Protein AF-0000000084562270 (afdb_homodimer)

Foldseek 3Di:
DPCPPPPPCPDVVVVVVVVVVVLPVLPQQDDPLSVLLVVLLPDDDFQVNQVSLVVNLVVQLPQDVPPDVVNVVSLLSSLSSNLVSCVVVDALPPLDDPDPDLVSLVVSLSGSLNSLLVVLLVLLVPPVCVSSNLRSLLSLLSNCVVVVLSLVVLLSSLVSVCVNVVVPDDNVVSLVSSLVSSVSSCVSNPHDPLVSLLSNLLVNLVRDLPSSLVRVLSCCVSVVVNQALDQRSLCSNLVSDDPVSLVVQLVCLLVVSHDRYDLPPNLVNLVSCLPPDLSSLVSVLSSVVSNPDALVSLLLNQQVDDQVSRVNSLVSSLVRLLVDADDLVNLVSLLNHDDDPPPRCSSLSSLVSNCVPPVVVSVVNVVVDVVVDDPVSVVVVVVSVVVVVVVCVVVVVVPVVVVPDPPDPDPDDDDDDDDDDDDDPDDPPPPDPDDDDYDDDDDDDDDD/DPPPPPPPCPDPVVVVVVVVVVLPVLPQQDDPLSVLLVVLLPDDDFQVNQVSLVVNLVVQLPQDVPPDVVNVVSLLSSLSSNLVSCVVVDALPPLDDPDDDLVSLVVSLSGSLNSLLVVLLVLLVPPVCVSSNLRSLLSLLSNCVVVVLSLVVSLSSLVSVCVNVVVPDDNVVSLVSSLVSSVSSCVSNPHDPLVSLLSNLLVNLVRDLPSSLVRVLSCCVSVVVNQALDQRSLCSNLVSDDPVSLVVQLVCLLVVSHDRYDLPPNLVNLVSCLPPDLSSLVSVLSSVVSNVDALVSHLLNQQVDDQVSRVNSLVSSLVRLLVDADDLVNLVSLLNHDDDPPPRCSSLSSLVSNCVPPVVVSVVNVVVDVVVDDPVSVVVVVVSVVVVVVVVVVVVVVPVVVVPDPPDPDDDDDDDPDDDDDDDDDDDDDDDDDDDDDDDDDDDDDDD

Organism: Dendroctonus ponderosae (NCBI:txid77166)

InterPro domains:
  IPR045334 Integrator complex subunit 3 [PTHR13587] (16-390)
  IPR056518 Ints3-like, C-terminal [PF24566] (38-379)

Solvent-accessible surface area (backbone atoms only — not comparable to full-atom values): 52386 Å² total; per-residue (Å²): 135,83,82,78,79,75,80,75,74,69,56,66,67,58,50,51,50,43,57,53,52,69,64,51,70,62,68,83,56,75,64,71,64,30,52,50,50,54,49,45,60,68,47,79,52,53,67,59,32,34,53,48,41,52,52,48,48,62,57,54,54,68,51,51,54,90,82,32,68,69,40,38,53,46,46,48,52,50,24,48,54,48,44,65,57,46,55,77,75,62,46,56,76,68,50,60,65,93,55,91,41,71,67,49,50,56,55,50,52,60,37,48,71,39,51,54,51,50,50,42,56,57,26,72,78,36,83,88,30,48,68,47,31,51,49,52,43,48,37,50,31,52,22,32,78,81,34,72,55,47,58,40,49,52,53,49,48,47,52,50,50,42,60,69,54,45,82,76,59,66,67,64,60,53,49,49,50,46,50,50,52,53,50,52,43,32,53,59,59,70,44,55,63,62,55,49,52,39,52,20,51,49,49,31,46,75,47,26,50,67,54,39,62,67,46,46,47,53,46,34,65,74,37,35,88,61,43,40,44,28,57,68,53,47,48,51,52,50,72,66,51,53,57,53,55,46,35,48,53,40,40,33,30,41,55,67,62,36,63,60,70,49,81,72,66,34,61,61,30,56,59,63,47,62,78,49,55,66,70,44,42,52,53,50,51,53,47,47,56,50,70,64,65,55,62,78,74,57,53,73,53,52,61,76,54,45,73,83,75,32,21,65,61,52,42,53,51,52,60,50,48,70,77,49,78,91,46,65,66,58,53,53,56,56,66,65,32,80,78,58,88,81,75,61,50,64,64,52,27,55,51,50,38,45,40,76,80,35,41,69,60,50,50,52,47,51,53,58,47,58,77,71,46,53,73,69,51,51,50,50,48,51,52,47,50,49,54,50,47,58,43,40,58,59,53,51,68,62,59,67,65,70,68,58,84,78,66,75,80,72,80,79,78,82,82,80,85,75,85,77,84,80,87,80,83,76,73,85,66,84,68,81,79,74,94,79,93,91,94,94,80,95,79,96,76,98,90,134,136,82,82,81,79,78,79,77,77,67,57,68,66,58,50,50,51,44,56,53,54,67,62,52,69,63,66,84,56,73,62,71,64,28,51,50,50,53,50,43,60,69,46,79,51,53,69,58,33,34,51,48,42,52,51,48,47,62,56,55,55,68,49,51,53,90,82,31,66,68,39,39,53,46,47,50,53,50,24,49,54,49,44,66,56,46,53,78,76,63,46,55,76,69,50,61,67,93,56,92,41,71,67,49,52,56,56,50,52,60,37,47,71,39,51,54,52,51,49,42,54,56,26,72,78,35,84,88,31,47,68,48,32,51,49,52,43,49,36,50,31,52,23,33,79,79,35,73,57,47,58,40,50,52,52,50,47,47,54,49,50,42,59,67,53,46,81,76,60,67,65,64,60,53,49,51,50,48,50,49,52,54,49,50,44,32,52,59,58,73,44,56,63,60,55,50,53,39,52,21,51,48,48,33,44,76,46,26,49,66,55,38,63,67,47,47,46,52,45,33,66,73,37,36,88,61,43,41,46,29,56,68,52,47,47,52,51,51,71,65,50,53,56,54,54,46,34,50,54,39,41,33,31,42,56,67,63,37,64,60,70,49,81,72,66,32,63,62,30,57,60,61,46,63,77,49,55,67,69,42,41,53,52,50,52,52,45,46,56,50,68,64,64,55,62,78,74,55,54,73,54,52,62,76,54,45,75,82,74,32,21,64,61,51,41,54,50,51,60,49,51,71,77,50,79,90,46,65,66,58,52,53,55,57,67,64,32,78,78,57,88,83,75,61,50,64,64,53,29,54,51,50,38,45,39,76,81,35,42,68,60,50,50,52,48,50,52,56,46,58,76,71,46,53,72,69,52,50,52,51,49,50,51,47,50,49,54,49,48,59,44,40,58,59,52,50,65,61,58,65,62,70,69,58,83,77,69,76,80,78,76,82,82,82,80,82,80,72,86,82,86,85,86,79,86,90,87,79,89,88,83,90,82,92,87,93,85,94,89,96,81,93,80,94,77,88,91,132

Sequence (896 aa):
MEDDTDDDDIPLSKVRLKEKSDKSDDSFIDGLLGDLLGKLQEEIDSDKRCYITEEIIAELIELDINKNQSDEDMLCSVSRAFANCIIDDLPSDKVFPDVLSQDKLTDSVRKPLFVILKTVYGYSSSKDDQTKKSILIRFLAEMHSQLPCLGYFVLYFLKVQIRTENKKDDNTKASALKIALYKEFCNSIEKKLDQCLYDDLYACHMVDTKLMMWIVPDLYRDFKQHMVNNAQTLKVIISAIDAKQLQTLVGKVLQGHLVMFKTENLHSLLKATLCWESIEQFFFWQLINAHDFNIDTVLPLITELDYDLHPEALTAIMLMLKQEKPNADYIKCLFSRDICDNGDLFIFTVIKYWCDEYIDKVAELISALLSTSNDSQRKLFGELFALMEEEEEISATKSSRLQGRGRKPASSSKPPVATVSSSKRQAVRDLTDSSDDSSEVGINYYHRMEDDTDDDDIPLSKVRLKEKSDKSDDSFIDGLLGDLLGKLQEEIDSDKRCYITEEIIAELIELDINKNQSDEDMLCSVSRAFANCIIDDLPSDKVFPDVLSQDKLTDSVRKPLFVILKTVYGYSSSKDDQTKKSILIRFLAEMHSQLPCLGYFVLYFLKVQIRTENKKDDNTKASALKIALYKEFCNSIEKKLDQCLYDDLYACHMVDTKLMMWIVPDLYRDFKQHMVNNAQTLKVIISAIDAKQLQTLVGKVLQGHLVMFKTENLHSLLKATLCWESIEQFFFWQLINAHDFNIDTVLPLITELDYDLHPEALTAIMLMLKQEKPNADYIKCLFSRDICDNGDLFIFTVIKYWCDEYIDKVAELISALLSTSNDSQRKLFGELFALMEEEEEISATKSSRLQGRGRKPASSSKPPVATVSSSKRQAVRDLTDSSDDSSEVGINYYHR

Secondary structure (DSSP, 8-state):
-----------HHHHHHHHHHTT-------SHHHHHHHHHHH---HHHHHHHHHHHHHHHTT--TTT-HHHHHHHHHHHHHHHHHHGGG--TTTSS-SS--HHHHHHHT-SHHHHHHHHHHHHHT-GGGHHHHHHHHHHHHHHHTT-TTHHHHHHHHHHHHHHHHTTSS-HHHHHHHHHHHHHHHHHHTT--HHHHHHHHHHHHHHH-HHHHHHHHHHHHHHTHHHHTT-HHHHHHHHHH--HHHHHHHHHHHHTTS-----STTHHHHHHHHTTS-HHHHHHHHHHHHHTT--HHHHGGGGGG--TTT-HHHHHHHHHHHTTS---HHHHHHHHTS---TTT--HHHHHHHHHHHHHHHHHHHHHHHHHTT--HHHHHHHHHHHHHHHHHHHHHHHHHTTSS---------------------------------------------/-----------HHHHHHHHHHTT-------SHHHHHHHHHHH---HHHHHHHHHHHHHHHTT--TTT-HHHHHHHHHHHHHHHHHHGGG--TTTSS-SS--HHHHHHHT-SHHHHHHHHHHHHHT-GGGHHHHHHHHHHHHHHHTT-TTHHHHHHHHHHHHHHHHTTSS-HHHHHHHHHHHHHHHHHHTT--HHHHHHHHHHHHHHH-HHHHHHHHHHHHHHTHHHHTT-HHHHHHHHHH--HHHHHHHHHHHHTTS-----STTHHHHHHHHTTS-HHHHHHHHHHHHHTT--HHHHGGGGGG--TTT-HHHHHHHHHHHTTS---HHHHHHHTTS---TTT--HHHHHHHHHHHHHHHHHHHHHHHHHTT--HHHHHHHHHHHHHHHHHHHHHHHHHTTSS---------------------------------------------

Structure (mmCIF, N/CA/C/O backbone):
data_AF-0000000084562270-model_v1
#
loop_
_entity.id
_entity.type
_entity.pdbx_description
1 polymer 'Ints3-like C-terminal domain-containing protein'
#
loop_
_atom_site.group_PDB
_atom_site.id
_atom_site.type_symbol
_atom_site.label_atom_id
_atom_site.label_alt_id
_atom_site.label_comp_id
_atom_site.label_asym_id
_atom_site.label_entity_id
_atom_site.label_seq_id
_atom_site.pdbx_PDB_ins_code
_atom_site.Cartn_x
_atom_site.Cartn_y
_atom_site.Cartn_z
_atom_site.occupancy
_atom_site.B_iso_or_equiv
_atom_site.auth_seq_id
_atom_site.auth_comp_id
_atom_site.auth_asym_id
_atom_site.auth_atom_id
_atom_site.pdbx_PDB_model_num
ATOM 1 N N . MET A 1 1 ? -37.438 27.859 -41.281 1 25.02 1 MET A N 1
ATOM 2 C CA . MET A 1 1 ? -36.062 27.391 -41.5 1 25.02 1 MET A CA 1
ATOM 3 C C . MET A 1 1 ? -35.062 28.297 -40.812 1 25.02 1 MET A C 1
ATOM 5 O O . MET A 1 1 ? -34.344 29.062 -41.469 1 25.02 1 MET A O 1
ATOM 9 N N . GLU A 1 2 ? -35.344 28.875 -39.656 1 30.73 2 GLU A N 1
ATOM 10 C CA . GLU A 1 2 ? -34.656 29.938 -38.938 1 30.73 2 GLU A CA 1
ATOM 11 C C . GLU A 1 2 ? -33.25 29.484 -38.5 1 30.73 2 GLU A C 1
ATOM 13 O O . GLU A 1 2 ? -33.094 28.406 -37.938 1 30.73 2 GLU A O 1
ATOM 18 N N . ASP A 1 3 ? -32.094 30.016 -39.188 1 30.61 3 ASP A N 1
ATOM 19 C CA . ASP A 1 3 ? -30.656 29.719 -39.25 1 30.61 3 ASP A CA 1
ATOM 20 C C . ASP A 1 3 ? -30 29.875 -37.875 1 30.61 3 ASP A C 1
ATOM 22 O O . ASP A 1 3 ? -29.891 31 -37.375 1 30.61 3 ASP A O 1
ATOM 26 N N . ASP A 1 4 ? -30.234 29.047 -36.875 1 34.47 4 ASP A N 1
ATOM 27 C CA . ASP A 1 4 ? -29.766 29.047 -35.5 1 34.47 4 ASP A CA 1
ATOM 28 C C . ASP A 1 4 ? -28.25 28.984 -35.438 1 34.47 4 ASP A C 1
ATOM 30 O O . ASP A 1 4 ? -27.656 27.922 -35.688 1 34.47 4 ASP A O 1
ATOM 34 N N . THR A 1 5 ? -27.531 30.094 -35.938 1 34.75 5 THR A N 1
ATOM 35 C CA . THR A 1 5 ? -26.094 30.266 -36.031 1 34.75 5 THR A CA 1
ATOM 36 C C . THR A 1 5 ? -25.438 30.016 -34.688 1 34.75 5 THR A C 1
ATOM 38 O O . THR A 1 5 ? -25.766 30.672 -33.688 1 34.75 5 THR A O 1
ATOM 41 N N . ASP A 1 6 ? -24.953 28.797 -34.375 1 35.59 6 ASP A N 1
ATOM 42 C CA . ASP A 1 6 ? -24.422 28.141 -33.188 1 35.59 6 ASP A CA 1
ATOM 43 C C . ASP A 1 6 ? -23.172 28.844 -32.656 1 35.59 6 ASP A C 1
ATOM 45 O O . ASP A 1 6 ? -22.172 28.953 -33.375 1 35.59 6 ASP A O 1
ATOM 49 N N . ASP A 1 7 ? -23.344 29.938 -31.859 1 38.03 7 ASP A N 1
ATOM 50 C CA . ASP A 1 7 ? -22.406 30.859 -31.219 1 38.03 7 ASP A CA 1
ATOM 51 C C . ASP A 1 7 ? -21.328 30.109 -30.453 1 38.03 7 ASP A C 1
ATOM 53 O O . ASP A 1 7 ? -20.766 30.625 -29.484 1 38.03 7 ASP A O 1
ATOM 57 N N . ASP A 1 8 ? -21.062 28.828 -30.781 1 36.94 8 ASP A N 1
ATOM 58 C CA . ASP A 1 8 ? -20.25 27.953 -29.953 1 36.94 8 ASP A CA 1
ATOM 59 C C . ASP A 1 8 ? -18.797 28.406 -29.922 1 36.94 8 ASP A C 1
ATOM 61 O O . ASP A 1 8 ? -17.984 27.844 -29.188 1 36.94 8 ASP A O 1
ATOM 65 N N . ASP A 1 9 ? -18.312 28.969 -31 1 37.5 9 ASP A N 1
ATOM 66 C CA . ASP A 1 9 ? -16.875 29.078 -31.266 1 37.5 9 ASP A CA 1
ATOM 67 C C . ASP A 1 9 ? -16.297 30.312 -30.594 1 37.5 9 ASP A C 1
ATOM 69 O O . ASP A 1 9 ? -15.758 31.203 -31.25 1 37.5 9 ASP A O 1
ATOM 73 N N . ILE A 1 10 ? -16.938 30.844 -29.625 1 40.78 10 ILE A N 1
ATOM 74 C CA . ILE A 1 10 ? -16.266 32.062 -29.172 1 40.78 10 ILE A CA 1
ATOM 75 C C . ILE A 1 10 ? -14.844 31.719 -28.719 1 40.78 10 ILE A C 1
ATOM 77 O O . ILE A 1 10 ? -14.648 30.859 -27.844 1 40.78 10 ILE A O 1
ATOM 81 N N . PRO A 1 11 ? -13.898 32.094 -29.531 1 37.59 11 PRO A N 1
ATOM 82 C CA . PRO A 1 11 ? -12.484 31.812 -29.297 1 37.59 11 PRO A CA 1
ATOM 83 C C . PRO A 1 11 ? -12.039 32.156 -27.875 1 37.59 11 PRO A C 1
ATOM 85 O O . PRO A 1 11 ? -12.586 33.062 -27.25 1 37.59 11 PRO A O 1
ATOM 88 N N . LEU A 1 12 ? -11.312 31.203 -27.234 1 36.84 12 LEU A N 1
ATOM 89 C CA . LEU A 1 12 ? -10.773 31.188 -25.875 1 36.84 12 LEU A CA 1
ATOM 90 C C . LEU A 1 12 ? -10.055 32.5 -25.562 1 36.84 12 LEU A C 1
ATOM 92 O O . LEU A 1 12 ? -9.961 32.906 -24.406 1 36.84 12 LEU A O 1
ATOM 96 N N . SER A 1 13 ? -9.477 33.094 -26.625 1 34.34 13 SER A N 1
ATOM 97 C CA . SER A 1 13 ? -8.734 34.344 -26.438 1 34.34 13 SER A CA 1
ATOM 98 C C . SER A 1 13 ? -9.633 35.438 -25.891 1 34.34 13 SER A C 1
ATOM 100 O O . SER A 1 13 ? -9.18 36.312 -25.156 1 34.34 13 SER A O 1
ATOM 102 N N . LYS A 1 14 ? -10.812 35.594 -26.438 1 35.53 14 LYS A N 1
ATOM 103 C CA . LYS A 1 14 ? -11.75 36.625 -26.016 1 35.53 14 LYS A CA 1
ATOM 104 C C . LYS A 1 14 ? -12.289 36.344 -24.609 1 35.53 14 LYS A C 1
ATOM 106 O O . LYS A 1 14 ? -12.789 37.25 -23.938 1 35.53 14 LYS A O 1
ATOM 111 N N . VAL A 1 15 ? -12.375 34.969 -24.328 1 34.69 15 VAL A N 1
ATOM 112 C CA . VAL A 1 15 ? -12.789 34.625 -22.969 1 34.69 15 VAL A CA 1
ATOM 113 C C . VAL A 1 15 ? -11.711 35.062 -21.969 1 34.69 15 VAL A C 1
ATOM 115 O O . VAL A 1 15 ? -12.031 35.531 -20.875 1 34.69 15 VAL A O 1
ATOM 118 N N . ARG A 1 16 ? -10.438 34.938 -22.375 1 33.56 16 ARG A N 1
ATOM 119 C CA . ARG A 1 16 ? -9.383 35.344 -21.453 1 33.56 16 ARG A CA 1
ATOM 120 C C . ARG A 1 16 ? -9.406 36.875 -21.266 1 33.56 16 ARG A C 1
ATOM 122 O O . ARG A 1 16 ? -9.047 37.375 -20.203 1 33.56 16 ARG A O 1
ATOM 129 N N . LEU A 1 17 ? -9.617 37.5 -22.484 1 32.81 17 LEU A N 1
ATOM 130 C CA . LEU A 1 17 ? -9.688 38.969 -22.391 1 32.81 17 LEU A CA 1
ATOM 131 C C . LEU A 1 17 ? -10.906 39.375 -21.578 1 32.81 17 LEU A C 1
ATOM 133 O O . LEU A 1 17 ? -10.93 40.5 -21.031 1 32.81 17 LEU A O 1
ATOM 137 N N . LYS A 1 18 ? -12.031 38.688 -21.734 1 33.06 18 LYS A N 1
ATOM 138 C CA . LYS A 1 18 ? -13.203 39.031 -20.953 1 33.06 18 LYS A CA 1
ATOM 139 C C . LYS A 1 18 ? -12.984 38.719 -19.469 1 33.06 18 LYS A C 1
ATOM 141 O O . LYS A 1 18 ? -13.539 39.406 -18.594 1 33.06 18 LYS A O 1
ATOM 146 N N . GLU A 1 19 ? -12.344 37.469 -19.281 1 36.91 19 GLU A N 1
ATOM 147 C CA . GLU A 1 19 ? -12.086 37.188 -17.875 1 36.91 19 GLU A CA 1
ATOM 148 C C . GLU A 1 19 ? -11.117 38.219 -17.281 1 36.91 19 GLU A C 1
ATOM 150 O O . GLU A 1 19 ? -11.078 38.406 -16.062 1 36.91 19 GLU A O 1
ATOM 155 N N . LYS A 1 20 ? -10.18 38.688 -18.094 1 34.97 20 LYS A N 1
ATOM 156 C CA . LYS A 1 20 ? -9.312 39.781 -17.625 1 34.97 20 LYS A CA 1
ATOM 157 C C . LYS A 1 20 ? -10.102 41.062 -17.438 1 34.97 20 LYS A C 1
ATOM 159 O O . LYS A 1 20 ? -9.695 41.938 -16.688 1 34.97 20 LYS A O 1
ATOM 164 N N . SER A 1 21 ? -11.031 41.219 -18.453 1 35.84 21 SER A N 1
ATOM 165 C CA . SER A 1 21 ? -11.773 42.469 -18.438 1 35.84 21 SER A CA 1
ATOM 166 C C . SER A 1 21 ? -12.719 42.531 -17.25 1 35.84 21 SER A C 1
ATOM 168 O O . SER A 1 21 ? -13.102 43.625 -16.812 1 35.84 21 SER A O 1
ATOM 170 N N . ASP A 1 22 ? -13.469 41.375 -16.953 1 37.5 22 ASP A N 1
ATOM 171 C CA . ASP A 1 22 ? -14.344 41.438 -15.789 1 37.5 22 ASP A CA 1
ATOM 172 C C . ASP A 1 22 ? -13.531 41.531 -14.5 1 37.5 22 ASP A C 1
ATOM 174 O O . ASP A 1 22 ? -14.094 41.5 -13.398 1 37.5 22 ASP A O 1
ATOM 178 N N . LYS A 1 23 ? -12.25 41.188 -14.516 1 41.56 23 LYS A N 1
ATOM 179 C CA . LYS A 1 23 ? -11.344 41.344 -13.383 1 41.56 23 LYS A CA 1
ATOM 180 C C . LYS A 1 23 ? -11.242 42.812 -12.938 1 41.56 23 LYS A C 1
ATOM 182 O O . LYS A 1 23 ? -10.656 43.094 -11.891 1 41.56 23 LYS A O 1
ATOM 187 N N . SER A 1 24 ? -11.328 43.688 -13.969 1 40.84 24 SER A N 1
ATOM 188 C CA . SER A 1 24 ? -11.039 45.094 -13.68 1 40.84 24 SER A CA 1
ATOM 189 C C . SER A 1 24 ? -12.227 45.781 -13.008 1 40.84 24 SER A C 1
ATOM 191 O O . SER A 1 24 ? -12.477 46.938 -13.227 1 40.84 24 SER A O 1
ATOM 193 N N . ASP A 1 25 ? -13.188 45.188 -12.875 1 45.41 25 ASP A N 1
ATOM 194 C CA . ASP A 1 25 ? -14.094 46.031 -12.109 1 45.41 25 ASP A CA 1
ATOM 195 C C . ASP A 1 25 ? -13.375 46.719 -10.938 1 45.41 25 ASP A C 1
ATOM 197 O O . ASP A 1 25 ? -13.594 46.344 -9.781 1 45.41 25 ASP A O 1
ATOM 201 N N . ASP A 1 26 ? -12.109 46.812 -11.016 1 50.56 26 ASP A N 1
ATOM 202 C CA . ASP A 1 26 ? -11.398 47.594 -10.031 1 50.56 26 ASP A CA 1
ATOM 203 C C . ASP A 1 26 ? -12.07 48.969 -9.844 1 50.56 26 ASP A C 1
ATOM 205 O O . ASP A 1 26 ? -11.82 49.906 -10.602 1 50.56 26 ASP A O 1
ATOM 209 N N . SER A 1 27 ? -13.219 48.906 -9.438 1 54.72 27 SER A N 1
ATOM 210 C CA . SER A 1 27 ? -13.875 50.156 -9.062 1 54.72 27 SER A CA 1
ATOM 211 C C . SER A 1 27 ? -12.883 51.156 -8.461 1 54.72 27 SER A C 1
ATOM 213 O O . SER A 1 27 ? -12.016 50.75 -7.668 1 54.72 27 SER A O 1
ATOM 215 N N . PHE A 1 28 ? -12.602 52.219 -9 1 66.88 28 PHE A N 1
ATOM 216 C CA . PHE A 1 28 ? -11.781 53.344 -8.617 1 66.88 28 PHE A CA 1
ATOM 217 C C . PHE A 1 28 ? -11.961 53.688 -7.137 1 66.88 28 PHE A C 1
ATOM 219 O O . PHE A 1 28 ? -13.078 53.969 -6.688 1 66.88 28 PHE A O 1
ATOM 226 N N . ILE A 1 29 ? -11 53.125 -6.273 1 81.56 29 ILE A N 1
ATOM 227 C CA . ILE A 1 29 ? -10.992 53.5 -4.863 1 81.56 29 ILE A CA 1
ATOM 228 C C . ILE A 1 29 ? -10.398 54.906 -4.699 1 81.56 29 ILE A C 1
ATOM 230 O O . ILE A 1 29 ? -9.258 55.156 -5.105 1 81.56 29 ILE A O 1
ATOM 234 N N . ASP A 1 30 ? -11.242 55.781 -4.328 1 80.81 30 ASP A N 1
ATOM 235 C CA . ASP A 1 30 ? -10.836 57.156 -4.188 1 80.81 30 ASP A CA 1
ATOM 236 C C . ASP A 1 30 ? -10.125 57.406 -2.855 1 80.81 30 ASP A C 1
ATOM 238 O O . ASP A 1 30 ? -10.266 56.594 -1.923 1 80.81 30 ASP A O 1
ATOM 242 N N . GLY A 1 31 ? -9.18 58.375 -2.828 1 87.88 31 GLY A N 1
ATOM 243 C CA . GLY A 1 31 ? -8.586 58.875 -1.589 1 87.88 31 GLY A CA 1
ATOM 244 C C . GLY A 1 31 ? -7.219 58.25 -1.312 1 87.88 31 GLY A C 1
ATOM 245 O O . GLY A 1 31 ? -6.543 57.781 -2.232 1 87.88 31 GLY A O 1
ATOM 246 N N . LEU A 1 32 ? -6.832 58.406 -0.095 1 92.62 32 LEU A N 1
ATOM 247 C CA . LEU A 1 32 ? -5.504 58 0.345 1 92.62 32 LEU A CA 1
ATOM 248 C C . LEU A 1 32 ? -5.316 56.469 0.159 1 92.62 32 LEU A C 1
ATOM 250 O O . LEU A 1 32 ? -4.246 56.031 -0.264 1 92.62 32 LEU A O 1
ATOM 254 N N . LEU A 1 33 ? -6.312 55.75 0.421 1 95.38 33 LEU A N 1
ATOM 255 C CA . LEU A 1 33 ? -6.242 54.312 0.294 1 95.38 33 LEU A CA 1
ATOM 256 C C . LEU A 1 33 ? -6.07 53.906 -1.164 1 95.38 33 LEU A C 1
ATOM 258 O O . LEU A 1 33 ? -5.344 52.938 -1.465 1 95.38 33 LEU A O 1
ATOM 262 N N . GLY A 1 34 ? -6.719 54.531 -2.059 1 94.56 34 GLY A N 1
ATOM 263 C CA . GLY A 1 34 ? -6.543 54.281 -3.479 1 94.56 34 GLY A CA 1
ATOM 264 C C . GLY A 1 34 ? -5.129 54.531 -3.963 1 94.56 34 GLY A C 1
ATOM 265 O O . GLY A 1 34 ? -4.586 53.781 -4.754 1 94.56 34 GLY A O 1
ATOM 266 N N . ASP A 1 35 ? -4.586 55.625 -3.477 1 95.5 35 ASP A N 1
ATOM 267 C CA . ASP A 1 35 ? -3.217 55.969 -3.834 1 95.5 35 ASP A CA 1
ATOM 268 C C . ASP A 1 35 ? -2.225 54.906 -3.332 1 95.5 35 ASP A C 1
ATOM 270 O O . ASP A 1 35 ? -1.289 54.562 -4.047 1 95.5 35 ASP A O 1
ATOM 274 N N . LEU A 1 36 ? -2.455 54.594 -2.127 1 96.75 36 LEU A N 1
ATOM 275 C CA . LEU A 1 36 ? -1.568 53.594 -1.521 1 96.75 36 LEU A CA 1
ATOM 276 C C . LEU A 1 36 ? -1.646 52.281 -2.262 1 96.75 36 LEU A C 1
ATOM 278 O O . LEU A 1 36 ? -0.626 51.625 -2.475 1 96.75 36 LEU A O 1
ATOM 282 N N . LEU A 1 37 ? -2.814 51.875 -2.652 1 96.62 37 LEU A N 1
ATOM 283 C CA . LEU A 1 37 ? -2.996 50.656 -3.408 1 96.62 37 LEU A CA 1
ATOM 284 C C . LEU A 1 37 ? -2.311 50.75 -4.766 1 96.62 37 LEU A C 1
ATOM 286 O O . LEU A 1 37 ? -1.728 49.75 -5.238 1 96.62 37 LEU A O 1
ATOM 290 N N . GLY A 1 38 ? -2.426 51.844 -5.375 1 94.88 38 GLY A N 1
ATOM 291 C CA . GLY A 1 38 ? -1.701 52.094 -6.613 1 94.88 38 GLY A CA 1
ATOM 292 C C . GLY A 1 38 ? -0.199 51.938 -6.461 1 94.88 38 GLY A C 1
ATOM 293 O O . GLY A 1 38 ? 0.464 51.344 -7.309 1 94.88 38 GLY A O 1
ATOM 294 N N . LYS A 1 39 ? 0.314 52.5 -5.391 1 96.31 39 LYS A N 1
ATOM 295 C CA . LYS A 1 39 ? 1.738 52.406 -5.09 1 96.31 39 LYS A CA 1
ATOM 296 C C . LYS A 1 39 ? 2.141 50.938 -4.859 1 96.31 39 LYS A C 1
ATOM 298 O O . LYS A 1 39 ? 3.209 50.5 -5.301 1 96.31 39 LYS A O 1
ATOM 303 N N . LEU A 1 40 ? 1.298 50.25 -4.156 1 96.5 40 LEU A N 1
ATOM 304 C CA . LEU A 1 40 ? 1.565 48.844 -3.865 1 96.5 40 LEU A CA 1
ATOM 305 C C . LEU A 1 40 ? 1.619 48.031 -5.148 1 96.5 40 LEU A C 1
ATOM 307 O O . LEU A 1 40 ? 2.451 47.125 -5.281 1 96.5 40 LEU A O 1
ATOM 311 N N . GLN A 1 41 ? 0.806 48.281 -6.066 1 94.19 41 GLN A N 1
ATOM 312 C CA . GLN A 1 41 ? 0.726 47.562 -7.336 1 94.19 41 GLN A CA 1
ATOM 313 C C . GLN A 1 41 ? 1.979 47.781 -8.172 1 94.19 41 GLN A C 1
ATOM 315 O O . GLN A 1 41 ? 2.449 46.875 -8.859 1 94.19 41 GLN A O 1
ATOM 320 N N . GLU A 1 42 ? 2.518 48.906 -8.023 1 94.19 42 GLU A N 1
ATOM 321 C CA . GLU A 1 42 ? 3.65 49.281 -8.859 1 94.19 42 GLU A CA 1
ATOM 322 C C . GLU A 1 42 ? 4.973 48.875 -8.219 1 94.19 42 GLU A C 1
ATOM 324 O O . GLU A 1 42 ? 5.965 48.656 -8.914 1 94.19 42 GLU A O 1
ATOM 329 N N . GLU A 1 43 ? 4.961 48.812 -6.938 1 94.38 43 GLU A N 1
ATOM 330 C CA . GLU A 1 43 ? 6.184 48.531 -6.195 1 94.38 43 GLU A CA 1
ATOM 331 C C . GLU A 1 43 ? 6.586 47.062 -6.336 1 94.38 43 GLU A C 1
ATOM 333 O O . GLU A 1 43 ? 5.75 46.188 -6.188 1 94.38 43 GLU A O 1
ATOM 338 N N . ILE A 1 44 ? 7.914 46.969 -6.594 1 90.19 44 ILE A N 1
ATOM 339 C CA . ILE A 1 44 ? 8.391 45.625 -6.836 1 90.19 44 ILE A CA 1
ATOM 340 C C . ILE A 1 44 ? 9.188 45.125 -5.633 1 90.19 44 ILE A C 1
ATOM 342 O O . ILE A 1 44 ? 9.219 43.906 -5.348 1 90.19 44 ILE A O 1
ATOM 346 N N . ASP A 1 45 ? 9.75 46.031 -4.934 1 92.69 45 ASP A N 1
ATOM 347 C CA . ASP A 1 45 ? 10.578 45.688 -3.783 1 92.69 45 ASP A CA 1
ATOM 348 C C . ASP A 1 45 ? 9.711 45.188 -2.623 1 92.69 45 ASP A C 1
ATOM 350 O O . ASP A 1 45 ? 8.797 45.875 -2.188 1 92.69 45 ASP A O 1
ATOM 354 N N . SER A 1 46 ? 10.07 44.094 -2.066 1 90.31 46 SER A N 1
ATOM 355 C CA . SER A 1 46 ? 9.266 43.438 -1.046 1 90.31 46 SER A CA 1
ATOM 356 C C . SER A 1 46 ? 9.219 44.25 0.238 1 90.31 46 SER A C 1
ATOM 358 O O . SER A 1 46 ? 8.172 44.375 0.866 1 90.31 46 SER A O 1
ATOM 360 N N . ASP A 1 47 ? 10.289 44.812 0.626 1 93.94 47 ASP A N 1
ATOM 361 C CA . ASP A 1 47 ? 10.336 45.594 1.858 1 93.94 47 ASP A CA 1
ATOM 362 C C . ASP A 1 47 ? 9.5 46.844 1.737 1 93.94 47 ASP A C 1
ATOM 364 O O . ASP A 1 47 ? 8.797 47.25 2.676 1 93.94 47 ASP A O 1
ATOM 368 N N . LYS A 1 48 ? 9.656 47.406 0.641 1 96.62 48 LYS A N 1
ATOM 369 C CA . LYS A 1 48 ? 8.875 48.625 0.406 1 96.62 48 LYS A CA 1
ATOM 370 C C . LYS A 1 48 ? 7.383 48.312 0.35 1 96.62 48 LYS A C 1
ATOM 372 O O . LYS A 1 48 ? 6.562 49.094 0.827 1 96.62 48 LYS A O 1
ATOM 377 N N . ARG A 1 49 ? 7.082 47.25 -0.242 1 96.56 49 ARG A N 1
ATOM 378 C CA . ARG A 1 49 ? 5.688 46.844 -0.303 1 96.56 49 ARG A CA 1
ATOM 379 C C . ARG A 1 49 ? 5.125 46.594 1.094 1 96.56 49 ARG A C 1
ATOM 381 O O . ARG A 1 49 ? 3.969 46.938 1.367 1 96.56 49 ARG A O 1
ATOM 388 N N . CYS A 1 50 ? 5.949 46.094 1.923 1 96.69 50 CYS A N 1
ATOM 389 C CA . CYS A 1 50 ? 5.535 45.875 3.303 1 96.69 50 CYS A CA 1
ATOM 390 C C . CYS A 1 50 ? 5.289 47.219 4.02 1 96.69 50 CYS A C 1
ATOM 392 O O . CYS A 1 50 ? 4.324 47.344 4.777 1 96.69 50 CYS A O 1
ATOM 394 N N . TYR A 1 51 ? 6.109 48.125 3.703 1 97.44 51 TYR A N 1
ATOM 395 C CA . TYR A 1 51 ? 5.934 49.438 4.301 1 97.44 51 TYR A CA 1
ATOM 396 C C . TYR A 1 51 ? 4.629 50.094 3.838 1 97.44 51 TYR A C 1
ATOM 398 O O . TYR A 1 51 ? 3.902 50.688 4.641 1 97.44 51 TYR A O 1
ATOM 406 N N . ILE A 1 52 ? 4.422 49.969 2.609 1 98 52 ILE A N 1
ATOM 407 C CA . ILE A 1 52 ? 3.182 50.5 2.051 1 98 52 ILE A CA 1
ATOM 408 C C . ILE A 1 52 ? 1.984 49.812 2.717 1 98 52 ILE A C 1
ATOM 410 O O . ILE A 1 52 ? 0.979 50.469 3.01 1 98 52 ILE A O 1
ATOM 414 N N . THR A 1 53 ? 2.076 48.562 2.906 1 98.12 53 THR A N 1
ATOM 415 C CA . THR A 1 53 ? 1.011 47.812 3.555 1 98.12 53 THR A CA 1
ATOM 416 C C . THR A 1 53 ? 0.772 48.344 4.973 1 98.12 53 THR A C 1
ATOM 418 O O . THR A 1 53 ? -0.371 48.406 5.426 1 98.12 53 THR A O 1
ATOM 421 N N . GLU A 1 54 ? 1.793 48.688 5.664 1 97.94 54 GLU A N 1
ATOM 422 C CA . GLU A 1 54 ? 1.647 49.25 7.004 1 97.94 54 GLU A CA 1
ATOM 423 C C . GLU A 1 54 ? 0.857 50.562 6.965 1 97.94 54 GLU A C 1
ATOM 425 O O . GLU A 1 54 ? 0.039 50.844 7.848 1 97.94 54 GLU A O 1
ATOM 430 N N . GLU A 1 55 ? 1.138 51.25 5.961 1 97.81 55 GLU A N 1
ATOM 431 C CA . GLU A 1 55 ? 0.401 52.5 5.785 1 97.81 55 GLU A CA 1
ATOM 432 C C . GLU A 1 55 ? -1.072 52.25 5.492 1 97.81 55 GLU A C 1
ATOM 434 O O . GLU A 1 55 ? -1.948 52.938 5.988 1 97.81 55 GLU A O 1
ATOM 439 N N . ILE A 1 56 ? -1.282 51.281 4.711 1 97.88 56 ILE A N 1
ATOM 440 C CA . ILE A 1 56 ? -2.652 50.906 4.387 1 97.88 56 ILE A CA 1
ATOM 441 C C . ILE A 1 56 ? -3.385 50.469 5.66 1 97.88 56 ILE A C 1
ATOM 443 O O . ILE A 1 56 ? -4.527 50.875 5.887 1 97.88 56 ILE A O 1
ATOM 447 N N . ILE A 1 57 ? -2.76 49.75 6.488 1 97.88 57 ILE A N 1
ATOM 448 C CA . ILE A 1 57 ? -3.338 49.25 7.742 1 97.88 57 ILE A CA 1
ATOM 449 C C . ILE A 1 57 ? -3.693 50.469 8.625 1 97.88 57 ILE A C 1
ATOM 451 O O . ILE A 1 57 ? -4.773 50.5 9.227 1 97.88 57 ILE A O 1
ATOM 455 N N . ALA A 1 58 ? -2.781 51.406 8.688 1 96.88 58 ALA A N 1
ATOM 456 C CA . ALA A 1 58 ? -2.992 52.594 9.516 1 96.88 58 ALA A CA 1
ATOM 457 C C . ALA A 1 58 ? -4.258 53.344 9.102 1 96.88 58 ALA A C 1
ATOM 459 O O . ALA A 1 58 ? -4.969 53.875 9.945 1 96.88 58 ALA A O 1
ATOM 460 N N . GLU A 1 59 ? -4.484 53.344 7.855 1 96.19 59 GLU A N 1
ATOM 461 C CA . GLU A 1 59 ? -5.676 54 7.332 1 96.19 59 GLU A CA 1
ATOM 462 C C . GLU A 1 59 ? -6.922 53.156 7.562 1 96.19 59 GLU A C 1
ATOM 464 O O . GLU A 1 59 ? -8.008 53.688 7.801 1 96.19 59 GLU A O 1
ATOM 469 N N . LEU A 1 60 ? -6.824 51.875 7.434 1 96.12 60 LEU A N 1
ATOM 470 C CA . LEU A 1 60 ? -7.953 50.969 7.57 1 96.12 60 LEU A CA 1
ATOM 471 C C . LEU A 1 60 ? -8.5 51 8.992 1 96.12 60 LEU A C 1
ATOM 473 O O . LEU A 1 60 ? -9.719 50.969 9.195 1 96.12 60 LEU A O 1
ATOM 477 N N . ILE A 1 61 ? -7.629 51 9.961 1 95.06 61 ILE A N 1
ATOM 478 C CA . ILE A 1 61 ? -8.039 50.875 11.359 1 95.06 61 ILE A CA 1
ATOM 479 C C . ILE A 1 61 ? -8.758 52.125 11.812 1 95.06 61 ILE A C 1
ATOM 481 O O . ILE A 1 61 ? -9.414 52.125 12.859 1 95.06 61 ILE A O 1
ATOM 485 N N . GLU A 1 62 ? -8.664 53.125 11.047 1 92.25 62 GLU A N 1
ATOM 486 C CA . GLU A 1 62 ? -9.336 54.375 11.375 1 92.25 62 GLU A CA 1
ATOM 487 C C . GLU A 1 62 ? -10.773 54.406 10.844 1 92.25 62 GLU A C 1
ATOM 489 O O . GLU A 1 62 ? -11.57 55.281 11.211 1 92.25 62 GLU A O 1
ATOM 494 N N . LEU A 1 63 ? -11.078 53.406 10.047 1 91.75 63 LEU A N 1
ATOM 495 C CA . LEU A 1 63 ? -12.422 53.312 9.484 1 91.75 63 LEU A CA 1
ATOM 496 C C . LEU A 1 63 ? -13.43 52.906 10.562 1 91.75 63 LEU A C 1
ATOM 498 O O . LEU A 1 63 ? -13.125 52.125 11.453 1 91.75 63 LEU A O 1
ATOM 502 N N . ASP A 1 64 ? -14.562 53.531 10.57 1 91 64 ASP A N 1
ATOM 503 C CA . ASP A 1 64 ? -15.656 53.156 11.469 1 91 64 ASP A CA 1
ATOM 504 C C . ASP A 1 64 ? -16.688 52.281 10.766 1 91 64 ASP A C 1
ATOM 506 O O . ASP A 1 64 ? -17.75 52.75 10.375 1 91 64 ASP A O 1
ATOM 510 N N . ILE A 1 65 ? -16.438 51.031 10.727 1 87.5 65 ILE A N 1
ATOM 511 C CA . ILE A 1 65 ? -17.172 50.094 9.898 1 87.5 65 ILE A CA 1
ATOM 512 C C . ILE A 1 65 ? -18.484 49.75 10.586 1 87.5 65 ILE A C 1
ATOM 514 O O . ILE A 1 65 ? -19.453 49.344 9.93 1 87.5 65 ILE A O 1
ATOM 518 N N . ASN A 1 66 ? -18.625 49.906 11.844 1 85 66 ASN A N 1
ATOM 519 C CA . ASN A 1 66 ? -19.844 49.531 12.57 1 85 66 ASN A CA 1
ATOM 520 C C . ASN A 1 66 ? -20.891 50.656 12.492 1 85 66 ASN A C 1
ATOM 522 O O . ASN A 1 66 ? -22.094 50.375 12.633 1 85 66 ASN A O 1
ATOM 526 N N . LYS A 1 67 ? -20.422 51.812 12.242 1 86.94 67 LYS A N 1
ATOM 527 C CA . LYS A 1 67 ? -21.359 52.938 12.297 1 86.94 67 LYS A CA 1
ATOM 528 C C . LYS A 1 67 ? -21.609 53.531 10.914 1 86.94 67 LYS A C 1
ATOM 530 O O . LYS A 1 67 ? -22.625 54.219 10.688 1 86.94 67 LYS A O 1
ATOM 535 N N . ASN A 1 68 ? -20.688 53.344 10.047 1 90.12 68 ASN A N 1
ATOM 536 C CA . ASN A 1 68 ? -20.734 54 8.734 1 90.12 68 ASN A CA 1
ATOM 537 C C . ASN A 1 68 ? -20.719 52.969 7.609 1 90.12 68 ASN A C 1
ATOM 539 O O . ASN A 1 68 ? -19.672 52.375 7.332 1 90.12 68 ASN A O 1
ATOM 543 N N . GLN A 1 69 ? -21.766 52.938 6.863 1 89.56 69 GLN A N 1
ATOM 544 C CA . GLN A 1 69 ? -21.875 51.969 5.762 1 89.56 69 GLN A CA 1
ATOM 545 C C . GLN A 1 69 ? -20.859 52.281 4.66 1 89.56 69 GLN A C 1
ATOM 547 O O . GLN A 1 69 ? -20.359 51.375 3.998 1 89.56 69 GLN A O 1
ATOM 552 N N . SER A 1 70 ? -20.641 53.469 4.508 1 90 70 SER A N 1
ATOM 553 C CA . SER A 1 70 ? -19.672 53.875 3.486 1 90 70 SER A CA 1
ATOM 554 C C . SER A 1 70 ? -18.281 53.344 3.803 1 90 70 SER A C 1
ATOM 556 O O . SER A 1 70 ? -17.531 52.969 2.896 1 90 70 SER A O 1
ATOM 558 N N . ASP A 1 71 ? -18 53.312 5.027 1 92 71 ASP A N 1
ATOM 559 C CA . ASP A 1 71 ? -16.703 52.781 5.461 1 92 71 ASP A CA 1
ATOM 560 C C . ASP A 1 71 ? -16.641 51.281 5.258 1 92 71 ASP A C 1
ATOM 562 O O . ASP A 1 71 ? -15.586 50.75 4.906 1 92 71 ASP A O 1
ATOM 566 N N . GLU A 1 72 ? -17.719 50.719 5.449 1 92.56 72 GLU A N 1
ATOM 567 C CA . GLU A 1 72 ? -17.781 49.281 5.215 1 92.56 72 GLU A CA 1
ATOM 568 C C . GLU A 1 72 ? -17.578 48.938 3.738 1 92.56 72 GLU A C 1
ATOM 570 O O . GLU A 1 72 ? -16.875 48 3.396 1 92.56 72 GLU A O 1
ATOM 575 N N . ASP A 1 73 ? -18.219 49.656 2.922 1 92.75 73 ASP A N 1
ATOM 576 C CA . ASP A 1 73 ? -18.078 49.438 1.481 1 92.75 73 ASP A CA 1
ATOM 577 C C . ASP A 1 73 ? -16.641 49.688 1.031 1 92.75 73 ASP A C 1
ATOM 579 O O . ASP A 1 73 ? -16.125 49 0.153 1 92.75 73 ASP A O 1
ATOM 583 N N . MET A 1 74 ? -16.094 50.688 1.623 1 92.94 74 MET A N 1
ATOM 584 C CA . MET A 1 74 ? -14.711 51 1.309 1 92.94 74 MET A CA 1
ATOM 585 C C . MET A 1 74 ? -13.773 49.875 1.707 1 92.94 74 MET A C 1
ATOM 587 O O . MET A 1 74 ? -12.891 49.5 0.939 1 92.94 74 MET A O 1
ATOM 591 N N . LEU A 1 75 ? -14 49.406 2.891 1 95.19 75 LEU A N 1
ATOM 592 C CA . LEU A 1 75 ? -13.195 48.312 3.375 1 95.19 75 LEU A CA 1
ATOM 593 C C . LEU A 1 75 ? -13.25 47.125 2.402 1 95.19 75 LEU A C 1
ATOM 595 O O . LEU A 1 75 ? -12.219 46.531 2.082 1 95.19 75 LEU A O 1
ATOM 599 N N . CYS A 1 76 ? -14.406 46.781 1.886 1 94.69 76 CYS A N 1
ATOM 600 C CA . CYS A 1 76 ? -14.594 45.688 0.971 1 94.69 76 CYS A CA 1
ATOM 601 C C . CYS A 1 76 ? -13.875 45.906 -0.35 1 94.69 76 CYS A C 1
ATOM 603 O O . CYS A 1 76 ? -13.195 45.031 -0.866 1 94.69 76 CYS A O 1
ATOM 605 N N . SER A 1 77 ? -13.992 47.094 -0.831 1 94.69 77 SER A N 1
ATOM 606 C CA . SER A 1 77 ? -13.359 47.438 -2.096 1 94.69 77 SER A CA 1
ATOM 607 C C . SER A 1 77 ? -11.836 47.406 -1.979 1 94.69 77 SER A C 1
ATOM 609 O O . SER A 1 77 ? -11.156 46.906 -2.873 1 94.69 77 SER A O 1
ATOM 611 N N . VAL A 1 78 ? -11.391 47.938 -0.884 1 96.19 78 VAL A N 1
ATOM 612 C CA . VAL A 1 78 ? -9.953 47.969 -0.654 1 96.19 78 VAL A CA 1
ATOM 613 C C . VAL A 1 78 ? -9.414 46.562 -0.508 1 96.19 78 VAL A C 1
ATOM 615 O O . VAL A 1 78 ? -8.336 46.219 -1.003 1 96.19 78 VAL A O 1
ATOM 618 N N . SER A 1 79 ? -10.148 45.75 0.203 1 96.69 79 SER A N 1
ATOM 619 C CA . SER A 1 79 ? -9.734 44.344 0.413 1 96.69 79 SER A CA 1
ATOM 620 C C . SER A 1 79 ? -9.586 43.625 -0.913 1 96.69 79 SER A C 1
ATOM 622 O O . SER A 1 79 ? -8.602 42.906 -1.12 1 96.69 79 SER A O 1
ATOM 624 N N . ARG A 1 80 ? -10.461 43.75 -1.787 1 94.38 80 ARG A N 1
ATOM 625 C CA . ARG A 1 80 ? -10.438 43.125 -3.094 1 94.38 80 ARG A CA 1
ATOM 626 C C . ARG A 1 80 ? -9.25 43.594 -3.918 1 94.38 80 ARG A C 1
ATOM 628 O O . ARG A 1 80 ? -8.547 42.781 -4.543 1 94.38 80 ARG A O 1
ATOM 635 N N . ALA A 1 81 ? -9.117 44.844 -3.904 1 95.38 81 ALA A N 1
ATOM 636 C CA . ALA A 1 81 ? -8 45.438 -4.645 1 95.38 81 ALA A CA 1
ATOM 637 C C . ALA A 1 81 ? -6.664 44.969 -4.078 1 95.38 81 ALA A C 1
ATOM 639 O O . ALA A 1 81 ? -5.727 44.688 -4.828 1 95.38 81 ALA A O 1
ATOM 640 N N . PHE A 1 82 ? -6.598 44.938 -2.814 1 96.5 82 PHE A N 1
ATOM 641 C CA . PHE A 1 82 ? -5.387 44.5 -2.141 1 96.5 82 PHE A CA 1
ATOM 642 C C . PHE A 1 82 ? -5.062 43.031 -2.512 1 96.5 82 PHE A C 1
ATOM 644 O O . PHE A 1 82 ? -3.912 42.719 -2.814 1 96.5 82 PHE A O 1
ATOM 651 N N . ALA A 1 83 ? -6.055 42.219 -2.459 1 95 83 ALA A N 1
ATOM 652 C CA . ALA A 1 83 ? -5.887 40.812 -2.824 1 95 83 ALA A CA 1
ATOM 653 C C . ALA A 1 83 ? -5.312 40.656 -4.23 1 95 83 ALA A C 1
ATOM 655 O O . ALA A 1 83 ? -4.43 39.844 -4.473 1 95 83 ALA A O 1
ATOM 656 N N . ASN A 1 84 ? -5.75 41.438 -5.105 1 92 84 ASN A N 1
ATOM 657 C CA . ASN A 1 84 ? -5.273 41.406 -6.484 1 92 84 ASN A CA 1
ATOM 658 C C . ASN A 1 84 ? -3.816 41.844 -6.582 1 92 84 ASN A C 1
ATOM 660 O O . ASN A 1 84 ? -3.076 41.375 -7.445 1 92 84 ASN A O 1
ATOM 664 N N . CYS A 1 85 ? -3.465 42.688 -5.707 1 93.5 85 CYS A N 1
ATOM 665 C CA . CYS A 1 85 ? -2.104 43.219 -5.719 1 93.5 85 CYS A CA 1
ATOM 666 C C . CYS A 1 85 ? -1.114 42.188 -5.219 1 93.5 85 CYS A C 1
ATOM 668 O O . CYS A 1 85 ? 0.046 42.156 -5.633 1 93.5 85 CYS A O 1
ATOM 670 N N . ILE A 1 86 ? -1.63 41.281 -4.359 1 92.56 86 ILE A N 1
ATOM 671 C CA . ILE A 1 86 ? -0.649 40.469 -3.672 1 92.56 86 ILE A CA 1
ATOM 672 C C . ILE A 1 86 ? -0.742 39.031 -4.184 1 92.56 86 ILE A C 1
ATOM 674 O O . ILE A 1 86 ? 0.033 38.156 -3.768 1 92.56 86 ILE A O 1
ATOM 678 N N . ILE A 1 87 ? -1.534 38.781 -5.043 1 87.62 87 ILE A N 1
ATOM 679 C CA . ILE A 1 87 ? -1.799 37.406 -5.508 1 87.62 87 ILE A CA 1
ATOM 680 C C . ILE A 1 87 ? -0.516 36.812 -6.066 1 87.62 87 ILE A C 1
ATOM 682 O O . ILE A 1 87 ? -0.258 35.625 -5.879 1 87.62 87 ILE A O 1
ATOM 686 N N . ASP A 1 88 ? 0.289 37.531 -6.652 1 84 88 ASP A N 1
ATOM 687 C CA . ASP A 1 88 ? 1.501 37.031 -7.293 1 84 88 ASP A CA 1
ATOM 688 C C . ASP A 1 88 ? 2.602 36.781 -6.266 1 84 88 ASP A C 1
ATOM 690 O O . ASP A 1 88 ? 3.588 36.094 -6.559 1 84 88 ASP A O 1
ATOM 694 N N . ASP A 1 89 ? 2.408 37.344 -5.113 1 82.94 89 ASP A N 1
ATOM 695 C CA . ASP A 1 89 ? 3.373 37.125 -4.039 1 82.94 89 ASP A CA 1
ATOM 696 C C . ASP A 1 89 ? 3.232 35.719 -3.441 1 82.94 89 ASP A C 1
ATOM 698 O O . ASP A 1 89 ? 4.137 35.25 -2.754 1 82.94 89 ASP A O 1
ATOM 702 N N . LEU A 1 90 ? 2.158 35.125 -3.604 1 78.31 90 LEU A N 1
ATOM 703 C CA . LEU A 1 90 ? 1.83 33.906 -2.859 1 78.31 90 LEU A CA 1
ATOM 704 C C . LEU A 1 90 ? 1.95 32.688 -3.748 1 78.31 90 LEU A C 1
ATOM 706 O O . LEU A 1 90 ? 1.242 31.703 -3.545 1 78.31 90 LEU A O 1
ATOM 710 N N . PRO A 1 91 ? 2.924 32.75 -4.676 1 63.81 91 PRO A N 1
ATOM 711 C CA . PRO A 1 91 ? 2.98 31.547 -5.492 1 63.81 91 PRO A CA 1
ATOM 712 C C . PRO A 1 91 ? 3.236 30.297 -4.66 1 63.81 91 PRO A C 1
ATOM 714 O O . PRO A 1 91 ? 3.793 30.375 -3.561 1 63.81 91 PRO A O 1
ATOM 717 N N . SER A 1 92 ? 2.691 29.031 -5.031 1 57.81 92 SER A N 1
ATOM 718 C CA . SER A 1 92 ? 2.533 27.719 -4.395 1 57.81 92 SER A CA 1
ATOM 719 C C . SER A 1 92 ? 3.877 27.156 -3.941 1 57.81 92 SER A C 1
ATOM 721 O O . SER A 1 92 ? 3.963 26.5 -2.902 1 57.81 92 SER A O 1
ATOM 723 N N . ASP A 1 93 ? 4.902 27.422 -4.691 1 57.25 93 ASP A N 1
ATOM 724 C CA . ASP A 1 93 ? 6.184 26.75 -4.484 1 57.25 93 ASP A CA 1
ATOM 725 C C . ASP A 1 93 ? 7.184 27.672 -3.791 1 57.25 93 ASP A C 1
ATOM 727 O O . ASP A 1 93 ? 8.234 27.234 -3.332 1 57.25 93 ASP A O 1
ATOM 731 N N . LYS A 1 94 ? 6.656 28.906 -3.396 1 64.88 94 LYS A N 1
ATOM 732 C CA . LYS A 1 94 ? 7.715 29.859 -3.064 1 64.88 94 LYS A CA 1
ATOM 733 C C . LYS A 1 94 ? 7.574 30.359 -1.63 1 64.88 94 LYS A C 1
ATOM 735 O O . LYS A 1 94 ? 8.508 30.938 -1.077 1 64.88 94 LYS A O 1
ATOM 740 N N . VAL A 1 95 ? 6.543 29.891 -0.994 1 78.69 95 VAL A N 1
ATOM 741 C CA . VAL A 1 95 ? 6.434 30.516 0.32 1 78.69 95 VAL A CA 1
ATOM 742 C C . VAL A 1 95 ? 7.125 29.641 1.365 1 78.69 95 VAL A C 1
ATOM 744 O O . VAL A 1 95 ? 7.82 30.156 2.248 1 78.69 95 VAL A O 1
ATOM 747 N N . PHE A 1 96 ? 7.023 28.328 1.152 1 87.31 96 PHE A N 1
ATOM 748 C CA . PHE A 1 96 ? 7.605 27.406 2.127 1 87.31 96 PHE A CA 1
ATOM 749 C C . PHE A 1 96 ? 9.055 27.094 1.775 1 87.31 96 PHE A C 1
ATOM 751 O O . PHE A 1 96 ? 9.344 26.625 0.67 1 87.31 96 PHE A O 1
ATOM 758 N N . PRO A 1 97 ? 9.883 27.312 2.709 1 87.06 97 PRO A N 1
ATOM 759 C CA . PRO A 1 97 ? 11.305 27.172 2.387 1 87.06 97 PRO A CA 1
ATOM 760 C C . PRO A 1 97 ? 11.742 25.719 2.287 1 87.06 97 PRO A C 1
ATOM 762 O O . PRO A 1 97 ? 11.133 24.844 2.912 1 87.06 97 PRO A O 1
ATOM 765 N N . ASP A 1 98 ? 12.875 25.562 1.68 1 82.38 98 ASP A N 1
ATOM 766 C CA . ASP A 1 98 ? 13.43 24.219 1.514 1 82.38 98 ASP A CA 1
ATOM 767 C C . ASP A 1 98 ? 14.141 23.766 2.781 1 82.38 98 ASP A C 1
ATOM 769 O O . ASP A 1 98 ? 14.156 22.562 3.096 1 82.38 98 ASP A O 1
ATOM 773 N N . VAL A 1 99 ? 14.688 24.797 3.348 1 81.88 99 VAL A N 1
ATOM 774 C CA . VAL A 1 99 ? 15.375 24.531 4.609 1 81.88 99 VAL A CA 1
ATOM 775 C C . VAL A 1 99 ? 14.641 25.234 5.75 1 81.88 99 VAL A C 1
ATOM 777 O O . VAL A 1 99 ? 14.344 26.422 5.672 1 81.88 99 VAL A O 1
ATOM 780 N N . LEU A 1 100 ? 14.383 24.531 6.762 1 84.5 100 LEU A N 1
ATOM 781 C CA . LEU A 1 100 ? 13.547 25.062 7.832 1 84.5 100 LEU A CA 1
ATOM 782 C C . LEU A 1 100 ? 14.398 25.688 8.938 1 84.5 100 LEU A C 1
ATOM 784 O O . LEU A 1 100 ? 14.305 25.281 10.094 1 84.5 100 LEU A O 1
ATOM 788 N N . SER A 1 101 ? 15.102 26.609 8.531 1 85.44 101 SER A N 1
ATOM 789 C CA . SER A 1 101 ? 15.836 27.391 9.523 1 85.44 101 SER A CA 1
ATOM 790 C C . SER A 1 101 ? 15 28.578 10.016 1 85.44 101 SER A C 1
ATOM 792 O O . SER A 1 101 ? 14.086 29.031 9.328 1 85.44 101 SER A O 1
ATOM 794 N N . GLN A 1 102 ? 15.359 29.031 11.117 1 87.88 102 GLN A N 1
ATOM 795 C CA . GLN A 1 102 ? 14.625 30.141 11.688 1 87.88 102 GLN A CA 1
ATOM 796 C C . GLN A 1 102 ? 14.672 31.359 10.773 1 87.88 102 GLN A C 1
ATOM 798 O O . GLN A 1 102 ? 13.656 32.031 10.562 1 87.88 102 GLN A O 1
ATOM 803 N N . ASP A 1 103 ? 15.773 31.594 10.297 1 90.5 103 ASP A N 1
ATOM 804 C CA . ASP A 1 103 ? 15.953 32.75 9.438 1 90.5 103 ASP A CA 1
ATOM 805 C C . ASP A 1 103 ? 15.109 32.656 8.164 1 90.5 103 ASP A C 1
ATOM 807 O O . ASP A 1 103 ? 14.469 33.594 7.746 1 90.5 103 ASP A O 1
ATOM 811 N N . LYS A 1 104 ? 15.109 31.547 7.668 1 90.88 104 LYS A N 1
ATOM 812 C CA . LYS A 1 104 ? 14.383 31.344 6.414 1 90.88 104 LYS A CA 1
ATOM 813 C C . LYS A 1 104 ? 12.875 31.375 6.641 1 90.88 104 LYS A C 1
ATOM 815 O O . LYS A 1 104 ? 12.133 31.891 5.801 1 90.88 104 LYS A O 1
ATOM 820 N N . LEU A 1 105 ? 12.492 30.844 7.672 1 92.06 105 LEU A N 1
ATOM 821 C CA . LEU A 1 105 ? 11.07 30.891 8.016 1 92.06 105 LEU A CA 1
ATOM 822 C C . LEU A 1 105 ? 10.609 32.312 8.25 1 92.06 105 LEU A C 1
ATOM 824 O O . LEU A 1 105 ? 9.555 32.719 7.758 1 92.06 105 LEU A O 1
ATOM 828 N N . THR A 1 106 ? 11.398 33.062 8.961 1 91.69 106 THR A N 1
ATOM 829 C CA . THR A 1 106 ? 11.078 34.438 9.227 1 91.69 106 THR A CA 1
ATOM 830 C C . THR A 1 106 ? 11.047 35.25 7.93 1 91.69 106 THR A C 1
ATOM 832 O O . THR A 1 106 ? 10.172 36.094 7.742 1 91.69 106 THR A O 1
ATOM 835 N N . ASP A 1 107 ? 11.93 34.969 7.117 1 90.88 107 ASP A N 1
ATOM 836 C CA . ASP A 1 107 ? 12 35.656 5.832 1 90.88 107 ASP A CA 1
ATOM 837 C C . ASP A 1 107 ? 10.789 35.312 4.961 1 90.88 107 ASP A C 1
ATOM 839 O O . ASP A 1 107 ? 10.32 36.156 4.184 1 90.88 107 ASP A O 1
ATOM 843 N N . SER A 1 108 ? 10.344 34.125 5.066 1 91.56 108 SER A N 1
ATOM 844 C CA . SER A 1 108 ? 9.242 33.656 4.238 1 91.56 108 SER A CA 1
ATOM 845 C C . SER A 1 108 ? 7.945 34.406 4.559 1 91.56 108 SER A C 1
ATOM 847 O O . SER A 1 108 ? 7.035 34.438 3.73 1 91.56 108 SER A O 1
ATOM 849 N N . VAL A 1 109 ? 7.895 35 5.719 1 92.81 109 VAL A N 1
ATOM 850 C CA . VAL A 1 109 ? 6.668 35.688 6.121 1 92.81 109 VAL A CA 1
ATOM 851 C C . VAL A 1 109 ? 6.875 37.219 6.062 1 92.81 109 VAL A C 1
ATOM 853 O O . VAL A 1 109 ? 6.145 37.969 6.711 1 92.81 109 VAL A O 1
ATOM 856 N N . ARG A 1 110 ? 7.812 37.594 5.348 1 91.44 110 ARG A N 1
ATOM 857 C CA . ARG A 1 110 ? 8.039 39.031 5.133 1 91.44 110 ARG A CA 1
ATOM 858 C C . ARG A 1 110 ? 7.418 39.5 3.818 1 91.44 110 ARG A C 1
ATOM 860 O O . ARG A 1 110 ? 8.125 39.969 2.918 1 91.44 110 ARG A O 1
ATOM 867 N N . LYS A 1 111 ? 6.191 39.469 3.721 1 93.12 111 LYS A N 1
ATOM 868 C CA . LYS A 1 111 ? 5.375 39.875 2.58 1 93.12 111 LYS A CA 1
ATOM 869 C C . LYS A 1 111 ? 4.145 40.656 3.033 1 93.12 111 LYS A C 1
ATOM 871 O O . LYS A 1 111 ? 3.748 40.562 4.199 1 93.12 111 LYS A O 1
ATOM 876 N N . PRO A 1 112 ? 3.566 41.312 2.166 1 95.25 112 PRO A N 1
ATOM 877 C CA . PRO A 1 112 ? 2.465 42.188 2.521 1 95.25 112 PRO A CA 1
ATOM 878 C C . PRO A 1 112 ? 1.343 41.5 3.271 1 95.25 112 PRO A C 1
ATOM 880 O O . PRO A 1 112 ? 0.846 42 4.277 1 95.25 112 PRO A O 1
ATOM 883 N N . LEU A 1 113 ? 0.949 40.375 2.84 1 95.5 113 LEU A N 1
ATOM 884 C CA . LEU A 1 113 ? -0.106 39.625 3.52 1 95.5 113 LEU A CA 1
ATOM 885 C C . LEU A 1 113 ? 0.251 39.375 4.984 1 95.5 113 LEU A C 1
ATOM 887 O O . LEU A 1 113 ? -0.586 39.562 5.871 1 95.5 113 LEU A O 1
ATOM 891 N N . PHE A 1 114 ? 1.436 39.094 5.199 1 95.56 114 PHE A N 1
ATOM 892 C CA . PHE A 1 114 ? 1.855 38.656 6.531 1 95.56 114 PHE A CA 1
ATOM 893 C C . PHE A 1 114 ? 2.07 39.844 7.441 1 95.56 114 PHE A C 1
ATOM 895 O O . PHE A 1 114 ? 2.055 39.719 8.664 1 95.56 114 PHE A O 1
ATOM 902 N N . VAL A 1 115 ? 2.232 41 6.859 1 97.19 115 VAL A N 1
ATOM 903 C CA . VAL A 1 115 ? 2.262 42.219 7.648 1 97.19 115 VAL A CA 1
ATOM 904 C C . VAL A 1 115 ? 0.912 42.438 8.328 1 97.19 115 VAL A C 1
ATOM 906 O O . VAL A 1 115 ? 0.852 42.812 9.5 1 97.19 115 VAL A O 1
ATOM 909 N N . ILE A 1 116 ? -0.094 42.188 7.605 1 97.5 116 ILE A N 1
ATOM 910 C CA . ILE A 1 116 ? -1.441 42.312 8.148 1 97.5 116 ILE A CA 1
ATOM 911 C C . ILE A 1 116 ? -1.629 41.281 9.281 1 97.5 116 ILE A C 1
ATOM 913 O O . ILE A 1 116 ? -2.129 41.656 10.352 1 97.5 116 ILE A O 1
ATOM 917 N N . LEU A 1 117 ? -1.219 40.094 9.016 1 96.62 117 LEU A N 1
ATOM 918 C CA . LEU A 1 117 ? -1.384 39.031 9.992 1 96.62 117 LEU A CA 1
ATOM 919 C C . LEU A 1 117 ? -0.564 39.312 11.25 1 96.62 117 LEU A C 1
ATOM 921 O O . LEU A 1 117 ? -1.019 39.031 12.359 1 96.62 117 LEU A O 1
ATOM 925 N N . LYS A 1 118 ? 0.588 39.812 11.023 1 95.31 118 LYS A N 1
ATOM 926 C CA . LYS A 1 118 ? 1.439 40.188 12.148 1 95.31 118 LYS A CA 1
ATOM 927 C C . LYS A 1 118 ? 0.78 41.25 13.008 1 95.31 118 LYS A C 1
ATOM 929 O O . LYS A 1 118 ? 0.849 41.188 14.234 1 95.31 118 LYS A O 1
ATOM 934 N N . THR A 1 119 ? 0.202 42.188 12.383 1 96.19 119 THR A N 1
ATOM 935 C CA . THR A 1 119 ? -0.483 43.281 13.078 1 96.19 119 THR A CA 1
ATOM 936 C C . THR A 1 119 ? -1.678 42.75 13.867 1 96.19 119 THR A C 1
ATOM 938 O O . THR A 1 119 ? -1.876 43.094 15.023 1 96.19 119 THR A O 1
ATOM 941 N N . VAL A 1 120 ? -2.416 41.906 13.211 1 95.56 120 VAL A N 1
ATOM 942 C CA . VAL A 1 120 ? -3.562 41.281 13.867 1 95.56 120 VAL A CA 1
ATOM 943 C C . VAL A 1 120 ? -3.096 40.5 15.094 1 95.56 120 VAL A C 1
ATOM 945 O O . VAL A 1 120 ? -3.715 40.562 16.156 1 95.56 120 VAL A O 1
ATOM 948 N N . TYR A 1 121 ? -2.084 39.781 14.883 1 93.12 121 TYR A N 1
ATOM 949 C CA . TYR A 1 121 ? -1.501 38.969 15.969 1 93.12 121 TYR A CA 1
ATOM 950 C C . TYR A 1 121 ? -1.082 39.875 17.125 1 93.12 121 TYR A C 1
ATOM 952 O O . TYR A 1 121 ? -1.319 39.562 18.297 1 93.12 121 TYR A O 1
ATOM 960 N N . GLY A 1 122 ? -0.514 41 16.812 1 90.69 122 GLY A N 1
ATOM 961 C CA . GLY A 1 122 ? -0.105 41.969 17.812 1 90.69 122 GLY A CA 1
ATOM 962 C C . GLY A 1 122 ? -1.27 42.531 18.594 1 90.69 122 GLY A C 1
ATOM 963 O O . GLY A 1 122 ? -1.156 42.75 19.797 1 90.69 122 GLY A O 1
ATOM 964 N N . TYR A 1 123 ? -2.318 42.719 17.953 1 92.31 123 TYR A N 1
ATOM 965 C CA . TYR A 1 123 ? -3.512 43.281 18.578 1 92.31 123 TYR A CA 1
ATOM 966 C C . TYR A 1 123 ? -4.168 42.25 19.516 1 92.31 123 TYR A C 1
ATOM 968 O O . TYR A 1 123 ? -4.934 42.625 20.406 1 92.31 123 TYR A O 1
ATOM 976 N N . SER A 1 124 ? -3.971 40.969 19.234 1 86.56 124 SER A N 1
ATOM 977 C CA . SER A 1 124 ? -4.59 39.906 20.016 1 86.56 124 SER A CA 1
ATOM 978 C C . SER A 1 124 ? -4.035 39.844 21.438 1 86.56 124 SER A C 1
ATOM 980 O O . SER A 1 124 ? -4.688 39.344 22.344 1 86.56 124 SER A O 1
ATOM 982 N N . SER A 1 125 ? -2.871 40.406 21.594 1 77.75 125 SER A N 1
ATOM 983 C CA . SER A 1 125 ? -2.225 40.406 22.906 1 77.75 125 SER A CA 1
ATOM 984 C C . SER A 1 125 ? -2.641 41.594 23.734 1 77.75 125 SER A C 1
ATOM 986 O O . SER A 1 125 ? -2.359 41.656 24.922 1 77.75 125 SER A O 1
ATOM 988 N N . SER A 1 126 ? -3.314 42.531 23.031 1 80.44 126 SER A N 1
ATOM 989 C CA . SER A 1 126 ? -3.684 43.75 23.719 1 80.44 126 SER A CA 1
ATOM 990 C C . SER A 1 126 ? -5.199 43.906 23.812 1 80.44 126 SER A C 1
ATOM 992 O O . SER A 1 126 ? -5.891 43.844 22.781 1 80.44 126 SER A O 1
ATOM 994 N N . LYS A 1 127 ? -5.754 44.156 24.938 1 79.38 127 LYS A N 1
ATOM 995 C CA . LYS A 1 127 ? -7.188 44.344 25.141 1 79.38 127 LYS A CA 1
ATOM 996 C C . LYS A 1 127 ? -7.656 45.656 24.531 1 79.38 127 LYS A C 1
ATOM 998 O O . LYS A 1 127 ? -8.789 45.781 24.062 1 79.38 127 LYS A O 1
ATOM 1003 N N . ASP A 1 128 ? -6.848 46.562 24.391 1 80 128 ASP A N 1
ATOM 1004 C CA . ASP A 1 128 ? -7.211 47.938 23.953 1 80 128 ASP A CA 1
ATOM 1005 C C . ASP A 1 128 ? -7.371 48 22.438 1 80 128 ASP A C 1
ATOM 1007 O O . ASP A 1 128 ? -8.023 48.906 21.922 1 80 128 ASP A O 1
ATOM 1011 N N . ASP A 1 129 ? -6.945 46.969 21.844 1 86.38 129 ASP A N 1
ATOM 1012 C CA . ASP A 1 129 ? -6.891 47.031 20.391 1 86.38 129 ASP A CA 1
ATOM 1013 C C . ASP A 1 129 ? -7.898 46.062 19.766 1 86.38 129 ASP A C 1
ATOM 1015 O O . ASP A 1 129 ? -7.773 45.719 18.594 1 86.38 129 ASP A O 1
ATOM 1019 N N . GLN A 1 130 ? -8.938 45.812 20.438 1 88.94 130 GLN A N 1
ATOM 1020 C CA . GLN A 1 130 ? -9.883 44.812 19.969 1 88.94 130 GLN A CA 1
ATOM 1021 C C . GLN A 1 130 ? -10.688 45.312 18.781 1 88.94 130 GLN A C 1
ATOM 1023 O O . GLN A 1 130 ? -11 44.562 17.859 1 88.94 130 GLN A O 1
ATOM 1028 N N . THR A 1 131 ? -11 46.531 18.859 1 90.38 131 THR A N 1
ATOM 1029 C CA . THR A 1 131 ? -11.758 47.094 17.766 1 90.38 131 THR A CA 1
ATOM 1030 C C . THR A 1 131 ? -10.922 47.125 16.484 1 90.38 131 THR A C 1
ATOM 1032 O O . THR A 1 131 ? -11.414 46.812 15.406 1 90.38 131 THR A O 1
ATOM 1035 N N . LYS A 1 132 ? -9.703 47.531 16.625 1 94.19 132 LYS A N 1
ATOM 1036 C CA . LYS A 1 132 ? -8.789 47.562 15.484 1 94.19 132 LYS A CA 1
ATOM 1037 C C . LYS A 1 132 ? -8.578 46.156 14.914 1 94.19 132 LYS A C 1
ATOM 1039 O O . LYS A 1 132 ? -8.555 45.969 13.695 1 94.19 132 LYS A O 1
ATOM 1044 N N . LYS A 1 133 ? -8.484 45.25 15.789 1 95.06 133 LYS A N 1
ATOM 1045 C CA . LYS A 1 133 ? -8.328 43.875 15.391 1 95.06 133 LYS A CA 1
ATOM 1046 C C . LYS A 1 133 ? -9.516 43.375 14.57 1 95.06 133 LYS A C 1
ATOM 1048 O O . LYS A 1 133 ? -9.352 42.75 13.539 1 95.06 133 LYS A O 1
ATOM 1053 N N . SER A 1 134 ? -10.641 43.719 15.055 1 93.62 134 SER A N 1
ATOM 1054 C CA . SER A 1 134 ? -11.875 43.281 14.406 1 93.62 134 SER A CA 1
ATOM 1055 C C . SER A 1 134 ? -11.969 43.812 12.984 1 93.62 134 SER A C 1
ATOM 1057 O O . SER A 1 134 ? -12.477 43.156 12.086 1 93.62 134 SER A O 1
ATOM 1059 N N . ILE A 1 135 ? -11.492 45 12.781 1 95.75 135 ILE A N 1
ATOM 1060 C CA . ILE A 1 135 ? -11.516 45.594 11.453 1 95.75 135 ILE A CA 1
ATOM 1061 C C . ILE A 1 135 ? -10.602 44.844 10.508 1 95.75 135 ILE A C 1
ATOM 1063 O O . ILE A 1 135 ? -10.969 44.531 9.367 1 95.75 135 ILE A O 1
ATOM 1067 N N . LEU A 1 136 ? -9.484 44.5 10.992 1 97.25 136 LEU A N 1
ATOM 1068 C CA . LEU A 1 136 ? -8.508 43.812 10.148 1 97.25 136 LEU A CA 1
ATOM 1069 C C . LEU A 1 136 ? -8.961 42.375 9.867 1 97.25 136 LEU A C 1
ATOM 1071 O O . LEU A 1 136 ? -8.719 41.844 8.773 1 97.25 136 LEU A O 1
ATOM 1075 N N . ILE A 1 137 ? -9.555 41.75 10.836 1 96.25 137 ILE A N 1
ATOM 1076 C CA . ILE A 1 137 ? -10.094 40.438 10.633 1 96.25 137 ILE A CA 1
ATOM 1077 C C . ILE A 1 137 ? -11.195 40.469 9.57 1 96.25 137 ILE A C 1
ATOM 1079 O O . ILE A 1 137 ? -11.273 39.594 8.719 1 96.25 137 ILE A O 1
ATOM 1083 N N . ARG A 1 138 ? -12.008 41.469 9.648 1 95.44 138 ARG A N 1
ATOM 1084 C CA . ARG A 1 138 ? -13.039 41.656 8.633 1 95.44 138 ARG A CA 1
ATOM 1085 C C . ARG A 1 138 ? -12.422 41.875 7.258 1 95.44 138 ARG A C 1
ATOM 1087 O O . ARG A 1 138 ? -12.953 41.438 6.246 1 95.44 138 ARG A O 1
ATOM 1094 N N . PHE A 1 139 ? -11.422 42.656 7.285 1 97.19 139 PHE A N 1
ATOM 1095 C CA . PHE A 1 139 ? -10.672 42.906 6.062 1 97.19 139 PHE A CA 1
ATOM 1096 C C . PHE A 1 139 ? -10.172 41.594 5.449 1 97.19 139 PHE A C 1
ATOM 1098 O O . PHE A 1 139 ? -10.328 41.375 4.25 1 97.19 139 PHE A O 1
ATOM 1105 N N . LEU A 1 140 ? -9.633 40.719 6.25 1 97.25 140 LEU A N 1
ATOM 1106 C CA . LEU A 1 140 ? -9.133 39.406 5.812 1 97.25 140 LEU A CA 1
ATOM 1107 C C . LEU A 1 140 ? -10.273 38.531 5.328 1 97.25 140 LEU A C 1
ATOM 1109 O O . LEU A 1 140 ? -10.125 37.812 4.344 1 97.25 140 LEU A O 1
ATOM 1113 N N . ALA A 1 141 ? -11.289 38.594 5.984 1 96.19 141 ALA A N 1
ATOM 1114 C CA . ALA A 1 141 ? -12.453 37.812 5.617 1 96.19 141 ALA A CA 1
ATOM 1115 C C . ALA A 1 141 ? -12.953 38.156 4.223 1 96.19 141 ALA A C 1
ATOM 1117 O O . ALA A 1 141 ? -13.32 37.281 3.436 1 96.19 141 ALA A O 1
ATOM 1118 N N . GLU A 1 142 ? -12.977 39.438 3.986 1 95.25 142 GLU A N 1
ATOM 1119 C CA . GLU A 1 142 ? -13.375 39.906 2.662 1 95.25 142 GLU A CA 1
ATOM 1120 C C . GLU A 1 142 ? -12.383 39.469 1.596 1 95.25 142 GLU A C 1
ATOM 1122 O O . GLU A 1 142 ? -12.766 39.188 0.453 1 95.25 142 GLU A O 1
ATOM 1127 N N . MET A 1 143 ? -11.164 39.438 1.946 1 95.69 143 MET A N 1
ATOM 1128 C CA . MET A 1 143 ? -10.094 39.031 1.041 1 95.69 143 MET A CA 1
ATOM 1129 C C . MET A 1 143 ? -10.234 37.562 0.672 1 95.69 143 MET A C 1
ATOM 1131 O O . MET A 1 143 ? -9.828 37.125 -0.413 1 95.69 143 MET A O 1
ATOM 1135 N N . HIS A 1 144 ? -10.742 36.75 1.521 1 94.44 144 HIS A N 1
ATOM 1136 C CA . HIS A 1 144 ? -10.875 35.312 1.36 1 94.44 144 HIS A CA 1
ATOM 1137 C C . HIS A 1 144 ? -11.695 34.969 0.121 1 94.44 144 HIS A C 1
ATOM 1139 O O . HIS A 1 144 ? -11.445 33.938 -0.531 1 94.44 144 HIS A O 1
ATOM 1145 N N . SER A 1 145 ? -12.578 35.781 -0.237 1 90.25 145 SER A N 1
ATOM 1146 C CA . SER A 1 145 ? -13.406 35.562 -1.421 1 90.25 14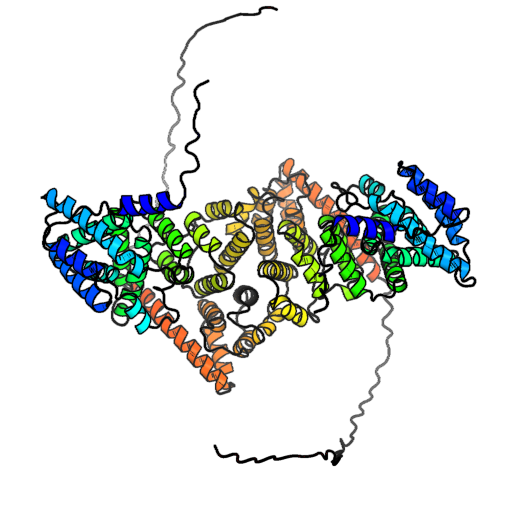5 SER A CA 1
ATOM 1147 C C . SER A 1 145 ? -12.555 35.531 -2.688 1 90.25 145 SER A C 1
ATOM 1149 O O . SER A 1 145 ? -12.867 34.812 -3.633 1 90.25 145 SER A O 1
ATOM 1151 N N . GLN A 1 146 ? -11.516 36.25 -2.652 1 89.75 146 GLN A N 1
ATOM 1152 C CA . GLN A 1 146 ? -10.625 36.344 -3.803 1 89.75 146 GLN A CA 1
ATOM 1153 C C . GLN A 1 146 ? -9.43 35.406 -3.641 1 89.75 146 GLN A C 1
ATOM 1155 O O . GLN A 1 146 ? -8.828 34.969 -4.629 1 89.75 146 GLN A O 1
ATOM 1160 N N . LEU A 1 147 ? -9.117 35.156 -2.396 1 91.19 147 LEU A N 1
ATOM 1161 C CA . LEU A 1 147 ? -7.984 34.312 -2.064 1 91.19 147 LEU A CA 1
ATOM 1162 C C . LEU A 1 147 ? -8.414 33.156 -1.138 1 91.19 147 LEU A C 1
ATOM 1164 O O . LEU A 1 147 ? -8.086 33.188 0.052 1 91.19 147 LEU A O 1
ATOM 1168 N N . PRO A 1 148 ? -8.891 32.156 -1.764 1 86.5 148 PRO A N 1
ATOM 1169 C CA . PRO A 1 148 ? -9.43 31.078 -0.928 1 86.5 148 PRO A CA 1
ATOM 1170 C C . PRO A 1 148 ? -8.344 30.359 -0.14 1 86.5 148 PRO A C 1
ATOM 1172 O O . PRO A 1 148 ? -8.641 29.672 0.844 1 86.5 148 PRO A O 1
ATOM 1175 N N . CYS A 1 149 ? -7.141 30.609 -0.478 1 87.25 149 CYS A N 1
ATOM 1176 C CA . CYS A 1 149 ? -6.027 29.938 0.191 1 87.25 149 CYS A CA 1
ATOM 1177 C C . CYS A 1 149 ? -5.594 30.719 1.428 1 87.25 149 CYS A C 1
ATOM 1179 O O . CYS A 1 149 ? -4.641 30.328 2.107 1 87.25 149 CYS A O 1
ATOM 1181 N N . LEU A 1 150 ? -6.246 31.703 1.752 1 93.25 150 LEU A N 1
ATOM 1182 C CA . LEU A 1 150 ? -5.832 32.594 2.826 1 93.25 150 LEU A CA 1
ATOM 1183 C C . LEU A 1 150 ? -5.766 31.859 4.156 1 93.25 150 LEU A C 1
ATOM 1185 O O . LEU A 1 150 ? -4.887 32.125 4.98 1 93.25 150 LEU A O 1
ATOM 1189 N N . GLY A 1 151 ? -6.641 30.922 4.34 1 94.81 151 GLY A N 1
ATOM 1190 C CA . GLY A 1 151 ? -6.723 30.219 5.609 1 94.81 151 GLY A CA 1
ATOM 1191 C C . GLY A 1 151 ? -5.457 29.469 5.953 1 94.81 151 GLY A C 1
ATOM 1192 O O . GLY A 1 151 ? -4.977 29.531 7.086 1 94.81 151 GLY A O 1
ATOM 1193 N N . TYR A 1 152 ? -4.914 28.781 5.004 1 94.25 152 TYR A N 1
ATOM 1194 C CA . TYR A 1 152 ? -3.725 28.016 5.355 1 94.25 152 TYR A CA 1
ATOM 1195 C C . TYR A 1 152 ? -2.518 28.938 5.523 1 94.25 152 TYR A C 1
ATOM 1197 O O . TYR A 1 152 ? -1.56 28.594 6.219 1 94.25 152 TYR A O 1
ATOM 1205 N N . PHE A 1 153 ? -2.561 30.125 4.918 1 94.31 153 PHE A N 1
ATOM 1206 C CA . PHE A 1 153 ? -1.49 31.094 5.164 1 94.31 153 PHE A CA 1
ATOM 1207 C C . PHE A 1 153 ? -1.574 31.641 6.582 1 94.31 153 PHE A C 1
ATOM 1209 O O . PHE A 1 153 ? -0.549 31.938 7.199 1 94.31 153 PHE A O 1
ATOM 1216 N N . VAL A 1 154 ? -2.783 31.828 7.02 1 96 154 VAL A N 1
ATOM 1217 C CA . VAL A 1 154 ? -2.965 32.219 8.406 1 96 154 VAL A CA 1
ATOM 1218 C C . VAL A 1 154 ? -2.332 31.203 9.336 1 96 154 VAL A C 1
ATOM 1220 O O . VAL A 1 154 ? -1.574 31.547 10.242 1 96 154 VAL A O 1
ATOM 1223 N N . LEU A 1 155 ? -2.588 29.953 9.039 1 95.75 155 LEU A N 1
ATOM 1224 C CA . LEU A 1 155 ? -2.047 28.859 9.852 1 95.75 155 LEU A CA 1
ATOM 1225 C C . LEU A 1 155 ? -0.526 28.812 9.75 1 95.75 155 LEU A C 1
ATOM 1227 O O . LEU A 1 155 ? 0.16 28.625 10.758 1 95.75 155 LEU A O 1
ATOM 1231 N N . TYR A 1 156 ? -0.075 28.984 8.547 1 95 156 TYR A N 1
ATOM 1232 C CA . TYR A 1 156 ? 1.363 29 8.312 1 95 156 TYR A CA 1
ATOM 1233 C C . TYR A 1 156 ? 2.045 30.094 9.109 1 95 156 TYR A C 1
ATOM 1235 O O . TYR A 1 156 ? 3.023 29.844 9.812 1 95 156 TYR A O 1
ATOM 1243 N N . PHE A 1 157 ? 1.525 31.281 9.023 1 95.31 157 PHE A N 1
ATOM 1244 C CA . PHE A 1 157 ? 2.092 32.438 9.695 1 95.31 157 PHE A CA 1
ATOM 1245 C C . PHE A 1 157 ? 2.113 32.219 11.203 1 95.31 157 PHE A C 1
ATOM 1247 O O . PHE A 1 157 ? 3.119 32.5 11.859 1 95.31 157 PHE A O 1
ATOM 1254 N N . LEU A 1 158 ? 1.027 31.797 11.695 1 94.25 158 LEU A N 1
ATOM 1255 C CA . LEU A 1 158 ? 0.906 31.609 13.141 1 94.25 158 LEU A CA 1
ATOM 1256 C C . LEU A 1 158 ? 1.934 30.594 13.648 1 94.25 158 LEU A C 1
ATOM 1258 O O . LEU A 1 158 ? 2.512 30.781 14.719 1 94.25 158 LEU A O 1
ATOM 1262 N N . LYS A 1 159 ? 2.139 29.547 12.883 1 93.44 159 LYS A N 1
ATOM 1263 C CA . LYS A 1 159 ? 3.131 28.562 13.273 1 93.44 159 LYS A CA 1
ATOM 1264 C C . LYS A 1 159 ? 4.539 29.156 13.273 1 93.44 159 LYS A C 1
ATOM 1266 O O . LYS A 1 159 ? 5.32 28.922 14.195 1 93.44 159 LYS A O 1
ATOM 1271 N N . VAL A 1 160 ? 4.824 29.922 12.25 1 93.12 160 VAL A N 1
ATOM 1272 C CA . VAL A 1 160 ? 6.137 30.547 12.148 1 93.12 160 VAL A CA 1
ATOM 1273 C C . VAL A 1 160 ? 6.324 31.547 13.297 1 93.12 160 VAL A C 1
ATOM 1275 O O . VAL A 1 160 ? 7.383 31.562 13.93 1 93.12 160 VAL A O 1
ATOM 1278 N N . GLN A 1 161 ? 5.305 32.344 13.555 1 90.25 161 GLN A N 1
ATOM 1279 C CA . GLN A 1 161 ? 5.359 33.375 14.578 1 90.25 161 GLN A CA 1
ATOM 1280 C C . GLN A 1 161 ? 5.602 32.781 15.961 1 90.25 161 GLN A C 1
ATOM 1282 O O . GLN A 1 161 ? 6.426 33.281 16.719 1 90.25 161 GLN A O 1
ATOM 1287 N N . ILE A 1 162 ? 4.938 31.781 16.234 1 87.44 162 ILE A N 1
ATOM 1288 C CA . ILE A 1 162 ? 5.043 31.125 17.531 1 87.44 162 ILE A CA 1
ATOM 1289 C C . ILE A 1 162 ? 6.418 30.484 17.688 1 87.44 162 ILE A C 1
ATOM 1291 O O . ILE A 1 162 ? 7.02 30.516 18.75 1 87.44 162 ILE A O 1
ATOM 1295 N N . ARG A 1 163 ? 6.816 29.875 16.672 1 84.56 163 ARG A N 1
ATOM 1296 C CA . ARG A 1 163 ? 8.141 29.25 16.688 1 84.56 163 ARG A CA 1
ATOM 1297 C C . ARG A 1 163 ? 9.227 30.297 16.938 1 84.56 163 ARG A C 1
ATOM 1299 O O . ARG A 1 163 ? 10.195 30.016 17.641 1 84.56 163 ARG A O 1
ATOM 1306 N N . THR A 1 164 ? 9.023 31.359 16.344 1 78.94 164 THR A N 1
ATOM 1307 C CA . THR A 1 164 ? 10.023 32.406 16.453 1 78.94 164 THR A CA 1
ATOM 1308 C C . THR A 1 164 ? 9.953 33.094 17.812 1 78.94 164 THR A C 1
ATOM 1310 O O . THR A 1 164 ? 10.984 33.469 18.375 1 78.94 164 THR A O 1
ATOM 1313 N N . GLU A 1 165 ? 8.703 33.188 18.375 1 74.38 165 GLU A N 1
ATOM 1314 C CA . GLU A 1 165 ? 8.523 33.844 19.672 1 74.38 165 GLU A CA 1
ATOM 1315 C C . GLU A 1 165 ? 8.93 32.906 20.812 1 74.38 165 GLU A C 1
ATOM 1317 O O . GLU A 1 165 ? 9.438 33.344 21.844 1 74.38 165 GLU A O 1
ATOM 1322 N N . ASN A 1 166 ? 8.305 31.609 20.891 1 63.75 166 ASN A N 1
ATOM 1323 C CA . ASN A 1 166 ? 8.391 30.625 21.969 1 63.75 166 ASN A CA 1
ATOM 1324 C C . ASN A 1 166 ? 9.836 30.25 22.281 1 63.75 166 ASN A C 1
ATOM 1326 O O . ASN A 1 166 ? 10.094 29.516 23.234 1 63.75 166 ASN A O 1
ATOM 1330 N N . LYS A 1 167 ? 10.859 30.484 21.453 1 55.53 167 LYS A N 1
ATOM 1331 C CA . LYS A 1 167 ? 12.188 30.375 22.047 1 55.53 167 LYS A CA 1
ATOM 1332 C C . LYS A 1 167 ? 12.242 31.078 23.406 1 55.53 167 LYS A C 1
ATOM 1334 O O . LYS A 1 167 ? 13.062 30.734 24.266 1 55.53 167 LYS A O 1
ATOM 1339 N N . LYS A 1 168 ? 11.25 31.859 23.891 1 48.81 168 LYS A N 1
ATOM 1340 C CA . LYS A 1 168 ? 11.391 32.594 25.141 1 48.81 168 LYS A CA 1
ATOM 1341 C C . LYS A 1 168 ? 10.273 32.25 26.125 1 48.81 168 LYS A C 1
ATOM 1343 O O . LYS A 1 168 ? 10.5 32.188 27.328 1 48.81 168 LYS A O 1
ATOM 1348 N N . ASP A 1 169 ? 8.805 32.031 25.797 1 50.59 169 ASP A N 1
ATOM 1349 C CA . ASP A 1 169 ? 7.645 32.031 26.672 1 50.59 169 ASP A CA 1
ATOM 1350 C C . ASP A 1 169 ? 6.918 30.688 26.609 1 50.59 169 ASP A C 1
ATOM 1352 O O . ASP A 1 169 ? 7.27 29.812 25.812 1 50.59 169 ASP A O 1
ATOM 1356 N N . ASP A 1 170 ? 5.656 30.531 27.344 1 56.75 170 ASP A N 1
ATOM 1357 C CA . ASP A 1 170 ? 4.734 29.453 27.688 1 56.75 170 ASP A CA 1
ATOM 1358 C C . ASP A 1 170 ? 4.004 28.938 26.453 1 56.75 170 ASP A C 1
ATOM 1360 O O . ASP A 1 170 ? 3.188 29.656 25.859 1 56.75 170 ASP A O 1
ATOM 1364 N N . ASN A 1 171 ? 4.344 27.781 25.75 1 63.56 171 ASN A N 1
ATOM 1365 C CA . ASN A 1 171 ? 3.803 27.078 24.594 1 63.56 171 ASN A CA 1
ATOM 1366 C C . ASN A 1 171 ? 2.281 26.969 24.656 1 63.56 171 ASN A C 1
ATOM 1368 O O . ASN A 1 171 ? 1.604 27.047 23.625 1 63.56 171 ASN A O 1
ATOM 1372 N N . THR A 1 172 ? 1.801 27.016 25.797 1 73 172 THR A N 1
ATOM 1373 C CA . THR A 1 172 ? 0.361 26.859 25.969 1 73 172 THR A CA 1
ATOM 1374 C C . THR A 1 172 ? -0.374 28.141 25.578 1 73 172 THR A C 1
ATOM 1376 O O . THR A 1 172 ? -1.4 28.078 24.891 1 73 172 THR A O 1
ATOM 1379 N N . LYS A 1 173 ? 0.199 29.234 26.016 1 76.94 173 LYS A N 1
ATOM 1380 C CA . LYS A 1 173 ? -0.434 30.516 25.703 1 76.94 173 LYS A CA 1
ATOM 1381 C C . LYS A 1 173 ? -0.359 30.812 24.203 1 76.94 173 LYS A C 1
ATOM 1383 O O . LYS A 1 173 ? -1.324 31.312 23.609 1 76.94 173 LYS A O 1
ATOM 1388 N N . ALA A 1 174 ? 0.717 30.453 23.625 1 77.81 174 ALA A N 1
ATOM 1389 C CA . ALA A 1 174 ? 0.92 30.688 22.203 1 77.81 174 ALA A CA 1
ATOM 1390 C C . ALA A 1 174 ? -0.044 29.828 21.375 1 77.81 174 ALA A C 1
ATOM 1392 O O . ALA A 1 174 ? -0.597 30.312 20.375 1 77.81 174 ALA A O 1
ATOM 1393 N N . SER A 1 175 ? -0.279 28.688 21.859 1 80.44 175 SER A N 1
ATOM 1394 C CA . SER A 1 175 ? -1.199 27.797 21.156 1 80.44 175 SER A CA 1
ATOM 1395 C C . SER A 1 175 ? -2.639 28.281 21.266 1 80.44 175 SER A C 1
ATOM 1397 O O . SER A 1 175 ? -3.41 28.203 20.312 1 80.44 175 SER A O 1
ATOM 1399 N N . ALA A 1 176 ? -2.916 28.781 22.391 1 87.25 176 ALA A N 1
ATOM 1400 C CA . ALA A 1 176 ? -4.266 29.297 22.609 1 87.25 176 ALA A CA 1
ATOM 1401 C C . ALA A 1 176 ? -4.543 30.5 21.719 1 87.25 176 ALA A C 1
ATOM 1403 O O . ALA A 1 176 ? -5.648 30.656 21.188 1 87.25 176 ALA A O 1
ATOM 1404 N N . LEU A 1 177 ? -3.592 31.297 21.641 1 86.75 177 LEU A N 1
ATOM 1405 C CA . LEU A 1 177 ? -3.725 32.469 20.797 1 86.75 177 LEU A CA 1
ATOM 1406 C C . LEU A 1 177 ? -3.877 32.094 19.328 1 86.75 177 LEU A C 1
ATOM 1408 O O . LEU A 1 177 ? -4.68 32.688 18.6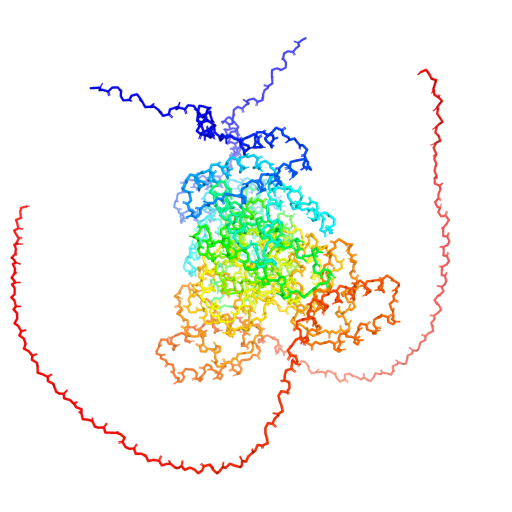09 1 86.75 177 LEU A O 1
ATOM 1412 N N . LYS A 1 178 ? -3.098 31.172 18.906 1 88.06 178 LYS A N 1
ATOM 1413 C CA . LYS A 1 178 ? -3.166 30.641 17.531 1 88.06 178 LYS A CA 1
ATOM 1414 C C . LYS A 1 178 ? -4.562 30.125 17.219 1 88.06 178 LYS A C 1
ATOM 1416 O O . LYS A 1 178 ? -5.141 30.469 16.188 1 88.06 178 LYS A O 1
ATOM 1421 N N . ILE A 1 179 ? -5.062 29.359 18.094 1 91.88 179 ILE A N 1
ATOM 1422 C CA . ILE A 1 179 ? -6.375 28.75 17.922 1 91.88 179 ILE A CA 1
ATOM 1423 C C . ILE A 1 179 ? -7.445 29.844 17.859 1 91.88 179 ILE A C 1
ATOM 1425 O O . ILE A 1 179 ? -8.32 29.812 16.984 1 91.88 179 ILE A O 1
ATOM 1429 N N . ALA A 1 180 ? -7.305 30.75 18.781 1 93.31 180 ALA A N 1
ATOM 1430 C CA . ALA A 1 180 ? -8.297 31.828 18.875 1 93.31 180 ALA A CA 1
ATOM 1431 C C . ALA A 1 180 ? -8.328 32.656 17.609 1 93.31 180 ALA A C 1
ATOM 1433 O O . ALA A 1 180 ? -9.406 33.031 17.125 1 93.31 180 ALA A O 1
ATOM 1434 N N . LEU A 1 181 ? -7.246 32.969 17.156 1 94.38 181 LEU A N 1
ATOM 1435 C CA . LEU A 1 181 ? -7.16 33.844 15.984 1 94.38 181 LEU A CA 1
ATOM 1436 C C . LEU A 1 181 ? -7.727 33.125 14.758 1 94.38 181 LEU A C 1
ATOM 1438 O O . LEU A 1 181 ? -8.477 33.75 13.984 1 94.38 181 LEU A O 1
ATOM 1442 N N . TYR A 1 182 ? -7.332 31.906 14.531 1 96.75 182 TYR A N 1
ATOM 1443 C CA . TYR A 1 182 ? -7.844 31.156 13.383 1 96.75 182 TYR A CA 1
ATOM 1444 C C . TYR A 1 182 ? -9.352 30.969 13.484 1 96.75 182 TYR A C 1
ATOM 1446 O O . TYR A 1 182 ? -10.07 31.094 12.484 1 96.75 182 TYR A O 1
ATOM 1454 N N . LYS A 1 183 ? -9.844 30.719 14.625 1 96.44 183 LYS A N 1
ATOM 1455 C CA . LYS A 1 183 ? -11.281 30.562 14.844 1 96.44 183 LYS A CA 1
ATOM 1456 C C . LYS A 1 183 ? -12.016 31.859 14.539 1 96.44 183 LYS A C 1
ATOM 1458 O O . LYS A 1 183 ? -13.102 31.844 13.945 1 96.44 183 LYS A O 1
ATOM 1463 N N . GLU A 1 184 ? -11.414 32.906 15.055 1 95.69 184 GLU A N 1
ATOM 1464 C CA . GLU A 1 184 ? -12.008 34.219 14.789 1 95.69 184 GLU A CA 1
ATOM 1465 C C . GLU A 1 184 ? -12.078 34.5 13.289 1 95.69 184 GLU A C 1
ATOM 1467 O O . GLU A 1 184 ? -13.07 35.031 12.805 1 95.69 184 GLU A O 1
ATOM 1472 N N . PHE A 1 185 ? -11.047 34.156 12.625 1 96.5 185 PHE A N 1
ATOM 1473 C CA . PHE A 1 185 ? -11.016 34.312 11.172 1 96.5 185 PHE A CA 1
ATOM 1474 C C . PHE A 1 185 ? -12.109 33.469 10.523 1 96.5 185 PHE A C 1
ATOM 1476 O O . PHE A 1 185 ? -12.867 33.969 9.688 1 96.5 185 PHE A O 1
ATOM 1483 N N . CYS A 1 186 ? -12.234 32.219 10.906 1 97.12 186 CYS A N 1
ATOM 1484 C CA . CYS A 1 186 ? -13.25 31.312 10.367 1 97.12 186 CYS A CA 1
ATOM 1485 C C . CYS A 1 186 ? -14.656 31.859 10.617 1 97.12 186 CYS A C 1
ATOM 1487 O O . CYS A 1 186 ? -15.508 31.812 9.734 1 97.12 186 CYS A O 1
ATOM 1489 N N . ASN A 1 187 ? -14.82 32.375 11.766 1 96.75 187 ASN A N 1
ATOM 1490 C CA . ASN A 1 187 ? -16.109 32.969 12.109 1 96.75 187 ASN A CA 1
ATOM 1491 C C . ASN A 1 187 ? -16.438 34.156 11.227 1 96.75 187 ASN A C 1
ATOM 1493 O O . ASN A 1 187 ? -17.594 34.375 10.844 1 96.75 187 ASN A O 1
ATOM 1497 N N . SER A 1 188 ? -15.438 34.906 10.977 1 95.56 188 SER A N 1
ATOM 1498 C CA . SER A 1 188 ? -15.625 36.094 10.18 1 95.56 188 SER A CA 1
ATOM 1499 C C . SER A 1 188 ? -16 35.781 8.742 1 95.56 188 SER A C 1
ATOM 1501 O O . SER A 1 188 ? -16.672 36.562 8.07 1 95.56 188 SER A O 1
ATOM 1503 N N . ILE A 1 189 ? -15.555 34.688 8.258 1 95.69 189 ILE A N 1
ATOM 1504 C CA . ILE A 1 189 ? -15.93 34.281 6.906 1 95.69 189 ILE A CA 1
ATOM 1505 C C . ILE A 1 189 ? -17.203 33.438 6.949 1 95.69 189 ILE A C 1
ATOM 1507 O O . ILE A 1 189 ? -17.625 32.906 5.934 1 95.69 189 ILE A O 1
ATOM 1511 N N . GLU A 1 190 ? -17.781 33.188 8.102 1 94.69 190 GLU A N 1
ATOM 1512 C CA . GLU A 1 190 ? -19.062 32.531 8.336 1 94.69 190 GLU A CA 1
ATOM 1513 C C . GLU A 1 190 ? -19.031 31.078 7.914 1 94.69 190 GLU A C 1
ATOM 1515 O O . GLU A 1 190 ? -19.938 30.594 7.23 1 94.69 190 GLU A O 1
ATOM 1520 N N . LYS A 1 191 ? -18 30.422 8.242 1 95.25 191 LYS A N 1
ATOM 1521 C CA . LYS A 1 191 ? -17.844 28.984 7.996 1 95.25 191 LYS A CA 1
ATOM 1522 C C . LYS A 1 191 ? -17.516 28.234 9.289 1 95.25 191 LYS A C 1
ATOM 1524 O O . LYS A 1 191 ? -16.844 28.781 10.172 1 95.25 191 LYS A O 1
ATOM 1529 N N . LYS A 1 192 ? -18.031 27.062 9.289 1 96.31 192 LYS A N 1
ATOM 1530 C CA . LYS A 1 192 ? -17.719 26.219 10.438 1 96.31 192 LYS A CA 1
ATOM 1531 C C . LYS A 1 192 ? -16.25 25.844 10.461 1 96.31 192 LYS A C 1
ATOM 1533 O O . LYS A 1 192 ? -15.625 25.656 9.406 1 96.31 192 LYS A O 1
ATOM 1538 N N . LEU A 1 193 ? -15.797 25.688 11.625 1 96.75 193 LEU A N 1
ATOM 1539 C CA . LEU A 1 193 ? -14.375 25.453 11.82 1 96.75 193 LEU A CA 1
ATOM 1540 C C . LEU A 1 193 ? -13.93 24.188 11.086 1 96.75 193 LEU A C 1
ATOM 1542 O O . LEU A 1 193 ? -12.875 24.188 10.438 1 96.75 193 LEU A O 1
ATOM 1546 N N . ASP A 1 194 ? -14.703 23.156 11.18 1 95.44 194 ASP A N 1
ATOM 1547 C CA . ASP A 1 194 ? -14.352 21.891 10.547 1 95.44 194 ASP A CA 1
ATOM 1548 C C . ASP A 1 194 ? -14.273 22.047 9.031 1 95.44 194 ASP A C 1
ATOM 1550 O O . ASP A 1 194 ? -13.383 21.484 8.391 1 95.44 194 ASP A O 1
ATOM 1554 N N . GLN A 1 195 ? -15.109 22.797 8.539 1 96.44 195 GLN A N 1
ATOM 1555 C CA . GLN A 1 195 ? -15.117 23.047 7.098 1 96.44 195 GLN A CA 1
ATOM 1556 C C . GLN A 1 195 ? -13.914 23.891 6.672 1 96.44 195 GLN A C 1
ATOM 1558 O O . GLN A 1 195 ? -13.328 23.656 5.617 1 96.44 195 GLN A O 1
ATOM 1563 N N . CYS A 1 196 ? -13.625 24.859 7.445 1 97.25 196 CYS A N 1
ATOM 1564 C CA . CYS A 1 196 ? -12.461 25.688 7.152 1 97.25 196 CYS A CA 1
ATOM 1565 C C . CYS A 1 196 ? -11.18 24.859 7.145 1 97.25 196 CYS A C 1
ATOM 1567 O O . CYS A 1 196 ? -10.352 25 6.242 1 97.25 196 CYS A O 1
ATOM 1569 N N . LEU A 1 197 ? -11.102 24 8.102 1 97.69 197 LEU A N 1
ATOM 1570 C CA . LEU A 1 197 ? -9.922 23.141 8.203 1 97.69 197 LEU A CA 1
ATOM 1571 C C . LEU A 1 197 ? -9.805 22.234 6.977 1 97.69 197 LEU A C 1
ATOM 1573 O O . LEU A 1 197 ? -8.727 22.094 6.402 1 97.69 197 LEU A O 1
ATOM 1577 N N . TYR A 1 198 ? -10.875 21.719 6.629 1 97.19 198 TYR A N 1
ATOM 1578 C CA . TYR A 1 198 ? -10.914 20.875 5.441 1 97.19 198 TYR A CA 1
ATOM 1579 C C . TYR A 1 198 ? -10.5 21.656 4.199 1 97.19 198 TYR A C 1
ATOM 1581 O O . TYR A 1 198 ? -9.625 21.219 3.447 1 97.19 198 TYR A O 1
ATOM 1589 N N . ASP A 1 199 ? -11.109 22.781 3.988 1 96.38 199 ASP A N 1
ATOM 1590 C CA . ASP A 1 199 ? -10.867 23.609 2.811 1 96.38 199 ASP A CA 1
ATOM 1591 C C . ASP A 1 199 ? -9.414 24.062 2.752 1 96.38 199 ASP A C 1
ATOM 1593 O O . ASP A 1 199 ? -8.797 24.062 1.685 1 96.38 199 ASP A O 1
ATOM 1597 N N . ASP A 1 200 ? -8.961 24.422 3.844 1 96.56 200 ASP A N 1
ATOM 1598 C CA . ASP A 1 200 ? -7.605 24.953 3.893 1 96.56 200 ASP A CA 1
ATOM 1599 C C . ASP A 1 200 ? -6.57 23.859 3.664 1 96.56 200 ASP A C 1
ATOM 1601 O O . ASP A 1 200 ? -5.566 24.078 2.982 1 96.56 200 ASP A O 1
ATOM 1605 N N . LEU A 1 201 ? -6.812 22.688 4.203 1 96.75 201 LEU A N 1
ATOM 1606 C CA . LEU A 1 201 ? -5.93 21.562 3.947 1 96.75 201 LEU A CA 1
ATOM 1607 C C . LEU A 1 201 ? -5.957 21.172 2.471 1 96.75 201 LEU A C 1
ATOM 1609 O O . LEU A 1 201 ? -4.914 20.906 1.875 1 96.75 201 LEU A O 1
ATOM 1613 N N . TYR A 1 202 ? -7.098 21.188 1.983 1 95.94 202 TYR A N 1
ATOM 1614 C CA . TYR A 1 202 ? -7.27 20.844 0.577 1 95.94 202 TYR A CA 1
ATOM 1615 C C . TYR A 1 202 ? -6.555 21.844 -0.323 1 95.94 202 TYR A C 1
ATOM 1617 O O . TYR A 1 202 ? -5.836 21.453 -1.245 1 95.94 202 TYR A O 1
ATOM 1625 N N . ALA A 1 203 ? -6.742 23.078 -0.019 1 93.44 203 ALA A N 1
ATOM 1626 C CA . ALA A 1 203 ? -6.082 24.141 -0.794 1 93.44 203 ALA A CA 1
ATOM 1627 C C . ALA A 1 203 ? -4.566 24.047 -0.659 1 93.44 203 ALA A C 1
ATOM 1629 O O . ALA A 1 203 ? -3.838 24.234 -1.635 1 93.44 203 ALA A O 1
ATOM 1630 N N . CYS A 1 204 ? -4.156 23.75 0.47 1 94 204 CYS A N 1
ATOM 1631 C CA . CYS A 1 204 ? -2.727 23.703 0.758 1 94 204 CYS A CA 1
ATOM 1632 C C . CYS A 1 204 ? -2.045 22.578 -0.007 1 94 204 CYS A C 1
ATOM 1634 O O . CYS A 1 204 ? -1.003 22.781 -0.63 1 94 204 CYS A O 1
ATOM 1636 N N . HIS A 1 205 ? -2.588 21.391 0.037 1 92.81 205 HIS A N 1
ATOM 1637 C CA . HIS A 1 205 ? -1.903 20.266 -0.594 1 92.81 205 HIS A CA 1
ATOM 1638 C C . HIS A 1 205 ? -1.896 20.406 -2.113 1 92.81 205 HIS A C 1
ATOM 1640 O O . HIS A 1 205 ? -0.978 19.922 -2.781 1 92.81 205 HIS A O 1
ATOM 1646 N N . MET A 1 206 ? -2.84 21.172 -2.666 1 90.81 206 MET A N 1
ATOM 1647 C CA . MET A 1 206 ? -2.895 21.406 -4.105 1 90.81 206 MET A CA 1
ATOM 1648 C C . MET A 1 206 ? -1.725 22.266 -4.562 1 90.81 206 MET A C 1
ATOM 1650 O O . MET A 1 206 ? -1.281 22.172 -5.707 1 90.81 206 MET A O 1
ATOM 1654 N N . VAL A 1 207 ? -1.259 22.953 -3.613 1 87.56 207 VAL A N 1
ATOM 1655 C CA . VAL A 1 207 ? -0.206 23.906 -3.955 1 87.56 207 VAL A CA 1
ATOM 1656 C C . VAL A 1 207 ? 1.131 23.422 -3.4 1 87.56 207 VAL A C 1
ATOM 1658 O O . VAL A 1 207 ? 2.152 23.469 -4.09 1 87.56 207 VAL A O 1
ATOM 1661 N N . ASP A 1 208 ? 1.05 22.969 -2.166 1 90.69 208 ASP A N 1
ATOM 1662 C CA . ASP A 1 208 ? 2.291 22.625 -1.487 1 90.69 208 ASP A CA 1
ATOM 1663 C C . ASP A 1 208 ? 2.055 21.531 -0.444 1 90.69 208 ASP A C 1
ATOM 1665 O O . ASP A 1 208 ? 1.716 21.828 0.704 1 90.69 208 ASP A O 1
ATOM 1669 N N . THR A 1 209 ? 2.473 20.391 -0.749 1 92.81 209 THR A N 1
ATOM 1670 C CA . THR A 1 209 ? 2.266 19.25 0.15 1 92.81 209 THR A CA 1
ATOM 1671 C C . THR A 1 209 ? 3.256 19.297 1.312 1 92.81 209 THR A C 1
ATOM 1673 O O . THR A 1 209 ? 2.93 18.891 2.428 1 92.81 209 THR A O 1
ATOM 1676 N N . LYS A 1 210 ? 4.41 19.844 1.056 1 92.19 210 LYS A N 1
ATOM 1677 C CA . LYS A 1 210 ? 5.41 19.953 2.113 1 92.19 210 LYS A CA 1
ATOM 1678 C C . LYS A 1 210 ? 4.934 20.891 3.225 1 92.19 210 LYS A C 1
ATOM 1680 O O . LYS A 1 210 ? 5.121 20.594 4.406 1 92.19 210 LYS A O 1
ATOM 1685 N N . LEU A 1 211 ? 4.395 21.938 2.781 1 93.81 211 LEU A N 1
ATOM 1686 C CA . LEU A 1 211 ? 3.838 22.875 3.754 1 93.81 211 LEU A CA 1
ATOM 1687 C C . LEU A 1 211 ? 2.701 22.234 4.539 1 93.81 211 LEU A C 1
ATOM 1689 O O . LEU A 1 211 ? 2.619 22.375 5.758 1 93.81 211 LEU A O 1
ATOM 1693 N N . MET A 1 212 ? 1.85 21.516 3.832 1 95.25 212 MET A N 1
ATOM 1694 C CA . MET A 1 212 ? 0.758 20.828 4.508 1 95.25 212 MET A CA 1
ATOM 1695 C C . MET A 1 212 ? 1.295 19.875 5.582 1 95.25 212 MET A C 1
ATOM 1697 O O . MET A 1 212 ? 0.833 19.906 6.723 1 95.25 212 MET A O 1
ATOM 1701 N N . MET A 1 213 ? 2.271 19.156 5.203 1 95.25 213 MET A N 1
ATOM 1702 C CA . MET A 1 213 ? 2.877 18.188 6.109 1 95.25 213 MET A CA 1
ATOM 1703 C C . MET A 1 213 ? 3.455 18.891 7.34 1 95.25 213 MET A C 1
ATOM 1705 O O . MET A 1 213 ? 3.457 18.312 8.43 1 95.25 213 MET A O 1
ATOM 1709 N N . TRP A 1 214 ? 3.895 20.047 7.129 1 94.69 214 TRP A N 1
ATOM 1710 C CA . TRP A 1 214 ? 4.512 20.812 8.211 1 94.69 214 TRP A CA 1
ATOM 1711 C C . TRP A 1 214 ? 3.455 21.328 9.18 1 94.69 214 TRP A C 1
ATOM 1713 O O . TRP A 1 214 ? 3.713 21.438 10.383 1 94.69 214 TRP A O 1
ATOM 1723 N N . ILE A 1 215 ? 2.27 21.562 8.75 1 95.56 215 ILE A N 1
ATOM 1724 C CA . ILE A 1 215 ? 1.263 22.188 9.602 1 95.56 215 ILE A CA 1
ATOM 1725 C C . ILE A 1 215 ? 0.366 21.094 10.203 1 95.56 215 ILE A C 1
ATOM 1727 O O . ILE A 1 215 ? -0.292 21.328 11.227 1 95.56 215 ILE A O 1
ATOM 1731 N N . VAL A 1 216 ? 0.292 19.906 9.688 1 97.62 216 VAL A N 1
ATOM 1732 C CA . VAL A 1 216 ? -0.659 18.844 10.023 1 97.62 216 VAL A CA 1
ATOM 1733 C C . VAL A 1 216 ? -0.517 18.469 11.492 1 97.62 216 VAL A C 1
ATOM 1735 O O . VAL A 1 216 ? -1.509 18.406 12.227 1 97.62 216 VAL A O 1
ATOM 1738 N N . PRO A 1 217 ? 0.664 18.266 11.984 1 96.62 217 PRO A N 1
ATOM 1739 C CA . PRO A 1 217 ? 0.764 17.891 13.398 1 96.62 217 PRO A CA 1
ATOM 1740 C C . PRO A 1 217 ? 0.168 18.938 14.328 1 96.62 217 PRO A C 1
ATOM 1742 O O . PRO A 1 217 ? -0.487 18.594 15.312 1 96.62 217 PRO A O 1
ATOM 1745 N N . ASP A 1 218 ? 0.315 20.203 13.992 1 94.88 218 ASP A N 1
ATOM 1746 C CA . ASP A 1 218 ? -0.242 21.281 14.805 1 94.88 218 ASP A CA 1
ATOM 1747 C C . ASP A 1 218 ? -1.769 21.266 14.758 1 94.88 218 ASP A C 1
ATOM 1749 O O . ASP A 1 218 ? -2.43 21.562 15.75 1 94.88 218 ASP A O 1
ATOM 1753 N N . LEU A 1 219 ? -2.238 21.016 13.578 1 97.19 219 LEU A N 1
ATOM 1754 C CA . LEU A 1 219 ? -3.689 20.969 13.445 1 97.19 219 LEU A CA 1
ATOM 1755 C C . LEU A 1 219 ? -4.293 19.891 14.336 1 97.19 219 LEU A C 1
ATOM 1757 O O . LEU A 1 219 ? -5.312 20.125 14.984 1 97.19 219 LEU A O 1
ATOM 1761 N N . TYR A 1 220 ? -3.662 18.781 14.414 1 97.5 220 TYR A N 1
ATOM 1762 C CA . TYR A 1 220 ? -4.164 17.672 15.234 1 97.5 220 TYR A CA 1
ATOM 1763 C C . TYR A 1 220 ? -3.992 17.984 16.719 1 97.5 220 TYR A C 1
ATOM 1765 O O . TYR A 1 220 ? -4.762 17.5 17.547 1 97.5 220 TYR A O 1
ATOM 1773 N N . ARG A 1 221 ? -3.09 18.781 17.047 1 94.94 221 ARG A N 1
ATOM 1774 C CA . ARG A 1 221 ? -2.857 19.172 18.438 1 94.94 221 ARG A CA 1
ATOM 1775 C C . ARG A 1 221 ? -3.818 20.281 18.859 1 94.94 221 ARG A C 1
ATOM 1777 O O . ARG A 1 221 ? -4.461 20.172 19.906 1 94.94 221 ARG A O 1
ATOM 1784 N N . ASP A 1 222 ? -3.938 21.25 18.047 1 94.12 222 ASP A N 1
ATOM 1785 C CA . ASP A 1 222 ? -4.656 22.469 18.391 1 94.12 222 ASP A CA 1
ATOM 1786 C C . ASP A 1 222 ? -6.16 22.297 18.188 1 94.12 222 ASP A C 1
ATOM 1788 O O . ASP A 1 222 ? -6.965 22.891 18.891 1 94.12 222 ASP A O 1
ATOM 1792 N N . PHE A 1 223 ? -6.5 21.5 17.203 1 96.69 223 PHE A N 1
ATOM 1793 C CA . PHE A 1 223 ? -7.902 21.328 16.859 1 96.69 223 PHE A CA 1
ATOM 1794 C C . PHE A 1 223 ? -8.312 19.875 16.953 1 96.69 223 PHE A C 1
ATOM 1796 O O . PHE A 1 223 ? -8.961 19.344 16.047 1 96.69 223 PHE A O 1
ATOM 1803 N N . LYS A 1 224 ? -7.945 19.266 17.984 1 95.44 224 LYS A N 1
ATOM 1804 C CA . LYS A 1 224 ? -8.117 17.828 18.219 1 95.44 224 LYS A CA 1
ATOM 1805 C C . LYS A 1 224 ? -9.578 17.422 18.031 1 95.44 224 LYS A C 1
ATOM 1807 O O . LYS A 1 224 ? -9.859 16.391 17.406 1 95.44 224 LYS A O 1
ATOM 1812 N N . GLN A 1 225 ? -10.461 18.234 18.484 1 95.12 225 GLN A N 1
ATOM 1813 C CA . GLN A 1 225 ? -11.883 17.906 18.453 1 95.12 225 GLN A CA 1
ATOM 1814 C C . GLN A 1 225 ? -12.398 17.812 17.016 1 95.12 225 GLN A C 1
ATOM 1816 O O . GLN A 1 225 ? -13.336 17.062 16.734 1 95.12 225 GLN A O 1
ATOM 1821 N N . HIS A 1 226 ? -11.75 18.531 16.188 1 96.88 226 HIS A N 1
ATOM 1822 C CA . HIS A 1 226 ? -12.227 18.625 14.812 1 96.88 226 HIS A CA 1
ATOM 1823 C C . HIS A 1 226 ? -11.406 17.734 13.891 1 96.88 226 HIS A C 1
ATOM 1825 O O . HIS A 1 226 ? -11.875 17.328 12.82 1 96.88 226 HIS A O 1
ATOM 1831 N N . MET A 1 227 ? -10.203 17.375 14.336 1 97.75 227 MET A N 1
ATOM 1832 C CA . MET A 1 227 ? -9.266 16.703 13.438 1 97.75 227 MET A CA 1
ATOM 1833 C C . MET A 1 227 ? -9.25 15.195 13.703 1 97.75 227 MET A C 1
ATOM 1835 O O . MET A 1 227 ? -9.25 14.398 12.766 1 97.75 227 MET A O 1
ATOM 1839 N N . VAL A 1 228 ? -9.273 14.789 14.93 1 98.19 228 VAL A N 1
ATOM 1840 C CA . VAL A 1 228 ? -9.086 13.398 15.32 1 98.19 228 VAL A CA 1
ATOM 1841 C C . VAL A 1 228 ? -10.281 12.562 14.859 1 98.19 228 VAL A C 1
ATOM 1843 O O . VAL A 1 228 ? -11.43 12.969 15.039 1 98.19 228 VAL A O 1
ATOM 1846 N N . ASN A 1 229 ? -10.039 11.469 14.242 1 97.62 229 ASN A N 1
ATOM 1847 C CA . ASN A 1 229 ? -11.023 10.516 13.75 1 97.62 229 ASN A CA 1
ATOM 1848 C C . ASN A 1 229 ? -11.906 11.125 12.664 1 97.62 229 ASN A C 1
ATOM 1850 O O . ASN A 1 229 ? -12.984 10.617 12.367 1 97.62 229 ASN A O 1
ATOM 1854 N N . ASN A 1 230 ? -11.469 12.273 12.117 1 97.62 230 ASN A N 1
ATOM 1855 C CA . ASN A 1 230 ? -12.25 12.914 11.062 1 97.62 230 ASN A CA 1
ATOM 1856 C C . ASN A 1 230 ? -11.898 12.359 9.688 1 97.62 230 ASN A C 1
ATOM 1858 O O . ASN A 1 230 ? -10.828 12.633 9.148 1 97.62 230 ASN A O 1
ATOM 1862 N N . ALA A 1 231 ? -12.844 11.711 9.094 1 97.56 231 ALA A N 1
ATOM 1863 C CA . ALA A 1 231 ? -12.609 10.984 7.852 1 97.56 231 ALA A CA 1
ATOM 1864 C C . ALA A 1 231 ? -12.32 11.945 6.703 1 97.56 231 ALA A C 1
ATOM 1866 O O . ALA A 1 231 ? -11.492 11.656 5.84 1 97.56 231 ALA A O 1
ATOM 1867 N N . GLN A 1 232 ? -12.945 13.039 6.695 1 97 232 GLN A N 1
ATOM 1868 C CA . GLN A 1 232 ? -12.82 13.977 5.582 1 97 232 GLN A CA 1
ATOM 1869 C C . GLN A 1 232 ? -11.43 14.609 5.547 1 97 232 GLN A C 1
ATOM 1871 O O . GLN A 1 232 ? -10.773 14.609 4.508 1 97 232 GLN A O 1
ATOM 1876 N N . THR A 1 233 ? -11.039 15.102 6.645 1 97.62 233 THR A N 1
ATOM 1877 C CA . THR A 1 233 ? -9.727 15.734 6.715 1 97.62 233 THR A CA 1
ATOM 1878 C C . THR A 1 233 ? -8.617 14.703 6.523 1 97.62 233 THR A C 1
ATOM 1880 O O . THR A 1 233 ? -7.609 14.984 5.871 1 97.62 233 THR A O 1
ATOM 1883 N N . LEU A 1 234 ? -8.82 13.555 7.078 1 98.44 234 LEU A N 1
ATOM 1884 C CA . LEU A 1 234 ? -7.84 12.484 6.922 1 98.44 234 LEU A CA 1
ATOM 1885 C C . LEU A 1 234 ? -7.695 12.094 5.453 1 98.44 234 LEU A C 1
ATOM 1887 O O . LEU A 1 234 ? -6.586 11.836 4.98 1 98.44 234 LEU A O 1
ATOM 1891 N N . LYS A 1 235 ? -8.789 12.047 4.785 1 98.06 235 LYS A N 1
ATOM 1892 C CA . LYS A 1 235 ? -8.773 11.68 3.371 1 98.06 235 LYS A CA 1
ATOM 1893 C C . LYS A 1 235 ? -7.941 12.672 2.559 1 98.06 235 LYS A C 1
ATOM 1895 O O . LYS A 1 235 ? -7.188 12.273 1.668 1 98.06 235 LYS A O 1
ATOM 1900 N N . VAL A 1 236 ? -8.031 13.914 2.904 1 97.94 236 VAL A N 1
ATOM 1901 C CA . VAL A 1 236 ? -7.242 14.938 2.221 1 97.94 236 VAL A CA 1
ATOM 1902 C C . VAL A 1 236 ? -5.754 14.672 2.436 1 97.94 236 VAL A C 1
ATOM 1904 O O . VAL A 1 236 ? -4.969 14.695 1.483 1 97.94 236 VAL A O 1
ATOM 1907 N N . ILE A 1 237 ? -5.426 14.352 3.611 1 98.56 237 ILE A N 1
ATOM 1908 C CA . ILE A 1 237 ? -4.027 14.141 3.971 1 98.56 237 ILE A CA 1
ATOM 1909 C C . ILE A 1 237 ? -3.504 12.875 3.293 1 98.56 237 ILE A C 1
ATOM 1911 O O . ILE A 1 237 ? -2.498 12.922 2.58 1 98.56 237 ILE A O 1
ATOM 1915 N N . ILE A 1 238 ? -4.203 11.852 3.424 1 98.38 238 ILE A N 1
ATOM 1916 C CA . ILE A 1 238 ? -3.756 10.539 2.979 1 98.38 238 ILE A CA 1
ATOM 1917 C C . ILE A 1 238 ? -3.689 10.508 1.453 1 98.38 238 ILE A C 1
ATOM 1919 O O . ILE A 1 238 ? -2.799 9.875 0.877 1 98.38 238 ILE A O 1
ATOM 1923 N N . SER A 1 239 ? -4.594 11.141 0.818 1 97.69 239 SER A N 1
ATOM 1924 C CA . SER A 1 239 ? -4.637 11.133 -0.64 1 97.69 239 SER A CA 1
ATOM 1925 C C . SER A 1 239 ? -3.512 11.977 -1.229 1 97.69 239 SER A C 1
ATOM 1927 O O . SER A 1 239 ? -3.141 11.805 -2.393 1 97.69 239 SER A O 1
ATOM 1929 N N . ALA A 1 240 ? -2.973 12.852 -0.436 1 97.19 240 ALA A N 1
ATOM 1930 C CA . ALA A 1 240 ? -2.008 13.828 -0.94 1 97.19 240 ALA A CA 1
ATOM 1931 C C . ALA A 1 240 ? -0.577 13.344 -0.724 1 97.19 240 ALA A C 1
ATOM 1933 O O . ALA A 1 240 ? 0.351 13.812 -1.386 1 97.19 240 ALA A O 1
ATOM 1934 N N . ILE A 1 241 ? -0.38 12.359 0.095 1 97.56 241 ILE A N 1
ATOM 1935 C CA . ILE A 1 241 ? 0.981 12.078 0.54 1 97.56 241 ILE A CA 1
ATOM 1936 C C . ILE A 1 241 ? 1.531 10.867 -0.214 1 97.56 241 ILE A C 1
ATOM 1938 O O . ILE A 1 241 ? 0.767 10.07 -0.759 1 97.56 241 ILE A O 1
ATOM 1942 N N . ASP A 1 242 ? 2.861 10.844 -0.219 1 96.69 242 ASP A N 1
ATOM 1943 C CA . ASP A 1 242 ? 3.576 9.68 -0.732 1 96.69 242 ASP A CA 1
ATOM 1944 C C . ASP A 1 242 ? 4.18 8.859 0.406 1 96.69 242 ASP A C 1
ATOM 1946 O O . ASP A 1 242 ? 3.891 9.109 1.578 1 96.69 242 ASP A O 1
ATOM 1950 N N . ALA A 1 243 ? 4.973 7.887 0.051 1 97.56 243 ALA A N 1
ATOM 1951 C CA . ALA A 1 243 ? 5.504 6.949 1.04 1 97.56 243 ALA A CA 1
ATOM 1952 C C . ALA A 1 243 ? 6.453 7.652 2.008 1 97.56 243 ALA A C 1
ATOM 1954 O O . ALA A 1 243 ? 6.504 7.312 3.191 1 97.56 243 ALA A O 1
ATOM 1955 N N . LYS A 1 244 ? 7.215 8.594 1.49 1 96.44 244 LYS A N 1
ATOM 1956 C CA . LYS A 1 244 ? 8.141 9.336 2.34 1 96.44 244 LYS A CA 1
ATOM 1957 C C . LYS A 1 244 ? 7.387 10.164 3.375 1 96.44 244 LYS A C 1
ATOM 1959 O O . LYS A 1 244 ? 7.766 10.195 4.547 1 96.44 244 LYS A O 1
ATOM 1964 N N . GLN A 1 245 ? 6.422 10.805 2.902 1 97 245 GLN A N 1
ATOM 1965 C CA . GLN A 1 245 ? 5.609 11.617 3.801 1 97 245 GLN A CA 1
ATOM 1966 C C . GLN A 1 245 ? 4.844 10.742 4.789 1 97 245 GLN A C 1
ATOM 1968 O O . GLN A 1 245 ? 4.652 11.125 5.945 1 97 245 GLN A O 1
ATOM 1973 N N . LEU A 1 246 ? 4.395 9.539 4.363 1 98.38 246 LEU A N 1
ATOM 1974 C CA . LEU A 1 246 ? 3.801 8.586 5.289 1 98.38 246 LEU A CA 1
ATOM 1975 C C . LEU A 1 246 ? 4.793 8.203 6.383 1 98.38 246 LEU A C 1
ATOM 1977 O O . LEU A 1 246 ? 4.43 8.125 7.559 1 98.38 246 LEU A O 1
ATOM 1981 N N . GLN A 1 247 ? 5.973 7.941 5.961 1 97.88 247 GLN A N 1
ATOM 1982 C CA . GLN A 1 247 ? 7.031 7.625 6.91 1 97.88 247 GLN A CA 1
ATOM 1983 C C . GLN A 1 247 ? 7.164 8.719 7.969 1 97.88 247 GLN A C 1
ATOM 1985 O O . GLN A 1 247 ? 7.316 8.422 9.156 1 97.88 247 GLN A O 1
ATOM 1990 N N . THR A 1 248 ? 7.055 9.922 7.516 1 96.75 248 THR A N 1
ATOM 1991 C CA . THR A 1 248 ? 7.148 11.07 8.414 1 96.75 248 THR A CA 1
ATOM 1992 C C . THR A 1 248 ? 5.996 11.07 9.414 1 96.75 248 THR A C 1
ATOM 1994 O O . THR A 1 248 ? 6.203 11.281 10.609 1 96.75 248 THR A O 1
ATOM 1997 N N . LEU A 1 249 ? 4.84 10.867 8.938 1 98.12 249 LEU A N 1
ATOM 1998 C CA . LEU A 1 249 ? 3.674 10.852 9.82 1 98.12 249 LEU A CA 1
ATOM 1999 C C . LEU A 1 249 ? 3.768 9.703 10.828 1 98.12 249 LEU A C 1
ATOM 2001 O O . LEU A 1 249 ? 3.51 9.898 12.016 1 98.12 249 LEU A O 1
ATOM 2005 N N . VAL A 1 250 ? 4.145 8.547 10.367 1 98.44 250 VAL A N 1
ATOM 2006 C CA . VAL A 1 250 ? 4.312 7.395 11.242 1 98.44 250 VAL A CA 1
ATOM 2007 C C . VAL A 1 250 ? 5.367 7.695 12.305 1 98.44 250 VAL A C 1
ATOM 2009 O O . VAL A 1 250 ? 5.172 7.402 13.484 1 98.44 250 VAL A O 1
ATOM 2012 N N . GLY A 1 251 ? 6.449 8.289 11.844 1 97.12 251 GLY A N 1
ATOM 2013 C CA . GLY A 1 251 ? 7.488 8.695 12.781 1 97.12 251 GLY A CA 1
ATOM 2014 C C . GLY A 1 251 ? 6.984 9.648 13.852 1 97.12 251 GLY A C 1
ATOM 2015 O O . GLY A 1 251 ? 7.277 9.461 15.031 1 97.12 251 GLY A O 1
ATOM 2016 N N . LYS A 1 252 ? 6.199 10.609 13.461 1 97.19 252 LYS A N 1
ATOM 2017 C CA . LYS A 1 252 ? 5.664 11.586 14.406 1 97.19 252 LYS A CA 1
ATOM 2018 C C . LYS A 1 252 ? 4.723 10.93 15.406 1 97.19 252 LYS A C 1
ATOM 2020 O O . LYS A 1 252 ? 4.68 11.32 16.578 1 97.19 252 LYS A O 1
ATOM 2025 N N . VAL A 1 253 ? 3.988 9.945 14.969 1 98.06 253 VAL A N 1
ATOM 2026 C CA . VAL A 1 253 ? 3.1 9.203 15.852 1 98.06 253 VAL A CA 1
ATOM 2027 C C . VAL A 1 253 ? 3.922 8.422 16.875 1 98.06 253 VAL A C 1
ATOM 2029 O O . VAL A 1 253 ? 3.664 8.508 18.078 1 98.06 253 VAL A O 1
ATOM 2032 N N . LEU A 1 254 ? 4.906 7.777 16.422 1 97.38 254 LEU A N 1
ATOM 2033 C CA . LEU A 1 254 ? 5.727 6.945 17.297 1 97.38 254 LEU A CA 1
ATOM 2034 C C . LEU A 1 254 ? 6.52 7.801 18.281 1 97.38 254 LEU A C 1
ATOM 2036 O O . LEU A 1 254 ? 6.785 7.371 19.406 1 97.38 254 LEU A O 1
ATOM 2040 N N . GLN A 1 255 ? 6.785 8.984 17.859 1 94.25 255 GLN A N 1
ATOM 2041 C CA . GLN A 1 255 ? 7.508 9.922 18.719 1 94.25 255 GLN A CA 1
ATOM 2042 C C . GLN A 1 255 ? 6.582 10.539 19.75 1 94.25 255 GLN A C 1
ATOM 2044 O O . GLN A 1 255 ? 7.043 11.195 20.688 1 94.25 255 GLN A O 1
ATOM 2049 N N . GLY A 1 256 ? 5.32 10.414 19.547 1 94.06 256 GLY A N 1
ATOM 2050 C CA . GLY A 1 256 ? 4.348 11 20.453 1 94.06 256 GLY A CA 1
ATOM 2051 C C . GLY A 1 256 ? 3.969 12.422 20.078 1 94.06 256 GLY A C 1
ATOM 2052 O O . GLY A 1 256 ? 3.334 13.125 20.859 1 94.06 256 GLY A O 1
ATOM 2053 N N . HIS A 1 257 ? 4.277 12.82 18.875 1 94.06 257 HIS A N 1
ATOM 2054 C CA . HIS A 1 257 ? 4.059 14.203 18.453 1 94.06 257 HIS A CA 1
ATOM 2055 C C . HIS A 1 257 ? 2.781 14.336 17.625 1 94.06 257 HIS A C 1
ATOM 2057 O O . HIS A 1 257 ? 2.373 15.445 17.281 1 94.06 257 HIS A O 1
ATOM 2063 N N . LEU A 1 258 ? 2.223 13.242 17.375 1 97.38 258 LEU A N 1
ATOM 2064 C CA . LEU A 1 258 ? 1.041 13.258 16.516 1 97.38 258 LEU A CA 1
ATOM 2065 C C . LEU A 1 258 ? 0.051 12.18 16.953 1 97.38 258 LEU A C 1
ATOM 2067 O O . LEU A 1 258 ? 0.412 11 17.047 1 97.38 258 LEU A O 1
ATOM 2071 N N . VAL A 1 259 ? -1.102 12.586 17.25 1 98 259 VAL A N 1
ATOM 2072 C CA . VAL A 1 259 ? -2.205 11.672 17.547 1 98 259 VAL A CA 1
ATOM 2073 C C . VAL A 1 259 ? -3.355 11.922 16.578 1 98 259 VAL A C 1
ATOM 2075 O O . VAL A 1 259 ? -4.004 12.969 16.625 1 98 259 VAL A O 1
ATOM 2078 N N . MET A 1 260 ? -3.58 10.961 15.758 1 98.25 260 MET A N 1
ATOM 2079 C CA . MET A 1 260 ? -4.566 11.156 14.695 1 98.25 260 MET A CA 1
ATOM 2080 C C . MET A 1 260 ? -5.859 10.406 15.016 1 98.25 260 MET A C 1
ATOM 2082 O O . MET A 1 260 ? -6.914 10.734 14.477 1 98.25 260 MET A O 1
ATOM 2086 N N . PHE A 1 261 ? -5.754 9.391 15.828 1 98.12 261 PHE A N 1
ATOM 2087 C CA . PHE A 1 261 ? -6.883 8.508 16.094 1 98.12 261 PHE A CA 1
ATOM 2088 C C . PHE A 1 261 ? -7.07 8.297 17.594 1 98.12 261 PHE A C 1
ATOM 2090 O O . PHE A 1 261 ? -6.102 8.297 18.344 1 98.12 261 PHE A O 1
ATOM 2097 N N . LYS A 1 262 ? -8.25 8.141 17.922 1 96.44 262 LYS A N 1
ATOM 2098 C CA . LYS A 1 262 ? -8.664 7.688 19.25 1 96.44 262 LYS A CA 1
ATOM 2099 C C . LYS A 1 262 ? -9.711 6.582 19.156 1 96.44 262 LYS A C 1
ATOM 2101 O O . LYS A 1 262 ? -10.391 6.449 18.125 1 96.44 262 LYS A O 1
ATOM 2106 N N . THR A 1 263 ? -9.844 5.797 20.125 1 95 263 THR A N 1
ATOM 2107 C CA . THR A 1 263 ? -10.719 4.629 20.109 1 95 263 THR A CA 1
ATOM 2108 C C . THR A 1 263 ? -12.18 5.047 19.969 1 95 263 THR A C 1
ATOM 2110 O O . THR A 1 263 ? -12.961 4.379 19.281 1 95 263 THR A O 1
ATOM 2113 N N . GLU A 1 264 ? -12.367 6.211 20.562 1 91.56 264 GLU A N 1
ATOM 2114 C CA . GLU A 1 264 ? -13.734 6.719 20.484 1 91.56 264 GLU A CA 1
ATOM 2115 C C . GLU A 1 264 ? -14.109 7.098 19.062 1 91.56 264 GLU A C 1
ATOM 2117 O O . GLU A 1 264 ? -13.352 7.789 18.375 1 91.56 264 GLU A O 1
ATOM 2122 N N . ASN A 1 265 ? -15.148 6.574 18.578 1 90.38 265 ASN A N 1
ATOM 2123 C CA . ASN A 1 265 ? -15.703 6.898 17.266 1 90.38 265 ASN A CA 1
ATOM 2124 C C . ASN A 1 265 ? -14.805 6.41 16.141 1 90.38 265 ASN A C 1
ATOM 2126 O O . ASN A 1 265 ? -14.914 6.875 15.008 1 90.38 265 ASN A O 1
ATOM 2130 N N . LEU A 1 266 ? -13.898 5.516 16.438 1 96.25 266 LEU A N 1
ATOM 2131 C CA . LEU A 1 266 ? -12.977 4.996 15.438 1 96.25 266 LEU A CA 1
ATOM 2132 C C . LEU A 1 266 ? -13.719 4.141 14.414 1 96.25 266 LEU A C 1
ATOM 2134 O O . LEU A 1 266 ? -13.352 4.117 13.234 1 96.25 266 LEU A O 1
ATOM 2138 N N . HIS A 1 267 ? -14.758 3.496 14.805 1 95.56 267 HIS A N 1
ATOM 2139 C CA . HIS A 1 267 ? -15.516 2.584 13.953 1 95.56 267 HIS A CA 1
ATOM 2140 C C . HIS A 1 267 ? -16.078 3.307 12.734 1 95.56 267 HIS A C 1
ATOM 2142 O O . HIS A 1 267 ? -16.031 2.781 11.617 1 95.56 267 HIS A O 1
ATOM 2148 N N . SER A 1 268 ? -16.594 4.449 12.977 1 96.12 268 SER A N 1
ATOM 2149 C CA . SER A 1 268 ? -17.156 5.238 11.883 1 96.12 268 SER A CA 1
ATOM 2150 C C . SER A 1 268 ? -16.078 5.617 10.875 1 96.12 268 SER A C 1
ATOM 2152 O O . SER A 1 268 ? -16.328 5.629 9.664 1 96.12 268 SER A O 1
ATOM 2154 N N . LEU A 1 269 ? -14.984 5.93 11.383 1 97.62 269 LEU A N 1
ATOM 2155 C CA . LEU A 1 269 ? -13.859 6.254 10.508 1 97.62 269 LEU A CA 1
ATOM 2156 C C . LEU A 1 269 ? -13.438 5.035 9.695 1 97.62 269 LEU A C 1
ATOM 2158 O O . LEU A 1 269 ? -13.234 5.129 8.484 1 97.62 269 LEU A O 1
ATOM 2162 N N . LEU A 1 270 ? -13.328 3.918 10.336 1 98.06 270 LEU A N 1
ATOM 2163 C CA . LEU A 1 270 ? -12.953 2.678 9.664 1 98.06 270 LEU A CA 1
ATOM 2164 C C . LEU A 1 270 ? -13.906 2.369 8.516 1 98.06 270 LEU A C 1
ATOM 2166 O O . LEU A 1 270 ? -13.469 2.018 7.422 1 98.06 270 LEU A O 1
ATOM 2170 N N . LYS A 1 271 ? -15.117 2.521 8.75 1 97.56 271 LYS A N 1
ATOM 2171 C CA . LYS A 1 271 ? -16.125 2.275 7.734 1 97.56 271 LYS A CA 1
ATOM 2172 C C . LYS A 1 271 ? -15.961 3.223 6.551 1 97.56 271 LYS A C 1
ATOM 2174 O O . LYS A 1 271 ? -16.078 2.807 5.395 1 97.56 271 LYS A O 1
ATOM 2179 N N . ALA A 1 272 ? -15.664 4.41 6.855 1 97.75 272 ALA A N 1
ATOM 2180 C CA . ALA A 1 272 ? -15.523 5.426 5.816 1 97.75 272 ALA A CA 1
ATOM 2181 C C . ALA A 1 272 ? -14.344 5.113 4.906 1 97.75 272 ALA A C 1
ATOM 2183 O O . ALA A 1 272 ? -14.375 5.418 3.711 1 97.75 272 ALA A O 1
ATOM 2184 N N . THR A 1 273 ? -13.297 4.48 5.363 1 97.94 273 THR A N 1
ATOM 2185 C CA . THR A 1 273 ? -12.07 4.254 4.609 1 97.94 273 THR A CA 1
ATOM 2186 C C . THR A 1 273 ? -12.25 3.117 3.609 1 97.94 273 THR A C 1
ATOM 2188 O O . THR A 1 273 ? -11.445 2.955 2.693 1 97.94 273 THR A O 1
ATOM 2191 N N . LEU A 1 274 ? -13.297 2.326 3.766 1 97.88 274 LEU A N 1
ATOM 2192 C CA . LEU A 1 274 ? -13.5 1.129 2.957 1 97.88 274 LEU A CA 1
ATOM 2193 C C . LEU A 1 274 ? -13.68 1.491 1.487 1 97.88 274 LEU A C 1
ATOM 2195 O O . LEU A 1 274 ? -13.492 0.648 0.607 1 97.88 274 LEU A O 1
ATOM 2199 N N . CYS A 1 275 ? -14.016 2.721 1.193 1 97.25 275 CYS A N 1
ATOM 2200 C CA . CYS A 1 275 ? -14.289 3.135 -0.179 1 97.25 275 CYS A CA 1
ATOM 2201 C C . CYS A 1 275 ? -13.094 3.869 -0.775 1 97.25 275 CYS A C 1
ATOM 2203 O O . CYS A 1 275 ? -13.148 4.312 -1.924 1 97.25 275 CYS A O 1
ATOM 2205 N N . TRP A 1 276 ? -12.031 4 0.016 1 98.12 276 TRP A N 1
ATOM 2206 C CA . TRP A 1 276 ? -10.836 4.688 -0.474 1 98.12 276 TRP A CA 1
ATOM 2207 C C . TRP A 1 276 ? -10.07 3.807 -1.454 1 98.12 276 TRP A C 1
ATOM 2209 O O . TRP A 1 276 ? -10.312 2.602 -1.543 1 98.12 276 TRP A O 1
ATOM 2219 N N . GLU A 1 277 ? -9.148 4.387 -2.182 1 97.19 277 GLU A N 1
ATOM 2220 C CA . GLU A 1 277 ? -8.258 3.625 -3.055 1 97.19 277 GLU A CA 1
ATOM 2221 C C . GLU A 1 277 ? -7.34 2.713 -2.248 1 97.19 277 GLU A C 1
ATOM 2223 O O . GLU A 1 277 ? -7.062 2.98 -1.076 1 97.19 277 GLU A O 1
ATOM 2228 N N . SER A 1 278 ? -6.805 1.741 -2.824 1 96.88 278 SER A N 1
ATOM 2229 C CA . SER A 1 278 ? -6.02 0.725 -2.133 1 96.88 278 SER A CA 1
ATOM 2230 C C . SER A 1 278 ? -4.812 1.34 -1.437 1 96.88 278 SER A C 1
ATOM 2232 O O . SER A 1 278 ? -4.57 1.083 -0.255 1 96.88 278 SER A O 1
ATOM 2234 N N . ILE A 1 279 ? -4.105 2.137 -2.156 1 97.31 279 ILE A N 1
ATOM 2235 C CA . ILE A 1 279 ? -2.885 2.691 -1.582 1 97.31 279 ILE A CA 1
ATOM 2236 C C . ILE A 1 279 ? -3.23 3.559 -0.373 1 97.31 279 ILE A C 1
ATOM 2238 O O . ILE A 1 279 ? -2.492 3.582 0.614 1 97.31 279 ILE A O 1
ATOM 2242 N N . GLU A 1 280 ? -4.348 4.297 -0.469 1 98.19 280 GLU A N 1
ATOM 2243 C CA . GLU A 1 280 ? -4.801 5.117 0.649 1 98.19 280 GLU A CA 1
ATOM 2244 C C . GLU A 1 280 ? -5.148 4.254 1.86 1 98.19 280 GLU A C 1
ATOM 2246 O O . GLU A 1 280 ? -4.816 4.605 2.994 1 98.19 280 GLU A O 1
ATOM 2251 N N . GLN A 1 281 ? -5.754 3.168 1.564 1 98.44 281 GLN A N 1
ATOM 2252 C CA . GLN A 1 281 ? -6.102 2.254 2.646 1 98.44 281 GLN A CA 1
ATOM 2253 C C . GLN A 1 281 ? -4.855 1.646 3.277 1 98.44 281 GLN A C 1
ATOM 2255 O O . GLN A 1 281 ? -4.793 1.467 4.496 1 98.44 281 GLN A O 1
ATOM 2260 N N . PHE A 1 282 ? -3.91 1.366 2.465 1 98 282 PHE A N 1
ATOM 2261 C CA . PHE A 1 282 ? -2.652 0.856 2.998 1 98 282 PHE A CA 1
ATOM 2262 C C . PHE A 1 282 ? -1.996 1.884 3.912 1 98 282 PHE A C 1
ATOM 2264 O O . PHE A 1 282 ? -1.509 1.541 4.992 1 98 282 PHE A O 1
ATOM 2271 N N . PHE A 1 283 ? -1.977 3.119 3.49 1 98.62 283 PHE A N 1
ATOM 2272 C CA . PHE A 1 283 ? -1.434 4.191 4.316 1 98.62 283 PHE A CA 1
ATOM 2273 C C . PHE A 1 283 ? -2.201 4.305 5.625 1 98.62 283 PHE A C 1
ATOM 2275 O O . PHE A 1 283 ? -1.601 4.41 6.695 1 98.62 283 PHE A O 1
ATOM 2282 N N . PHE A 1 284 ? -3.504 4.254 5.52 1 98.44 284 PHE A N 1
ATOM 2283 C CA . PHE A 1 284 ? -4.375 4.359 6.684 1 98.44 284 PHE A CA 1
ATOM 2284 C C . PHE A 1 284 ? -4.055 3.27 7.699 1 98.44 284 PHE A C 1
ATOM 2286 O O . PHE A 1 284 ? -3.883 3.551 8.891 1 98.44 284 PHE A O 1
ATOM 2293 N N . TRP A 1 285 ? -3.914 2.031 7.246 1 98 285 TRP A N 1
ATOM 2294 C CA . TRP A 1 285 ? -3.691 0.903 8.148 1 98 285 TRP A CA 1
ATOM 2295 C C . TRP A 1 285 ? -2.301 0.969 8.766 1 98 285 TRP A C 1
ATOM 2297 O O . TRP A 1 285 ? -2.098 0.524 9.898 1 98 285 TRP A O 1
ATOM 2307 N N . GLN A 1 286 ? -1.32 1.527 8.07 1 97.75 286 GLN A N 1
ATOM 2308 C CA . GLN A 1 286 ? -0.008 1.75 8.672 1 97.75 286 GLN A CA 1
ATOM 2309 C C . GLN A 1 286 ? -0.088 2.756 9.812 1 97.75 286 GLN A C 1
ATOM 2311 O O . GLN A 1 286 ? 0.579 2.594 10.836 1 97.75 286 GLN A O 1
ATOM 2316 N N . LEU A 1 287 ? -0.884 3.738 9.609 1 98.44 287 LEU A N 1
ATOM 2317 C CA . LEU A 1 287 ? -1.069 4.738 10.656 1 98.44 287 LEU A CA 1
ATOM 2318 C C . LEU A 1 287 ? -1.827 4.148 11.844 1 98.44 287 LEU A C 1
ATOM 2320 O O . LEU A 1 287 ? -1.523 4.461 13 1 98.44 287 LEU A O 1
ATOM 2324 N N . ILE A 1 288 ? -2.793 3.297 11.594 1 97.75 288 ILE A N 1
ATOM 2325 C CA . ILE A 1 288 ? -3.496 2.584 12.648 1 97.75 288 ILE A CA 1
ATOM 2326 C C . ILE A 1 288 ? -2.506 1.737 13.445 1 97.75 288 ILE A C 1
ATOM 2328 O O . ILE A 1 288 ? -2.531 1.738 14.68 1 97.75 288 ILE A O 1
ATOM 2332 N N . ASN A 1 289 ? -1.695 1.05 12.703 1 96.56 289 ASN A N 1
ATOM 2333 C CA . ASN A 1 289 ? -0.675 0.227 13.352 1 96.56 289 ASN A CA 1
ATOM 2334 C C . ASN A 1 289 ? 0.264 1.069 14.203 1 96.56 289 ASN A C 1
ATOM 2336 O O . ASN A 1 289 ? 0.626 0.668 15.312 1 96.56 289 ASN A O 1
ATOM 2340 N N . ALA A 1 290 ? 0.624 2.199 13.727 1 97.75 290 ALA A N 1
ATOM 2341 C CA . ALA A 1 290 ? 1.515 3.096 14.453 1 97.75 290 ALA A CA 1
ATOM 2342 C C . ALA A 1 290 ? 0.892 3.529 15.781 1 97.75 290 ALA A C 1
ATOM 2344 O O . ALA A 1 290 ? 1.599 3.713 16.766 1 97.75 290 ALA A O 1
ATOM 2345 N N . HIS A 1 291 ? -0.416 3.697 15.852 1 96.81 291 HIS A N 1
ATOM 2346 C CA . HIS A 1 291 ? -1.122 4.172 17.031 1 96.81 291 HIS A CA 1
ATOM 2347 C C . HIS A 1 291 ? -1.358 3.039 18.031 1 96.81 291 HIS A C 1
ATOM 2349 O O . HIS A 1 291 ? -2.016 3.232 19.062 1 96.81 291 HIS A O 1
ATOM 2355 N N . ASP A 1 292 ? -0.944 1.85 17.734 1 91.19 292 ASP A N 1
ATOM 2356 C CA . ASP A 1 292 ? -0.911 0.695 18.625 1 91.19 292 ASP A CA 1
ATOM 2357 C C . ASP A 1 292 ? -2.318 0.3 19.062 1 91.19 292 ASP A C 1
ATOM 2359 O O . ASP A 1 292 ? -2.568 0.09 20.25 1 91.19 292 ASP A O 1
ATOM 2363 N N . PHE A 1 293 ? -3.189 0.371 18.219 1 92.5 293 PHE A N 1
ATOM 2364 C CA . PHE A 1 293 ? -4.531 -0.11 18.531 1 92.5 293 PHE A CA 1
ATOM 2365 C C . PHE A 1 293 ? -4.551 -1.631 18.625 1 92.5 293 PHE A C 1
ATOM 2367 O O . PHE A 1 293 ? -3.889 -2.318 17.844 1 92.5 293 PHE A O 1
ATOM 2374 N N . ASN A 1 294 ? -5.277 -2.051 19.594 1 89.62 294 ASN A N 1
ATOM 2375 C CA . ASN A 1 294 ? -5.508 -3.486 19.734 1 89.62 294 ASN A CA 1
ATOM 2376 C C . ASN A 1 294 ? -6.523 -3.988 18.703 1 89.62 294 ASN A C 1
ATOM 2378 O O . ASN A 1 294 ? -7.355 -3.221 18.219 1 89.62 294 ASN A O 1
ATOM 2382 N N . ILE A 1 295 ? -6.477 -5.238 18.422 1 94.88 295 ILE A N 1
ATOM 2383 C CA . ILE A 1 295 ? -7.375 -5.871 17.453 1 94.88 295 ILE A CA 1
ATOM 2384 C C . ILE A 1 295 ? -8.82 -5.707 17.922 1 94.88 295 ILE A C 1
ATOM 2386 O O . ILE A 1 295 ? -9.734 -5.602 17.094 1 94.88 295 ILE A O 1
ATOM 2390 N N . ASP A 1 296 ? -9.039 -5.5 19.156 1 93.25 296 ASP A N 1
ATOM 2391 C CA . ASP A 1 296 ? -10.375 -5.352 19.719 1 93.25 296 ASP A CA 1
ATOM 2392 C C . ASP A 1 296 ? -11.062 -4.098 19.188 1 93.25 296 ASP A C 1
ATOM 2394 O O . ASP A 1 296 ? -12.281 -4.066 19.031 1 93.25 296 ASP A O 1
ATOM 2398 N N . THR A 1 297 ? -10.211 -3.219 18.906 1 93.25 297 THR A N 1
ATOM 2399 C CA . THR A 1 297 ? -10.727 -1.924 18.484 1 93.25 297 THR A CA 1
ATOM 2400 C C . THR A 1 297 ? -11.219 -1.988 17.047 1 93.25 297 THR A C 1
ATOM 2402 O O . THR A 1 297 ? -12.156 -1.284 16.672 1 93.25 297 THR A O 1
ATOM 2405 N N . VAL A 1 298 ? -10.656 -2.887 16.219 1 95.88 298 VAL A N 1
ATOM 2406 C CA . VAL A 1 298 ? -10.953 -2.859 14.789 1 95.88 298 VAL A CA 1
ATOM 2407 C C . VAL A 1 298 ? -11.781 -4.09 14.414 1 95.88 298 VAL A C 1
ATOM 2409 O O . VAL A 1 298 ? -12.43 -4.109 13.367 1 95.88 298 VAL A O 1
ATOM 2412 N N . LEU A 1 299 ? -11.828 -5.086 15.195 1 95.5 299 LEU A N 1
ATOM 2413 C CA . LEU A 1 299 ? -12.406 -6.387 14.883 1 95.5 299 LEU A CA 1
ATOM 2414 C C . LEU A 1 299 ? -13.898 -6.27 14.602 1 95.5 299 LEU A C 1
ATOM 2416 O O . LEU A 1 299 ? -14.406 -6.906 13.68 1 95.5 299 LEU A O 1
ATOM 2420 N N . PRO A 1 300 ? -14.586 -5.43 15.266 1 93.31 300 PRO A N 1
ATOM 2421 C CA . PRO A 1 300 ? -16.016 -5.312 15 1 93.31 300 PRO A CA 1
ATOM 2422 C C . PRO A 1 300 ? -16.328 -4.895 13.562 1 93.31 300 PRO A C 1
ATOM 2424 O O . PRO A 1 300 ? -17.438 -5.102 13.078 1 93.31 300 PRO A O 1
ATOM 2427 N N . LEU A 1 301 ? -15.398 -4.383 12.891 1 96 301 LEU A N 1
ATOM 2428 C CA . LEU A 1 301 ? -15.555 -3.938 11.508 1 96 301 LEU A CA 1
ATOM 2429 C C . LEU A 1 301 ? -15.867 -5.113 10.594 1 96 301 LEU A C 1
ATOM 2431 O O . LEU A 1 301 ? -16.406 -4.926 9.492 1 96 301 LEU A O 1
ATOM 2435 N N . ILE A 1 302 ? -15.594 -6.344 10.969 1 94.94 302 ILE A N 1
ATOM 2436 C CA . ILE A 1 302 ? -15.625 -7.508 10.094 1 94.94 302 ILE A CA 1
ATOM 2437 C C . ILE A 1 302 ? -17.062 -7.781 9.648 1 94.94 302 ILE A C 1
ATOM 2439 O O . ILE A 1 302 ? -17.281 -8.352 8.578 1 94.94 302 ILE A O 1
ATOM 2443 N N . THR A 1 303 ? -18 -7.363 10.398 1 92.06 303 THR A N 1
ATOM 2444 C CA . THR A 1 303 ? -19.406 -7.598 10.055 1 92.06 303 THR A CA 1
ATOM 2445 C C . THR A 1 303 ? -19.828 -6.73 8.875 1 92.06 303 THR A C 1
ATOM 2447 O O . THR A 1 303 ? -20.812 -7.031 8.195 1 92.06 303 THR A O 1
ATOM 2450 N N . GLU A 1 304 ? -19.047 -5.723 8.633 1 93.31 304 GLU A N 1
ATOM 2451 C CA . GLU A 1 304 ? -19.359 -4.801 7.543 1 93.31 304 GLU A CA 1
ATOM 2452 C C . GLU A 1 304 ? -18.531 -5.113 6.297 1 93.31 304 GLU A C 1
ATOM 2454 O O . GLU A 1 304 ? -18.75 -4.527 5.234 1 93.31 304 GLU A O 1
ATOM 2459 N N . LEU A 1 305 ? -17.672 -6.078 6.402 1 95.12 305 LEU A N 1
ATOM 2460 C CA . LEU A 1 305 ? -16.703 -6.301 5.34 1 95.12 305 LEU A CA 1
ATOM 2461 C C . LEU A 1 305 ? -17.188 -7.371 4.367 1 95.12 305 LEU A C 1
ATOM 2463 O O . LEU A 1 305 ? -17.719 -8.406 4.793 1 95.12 305 LEU A O 1
ATOM 2467 N N . ASP A 1 306 ? -17.094 -6.996 3.129 1 93.81 306 ASP A N 1
ATOM 2468 C CA . ASP A 1 306 ? -17.312 -7.945 2.041 1 93.81 306 ASP A CA 1
ATOM 2469 C C . ASP A 1 306 ? -15.984 -8.547 1.569 1 93.81 306 ASP A C 1
ATOM 2471 O O . ASP A 1 306 ? -15.008 -7.82 1.355 1 93.81 306 ASP A O 1
ATOM 2475 N N . TYR A 1 307 ? -15.977 -9.828 1.342 1 92.5 307 TYR A N 1
ATOM 2476 C CA . TYR A 1 307 ? -14.758 -10.57 1.038 1 92.5 307 TYR A CA 1
ATOM 2477 C C . TYR A 1 307 ? -14.125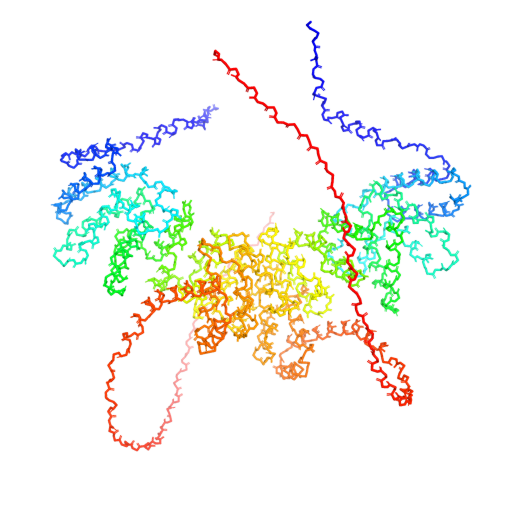 -10.07 -0.255 1 92.5 307 TYR A C 1
ATOM 2479 O O . TYR A 1 307 ? -12.898 -9.992 -0.362 1 92.5 307 TYR A O 1
ATOM 2487 N N . ASP A 1 308 ? -14.883 -9.734 -1.202 1 91.75 308 ASP A N 1
ATOM 2488 C CA . ASP A 1 308 ? -14.398 -9.359 -2.523 1 91.75 308 ASP A CA 1
ATOM 2489 C C . ASP A 1 308 ? -14.18 -7.848 -2.619 1 91.75 308 ASP A C 1
ATOM 2491 O O . ASP A 1 308 ? -13.312 -7.383 -3.363 1 91.75 308 ASP A O 1
ATOM 2495 N N . LEU A 1 309 ? -14.906 -7.102 -1.819 1 94.62 309 LEU A N 1
ATOM 2496 C CA . LEU A 1 309 ? -14.938 -5.652 -1.999 1 94.62 309 LEU A CA 1
ATOM 2497 C C . LEU A 1 309 ? -13.953 -4.969 -1.059 1 94.62 309 LEU A C 1
ATOM 2499 O O . LEU A 1 309 ? -13.531 -3.838 -1.309 1 94.62 309 LEU A O 1
ATOM 2503 N N . HIS A 1 310 ? -13.602 -5.668 -0.005 1 96.88 310 HIS A N 1
ATOM 2504 C CA . HIS A 1 310 ? -12.789 -5 1.011 1 96.88 310 HIS A CA 1
ATOM 2505 C C . HIS A 1 310 ? -11.547 -5.812 1.353 1 96.88 310 HIS A C 1
ATOM 2507 O O . HIS A 1 310 ? -11.281 -6.082 2.525 1 96.88 310 HIS A O 1
ATOM 2513 N N . PRO A 1 311 ? -10.742 -6.121 0.39 1 97.75 311 PRO A N 1
ATOM 2514 C CA . PRO A 1 311 ? -9.578 -6.977 0.619 1 97.75 311 PRO A CA 1
ATOM 2515 C C . PRO A 1 311 ? -8.523 -6.309 1.496 1 97.75 311 PRO A C 1
ATOM 2517 O O . PRO A 1 311 ? -7.859 -6.98 2.293 1 97.75 311 PRO A O 1
ATOM 2520 N N . GLU A 1 312 ? -8.352 -4.957 1.371 1 98.19 312 GLU A N 1
ATOM 2521 C CA . GLU A 1 312 ? -7.336 -4.266 2.16 1 98.19 312 GLU A CA 1
ATOM 2522 C C . GLU A 1 312 ? -7.613 -4.398 3.656 1 98.19 312 GLU A C 1
ATOM 2524 O O . GLU A 1 312 ? -6.719 -4.758 4.43 1 98.19 312 GLU A O 1
ATOM 2529 N N . ALA A 1 313 ? -8.82 -4.121 3.984 1 98.25 313 ALA A N 1
ATOM 2530 C CA . ALA A 1 313 ? -9.219 -4.172 5.391 1 98.25 313 ALA A CA 1
ATOM 2531 C C . ALA A 1 313 ? -9.156 -5.598 5.926 1 98.25 313 ALA A C 1
ATOM 2533 O O . ALA A 1 313 ? -8.656 -5.832 7.027 1 98.25 313 ALA A O 1
ATOM 2534 N N . LEU A 1 314 ? -9.648 -6.527 5.184 1 97.62 314 LEU A N 1
ATOM 2535 C CA . LEU A 1 314 ? -9.664 -7.922 5.609 1 97.62 314 LEU A CA 1
ATOM 2536 C C . LEU A 1 314 ? -8.242 -8.438 5.809 1 97.62 314 LEU A C 1
ATOM 2538 O O . LEU A 1 314 ? -7.965 -9.148 6.781 1 97.62 314 LEU A O 1
ATOM 2542 N N . THR A 1 315 ? -7.375 -8.102 4.875 1 98.31 315 THR A N 1
ATOM 2543 C CA . THR A 1 315 ? -5.984 -8.523 4.984 1 98.31 315 THR A CA 1
ATOM 2544 C C . THR A 1 315 ? -5.336 -7.93 6.234 1 98.31 315 THR A C 1
ATOM 2546 O O . THR A 1 315 ? -4.633 -8.625 6.969 1 98.31 315 THR A O 1
ATOM 2549 N N . ALA A 1 316 ? -5.57 -6.621 6.48 1 97.75 316 ALA A N 1
ATOM 2550 C CA . ALA A 1 316 ? -5.023 -5.961 7.664 1 97.75 316 ALA A CA 1
ATOM 2551 C C . ALA A 1 316 ? -5.504 -6.641 8.945 1 97.75 316 ALA A C 1
ATOM 2553 O O . ALA A 1 316 ? -4.707 -6.922 9.844 1 97.75 316 ALA A O 1
ATOM 2554 N N . ILE A 1 317 ? -6.738 -6.949 9.008 1 97.56 317 ILE A N 1
ATOM 2555 C CA . ILE A 1 317 ? -7.332 -7.559 10.195 1 97.56 317 ILE A CA 1
ATOM 2556 C C . ILE A 1 317 ? -6.809 -8.984 10.367 1 97.56 317 ILE A C 1
ATOM 2558 O O . ILE A 1 317 ? -6.508 -9.406 11.484 1 97.56 317 ILE A O 1
ATOM 2562 N N . MET A 1 318 ? -6.684 -9.711 9.25 1 97.19 318 MET A N 1
ATOM 2563 C CA . MET A 1 318 ? -6.121 -11.055 9.289 1 97.19 318 MET A CA 1
ATOM 2564 C C . MET A 1 318 ? -4.723 -11.039 9.898 1 97.19 318 MET A C 1
ATOM 2566 O O . MET A 1 318 ? -4.41 -11.867 10.758 1 97.19 318 MET A O 1
ATOM 2570 N N . LEU A 1 319 ? -3.947 -10.102 9.484 1 96.75 319 LEU A N 1
ATOM 2571 C CA . LEU A 1 319 ? -2.562 -10.008 9.938 1 96.75 319 LEU A CA 1
ATOM 2572 C C . LEU A 1 319 ? -2.492 -9.57 11.391 1 96.75 319 LEU A C 1
ATOM 2574 O O . LEU A 1 319 ? -1.587 -9.977 12.125 1 96.75 319 LEU A O 1
ATOM 2578 N N . MET A 1 320 ? -3.465 -8.789 11.836 1 96.12 320 MET A N 1
ATOM 2579 C CA . MET A 1 320 ? -3.533 -8.406 13.242 1 96.12 320 MET A CA 1
ATOM 2580 C C . MET A 1 320 ? -3.955 -9.594 14.102 1 96.12 320 MET A C 1
ATOM 2582 O O . MET A 1 320 ? -3.395 -9.812 15.18 1 96.12 320 MET A O 1
ATOM 2586 N N . LEU A 1 321 ? -4.875 -10.367 13.625 1 96.75 321 LEU A N 1
ATOM 2587 C CA . LEU A 1 321 ? -5.398 -11.5 14.375 1 96.75 321 LEU A CA 1
ATOM 2588 C C . LEU A 1 321 ? -4.336 -12.578 14.539 1 96.75 321 LEU A C 1
ATOM 2590 O O . LEU A 1 321 ? -4.297 -13.273 15.555 1 96.75 321 LEU A O 1
ATOM 2594 N N . LYS A 1 322 ? -3.533 -12.711 13.531 1 95.25 322 LYS A N 1
ATOM 2595 C CA . LYS A 1 322 ? -2.498 -13.742 13.586 1 95.25 322 LYS A CA 1
ATOM 2596 C C . LYS A 1 322 ? -1.551 -13.5 14.758 1 95.25 322 LYS A C 1
ATOM 2598 O O . LYS A 1 322 ? -0.921 -14.438 15.258 1 95.25 322 LYS A O 1
ATOM 2603 N N . GLN A 1 323 ? -1.494 -12.258 15.242 1 92.56 323 GLN A N 1
ATOM 2604 C CA . GLN A 1 323 ? -0.581 -11.883 16.328 1 92.56 323 GLN A CA 1
ATOM 2605 C C . GLN A 1 323 ? -1.204 -12.148 17.688 1 92.56 323 GLN A C 1
ATOM 2607 O O . GLN A 1 323 ? -0.538 -12.016 18.719 1 92.56 323 GLN A O 1
ATOM 2612 N N . GLU A 1 324 ? -2.471 -12.594 17.672 1 94.62 324 GLU A N 1
ATOM 2613 C CA . GLU A 1 324 ? -3.195 -12.766 18.938 1 94.62 324 GLU A CA 1
ATOM 2614 C C . GLU A 1 324 ? -3.508 -14.234 19.188 1 94.62 324 GLU A C 1
ATOM 2616 O O . GLU A 1 324 ? -3.617 -15.031 18.25 1 94.62 324 GLU A O 1
ATOM 2621 N N . LYS A 1 325 ? -3.646 -14.523 20.438 1 95.88 325 LYS A N 1
ATOM 2622 C CA . LYS A 1 325 ? -4.184 -15.828 20.828 1 95.88 325 LYS A CA 1
ATOM 2623 C C . LYS A 1 325 ? -5.703 -15.844 20.719 1 95.88 325 LYS A C 1
ATOM 2625 O O . LYS A 1 325 ? -6.367 -14.859 21.062 1 95.88 325 LYS A O 1
ATOM 2630 N N . PRO A 1 326 ? -6.184 -17.016 20.234 1 96.19 326 PRO A N 1
ATOM 2631 C CA . PRO A 1 326 ? -7.645 -17.094 20.172 1 96.19 326 PRO A CA 1
ATOM 2632 C C . PRO A 1 326 ? -8.305 -16.953 21.531 1 96.19 326 PRO A C 1
ATOM 2634 O O . PRO A 1 326 ? -7.777 -17.453 22.531 1 96.19 326 PRO A O 1
ATOM 2637 N N . ASN A 1 327 ? -9.328 -16.266 21.609 1 95.44 327 ASN A N 1
ATOM 2638 C CA . ASN A 1 327 ? -10.148 -16.156 22.812 1 95.44 327 ASN A CA 1
ATOM 2639 C C . ASN A 1 327 ? -11.641 -16.125 22.469 1 95.44 327 ASN A C 1
ATOM 2641 O O . ASN A 1 327 ? -12.008 -16.125 21.297 1 95.44 327 ASN A O 1
ATOM 2645 N N . ALA A 1 328 ? -12.461 -16.188 23.422 1 93.81 328 ALA A N 1
ATOM 2646 C CA . ALA A 1 328 ? -13.898 -16.344 23.219 1 93.81 328 ALA A CA 1
ATOM 2647 C C . ALA A 1 328 ? -14.477 -15.133 22.484 1 93.81 328 ALA A C 1
ATOM 2649 O O . ALA A 1 328 ? -15.352 -15.281 21.625 1 93.81 328 ALA A O 1
ATOM 2650 N N . ASP A 1 329 ? -13.984 -13.992 22.766 1 94.44 329 ASP A N 1
ATOM 2651 C CA . ASP A 1 329 ? -14.508 -12.766 22.172 1 94.44 329 ASP A CA 1
ATOM 2652 C C . ASP A 1 329 ? -14.195 -12.719 20.672 1 94.44 329 ASP A C 1
ATOM 2654 O O . ASP A 1 329 ? -15.047 -12.336 19.875 1 94.44 329 ASP A O 1
ATOM 2658 N N . TYR A 1 330 ? -12.945 -13.086 20.344 1 95.44 330 TYR A N 1
ATOM 2659 C CA . TYR A 1 330 ? -12.547 -13.094 18.938 1 95.44 330 TYR A CA 1
ATOM 2660 C C . TYR A 1 330 ? -13.383 -14.086 18.141 1 95.44 330 TYR A C 1
ATOM 2662 O O . TYR A 1 330 ? -13.852 -13.766 17.047 1 95.44 330 TYR A O 1
ATOM 2670 N N . ILE A 1 331 ? -13.57 -15.227 18.688 1 92.69 331 ILE A N 1
ATOM 2671 C CA . ILE A 1 331 ? -14.32 -16.266 18 1 92.69 331 ILE A CA 1
ATOM 2672 C C . ILE A 1 331 ? -15.766 -15.828 17.797 1 92.69 331 ILE A C 1
ATOM 2674 O O . ILE A 1 331 ? -16.328 -15.992 16.719 1 92.69 331 ILE A O 1
ATOM 2678 N N . LYS A 1 332 ? -16.297 -15.305 18.797 1 90.75 332 LYS A N 1
ATOM 2679 C CA . LYS A 1 332 ? -17.672 -14.805 18.703 1 90.75 332 LYS A CA 1
ATOM 2680 C C . LYS A 1 332 ? -17.797 -13.742 17.625 1 90.75 332 LYS A C 1
ATOM 2682 O O . LYS A 1 332 ? -18.75 -13.758 16.844 1 90.75 332 LYS A O 1
ATOM 2687 N N . CYS A 1 333 ? -16.844 -12.867 17.609 1 92.5 333 CYS A N 1
ATOM 2688 C CA . CYS A 1 333 ? -16.859 -11.797 16.609 1 92.5 333 CYS A CA 1
ATOM 2689 C C . CYS A 1 333 ? -16.734 -12.367 15.195 1 92.5 333 CYS A C 1
ATOM 2691 O O . CYS A 1 333 ? -17.453 -11.945 14.289 1 92.5 333 CYS A O 1
ATOM 2693 N N . LEU A 1 334 ? -15.867 -13.312 15.008 1 92.81 334 LEU A N 1
ATOM 2694 C CA . LEU A 1 334 ? -15.625 -13.922 13.703 1 92.81 334 LEU A CA 1
ATOM 2695 C C . LEU A 1 334 ? -16.891 -14.578 13.172 1 92.81 334 LEU A C 1
ATOM 2697 O O . LEU A 1 334 ? -17.25 -14.398 12.008 1 92.81 334 LEU A O 1
ATOM 2701 N N . PHE A 1 335 ? -17.578 -15.172 14.008 1 88.44 335 PHE A N 1
ATOM 2702 C CA . PHE A 1 335 ? -18.719 -15.961 13.57 1 88.44 335 PHE A CA 1
ATOM 2703 C C . PHE A 1 335 ? -19.984 -15.117 13.531 1 88.44 335 PHE A C 1
ATOM 2705 O O . PHE A 1 335 ? -21.047 -15.594 13.133 1 88.44 335 PHE A O 1
ATOM 2712 N N . SER A 1 336 ? -19.875 -13.891 13.875 1 86.62 336 SER A N 1
ATOM 2713 C CA . SER A 1 336 ? -20.969 -12.945 13.711 1 86.62 336 SER A CA 1
ATOM 2714 C C . SER A 1 336 ? -21.031 -12.398 12.289 1 86.62 336 SER A C 1
ATOM 2716 O O . SER A 1 336 ? -22 -11.734 11.906 1 86.62 336 SER A O 1
ATOM 2718 N N . ARG A 1 337 ? -20 -12.695 11.594 1 86.94 337 ARG A N 1
ATOM 2719 C CA . ARG A 1 337 ? -19.906 -12.242 10.211 1 86.94 337 ARG A CA 1
ATOM 2720 C C . ARG A 1 337 ? -20.797 -13.086 9.297 1 86.94 337 ARG A C 1
ATOM 2722 O O . ARG A 1 337 ? -20.891 -14.305 9.469 1 86.94 337 ARG A O 1
ATOM 2729 N N . ASP A 1 338 ? -21.484 -12.406 8.375 1 76.12 338 ASP A N 1
ATOM 2730 C CA . ASP A 1 338 ? -22.281 -13.117 7.379 1 76.12 338 ASP A CA 1
ATOM 2731 C C . ASP A 1 338 ? -21.406 -13.688 6.27 1 76.12 338 ASP A C 1
ATOM 2733 O O . ASP A 1 338 ? -20.641 -12.953 5.629 1 76.12 338 ASP A O 1
ATOM 2737 N N . ILE A 1 339 ? -21.266 -14.992 6.266 1 67.5 339 ILE A N 1
ATOM 2738 C CA . ILE A 1 339 ? -20.406 -15.609 5.262 1 67.5 339 ILE A CA 1
ATOM 2739 C C . ILE A 1 339 ? -21.141 -15.68 3.928 1 67.5 339 ILE A C 1
ATOM 2741 O O . ILE A 1 339 ? -22.281 -16.141 3.869 1 67.5 339 ILE A O 1
ATOM 2745 N N . CYS A 1 340 ? -20.688 -14.938 3.117 1 59.97 340 CYS A N 1
ATOM 2746 C CA . CYS A 1 340 ? -21.25 -15 1.771 1 59.97 340 CYS A CA 1
ATOM 2747 C C . CYS A 1 340 ? -20.781 -16.25 1.045 1 59.97 340 CYS A C 1
ATOM 2749 O O . CYS A 1 340 ? -19.719 -16.797 1.364 1 59.97 340 CYS A O 1
ATOM 2751 N N . ASP A 1 341 ? -21.625 -17 0.359 1 58.97 341 ASP A N 1
ATOM 2752 C CA . ASP A 1 341 ? -21.5 -18.266 -0.357 1 58.97 341 ASP A CA 1
ATOM 2753 C C . ASP A 1 341 ? -20.234 -18.281 -1.216 1 58.97 341 ASP A C 1
ATOM 2755 O O . ASP A 1 341 ? -19.625 -19.344 -1.399 1 58.97 341 ASP A O 1
ATOM 2759 N N . ASN A 1 342 ? -19.734 -17.203 -1.488 1 59.06 342 ASN A N 1
ATOM 2760 C CA . ASN A 1 342 ? -18.922 -17.109 -2.701 1 59.06 342 ASN A CA 1
ATOM 2761 C C . ASN A 1 342 ? -17.438 -17.203 -2.395 1 59.06 342 ASN A C 1
ATOM 2763 O O . ASN A 1 342 ? -16.641 -16.406 -2.898 1 59.06 342 ASN A O 1
ATOM 2767 N N . GLY A 1 343 ? -17.016 -18.297 -1.57 1 75.25 343 GLY A N 1
ATOM 2768 C CA . GLY A 1 343 ? -15.578 -18.453 -1.544 1 75.25 343 GLY A CA 1
ATOM 2769 C C . GLY A 1 343 ? -14.906 -17.625 -0.468 1 75.25 343 GLY A C 1
ATOM 2770 O O . GLY A 1 343 ? -13.703 -17.359 -0.539 1 75.25 343 GLY A O 1
ATOM 2771 N N . ASP A 1 344 ? -15.672 -17.125 0.384 1 86.69 344 ASP A N 1
ATOM 2772 C CA . ASP A 1 344 ? -15.133 -16.359 1.498 1 86.69 344 ASP A CA 1
ATOM 2773 C C . ASP A 1 344 ? -14.344 -17.234 2.457 1 86.69 344 ASP A C 1
ATOM 2775 O O . ASP A 1 344 ? -14.93 -18.062 3.172 1 86.69 344 ASP A O 1
ATOM 2779 N N . LEU A 1 345 ? -13.039 -17.031 2.492 1 89.81 345 LEU A N 1
ATOM 2780 C CA . LEU A 1 345 ? -12.172 -17.906 3.268 1 89.81 345 LEU A CA 1
ATOM 2781 C C . LEU A 1 345 ? -11.602 -17.172 4.477 1 89.81 345 LEU A C 1
ATOM 2783 O O . LEU A 1 345 ? -10.695 -17.672 5.141 1 89.81 345 LEU A O 1
ATOM 2787 N N . PHE A 1 346 ? -12.195 -16.062 4.836 1 93.81 346 PHE A N 1
ATOM 2788 C CA . PHE A 1 346 ? -11.609 -15.219 5.879 1 93.81 346 PHE A CA 1
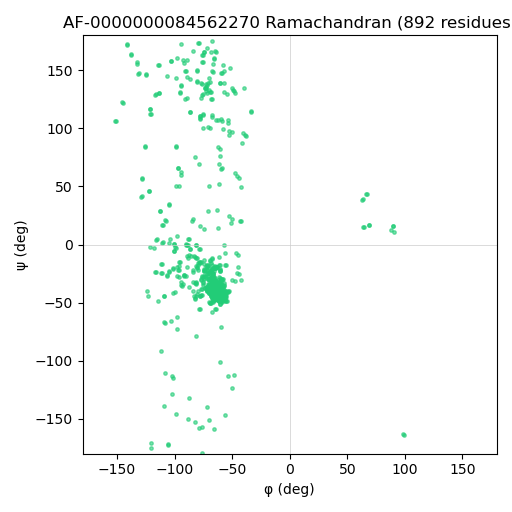ATOM 2789 C C . PHE A 1 346 ? -11.609 -15.945 7.219 1 93.81 346 PHE A C 1
ATOM 2791 O O . PHE A 1 346 ? -10.562 -16.109 7.848 1 93.81 346 PHE A O 1
ATOM 2798 N N . ILE A 1 347 ? -12.727 -16.375 7.633 1 92 347 ILE A N 1
ATOM 2799 C CA . ILE A 1 347 ? -12.859 -17.047 8.922 1 92 347 ILE A CA 1
ATOM 2800 C C . ILE A 1 347 ? -12.047 -18.344 8.914 1 92 347 ILE A C 1
ATOM 2802 O O . ILE A 1 347 ? -11.32 -18.625 9.867 1 92 347 ILE A O 1
ATOM 2806 N N . PHE A 1 348 ? -12.18 -19.047 7.848 1 91.31 348 PHE A N 1
ATOM 2807 C CA . PHE A 1 348 ? -11.43 -20.281 7.699 1 91.31 348 PHE A CA 1
ATOM 2808 C C . PHE A 1 348 ? -9.938 -20.047 7.883 1 91.31 348 PHE A C 1
ATOM 2810 O O . PHE A 1 348 ? -9.258 -20.797 8.586 1 91.31 348 PHE A O 1
ATOM 2817 N N . THR A 1 349 ? -9.398 -19.062 7.234 1 94.94 349 THR A N 1
ATOM 2818 C CA . THR A 1 349 ? -7.977 -18.75 7.25 1 94.94 349 THR A CA 1
ATOM 2819 C C . THR A 1 349 ? -7.504 -18.438 8.672 1 94.94 349 THR A C 1
ATOM 2821 O O . THR A 1 349 ? -6.484 -18.969 9.117 1 94.94 349 THR A O 1
ATOM 2824 N N . VAL A 1 350 ? -8.242 -17.641 9.375 1 95.94 350 VAL A N 1
ATOM 2825 C CA . VAL A 1 350 ? -7.863 -17.234 10.727 1 95.94 350 VAL A CA 1
ATOM 2826 C C . VAL A 1 350 ? -7.891 -18.453 11.648 1 95.94 350 VAL A C 1
ATOM 2828 O O . VAL A 1 350 ? -6.941 -18.688 12.398 1 95.94 350 VAL A O 1
ATOM 2831 N N . ILE A 1 351 ? -8.914 -19.219 11.539 1 93.62 351 ILE A N 1
ATOM 2832 C CA . ILE A 1 351 ? -9.07 -20.391 12.398 1 93.62 351 ILE A CA 1
ATOM 2833 C C . ILE A 1 351 ? -7.984 -21.422 12.086 1 93.62 351 ILE A C 1
ATOM 2835 O O . ILE A 1 351 ? -7.387 -22 13 1 93.62 351 ILE A O 1
ATOM 2839 N N . LYS A 1 352 ? -7.816 -21.625 10.836 1 93.88 352 LYS A N 1
ATOM 2840 C CA . LYS A 1 352 ? -6.777 -22.562 10.422 1 93.88 352 LYS A CA 1
ATOM 2841 C C . LYS A 1 352 ? -5.414 -22.156 10.961 1 93.88 352 LYS A C 1
ATOM 2843 O O . LYS A 1 352 ? -4.645 -23 11.422 1 93.88 352 LYS A O 1
ATOM 2848 N N . TYR A 1 353 ? -5.086 -20.938 10.891 1 96.31 353 TYR A N 1
ATOM 2849 C CA . TYR A 1 353 ? -3.818 -20.422 11.414 1 96.31 353 TYR A CA 1
ATOM 2850 C C . TYR A 1 353 ? -3.707 -20.688 12.914 1 96.31 353 TYR A C 1
ATOM 2852 O O . TYR A 1 353 ? -2.684 -21.172 13.391 1 96.31 353 TYR A O 1
ATOM 2860 N N . TRP A 1 354 ? -4.781 -20.359 13.602 1 95.62 354 TRP A N 1
ATOM 2861 C CA . TRP A 1 354 ? -4.793 -20.531 15.055 1 95.62 354 TRP A CA 1
ATOM 2862 C C . TRP A 1 354 ? -4.664 -22 15.422 1 95.62 354 TRP A C 1
ATOM 2864 O O . TRP A 1 354 ? -4.039 -22.344 16.438 1 95.62 354 TRP A O 1
ATOM 2874 N N . CYS A 1 355 ? -5.148 -22.844 14.664 1 93.06 355 CYS A N 1
ATOM 2875 C CA . CYS A 1 355 ? -5.133 -24.281 14.945 1 93.06 355 CYS A CA 1
ATOM 2876 C C . CYS A 1 355 ? -3.709 -24.828 14.898 1 93.06 355 CYS A C 1
ATOM 2878 O O . CYS A 1 355 ? -3.406 -25.828 15.531 1 93.06 355 CYS A O 1
ATOM 2880 N N . ASP A 1 356 ? -2.891 -24.234 14.148 1 92 356 ASP A N 1
ATOM 2881 C CA . ASP A 1 356 ? -1.511 -24.703 14.031 1 92 356 ASP A CA 1
ATOM 2882 C C . ASP A 1 356 ? -0.81 -24.672 15.391 1 92 356 ASP A C 1
ATOM 2884 O O . ASP A 1 356 ? -0.01 -25.562 15.703 1 92 356 ASP A O 1
ATOM 2888 N N . GLU A 1 357 ? -1.158 -23.688 16.25 1 91.62 357 GLU A N 1
ATOM 2889 C CA . GLU A 1 357 ? -0.477 -23.547 17.531 1 91.62 357 GLU A CA 1
ATOM 2890 C C . GLU A 1 357 ? -1.443 -23.75 18.688 1 91.62 357 GLU A C 1
ATOM 2892 O O . GLU A 1 357 ? -1.032 -24.156 19.781 1 91.62 357 GLU A O 1
ATOM 2897 N N . TYR A 1 358 ? -2.75 -23.531 18.406 1 94.56 358 TYR A N 1
ATOM 2898 C CA . TYR A 1 358 ? -3.695 -23.516 19.516 1 94.56 358 TYR A CA 1
ATOM 2899 C C . TYR A 1 358 ? -4.875 -24.438 19.25 1 94.56 358 TYR A C 1
ATOM 2901 O O . TYR A 1 358 ? -6.027 -24.078 19.484 1 94.56 358 TYR A O 1
ATOM 2909 N N . ILE A 1 359 ? -4.645 -25.531 18.734 1 91.94 359 ILE A N 1
ATOM 2910 C CA . ILE A 1 359 ? -5.707 -26.422 18.281 1 91.94 359 ILE A CA 1
ATOM 2911 C C . ILE A 1 359 ? -6.656 -26.734 19.438 1 91.94 359 ILE A C 1
ATOM 2913 O O . ILE A 1 359 ? -7.879 -26.688 19.281 1 91.94 359 ILE A O 1
ATOM 2917 N N . ASP A 1 360 ? -6.125 -27.031 20.625 1 93.12 360 ASP A N 1
ATOM 2918 C CA . ASP A 1 360 ? -6.945 -27.406 21.766 1 93.12 360 ASP A CA 1
ATOM 2919 C C . ASP A 1 360 ? -7.805 -26.234 22.234 1 93.12 360 ASP A C 1
ATOM 2921 O O . ASP A 1 360 ? -8.992 -26.406 22.516 1 93.12 360 ASP A O 1
ATOM 2925 N N . LYS A 1 361 ? -7.168 -25.125 22.25 1 94.62 361 LYS A N 1
ATOM 2926 C CA . LYS A 1 361 ? -7.883 -23.938 22.688 1 94.62 361 LYS A CA 1
ATOM 2927 C C . LYS A 1 361 ? -9 -23.562 21.703 1 94.62 361 LYS A C 1
ATOM 2929 O O . LYS A 1 361 ? -10.109 -23.219 22.125 1 94.62 361 LYS A O 1
ATOM 2934 N N . VAL A 1 362 ? -8.727 -23.625 20.438 1 93.75 362 VAL A N 1
ATOM 2935 C CA . VAL A 1 362 ? -9.703 -23.312 19.406 1 93.75 362 VAL A CA 1
ATOM 2936 C C . VAL A 1 362 ? -10.883 -24.281 19.484 1 93.75 362 VAL A C 1
ATOM 2938 O O . VAL A 1 362 ? -12.039 -23.875 19.391 1 93.75 362 VAL A O 1
ATOM 2941 N N . ALA A 1 363 ? -10.555 -25.531 19.672 1 89.94 363 ALA A N 1
ATOM 2942 C CA . ALA A 1 363 ? -11.586 -26.562 19.766 1 89.94 363 ALA A CA 1
ATOM 2943 C C . ALA A 1 363 ? -12.508 -26.297 20.953 1 89.94 363 ALA A C 1
ATOM 2945 O O . ALA A 1 363 ? -13.727 -26.422 20.844 1 89.94 363 ALA A O 1
ATOM 2946 N N . GLU A 1 364 ? -11.898 -25.953 22.016 1 93.19 364 GLU A N 1
ATOM 2947 C CA . GLU A 1 364 ? -12.664 -25.641 23.219 1 93.19 364 GLU A CA 1
ATOM 2948 C C . GLU A 1 364 ? -13.586 -24.453 22.984 1 93.19 364 GLU A C 1
ATOM 2950 O O . GLU A 1 364 ? -14.766 -24.5 23.359 1 93.19 364 GLU A O 1
ATOM 2955 N N . LEU A 1 365 ? -13.055 -23.438 22.375 1 92.38 365 LEU A N 1
ATOM 2956 C CA . LEU A 1 365 ? -13.797 -22.219 22.141 1 92.38 365 LEU A CA 1
ATOM 2957 C C . LEU A 1 365 ? -14.945 -22.453 21.172 1 92.38 365 LEU A C 1
ATOM 2959 O O . LEU A 1 365 ? -16.047 -21.953 21.375 1 92.38 365 LEU A O 1
ATOM 2963 N N . ILE A 1 366 ? -14.734 -23.156 20.141 1 88.56 366 ILE A N 1
ATOM 2964 C CA . ILE A 1 366 ? -15.742 -23.438 19.125 1 88.56 366 ILE A CA 1
ATOM 2965 C C . ILE A 1 366 ? -16.828 -24.344 19.703 1 88.56 366 ILE A C 1
ATOM 2967 O O . ILE A 1 366 ? -18.016 -24.141 19.438 1 88.56 366 ILE A O 1
ATOM 2971 N N . SER A 1 367 ? -16.406 -25.328 20.484 1 87.12 367 SER A N 1
ATOM 2972 C CA . SER A 1 367 ? -17.375 -26.203 21.141 1 87.12 367 SER A CA 1
ATOM 2973 C C . SER A 1 367 ? -18.312 -25.422 22.047 1 87.12 367 SER A C 1
ATOM 2975 O O . SER A 1 367 ? -19.516 -25.672 22.094 1 87.12 367 SER A O 1
ATOM 2977 N N . ALA A 1 368 ? -17.719 -24.547 22.719 1 88 368 ALA A N 1
ATOM 2978 C CA . ALA A 1 368 ? -18.516 -23.719 23.609 1 88 368 ALA A CA 1
ATOM 2979 C C . ALA A 1 368 ? -19.5 -22.859 22.828 1 88 368 ALA A C 1
ATOM 2981 O O . ALA A 1 368 ? -20.641 -22.688 23.25 1 88 368 ALA A O 1
ATOM 2982 N N . LEU A 1 369 ? -19.109 -22.359 21.703 1 85.06 369 LEU A N 1
ATOM 2983 C CA . LEU A 1 369 ? -19.969 -21.516 20.875 1 85.06 369 LEU A CA 1
ATOM 2984 C C . LEU A 1 369 ? -21.062 -22.344 20.219 1 85.06 369 LEU A C 1
ATOM 2986 O O . LEU A 1 369 ? -22.188 -21.859 20.062 1 85.06 369 LEU A O 1
ATOM 2990 N N . LEU A 1 370 ? -20.781 -23.531 19.766 1 82.56 370 LEU A N 1
ATOM 2991 C CA . LEU A 1 370 ? -21.719 -24.438 19.109 1 82.56 370 LEU A CA 1
ATOM 2992 C C . LEU A 1 370 ? -22.844 -24.828 20.062 1 82.56 370 LEU A C 1
ATOM 2994 O O . LEU A 1 370 ? -23.984 -25.016 19.641 1 82.56 370 LEU A O 1
ATOM 2998 N N . SER A 1 371 ? -22.469 -24.984 21.266 1 82 371 SER A N 1
ATOM 2999 C CA . SER A 1 371 ? -23.453 -25.359 22.266 1 82 371 SER A CA 1
ATOM 3000 C C . SER A 1 371 ? -24.5 -24.266 22.453 1 82 371 SER A C 1
ATOM 3002 O O . SER A 1 371 ? -25.609 -24.547 22.891 1 82 371 SER A O 1
ATOM 3004 N N . THR A 1 372 ? -24.125 -23.078 22.031 1 77.69 372 THR A N 1
ATOM 3005 C CA . THR A 1 372 ? -25.016 -21.953 22.234 1 77.69 372 THR A CA 1
ATOM 3006 C C . THR A 1 372 ? -25.5 -21.391 20.906 1 77.69 372 THR A C 1
ATOM 3008 O O . THR A 1 372 ? -26.234 -20.391 20.859 1 77.69 372 THR A O 1
ATOM 3011 N N . SER A 1 373 ? -25.125 -22.062 19.844 1 72.75 373 SER A N 1
ATOM 3012 C CA . SER A 1 373 ? -25.266 -21.438 18.531 1 72.75 373 SER A CA 1
ATOM 3013 C C . SER A 1 373 ? -26.609 -21.75 17.891 1 72.75 373 SER A C 1
ATOM 3015 O O . SER A 1 373 ? -27.234 -22.766 18.219 1 72.75 373 SER A O 1
ATOM 3017 N N . ASN A 1 374 ? -27 -20.812 17.141 1 73.44 374 ASN A N 1
ATOM 3018 C CA . ASN A 1 374 ? -28.188 -20.984 16.328 1 73.44 374 ASN A CA 1
ATOM 3019 C C . ASN A 1 374 ? -27.891 -21.797 15.062 1 73.44 374 ASN A C 1
ATOM 3021 O O . ASN A 1 374 ? -26.75 -22.219 14.844 1 73.44 374 ASN A O 1
ATOM 3025 N N . ASP A 1 375 ? -28.938 -22.141 14.297 1 73.12 375 ASP A N 1
ATOM 3026 C CA . ASP A 1 375 ? -28.844 -23.016 13.125 1 73.12 375 ASP A CA 1
ATOM 3027 C C . ASP A 1 375 ? -27.906 -22.438 12.078 1 73.12 375 ASP A C 1
ATOM 3029 O O . ASP A 1 375 ? -27.141 -23.156 11.445 1 73.12 375 ASP A O 1
ATOM 3033 N N . SER A 1 376 ? -27.938 -21.188 11.953 1 70.38 376 SER A N 1
ATOM 3034 C CA . SER A 1 376 ? -27.109 -20.547 10.953 1 70.38 376 SER A CA 1
ATOM 3035 C C . SER A 1 376 ? -25.625 -20.688 11.297 1 70.38 376 SER A C 1
ATOM 3037 O O . SER A 1 376 ? -24.797 -20.969 10.414 1 70.38 376 SER A O 1
ATOM 3039 N N . GLN A 1 377 ? -25.375 -20.578 12.531 1 71.88 377 GLN A N 1
ATOM 3040 C CA . GLN A 1 377 ? -24 -20.703 12.992 1 71.88 377 GLN A CA 1
ATOM 3041 C C . GLN A 1 377 ? -23.5 -22.141 12.867 1 71.88 377 GLN A C 1
ATOM 3043 O O . GLN A 1 377 ? -22.344 -22.375 12.508 1 71.88 377 GLN A O 1
ATOM 3048 N N . ARG A 1 378 ? -24.328 -23.047 13.062 1 74.81 378 ARG A N 1
ATOM 3049 C CA . ARG A 1 378 ? -23.969 -24.469 12.945 1 74.81 378 ARG A CA 1
ATOM 3050 C C . ARG A 1 378 ? -23.609 -24.812 11.508 1 74.81 378 ARG A C 1
ATOM 3052 O O . ARG A 1 378 ? -22.672 -25.594 11.266 1 74.81 378 ARG A O 1
ATOM 3059 N N . LYS A 1 379 ? -24.312 -24.234 10.633 1 74.69 379 LYS A N 1
ATOM 3060 C CA . LYS A 1 379 ? -24 -24.453 9.227 1 74.69 379 LYS A CA 1
ATOM 3061 C C . LYS A 1 379 ? -22.625 -23.922 8.875 1 74.69 379 LYS A C 1
ATOM 3063 O O . LYS A 1 379 ? -21.859 -24.562 8.148 1 74.69 379 LYS A O 1
ATOM 3068 N N . LEU A 1 380 ? -22.422 -22.812 9.414 1 73.44 380 LEU A N 1
ATOM 3069 C CA . LEU A 1 380 ? -21.125 -22.188 9.18 1 73.44 380 LEU A CA 1
ATOM 3070 C C . LEU A 1 380 ? -20 -23.062 9.734 1 73.44 380 LEU A C 1
ATOM 3072 O O . LEU A 1 380 ? -18.969 -23.25 9.07 1 73.44 380 LEU A O 1
ATOM 3076 N N . PHE A 1 381 ? -20.234 -23.594 10.828 1 73.31 381 PHE A N 1
ATOM 3077 C CA . PHE A 1 381 ? -19.25 -24.484 11.438 1 73.31 381 PHE A CA 1
ATOM 3078 C C . PHE A 1 381 ? -19.047 -25.734 10.586 1 73.31 381 PHE A C 1
ATOM 3080 O O . PHE A 1 381 ? -17.922 -26.203 10.406 1 73.31 381 PHE A O 1
ATOM 3087 N N . GLY A 1 382 ? -20.125 -26.172 10.141 1 74.12 382 GLY A N 1
ATOM 3088 C CA . GLY A 1 382 ? -20.047 -27.344 9.266 1 74.12 382 GLY A CA 1
ATOM 3089 C C . GLY A 1 382 ? -19.203 -27.109 8.031 1 74.12 382 GLY A C 1
ATOM 3090 O O . GLY A 1 382 ? -18.375 -27.938 7.664 1 74.12 382 GLY A O 1
ATOM 3091 N N . GLU A 1 383 ? -19.375 -26.047 7.48 1 74.56 383 GLU A N 1
ATOM 3092 C CA . GLU A 1 383 ? -18.625 -25.688 6.281 1 74.56 383 GLU A CA 1
ATOM 3093 C C . GLU A 1 383 ? -17.141 -25.5 6.602 1 74.56 383 GLU A C 1
ATOM 3095 O O . GLU A 1 383 ? -16.281 -25.906 5.82 1 74.56 383 GLU A O 1
ATOM 3100 N N . LEU A 1 384 ? -16.922 -24.844 7.672 1 74.69 384 LEU A N 1
ATOM 3101 C CA . LEU A 1 384 ? -15.547 -24.625 8.109 1 74.69 384 LEU A CA 1
ATOM 3102 C C . LEU A 1 384 ? -14.82 -25.938 8.336 1 74.69 384 LEU A C 1
ATOM 3104 O O . LEU A 1 384 ? -13.688 -26.125 7.891 1 74.69 384 LEU A O 1
ATOM 3108 N N . PHE A 1 385 ? -15.539 -26.875 8.953 1 72.94 385 PHE A N 1
ATOM 3109 C CA . PHE A 1 385 ? -14.938 -28.172 9.25 1 72.94 385 PHE A CA 1
ATOM 3110 C C . PHE A 1 385 ? -14.727 -28.984 7.973 1 72.94 385 PHE A C 1
ATOM 3112 O O . PHE A 1 385 ? -13.742 -29.703 7.848 1 72.94 385 PHE A O 1
ATOM 3119 N N . ALA A 1 386 ? -15.609 -28.797 7.098 1 72.38 386 ALA A N 1
ATOM 3120 C CA . ALA A 1 386 ? -15.469 -29.453 5.805 1 72.38 386 ALA A CA 1
ATOM 3121 C C . ALA A 1 386 ? -14.227 -28.969 5.066 1 72.38 386 ALA A C 1
ATOM 3123 O O . ALA A 1 386 ? -13.484 -29.766 4.488 1 72.38 386 ALA A O 1
ATOM 3124 N N . LEU A 1 387 ? -13.992 -27.75 5.148 1 69.19 387 LEU A N 1
ATOM 3125 C CA . LEU A 1 387 ? -12.828 -27.156 4.496 1 69.19 387 LEU A CA 1
ATOM 3126 C C . LEU A 1 387 ? -11.539 -27.609 5.168 1 69.19 387 LEU A C 1
ATOM 3128 O O . LEU A 1 387 ? -10.539 -27.875 4.492 1 69.19 387 LEU A O 1
ATOM 3132 N N . MET A 1 388 ? -11.602 -27.734 6.426 1 71.06 388 MET A N 1
ATOM 3133 C CA . MET A 1 388 ? -10.422 -28.125 7.184 1 71.06 388 MET A CA 1
ATOM 3134 C C . MET A 1 388 ? -10.086 -29.594 6.945 1 71.06 388 MET A C 1
ATOM 3136 O O . MET A 1 388 ? -8.914 -29.969 6.875 1 71.06 388 MET A O 1
ATOM 3140 N N . GLU A 1 389 ? -11.125 -30.375 6.809 1 63.91 389 GLU A N 1
ATOM 3141 C CA . GLU A 1 389 ? -10.945 -31.797 6.527 1 63.91 389 GLU A CA 1
ATOM 3142 C C . GLU A 1 389 ? -10.383 -32.031 5.129 1 63.91 389 GLU A C 1
ATOM 3144 O O . GLU A 1 389 ? -9.516 -32.875 4.93 1 63.91 389 GLU A O 1
ATOM 3149 N N . GLU A 1 390 ? -10.938 -31.328 4.305 1 59.16 390 GLU A N 1
ATOM 3150 C CA . GLU A 1 390 ? -10.43 -31.422 2.938 1 59.16 390 GLU A CA 1
ATOM 3151 C C . GLU A 1 390 ? -8.945 -31.062 2.877 1 59.16 390 GLU A C 1
ATOM 3153 O O . GLU A 1 390 ? -8.18 -31.703 2.145 1 59.16 390 GLU A O 1
ATOM 3158 N N . GLU A 1 391 ? -8.602 -30.219 3.752 1 57.5 391 GLU A N 1
ATOM 3159 C CA . GLU A 1 391 ? -7.215 -29.75 3.781 1 57.5 391 GLU A CA 1
ATOM 3160 C C . GLU A 1 391 ? -6.324 -30.719 4.543 1 57.5 391 GLU A C 1
ATOM 3162 O O . GLU A 1 391 ? -5.168 -30.938 4.168 1 57.5 391 GLU A O 1
ATOM 3167 N N . GLU A 1 392 ? -6.801 -31.188 5.691 1 52.75 392 GLU A N 1
ATOM 3168 C CA . GLU A 1 392 ? -6.062 -32.219 6.438 1 52.75 392 GLU A CA 1
ATOM 3169 C C . GLU A 1 392 ? -5.828 -33.469 5.586 1 52.75 392 GLU A C 1
ATOM 3171 O O . GLU A 1 392 ? -4.777 -34.094 5.691 1 52.75 392 GLU A O 1
ATOM 3176 N N . GLU A 1 393 ? -6.777 -33.688 4.945 1 45.38 393 GLU A N 1
ATOM 3177 C CA . GLU A 1 393 ? -6.59 -34.812 4.012 1 45.38 393 GLU A CA 1
ATOM 3178 C C . GLU A 1 393 ? -5.469 -34.5 3.018 1 45.38 393 GLU A C 1
ATOM 3180 O O . GLU A 1 393 ? -4.664 -35.375 2.697 1 45.38 393 GLU A O 1
ATOM 3185 N N . ILE A 1 394 ? -5.367 -33.281 2.832 1 47.66 394 ILE A N 1
ATOM 3186 C CA . ILE A 1 394 ? -4.289 -32.875 1.934 1 47.66 394 ILE A CA 1
ATOM 3187 C C . ILE A 1 394 ? -2.967 -32.875 2.695 1 47.66 394 ILE A C 1
ATOM 3189 O O . ILE A 1 394 ? -1.946 -33.344 2.197 1 47.66 394 ILE A O 1
ATOM 3193 N N . SER A 1 395 ? -2.957 -32.344 4.012 1 46.78 395 SER A N 1
ATOM 3194 C CA . SER A 1 395 ? -1.766 -32.25 4.852 1 46.78 395 SER A CA 1
ATOM 3195 C C . SER A 1 395 ? -1.416 -33.625 5.461 1 46.78 395 SER A C 1
ATOM 3197 O O . SER A 1 395 ? -0.239 -33.938 5.633 1 46.78 395 SER A O 1
ATOM 3199 N N . ALA A 1 396 ? -2.301 -34.531 6.031 1 44.81 396 ALA A N 1
ATOM 3200 C CA . ALA A 1 396 ? -2.084 -35.844 6.641 1 44.81 396 ALA A CA 1
ATOM 3201 C C . ALA A 1 396 ? -1.455 -36.812 5.645 1 44.81 396 ALA A C 1
ATOM 3203 O O . ALA A 1 396 ? -0.662 -37.688 6.023 1 44.81 396 ALA A O 1
ATOM 3204 N N . THR A 1 397 ? -1.697 -36.656 4.559 1 38.69 397 THR A N 1
ATOM 3205 C CA . THR A 1 397 ? -1.004 -37.531 3.602 1 38.69 397 THR A CA 1
ATOM 3206 C C . THR A 1 397 ? 0.488 -37.188 3.568 1 38.69 397 THR A C 1
ATOM 3208 O O . THR A 1 397 ? 1.312 -38.062 3.299 1 38.69 397 THR A O 1
ATOM 3211 N N . LYS A 1 398 ? 0.959 -36.094 4.043 1 38.69 398 LYS A N 1
ATOM 3212 C CA . LYS A 1 398 ? 2.371 -35.719 4.129 1 38.69 398 LYS A CA 1
ATOM 3213 C C . LYS A 1 398 ? 2.992 -36.219 5.43 1 38.69 398 LYS A C 1
ATOM 3215 O O . LYS A 1 398 ? 4.164 -36.625 5.453 1 38.69 398 LYS A O 1
ATOM 3220 N N . SER A 1 399 ? 2.332 -36.25 6.582 1 35.97 399 SER A N 1
ATOM 3221 C CA . SER A 1 399 ? 2.914 -36.594 7.875 1 35.97 399 SER A CA 1
ATOM 3222 C C . SER A 1 399 ? 3.008 -38.094 8.039 1 35.97 399 SER A C 1
ATOM 3224 O O . SER A 1 399 ? 3.852 -38.594 8.789 1 35.97 399 SER A O 1
ATOM 3226 N N . SER A 1 400 ? 2.094 -38.906 7.48 1 33.28 400 SER A N 1
ATOM 3227 C CA . SER A 1 400 ? 2.188 -40.312 7.848 1 33.28 400 SER A CA 1
ATOM 3228 C C . SER A 1 400 ? 3.455 -40.938 7.289 1 33.28 400 SER A C 1
ATOM 3230 O O . SER A 1 400 ? 3.725 -42.125 7.531 1 33.28 400 SER A O 1
ATOM 3232 N N . ARG A 1 401 ? 4.039 -40.312 6.215 1 34 401 ARG A N 1
ATOM 3233 C CA . ARG A 1 401 ? 5.184 -41.062 5.703 1 34 401 ARG A CA 1
ATOM 3234 C C . ARG A 1 401 ? 6.371 -40.969 6.656 1 34 401 ARG A C 1
ATOM 3236 O O . ARG A 1 401 ? 7.418 -41.562 6.418 1 34 401 ARG A O 1
ATOM 3243 N N . LEU A 1 402 ? 6.418 -39.938 7.516 1 30.61 402 LEU A N 1
ATOM 3244 C CA . LEU A 1 402 ? 7.695 -39.844 8.211 1 30.61 402 LEU A CA 1
ATOM 3245 C C . LEU A 1 402 ? 7.797 -40.938 9.289 1 30.61 402 LEU A C 1
ATOM 3247 O O . LEU A 1 402 ? 8.773 -40.969 10.039 1 30.61 402 LEU A O 1
ATOM 3251 N N . GLN A 1 403 ? 6.75 -41.5 9.648 1 29.48 403 GLN A N 1
ATOM 3252 C CA . GLN A 1 403 ? 6.938 -42.375 10.805 1 29.48 403 GLN A CA 1
ATOM 3253 C C . GLN A 1 403 ? 7.652 -43.656 10.414 1 29.48 403 GLN A C 1
ATOM 3255 O O . GLN A 1 403 ? 7.102 -44.75 10.578 1 29.48 403 GLN A O 1
ATOM 3260 N N . GLY A 1 404 ? 8.234 -43.594 9.133 1 24.91 404 GLY A N 1
ATOM 3261 C CA . GLY A 1 404 ? 8.773 -44.938 8.883 1 24.91 404 GLY A CA 1
ATOM 3262 C C . GLY A 1 404 ? 9.633 -45.438 10.023 1 24.91 404 GLY A C 1
ATOM 3263 O O . GLY A 1 404 ? 9.352 -45.188 11.188 1 24.91 404 GLY A O 1
ATOM 3264 N N . ARG A 1 405 ? 10.977 -45.812 9.594 1 26.25 405 ARG A N 1
ATOM 3265 C CA . ARG A 1 405 ? 11.844 -46.938 9.977 1 26.25 405 ARG A CA 1
ATOM 3266 C C . ARG A 1 405 ? 12.57 -46.625 11.281 1 26.25 405 ARG A C 1
ATOM 3268 O O . ARG A 1 405 ? 13.367 -45.688 11.359 1 26.25 405 ARG A O 1
ATOM 3275 N N . GLY A 1 406 ? 11.875 -46.688 12.391 1 24.83 406 GLY A N 1
ATOM 3276 C CA . GLY A 1 406 ? 12.492 -46.75 13.703 1 24.83 406 GLY A CA 1
ATOM 3277 C C . GLY A 1 406 ? 13.688 -47.688 13.758 1 24.83 406 GLY A C 1
ATOM 3278 O O . GLY A 1 406 ? 13.516 -48.906 13.867 1 24.83 406 GLY A O 1
ATOM 3279 N N . ARG A 1 407 ? 14.602 -47.469 12.742 1 23.03 407 ARG A N 1
ATOM 3280 C CA . ARG A 1 407 ? 15.75 -48.375 12.914 1 23.03 407 ARG A CA 1
ATOM 3281 C C . ARG A 1 407 ? 16.344 -48.219 14.305 1 23.03 407 ARG A C 1
ATOM 3283 O O . ARG A 1 407 ? 16.359 -47.125 14.875 1 23.03 407 ARG A O 1
ATOM 3290 N N . LYS A 1 408 ? 16.516 -49.344 14.953 1 24.22 408 LYS A N 1
ATOM 3291 C CA . LYS A 1 408 ? 17.141 -49.625 16.25 1 24.22 408 LYS A CA 1
ATOM 3292 C C . LYS A 1 408 ? 18.516 -48.969 16.344 1 24.22 408 LYS A C 1
ATOM 3294 O O . LYS A 1 408 ? 19.328 -49.062 15.422 1 24.22 408 LYS A O 1
ATOM 3299 N N . PRO A 1 409 ? 18.609 -47.75 16.984 1 23.66 409 PRO A N 1
ATOM 3300 C CA . PRO A 1 409 ? 19.906 -47.125 17.234 1 23.66 409 PRO A CA 1
ATOM 3301 C C . PRO A 1 409 ? 20.984 -48.125 17.609 1 23.66 409 PRO A C 1
ATOM 3303 O O . PRO A 1 409 ? 20.766 -48.969 18.469 1 23.66 409 PRO A O 1
ATOM 3306 N N . ALA A 1 410 ? 21.703 -48.562 16.594 1 23.78 410 ALA A N 1
ATOM 3307 C CA . ALA A 1 410 ? 22.859 -49.438 16.812 1 23.78 410 ALA A CA 1
ATOM 3308 C C . ALA A 1 410 ? 23.75 -48.906 17.922 1 23.78 410 ALA A C 1
ATOM 3310 O O . ALA A 1 410 ? 23.891 -47.688 18.094 1 23.78 410 ALA A O 1
ATOM 3311 N N . SER A 1 411 ? 24.141 -49.688 18.906 1 21.59 411 SER A N 1
ATOM 3312 C CA . SER A 1 411 ? 24.828 -49.625 20.188 1 21.59 411 SER A CA 1
ATOM 3313 C C . SER A 1 411 ? 26.266 -49.125 20 1 21.59 411 SER A C 1
ATOM 3315 O O . SER A 1 411 ? 27.047 -49.156 20.953 1 21.59 411 SER A O 1
ATOM 3317 N N . SER A 1 412 ? 26.516 -48.531 18.703 1 19.12 412 SER A N 1
ATOM 3318 C CA . SER A 1 412 ? 27.969 -48.656 18.562 1 19.12 412 SER A CA 1
ATOM 3319 C C . SER A 1 412 ? 28.688 -47.969 19.719 1 19.12 412 SER A C 1
ATOM 3321 O O . SER A 1 412 ? 28.188 -47 20.281 1 19.12 412 SER A O 1
ATOM 3323 N N . SER A 1 413 ? 29.859 -48.594 20 1 18.28 413 SER A N 1
ATOM 3324 C CA . SER A 1 413 ? 30.938 -48.625 20.984 1 18.28 413 SER A CA 1
ATOM 3325 C C . SER A 1 413 ? 31.703 -47.312 21 1 18.28 413 SER A C 1
ATOM 3327 O O . SER A 1 413 ? 31.672 -46.531 20.031 1 18.28 413 SER A O 1
ATOM 3329 N N . LYS A 1 414 ? 32.531 -47.156 22.094 1 18.75 414 LYS A N 1
ATOM 3330 C CA . LYS A 1 414 ? 33.062 -46.062 22.906 1 18.75 414 LYS A CA 1
ATOM 3331 C C . LYS A 1 414 ? 34.094 -45.25 22.156 1 18.75 414 LYS A C 1
ATOM 3333 O O . LYS A 1 414 ? 34.219 -44.031 22.344 1 18.75 414 LYS A O 1
ATOM 3338 N N . PRO A 1 415 ? 34.875 -45.594 20.922 1 19.44 415 PRO A N 1
ATOM 3339 C CA . PRO A 1 415 ? 36.219 -45.531 21.5 1 19.44 415 PRO A CA 1
ATOM 3340 C C . PRO A 1 415 ? 36.688 -44.094 21.703 1 19.44 415 PRO A C 1
ATOM 3342 O O . PRO A 1 415 ? 36.156 -43.156 21.109 1 19.44 415 PRO A O 1
ATOM 3345 N N . PRO A 1 416 ? 38.031 -43.906 22.266 1 19.58 416 PRO A N 1
ATOM 3346 C CA . PRO A 1 416 ? 38.75 -43 23.156 1 19.58 416 PRO A CA 1
ATOM 3347 C C . PRO A 1 416 ? 39.375 -41.812 22.422 1 19.58 416 PRO A C 1
ATOM 3349 O O . PRO A 1 416 ? 39.531 -40.75 23 1 19.58 416 PRO A O 1
ATOM 3352 N N . VAL A 1 417 ? 39.562 -41.906 21.031 1 17.52 417 VAL A N 1
ATOM 3353 C CA . VAL A 1 417 ? 40.969 -41.531 20.781 1 17.52 417 VAL A CA 1
ATOM 3354 C C . VAL A 1 417 ? 41.125 -40.031 20.875 1 17.52 417 VAL A C 1
ATOM 3356 O O . VAL A 1 417 ? 40.312 -39.25 20.344 1 17.52 417 VAL A O 1
ATOM 3359 N N . ALA A 1 418 ? 42.094 -39.594 21.734 1 18.19 418 ALA A N 1
ATOM 3360 C CA . ALA A 1 418 ? 42.594 -38.344 22.344 1 18.19 418 ALA A CA 1
ATOM 3361 C C . ALA A 1 418 ? 43.188 -37.406 21.281 1 18.19 418 ALA A C 1
ATOM 3363 O O . ALA A 1 418 ? 43.188 -36.188 21.453 1 18.19 418 ALA A O 1
ATOM 3364 N N . THR A 1 419 ? 43.656 -37.938 20.016 1 17.22 419 THR A N 1
ATOM 3365 C CA . THR A 1 419 ? 45.031 -37.438 19.859 1 17.22 419 THR A CA 1
ATOM 3366 C C . THR A 1 419 ? 45.031 -35.969 19.453 1 17.22 419 THR A C 1
ATOM 3368 O O . THR A 1 419 ? 44.188 -35.562 18.641 1 17.22 419 THR A O 1
ATOM 3371 N N . VAL A 1 420 ? 45.781 -35.094 20.156 1 18.11 420 VAL A N 1
ATOM 3372 C CA . VAL A 1 420 ? 46.062 -33.688 20.438 1 18.11 420 VAL A CA 1
ATOM 3373 C C . VAL A 1 420 ? 46.719 -33.031 19.234 1 18.11 420 VAL A C 1
ATOM 3375 O O . VAL A 1 420 ? 46.75 -31.797 19.109 1 18.11 420 VAL A O 1
ATOM 3378 N N . SER A 1 421 ? 47.375 -33.844 18.234 1 16.66 421 SER A N 1
ATOM 3379 C CA . SER A 1 421 ? 48.719 -33.281 18.031 1 16.66 421 SER A CA 1
ATOM 3380 C C . SER A 1 421 ? 48.625 -31.891 17.422 1 16.66 421 SER A C 1
ATOM 3382 O O . SER A 1 421 ? 47.594 -31.484 16.922 1 16.66 421 SER A O 1
ATOM 3384 N N . SER A 1 422 ? 49.812 -31.469 16.766 1 17.22 422 SER A N 1
ATOM 3385 C CA . SER A 1 422 ? 50.875 -30.5 16.797 1 17.22 422 SER A CA 1
ATOM 3386 C C . SER A 1 422 ? 50.688 -29.422 15.742 1 17.22 422 SER A C 1
ATOM 3388 O O . SER A 1 422 ? 50.812 -28.219 16.031 1 17.22 422 SER A O 1
ATOM 3390 N N . SER A 1 423 ? 50.75 -29.75 14.469 1 16.5 423 SER A N 1
ATOM 3391 C CA . SER A 1 423 ? 51.875 -29.156 13.742 1 16.5 423 SER A CA 1
ATOM 3392 C C . SER A 1 423 ? 51.531 -27.75 13.266 1 16.5 423 SER A C 1
ATOM 3394 O O . SER A 1 423 ? 50.375 -27.391 13.133 1 16.5 423 SER A O 1
ATOM 3396 N N . LYS A 1 424 ? 52.719 -27.047 12.836 1 17.23 424 LYS A N 1
ATOM 3397 C CA . LYS A 1 424 ? 53.5 -25.828 12.594 1 17.23 424 LYS A CA 1
ATOM 3398 C C . LYS A 1 424 ? 53 -25.125 11.336 1 17.23 424 LYS A C 1
ATOM 3400 O O . LYS A 1 424 ? 52.969 -25.703 10.258 1 17.23 424 LYS A O 1
ATOM 3405 N N . ARG A 1 425 ? 52.25 -24.156 11.414 1 18.16 425 ARG A N 1
ATOM 3406 C CA . ARG A 1 425 ? 51.594 -23.281 10.453 1 18.16 425 ARG A CA 1
ATOM 3407 C C . ARG A 1 425 ? 52.625 -22.531 9.609 1 18.16 425 ARG A C 1
ATOM 3409 O O . ARG A 1 425 ? 53.219 -21.547 10.062 1 18.16 425 ARG A O 1
ATOM 3416 N N . GLN A 1 426 ? 53.594 -23.281 8.984 1 16.86 426 GLN A N 1
ATOM 3417 C CA . GLN A 1 426 ? 54.656 -22.484 8.391 1 16.86 426 GLN A CA 1
ATOM 3418 C C . GLN A 1 426 ? 54.094 -21.391 7.488 1 16.86 426 GLN A C 1
ATOM 3420 O O . GLN A 1 426 ? 53 -21.531 6.941 1 16.86 426 GLN A O 1
ATOM 3425 N N . ALA A 1 427 ? 54.906 -20.297 7.41 1 18.73 427 ALA A N 1
ATOM 3426 C CA . ALA A 1 427 ? 55.125 -18.891 7.07 1 18.73 427 ALA A CA 1
ATOM 3427 C C . ALA A 1 427 ? 55.125 -18.688 5.559 1 18.73 427 ALA A C 1
ATOM 3429 O O . ALA A 1 427 ? 55.562 -17.641 5.07 1 18.73 427 ALA A O 1
ATOM 3430 N N . VAL A 1 428 ? 54.469 -19.422 4.766 1 15.87 428 VAL A N 1
ATOM 3431 C CA . VAL A 1 428 ? 54.875 -19.281 3.379 1 15.87 428 VAL A CA 1
ATOM 3432 C C . VAL A 1 428 ? 54.844 -17.828 2.953 1 15.87 428 VAL A C 1
ATOM 3434 O O . VAL A 1 428 ? 53.781 -17.188 3.037 1 15.87 428 VAL A O 1
ATOM 3437 N N . ARG A 1 429 ? 56.031 -17.094 2.818 1 16.92 429 ARG A N 1
ATOM 3438 C CA . ARG A 1 429 ? 56.625 -15.812 2.416 1 16.92 429 ARG A CA 1
ATOM 3439 C C . ARG A 1 429 ? 56.25 -15.469 0.978 1 16.92 429 ARG A C 1
ATOM 3441 O O . ARG A 1 429 ? 56.562 -14.383 0.489 1 16.92 429 ARG A O 1
ATOM 3448 N N . ASP A 1 430 ? 55.594 -16.344 0.203 1 16.3 430 ASP A N 1
ATOM 3449 C CA . ASP A 1 430 ? 56.031 -16.156 -1.176 1 16.3 430 ASP A CA 1
ATOM 3450 C C . ASP A 1 430 ? 55.781 -14.734 -1.65 1 16.3 430 ASP A C 1
ATOM 3452 O O . ASP A 1 430 ? 54.656 -14.227 -1.582 1 16.3 430 ASP A O 1
ATOM 3456 N N . LEU A 1 431 ? 56.844 -13.852 -1.638 1 17.89 431 LEU A N 1
ATOM 3457 C CA . LEU A 1 431 ? 57.25 -12.516 -2.051 1 17.89 431 LEU A CA 1
ATOM 3458 C C . LEU A 1 431 ? 56.938 -12.289 -3.529 1 17.89 431 LEU A C 1
ATOM 3460 O O . LEU A 1 431 ? 57.344 -11.266 -4.098 1 17.89 431 LEU A O 1
ATOM 3464 N N . THR A 1 432 ? 56.094 -13.008 -4.211 1 16.19 432 THR A N 1
ATOM 3465 C CA . THR A 1 432 ? 56.375 -12.875 -5.637 1 16.19 432 THR A CA 1
ATOM 3466 C C . THR A 1 432 ? 56.312 -11.406 -6.062 1 16.19 432 THR A C 1
ATOM 3468 O O . THR A 1 432 ? 55.469 -10.648 -5.566 1 16.19 432 THR A O 1
ATOM 3471 N N . ASP A 1 433 ? 57.312 -10.875 -6.793 1 16.73 433 ASP A N 1
ATOM 3472 C CA . ASP A 1 433 ? 58 -9.789 -7.48 1 16.73 433 ASP A CA 1
ATOM 3473 C C . ASP A 1 433 ? 57.156 -9.25 -8.633 1 16.73 433 ASP A C 1
ATOM 3475 O O . ASP A 1 433 ? 57.688 -8.547 -9.508 1 16.73 433 ASP A O 1
ATOM 3479 N N . SER A 1 434 ? 55.906 -9.281 -8.602 1 15.05 434 SER A N 1
ATOM 3480 C CA . SER A 1 434 ? 55.406 -9.117 -9.961 1 15.05 434 SER A CA 1
ATOM 3481 C C . SER A 1 434 ? 55.844 -7.777 -10.555 1 15.05 434 SER A C 1
ATOM 3483 O O . SER A 1 434 ? 56.438 -7.73 -11.641 1 15.05 434 SER A O 1
ATOM 3485 N N . SER A 1 435 ? 54.844 -6.82 -10.531 1 15.07 435 SER A N 1
ATOM 3486 C CA . SER A 1 435 ? 54.344 -6.148 -11.719 1 15.07 435 SER A CA 1
ATOM 3487 C C . SER A 1 435 ? 55.156 -4.922 -12.062 1 15.07 435 SER A C 1
ATOM 3489 O O . SER A 1 435 ? 55.562 -4.156 -11.18 1 15.07 435 SER A O 1
ATOM 3491 N N . ASP A 1 436 ? 55.5 -4.465 -13.383 1 15.16 436 ASP A N 1
ATOM 3492 C CA . ASP A 1 436 ? 56.25 -3.842 -14.461 1 15.16 436 ASP A CA 1
ATOM 3493 C C . ASP A 1 436 ? 55.75 -2.428 -14.742 1 15.16 436 ASP A C 1
ATOM 3495 O O . ASP A 1 436 ? 56.531 -1.498 -14.883 1 15.16 436 ASP A O 1
ATOM 3499 N N . ASP A 1 437 ? 54.5 -2.031 -15.391 1 16.05 437 ASP A N 1
ATOM 3500 C CA . ASP A 1 437 ? 54.625 -1.346 -16.672 1 16.05 437 ASP A CA 1
ATOM 3501 C C . ASP A 1 437 ? 54.906 0.142 -16.484 1 16.05 437 ASP A C 1
ATOM 3503 O O . ASP A 1 437 ? 54.656 0.689 -15.398 1 16.05 437 ASP A O 1
ATOM 3507 N N . SER A 1 438 ? 54.406 1.164 -17.688 1 16.72 438 SER A N 1
ATOM 3508 C CA . SER A 1 438 ? 54.906 2.023 -18.75 1 16.72 438 SER A CA 1
ATOM 3509 C C . SER A 1 438 ? 54.719 3.496 -18.422 1 16.72 438 SER A C 1
ATOM 3511 O O . SER A 1 438 ? 53.938 3.836 -17.516 1 16.72 438 SER A O 1
ATOM 3513 N N . SER A 1 439 ? 54.219 4.52 -19.641 1 16.83 439 SER A N 1
ATOM 3514 C CA . SER A 1 439 ? 54.844 5.621 -20.375 1 16.83 439 SER A CA 1
ATOM 3515 C C . SER A 1 439 ? 54.344 6.969 -19.859 1 16.83 439 SER A C 1
ATOM 3517 O O . SER A 1 439 ? 53.406 7.031 -19.078 1 16.83 439 SER A O 1
ATOM 3519 N N . GLU A 1 440 ? 53.719 8.164 -20.984 1 18.61 440 GLU A N 1
ATOM 3520 C CA . GLU A 1 440 ? 54.281 9.406 -21.531 1 18.61 440 GLU A CA 1
ATOM 3521 C C . GLU A 1 440 ? 53.625 10.625 -20.906 1 18.61 440 GLU A C 1
ATOM 3523 O O . GLU A 1 440 ? 52.406 10.609 -20.594 1 18.61 440 GLU A O 1
ATOM 3528 N N . VAL A 1 441 ? 54.344 11.859 -20.641 1 20.28 441 VAL A N 1
ATOM 3529 C CA . VAL A 1 441 ? 54.5 13.156 -19.984 1 20.28 441 VAL A CA 1
ATOM 3530 C C . VAL A 1 441 ? 54.031 14.266 -20.938 1 20.28 441 VAL A C 1
ATOM 3532 O O . VAL A 1 441 ? 53.875 15.414 -20.516 1 20.28 441 VAL A O 1
ATOM 3535 N N . GLY A 1 442 ? 53.406 14.32 -22.172 1 20.16 442 GLY A N 1
ATOM 3536 C CA . GLY A 1 442 ? 53.781 15.469 -22.969 1 20.16 442 GLY A CA 1
ATOM 3537 C C . GLY A 1 442 ? 53.25 16.781 -22.422 1 20.16 442 GLY A C 1
ATOM 3538 O O . GLY A 1 442 ? 52.156 16.812 -21.844 1 20.16 442 GLY A O 1
ATOM 3539 N N . ILE A 1 443 ? 54.094 18.109 -22.5 1 19.89 443 ILE A N 1
ATOM 3540 C CA . ILE A 1 443 ? 54.5 19.438 -22.109 1 19.89 443 ILE A CA 1
ATOM 3541 C C . ILE A 1 443 ? 53.75 20.484 -22.922 1 19.89 443 ILE A C 1
ATOM 3543 O O . ILE A 1 443 ? 53.469 21.594 -22.438 1 19.89 443 ILE A O 1
ATOM 3547 N N . ASN A 1 444 ? 53.312 20.516 -24.266 1 20.81 444 ASN A N 1
ATOM 3548 C CA . ASN A 1 444 ? 53.594 21.719 -25.047 1 20.81 444 ASN A CA 1
ATOM 3549 C C . ASN A 1 444 ? 52.812 22.922 -24.516 1 20.81 444 ASN A C 1
ATOM 3551 O O . ASN A 1 444 ? 51.75 22.766 -23.938 1 20.81 444 ASN A O 1
ATOM 3555 N N . TYR A 1 445 ? 53.438 24.312 -24.844 1 20.44 445 TYR A N 1
ATOM 3556 C CA . TYR A 1 445 ? 53.875 25.719 -24.812 1 20.44 445 TYR A CA 1
ATOM 3557 C C . TYR A 1 445 ? 52.875 26.594 -25.562 1 20.44 445 TYR A C 1
ATOM 3559 O O . TYR A 1 445 ? 52.906 27.828 -25.422 1 20.44 445 TYR A O 1
ATOM 3567 N N . TYR A 1 446 ? 52.094 26.375 -26.609 1 21 446 TYR A N 1
ATOM 3568 C CA . TYR A 1 446 ? 51.969 27.484 -27.547 1 21 446 TYR A CA 1
ATOM 3569 C C . TYR A 1 446 ? 51.438 28.734 -26.859 1 21 446 TYR A C 1
ATOM 3571 O O . TYR A 1 446 ? 50.781 28.641 -25.812 1 21 446 TYR A O 1
ATOM 3579 N N . HIS A 1 447 ? 51.781 30.141 -27.469 1 23.2 447 HIS A N 1
ATOM 3580 C CA . HIS A 1 447 ? 51.969 31.531 -27.844 1 23.2 447 HIS A CA 1
ATOM 3581 C C . HIS A 1 447 ? 50.625 32.25 -27.938 1 23.2 447 HIS A C 1
ATOM 3583 O O . HIS A 1 447 ? 50.438 33.312 -27.312 1 23.2 447 HIS A O 1
ATOM 3589 N N . ARG A 1 448 ? 50.125 32.75 -29.406 1 21.31 448 ARG A N 1
ATOM 3590 C CA . ARG A 1 448 ? 49.312 33.844 -29.906 1 21.31 448 ARG A CA 1
ATOM 3591 C C . ARG A 1 448 ? 47.844 33.656 -29.516 1 21.31 448 ARG A C 1
ATOM 3593 O O . ARG A 1 448 ? 47.344 32.531 -29.578 1 21.31 448 ARG A O 1
ATOM 3600 N N . MET B 1 1 ? 24.391 16.203 -56.719 1 25.36 1 MET B N 1
ATOM 3601 C CA . MET B 1 1 ? 23.219 16.641 -55.969 1 25.36 1 MET B CA 1
ATOM 3602 C C . MET B 1 1 ? 22.172 15.531 -55.906 1 25.36 1 MET B C 1
ATOM 3604 O O . MET B 1 1 ? 21.156 15.586 -56.594 1 25.36 1 MET B O 1
ATOM 3608 N N . GLU B 1 2 ? 22.562 14.219 -55.812 1 30.12 2 GLU B N 1
ATOM 3609 C CA . GLU B 1 2 ? 21.781 13 -55.969 1 30.12 2 GLU B CA 1
ATOM 3610 C C . GLU B 1 2 ? 20.688 12.883 -54.938 1 30.12 2 GLU B C 1
ATOM 3612 O O . GLU B 1 2 ? 20.953 13.07 -53.75 1 30.12 2 GLU B O 1
ATOM 3617 N N . ASP B 1 3 ? 19.328 13.07 -55.281 1 29.91 3 ASP B N 1
ATOM 3618 C CA . ASP B 1 3 ? 18.047 13.219 -54.594 1 29.91 3 ASP B CA 1
ATOM 3619 C C . ASP B 1 3 ? 17.734 11.977 -53.75 1 29.91 3 ASP B C 1
ATOM 3621 O O . ASP B 1 3 ? 17.531 10.891 -54.312 1 29.91 3 ASP B O 1
ATOM 3625 N N . ASP B 1 4 ? 18.312 11.719 -52.594 1 33.97 4 ASP B N 1
ATOM 3626 C CA . ASP B 1 4 ? 18.172 10.625 -51.625 1 33.97 4 ASP B CA 1
ATOM 3627 C C . ASP B 1 4 ? 16.75 10.516 -51.094 1 33.97 4 ASP B C 1
ATOM 3629 O O . ASP B 1 4 ? 16.312 11.336 -50.281 1 33.97 4 ASP B O 1
ATOM 3633 N N . THR B 1 5 ? 15.75 10.156 -52.031 1 34.62 5 THR B N 1
ATOM 3634 C CA . THR B 1 5 ? 14.32 10.008 -51.781 1 34.62 5 THR B CA 1
ATOM 3635 C C . THR B 1 5 ? 14.086 9.055 -50.594 1 34.62 5 THR B C 1
ATOM 3637 O O . THR B 1 5 ? 14.531 7.91 -50.625 1 34.62 5 THR B O 1
ATOM 3640 N N . ASP B 1 6 ? 13.867 9.547 -49.344 1 35.72 6 ASP B N 1
ATOM 3641 C CA . ASP B 1 6 ? 13.742 9.016 -48 1 35.72 6 ASP B CA 1
ATOM 3642 C C . ASP B 1 6 ? 12.547 8.07 -47.875 1 35.72 6 ASP B C 1
ATOM 3644 O O . ASP B 1 6 ? 11.406 8.477 -48.094 1 35.72 6 ASP B O 1
ATOM 3648 N N . ASP B 1 7 ? 12.703 6.746 -48.25 1 37.94 7 ASP B N 1
ATOM 3649 C CA . ASP B 1 7 ? 11.797 5.602 -48.312 1 37.94 7 ASP B CA 1
ATOM 3650 C C . ASP B 1 7 ? 11.086 5.406 -46.969 1 37.94 7 ASP B C 1
ATOM 3652 O O . ASP B 1 7 ? 10.734 4.281 -46.625 1 37.94 7 ASP B O 1
ATOM 3656 N N . ASP B 1 8 ? 10.938 6.434 -46.125 1 37.19 8 ASP B N 1
ATOM 3657 C CA . ASP B 1 8 ? 10.5 6.297 -44.719 1 37.19 8 ASP B CA 1
ATOM 3658 C C . ASP B 1 8 ? 9.047 5.832 -44.656 1 37.19 8 ASP B C 1
ATOM 3660 O O . ASP B 1 8 ? 8.523 5.562 -43.594 1 37.19 8 ASP B O 1
ATOM 3664 N N . ASP B 1 9 ? 8.195 6.223 -45.594 1 36.62 9 ASP B N 1
ATOM 3665 C CA . ASP B 1 9 ? 6.738 6.199 -45.469 1 36.62 9 ASP B CA 1
ATOM 3666 C C . ASP B 1 9 ? 6.176 4.824 -45.812 1 36.62 9 ASP B C 1
ATOM 3668 O O . ASP B 1 9 ? 5.41 4.688 -46.781 1 36.62 9 ASP B O 1
ATOM 3672 N N . ILE B 1 10 ? 6.918 3.783 -45.75 1 41.03 10 ILE B N 1
ATOM 3673 C CA . ILE B 1 10 ? 6.207 2.592 -46.188 1 41.03 10 ILE B CA 1
ATOM 3674 C C . ILE B 1 10 ? 4.984 2.361 -45.312 1 41.03 10 ILE B C 1
ATOM 3676 O O . ILE B 1 10 ? 5.105 2.279 -44.094 1 41.03 10 ILE B O 1
ATOM 3680 N N . PRO B 1 11 ? 3.816 2.605 -45.875 1 37.22 11 PRO B N 1
ATOM 3681 C CA . PRO B 1 11 ? 2.551 2.49 -45.156 1 37.22 11 PRO B CA 1
ATOM 3682 C C . PRO B 1 11 ? 2.41 1.156 -44.406 1 37.22 11 PRO B C 1
ATOM 3684 O O . PRO B 1 11 ? 2.951 0.143 -44.875 1 37.22 11 PRO B O 1
ATOM 3687 N N . LEU B 1 12 ? 1.942 1.198 -43.125 1 36.94 12 LEU B N 1
ATOM 3688 C CA . LEU B 1 12 ? 1.736 0.142 -42.156 1 36.94 12 LEU B CA 1
ATOM 3689 C C . LEU B 1 12 ? 0.95 -1.018 -42.75 1 36.94 12 LEU B C 1
ATOM 3691 O O . LEU B 1 12 ? 1.092 -2.162 -42.312 1 36.94 12 LEU B O 1
ATOM 3695 N N . SER B 1 13 ? 0.053 -0.686 -43.719 1 34 13 SER B N 1
ATOM 3696 C CA . SER B 1 13 ? -0.779 -1.708 -44.344 1 34 13 SER B CA 1
ATOM 3697 C C . SER B 1 13 ? 0.073 -2.756 -45.062 1 34 13 SER B C 1
ATOM 3699 O O . SER B 1 13 ? -0.303 -3.928 -45.125 1 34 13 SER B O 1
ATOM 3701 N N . LYS B 1 14 ? 1.067 -2.322 -45.812 1 35.72 14 LYS B N 1
ATOM 3702 C CA . LYS B 1 14 ? 1.928 -3.236 -46.531 1 35.72 14 LYS B CA 1
ATOM 3703 C C . LYS B 1 14 ? 2.805 -4.059 -45.594 1 35.72 14 LYS B C 1
ATOM 3705 O O . LYS B 1 14 ? 3.32 -5.109 -46 1 35.72 14 LYS B O 1
ATOM 3710 N N . VAL B 1 15 ? 3.148 -3.4 -44.406 1 34.66 15 VAL B N 1
ATOM 3711 C CA . VAL B 1 15 ? 3.9 -4.16 -43.438 1 34.66 15 VAL B CA 1
ATOM 3712 C C . VAL B 1 15 ? 3.033 -5.285 -42.875 1 34.66 15 VAL B C 1
ATOM 3714 O O . VAL B 1 15 ? 3.529 -6.379 -42.594 1 34.66 15 VAL B O 1
ATOM 3717 N N . ARG B 1 16 ? 1.734 -5.008 -42.688 1 33.59 16 ARG B N 1
ATOM 3718 C CA . ARG B 1 16 ? 0.864 -6.062 -42.188 1 33.59 16 ARG B CA 1
ATOM 3719 C C . ARG B 1 16 ? 0.72 -7.195 -43.188 1 33.59 16 ARG B C 1
ATOM 3721 O O . ARG B 1 16 ? 0.555 -8.359 -42.812 1 33.59 16 ARG B O 1
ATOM 3728 N N . LEU B 1 17 ? 0.526 -6.688 -44.469 1 32.66 17 LEU B N 1
ATOM 3729 C CA . LEU B 1 17 ? 0.407 -7.715 -45.5 1 32.66 17 LEU B CA 1
ATOM 3730 C C . LEU B 1 17 ? 1.709 -8.5 -45.656 1 32.66 17 LEU B C 1
ATOM 3732 O O . LEU B 1 17 ? 1.706 -9.633 -46.125 1 32.66 17 LEU B O 1
ATOM 3736 N N . LYS B 1 18 ? 2.85 -7.809 -45.531 1 33.19 18 LYS B N 1
ATOM 3737 C CA . LYS B 1 18 ? 4.117 -8.531 -45.625 1 33.19 18 LYS B CA 1
ATOM 3738 C C . LYS B 1 18 ? 4.301 -9.453 -44.438 1 33.19 18 LYS B C 1
ATOM 3740 O O . LYS B 1 18 ? 4.949 -10.5 -44.531 1 33.19 18 LYS B O 1
ATOM 3745 N N . GLU B 1 19 ? 3.895 -8.836 -43.188 1 37.16 19 GLU B N 1
ATOM 3746 C CA . GLU B 1 19 ? 4.012 -9.734 -42.062 1 37.16 19 GLU B CA 1
ATOM 3747 C C . GLU B 1 19 ? 3.072 -10.93 -42.188 1 37.16 19 GLU B C 1
ATOM 3749 O O . GLU B 1 19 ? 3.295 -11.977 -41.594 1 37.16 19 GLU B O 1
ATOM 3754 N N . LYS B 1 20 ? 1.916 -10.695 -42.812 1 35 20 LYS B N 1
ATOM 3755 C CA . LYS B 1 20 ? 1.039 -11.82 -43.094 1 35 20 LYS B CA 1
ATOM 3756 C C . LYS B 1 20 ? 1.659 -12.742 -44.125 1 35 20 LYS B C 1
ATOM 3758 O O . LYS B 1 20 ? 1.338 -13.938 -44.188 1 35 20 LYS B O 1
ATOM 3763 N N . SER B 1 21 ? 2.273 -11.992 -45.125 1 35.78 21 SER B N 1
ATOM 3764 C CA . SER B 1 21 ? 2.816 -12.766 -46.25 1 35.78 21 SER B CA 1
ATOM 3765 C C . SER B 1 21 ? 3.988 -13.633 -45.781 1 35.78 21 SER B C 1
ATOM 3767 O O . SER B 1 21 ? 4.289 -14.648 -46.406 1 35.78 21 SER B O 1
ATOM 3769 N N . ASP B 1 22 ? 4.945 -12.992 -44.969 1 37.69 22 ASP B N 1
ATOM 3770 C CA . ASP B 1 22 ? 6.031 -13.852 -44.5 1 37.69 22 ASP B CA 1
ATOM 3771 C C . ASP B 1 22 ? 5.508 -14.945 -43.562 1 37.69 22 ASP B C 1
ATOM 3773 O O . ASP B 1 22 ? 6.285 -15.727 -43.031 1 37.69 22 ASP B O 1
ATOM 3777 N N . LYS B 1 23 ? 4.344 -14.773 -42.969 1 41.78 23 LYS B N 1
ATOM 3778 C CA . LYS B 1 23 ? 3.727 -15.781 -42.125 1 41.78 23 LYS B CA 1
ATOM 3779 C C . LYS B 1 23 ? 3.453 -17.062 -42.906 1 41.78 23 LYS B C 1
ATOM 3781 O O . LYS B 1 23 ? 3.076 -18.078 -42.312 1 41.78 23 LYS B O 1
ATOM 3786 N N . SER B 1 24 ? 3.146 -16.859 -44.188 1 40.91 24 SER B N 1
ATOM 3787 C CA . SER B 1 24 ? 2.707 -18.016 -44.969 1 40.91 24 SER B CA 1
ATOM 3788 C C . SER B 1 24 ? 3.891 -18.875 -45.375 1 40.91 24 SER B C 1
ATOM 3790 O O . SER B 1 24 ? 3.902 -19.438 -46.5 1 40.91 24 SER B O 1
ATOM 3792 N N . ASP B 1 25 ? 4.941 -18.562 -45.125 1 45.22 25 ASP B N 1
ATOM 3793 C CA . ASP B 1 25 ? 5.875 -19.609 -45.5 1 45.22 25 ASP B CA 1
ATOM 3794 C C . ASP B 1 25 ? 5.344 -20.984 -45.125 1 45.22 25 ASP B C 1
ATOM 3796 O O . ASP B 1 25 ? 5.844 -21.609 -44.188 1 45.22 25 ASP B O 1
ATOM 3800 N N . ASP B 1 26 ? 4.094 -21.109 -44.938 1 50.53 26 ASP B N 1
ATOM 3801 C CA . ASP B 1 26 ? 3.506 -22.438 -44.781 1 50.53 26 ASP B CA 1
ATOM 3802 C C . ASP B 1 26 ? 4.043 -23.391 -45.844 1 50.53 26 ASP B C 1
ATOM 3804 O O . ASP B 1 26 ? 3.516 -23.453 -46.969 1 50.53 26 ASP B O 1
ATOM 3808 N N . SER B 1 27 ? 5.25 -23.547 -45.844 1 54.75 27 SER B N 1
ATOM 3809 C CA . SER B 1 27 ? 5.832 -24.578 -46.688 1 54.75 27 SER B CA 1
ATOM 3810 C C . SER B 1 27 ? 4.91 -25.781 -46.812 1 54.75 27 SER B C 1
ATOM 3812 O O . SER B 1 27 ? 4.332 -26.234 -45.812 1 54.75 27 SER B O 1
ATOM 3814 N N . PHE B 1 28 ? 4.371 -26.109 -47.875 1 67.56 28 PHE B N 1
ATOM 3815 C CA . PHE B 1 28 ? 3.553 -27.25 -48.312 1 67.56 28 PHE B CA 1
ATOM 3816 C C . PHE B 1 28 ? 4.066 -28.547 -47.688 1 67.56 28 PHE B C 1
ATOM 3818 O O . PHE B 1 28 ? 5.219 -28.922 -47.906 1 67.56 28 PHE B O 1
ATOM 3825 N N . ILE B 1 29 ? 3.439 -28.938 -46.5 1 81.94 29 ILE B N 1
ATOM 3826 C CA . ILE B 1 29 ? 3.75 -30.219 -45.906 1 81.94 29 ILE B CA 1
ATOM 3827 C C . ILE B 1 29 ? 3.066 -31.344 -46.688 1 81.94 29 ILE B C 1
ATOM 3829 O O . ILE B 1 29 ? 1.842 -31.344 -46.844 1 81.94 29 ILE B O 1
ATOM 3833 N N . ASP B 1 30 ? 3.879 -32.094 -47.312 1 81.12 30 ASP B N 1
ATOM 3834 C CA . ASP B 1 30 ? 3.367 -33.156 -48.156 1 81.12 30 ASP B CA 1
ATOM 3835 C C . ASP B 1 30 ? 2.986 -34.375 -47.344 1 81.12 30 ASP B C 1
ATOM 3837 O O . ASP B 1 30 ? 3.445 -34.562 -46.219 1 81.12 30 ASP B O 1
ATOM 3841 N N . GLY B 1 31 ? 1.972 -35.156 -47.844 1 88.12 31 GLY B N 1
ATOM 3842 C CA . GLY B 1 31 ? 1.652 -36.469 -47.281 1 88.12 31 GLY B CA 1
ATOM 3843 C C . GLY B 1 31 ? 0.474 -36.438 -46.312 1 88.12 31 GLY B C 1
ATOM 3844 O O . GLY B 1 31 ? -0.355 -35.531 -46.375 1 88.12 31 GLY B O 1
ATOM 3845 N N . LEU B 1 32 ? 0.38 -37.469 -45.562 1 92.56 32 LEU B N 1
ATOM 3846 C CA . LEU B 1 32 ? -0.744 -37.688 -44.656 1 92.56 32 LEU B CA 1
ATOM 3847 C C . LEU B 1 32 ? -0.802 -36.594 -43.625 1 92.56 32 LEU B C 1
ATOM 3849 O O . LEU B 1 32 ? -1.884 -36.094 -43.281 1 92.56 32 LEU B O 1
ATOM 3853 N N . LEU B 1 33 ? 0.318 -36.188 -43.156 1 95.44 33 LEU B N 1
ATOM 3854 C CA . LEU B 1 33 ? 0.381 -35.156 -42.125 1 95.44 33 LEU B CA 1
ATOM 3855 C C . LEU B 1 33 ? -0.095 -33.812 -42.688 1 95.44 33 LEU B C 1
ATOM 3857 O O . LEU B 1 33 ? -0.758 -33.062 -41.969 1 95.44 33 LEU B O 1
ATOM 3861 N N . GLY B 1 34 ? 0.232 -33.531 -43.875 1 94.62 34 GLY B N 1
ATOM 3862 C CA . GLY B 1 34 ? -0.258 -32.312 -44.531 1 94.62 34 GLY B CA 1
ATOM 3863 C C . GLY B 1 34 ? -1.768 -32.281 -44.656 1 94.62 34 GLY B C 1
ATOM 3864 O O . GLY B 1 34 ? -2.398 -31.234 -44.438 1 94.62 34 GLY B O 1
ATOM 3865 N N . ASP B 1 35 ? -2.293 -33.406 -45.031 1 95.56 35 ASP B N 1
ATOM 3866 C CA . ASP B 1 35 ? -3.738 -33.531 -45.188 1 95.56 35 ASP B CA 1
ATOM 3867 C C . ASP B 1 35 ? -4.449 -33.312 -43.844 1 95.56 35 ASP B C 1
ATOM 3869 O O . ASP B 1 35 ? -5.484 -32.656 -43.781 1 95.56 35 ASP B O 1
ATOM 3873 N N . LEU B 1 36 ? -3.887 -33.969 -42.906 1 96.88 36 LEU B N 1
ATOM 3874 C CA . LEU B 1 36 ? -4.477 -33.875 -41.562 1 96.88 36 LEU B CA 1
ATOM 3875 C C . LEU B 1 36 ? -4.434 -32.469 -41.062 1 96.88 36 LEU B C 1
ATOM 3877 O O . LEU B 1 36 ? -5.395 -31.984 -40.438 1 96.88 36 LEU B O 1
ATOM 3881 N N . LEU B 1 37 ? -3.367 -31.766 -41.312 1 96.69 37 LEU B N 1
ATOM 3882 C CA . LEU B 1 37 ? -3.238 -30.375 -40.906 1 96.69 37 LEU B CA 1
ATOM 3883 C C . LEU B 1 37 ? -4.246 -29.5 -41.625 1 96.69 37 LEU B C 1
ATOM 3885 O O . LEU B 1 37 ? -4.812 -28.578 -41.031 1 96.69 37 LEU B O 1
ATOM 3889 N N . GLY B 1 38 ? -4.422 -29.766 -42.875 1 95 38 GLY B N 1
ATOM 3890 C CA . GLY B 1 38 ? -5.449 -29.078 -43.625 1 95 38 GLY B CA 1
ATOM 3891 C C . GLY B 1 38 ? -6.844 -29.266 -43.031 1 95 38 GLY B C 1
ATOM 3892 O O . GLY B 1 38 ? -7.617 -28.312 -42.938 1 95 38 GLY B O 1
ATOM 3893 N N .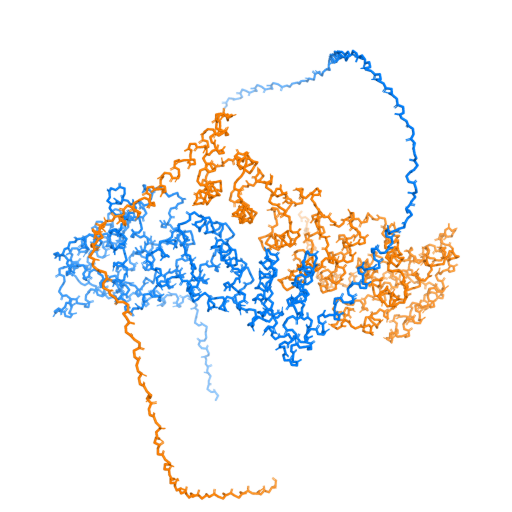 LYS B 1 39 ? -7.133 -30.5 -42.688 1 96.38 39 LYS B N 1
ATOM 3894 C CA . LYS B 1 39 ? -8.414 -30.812 -42.062 1 96.38 39 LYS B CA 1
ATOM 3895 C C . LYS B 1 39 ? -8.578 -30.078 -40.719 1 96.38 39 LYS B C 1
ATOM 3897 O O . LYS B 1 39 ? -9.664 -29.578 -40.406 1 96.38 39 LYS B O 1
ATOM 3902 N N . LEU B 1 40 ? -7.508 -30.062 -40 1 96.69 40 LEU B N 1
ATOM 3903 C CA . LEU B 1 40 ? -7.535 -29.391 -38.688 1 96.69 40 LEU B CA 1
ATOM 3904 C C . LEU B 1 40 ? -7.805 -27.891 -38.844 1 96.69 40 LEU B C 1
ATOM 3906 O O . LEU B 1 40 ? -8.539 -27.297 -38.062 1 96.69 40 LEU B O 1
ATOM 3910 N N . GLN B 1 41 ? -7.289 -27.281 -39.812 1 94.25 41 GLN B N 1
ATOM 3911 C CA . GLN B 1 41 ? -7.441 -25.859 -40.094 1 94.25 41 GLN B CA 1
ATOM 3912 C C . GLN B 1 41 ? -8.883 -25.516 -40.469 1 94.25 41 GLN B C 1
ATOM 3914 O O . GLN B 1 41 ? -9.391 -24.453 -40.094 1 94.25 41 GLN B O 1
ATOM 3919 N N . GLU B 1 42 ? -9.492 -26.422 -41.062 1 94.25 42 GLU B N 1
ATOM 3920 C CA . GLU B 1 42 ? -10.828 -26.172 -41.594 1 94.25 42 GLU B CA 1
ATOM 3921 C C . GLU B 1 42 ? -11.898 -26.547 -40.562 1 94.25 42 GLU B C 1
ATOM 3923 O O . GLU B 1 42 ? -13 -25.984 -40.562 1 94.25 42 GLU B O 1
ATOM 3928 N N . GLU B 1 43 ? -11.562 -27.469 -39.719 1 94.5 43 GLU B N 1
ATOM 3929 C CA . GLU B 1 43 ? -12.523 -27.969 -38.75 1 94.5 43 GLU B CA 1
ATOM 3930 C C . GLU B 1 43 ? -12.773 -26.953 -37.656 1 94.5 43 GLU B C 1
ATOM 3932 O O . GLU B 1 43 ? -11.836 -26.391 -37.094 1 94.5 43 GLU B O 1
ATOM 3937 N N . ILE B 1 44 ? -14.109 -26.844 -37.406 1 90.31 44 ILE B N 1
ATOM 3938 C CA . ILE B 1 44 ? -14.477 -25.828 -36.406 1 90.31 44 ILE B CA 1
ATOM 3939 C C . ILE B 1 44 ? -14.891 -26.5 -35.125 1 90.31 44 ILE B C 1
ATOM 3941 O O . ILE B 1 44 ? -14.711 -25.938 -34.031 1 90.31 44 ILE B O 1
ATOM 3945 N N . ASP B 1 45 ? -15.352 -27.688 -35.219 1 92.81 45 ASP B N 1
ATOM 3946 C CA . ASP B 1 45 ? -15.82 -28.406 -34.031 1 92.81 45 ASP B CA 1
ATOM 3947 C C . ASP B 1 45 ? -14.648 -28.844 -33.156 1 92.81 45 ASP B C 1
ATOM 3949 O O . ASP B 1 45 ? -13.734 -29.516 -33.656 1 92.81 45 ASP B O 1
ATOM 3953 N N . SER B 1 46 ? -14.742 -28.594 -31.922 1 90.38 46 SER B N 1
ATOM 3954 C CA . SER B 1 46 ? -13.641 -28.828 -31 1 90.38 46 SER B CA 1
ATOM 3955 C C . SER B 1 46 ? -13.375 -30.328 -30.828 1 90.38 46 SER B C 1
ATOM 3957 O O . SER B 1 46 ? -12.219 -30.75 -30.797 1 90.38 46 SER B O 1
ATOM 3959 N N . ASP B 1 47 ? -14.367 -31.109 -30.766 1 93.94 47 ASP B N 1
ATOM 3960 C CA . ASP B 1 47 ? -14.203 -32.531 -30.578 1 93.94 47 ASP B CA 1
ATOM 3961 C C . ASP B 1 47 ? -13.562 -33.188 -31.797 1 93.94 47 ASP B C 1
ATOM 3963 O O . ASP B 1 47 ? -12.695 -34.062 -31.688 1 93.94 47 ASP B O 1
ATOM 3967 N N . LYS B 1 48 ? -14.039 -32.75 -32.844 1 96.62 48 LYS B N 1
ATOM 3968 C CA . LYS B 1 48 ? -13.477 -33.281 -34.094 1 96.62 48 LYS B CA 1
ATOM 3969 C C . LYS B 1 48 ? -12.023 -32.875 -34.25 1 96.62 48 LYS B C 1
ATOM 3971 O O . LYS B 1 48 ? -11.203 -33.625 -34.75 1 96.62 48 LYS B O 1
ATOM 3976 N N . ARG B 1 49 ? -11.766 -31.688 -33.906 1 96.62 49 ARG B N 1
ATOM 3977 C CA . ARG B 1 49 ? -10.391 -31.203 -33.969 1 96.62 49 ARG B CA 1
ATOM 3978 C C . ARG B 1 49 ? -9.477 -32.031 -33.062 1 96.62 49 ARG B C 1
ATOM 3980 O O . ARG B 1 49 ? -8.328 -32.312 -33.438 1 96.62 49 ARG B O 1
ATOM 3987 N N . CYS B 1 50 ? -10.008 -32.438 -31.984 1 96.75 50 CYS B N 1
ATOM 3988 C CA . CYS B 1 50 ? -9.234 -33.25 -31.062 1 96.75 50 CYS B CA 1
ATOM 3989 C C . CYS B 1 50 ? -8.969 -34.625 -31.672 1 96.75 50 CYS B C 1
ATOM 3991 O O . CYS B 1 50 ? -7.871 -35.188 -31.547 1 96.75 50 CYS B O 1
ATOM 3993 N N . TYR B 1 51 ? -9.945 -35.094 -32.375 1 97.44 51 TYR B N 1
ATOM 3994 C CA . TYR B 1 51 ? -9.781 -36.406 -33.031 1 97.44 51 TYR B CA 1
ATOM 3995 C C . TYR B 1 51 ? -8.719 -36.312 -34.125 1 97.44 51 TYR B C 1
ATOM 3997 O O . TYR B 1 51 ? -7.883 -37.219 -34.25 1 97.44 51 TYR B O 1
ATOM 4005 N N . ILE B 1 52 ? -8.812 -35.281 -34.844 1 98 52 ILE B N 1
ATOM 4006 C CA . ILE B 1 52 ? -7.816 -35.062 -35.875 1 98 52 ILE B CA 1
ATOM 4007 C C . ILE B 1 52 ? -6.422 -35 -35.281 1 98 52 ILE B C 1
ATOM 4009 O O . ILE B 1 52 ? -5.461 -35.531 -35.812 1 98 52 ILE B O 1
ATOM 4013 N N . THR B 1 53 ? -6.32 -34.312 -34.188 1 98.12 53 THR B N 1
ATOM 4014 C CA . THR B 1 53 ? -5.047 -34.188 -33.5 1 98.12 53 THR B CA 1
ATOM 4015 C C . THR B 1 53 ? -4.523 -35.562 -33.062 1 98.12 53 THR B C 1
ATOM 4017 O O . THR B 1 53 ? -3.322 -35.812 -33.125 1 98.12 53 THR B O 1
ATOM 4020 N N . GLU B 1 54 ? -5.379 -36.438 -32.656 1 97.94 54 GLU B N 1
ATOM 4021 C CA . GLU B 1 54 ? -4.973 -37.781 -32.281 1 97.94 54 GLU B CA 1
ATOM 4022 C C . GLU B 1 54 ? -4.371 -38.531 -33.469 1 97.94 54 GLU B C 1
ATOM 4024 O O . GLU B 1 54 ? -3.396 -39.25 -33.344 1 97.94 54 GLU B O 1
ATOM 4029 N N . GLU B 1 55 ? -4.977 -38.25 -34.531 1 97.81 55 GLU B N 1
ATOM 4030 C CA . GLU B 1 55 ? -4.453 -38.844 -35.75 1 97.81 55 GLU B CA 1
ATOM 4031 C C . GLU B 1 55 ? -3.08 -38.281 -36.125 1 97.81 55 GLU B C 1
ATOM 4033 O O . GLU B 1 55 ? -2.197 -39.031 -36.562 1 97.81 55 GLU B O 1
ATOM 4038 N N . ILE B 1 56 ? -2.967 -37.062 -35.938 1 97.94 56 ILE B N 1
ATOM 4039 C CA . ILE B 1 56 ? -1.683 -36.406 -36.188 1 97.94 56 ILE B CA 1
ATOM 4040 C C . ILE B 1 56 ? -0.616 -37 -35.281 1 97.94 56 ILE B C 1
ATOM 4042 O O . ILE B 1 56 ? 0.494 -37.312 -35.719 1 97.94 56 ILE B O 1
ATOM 4046 N N . ILE B 1 57 ? -0.923 -37.219 -34.031 1 97.94 57 ILE B N 1
ATOM 4047 C CA . ILE B 1 57 ? -0.003 -37.781 -33.062 1 97.94 57 ILE B CA 1
ATOM 4048 C C . ILE B 1 57 ? 0.417 -39.188 -33.5 1 97.94 57 ILE B C 1
ATOM 4050 O O . ILE B 1 57 ? 1.597 -39.531 -33.438 1 97.94 57 ILE B O 1
ATOM 4054 N N . ALA B 1 58 ? -0.555 -39.938 -33.938 1 96.81 58 ALA B N 1
ATOM 4055 C CA . ALA B 1 58 ? -0.288 -41.312 -34.375 1 96.81 58 ALA B CA 1
ATOM 4056 C C . ALA B 1 58 ? 0.74 -41.344 -35.5 1 96.81 58 ALA B C 1
ATOM 4058 O O . ALA B 1 58 ? 1.568 -42.25 -35.562 1 96.81 58 ALA B O 1
ATOM 4059 N N . GLU B 1 59 ? 0.645 -40.375 -36.312 1 96.19 59 GLU B N 1
ATOM 4060 C CA . GLU B 1 59 ? 1.586 -40.281 -37.438 1 96.19 59 GLU B CA 1
ATOM 4061 C C . GLU B 1 59 ? 2.943 -39.781 -36.969 1 96.19 59 GLU B C 1
ATOM 4063 O O . GLU B 1 59 ? 3.982 -40.188 -37.5 1 96.19 59 GLU B O 1
ATOM 4068 N N . LEU B 1 60 ? 2.967 -38.875 -36.062 1 96.12 60 LEU B N 1
ATOM 4069 C CA . LEU B 1 60 ? 4.191 -38.25 -35.562 1 96.12 60 LEU B CA 1
ATOM 4070 C C . LEU B 1 60 ? 5.066 -39.25 -34.844 1 96.12 60 LEU B C 1
ATOM 4072 O O . LEU B 1 60 ? 6.289 -39.281 -35.031 1 96.12 60 LEU B O 1
ATOM 4076 N N . ILE B 1 61 ? 4.477 -40.094 -34.031 1 95 61 ILE B N 1
ATOM 4077 C CA . ILE B 1 61 ? 5.227 -41.031 -33.188 1 95 61 ILE B CA 1
ATOM 4078 C C . ILE B 1 61 ? 5.891 -42.094 -34.031 1 95 61 ILE B C 1
ATOM 4080 O O . ILE B 1 61 ? 6.777 -42.812 -33.562 1 95 61 ILE B O 1
ATOM 4084 N N . GLU B 1 62 ? 5.48 -42.188 -35.25 1 92.25 62 GLU B N 1
ATOM 4085 C CA . GLU B 1 62 ? 6.062 -43.156 -36.156 1 92.25 62 GLU B CA 1
ATOM 4086 C C . GLU B 1 62 ? 7.309 -42.625 -36.844 1 92.25 62 GLU B C 1
ATOM 4088 O O . GLU B 1 62 ? 8.07 -43.375 -37.469 1 92.25 62 GLU B O 1
ATOM 4093 N N . LEU B 1 63 ? 7.523 -41.344 -36.656 1 91.81 63 LEU B N 1
ATOM 4094 C CA . LEU B 1 63 ? 8.695 -40.719 -37.281 1 91.81 63 LEU B CA 1
ATOM 4095 C C . LEU B 1 63 ? 9.977 -41.156 -36.562 1 91.81 63 LEU B C 1
ATOM 4097 O O . LEU B 1 63 ? 9.984 -41.344 -35.344 1 91.81 63 LEU B O 1
ATOM 4101 N N . ASP B 1 64 ? 11 -41.438 -37.281 1 90.94 64 ASP B N 1
ATOM 4102 C CA . ASP B 1 64 ? 12.312 -41.75 -36.719 1 90.94 64 ASP B CA 1
ATOM 4103 C C . ASP B 1 64 ? 13.227 -40.531 -36.75 1 90.94 64 ASP B C 1
ATOM 4105 O O . ASP B 1 64 ? 14.117 -40.438 -37.594 1 90.94 64 ASP B O 1
ATOM 4109 N N . ILE B 1 65 ? 13.109 -39.719 -35.781 1 87.5 65 ILE B N 1
ATOM 4110 C CA . ILE B 1 65 ? 13.734 -38.375 -35.812 1 87.5 65 ILE B CA 1
ATOM 4111 C C . ILE B 1 65 ? 15.211 -38.531 -35.438 1 87.5 65 ILE B C 1
ATOM 4113 O O . ILE B 1 65 ? 16.031 -37.656 -35.781 1 87.5 65 ILE B O 1
ATOM 4117 N N . ASN B 1 66 ? 15.641 -39.562 -34.812 1 84.94 66 ASN B N 1
ATOM 4118 C CA . ASN B 1 66 ? 17.031 -39.719 -34.375 1 84.94 66 ASN B CA 1
ATOM 4119 C C . ASN B 1 66 ? 17.891 -40.25 -35.5 1 84.94 66 ASN B C 1
ATOM 4121 O O . ASN B 1 66 ? 19.109 -40.062 -35.531 1 84.94 66 ASN B O 1
ATOM 4125 N N . LYS B 1 67 ? 17.25 -40.906 -36.438 1 87.06 67 LYS B N 1
ATOM 4126 C CA . LYS B 1 67 ? 18.031 -41.562 -37.469 1 87.06 67 LYS B CA 1
ATOM 4127 C C . LYS B 1 67 ? 17.859 -40.875 -38.844 1 87.06 67 LYS B C 1
ATOM 4129 O O . LYS B 1 67 ? 18.719 -41.031 -39.719 1 87.06 67 LYS B O 1
ATOM 4134 N N . ASN B 1 68 ? 16.781 -40.219 -39.031 1 90.12 68 ASN B N 1
ATOM 4135 C CA . ASN B 1 68 ? 16.438 -39.656 -40.312 1 90.12 68 ASN B CA 1
ATOM 4136 C C . ASN B 1 68 ? 16.25 -38.156 -40.219 1 90.12 68 ASN B C 1
ATOM 4138 O O . ASN B 1 68 ? 15.242 -37.656 -39.688 1 90.12 68 ASN B O 1
ATOM 4142 N N . GLN B 1 69 ? 17.078 -37.438 -40.906 1 89.62 69 GLN B N 1
ATOM 4143 C CA . GLN B 1 69 ? 17.031 -36 -40.906 1 89.62 69 GLN B CA 1
ATOM 4144 C C . GLN B 1 69 ? 15.75 -35.469 -41.562 1 89.62 69 GLN B C 1
ATOM 4146 O O . GLN B 1 69 ? 15.203 -34.438 -41.188 1 89.62 69 GLN B O 1
ATOM 4151 N N . SER B 1 70 ? 15.352 -36.156 -42.5 1 90.12 70 SER B N 1
ATOM 4152 C CA . SER B 1 70 ? 14.125 -35.781 -43.188 1 90.12 70 SER B CA 1
ATOM 4153 C C . SER B 1 70 ? 12.922 -35.812 -42.25 1 90.12 70 SER B C 1
ATOM 4155 O O . SER B 1 70 ? 12.031 -34.969 -42.344 1 90.12 70 SER B O 1
ATOM 4157 N N . ASP B 1 71 ? 12.969 -36.75 -41.406 1 92.12 71 ASP B N 1
ATOM 4158 C CA . ASP B 1 71 ? 11.898 -36.875 -40.406 1 92.12 71 ASP B CA 1
ATOM 4159 C C . ASP B 1 71 ? 11.953 -35.75 -39.406 1 92.12 71 ASP B C 1
ATOM 4161 O O . ASP B 1 71 ? 10.914 -35.25 -38.938 1 92.12 71 ASP B O 1
ATOM 4165 N N . GLU B 1 72 ? 13.109 -35.406 -39.125 1 92.62 72 GLU B N 1
ATOM 4166 C CA . GLU B 1 72 ? 13.273 -34.281 -38.188 1 92.62 72 GLU B CA 1
ATOM 4167 C C . GLU B 1 72 ? 12.758 -32.969 -38.812 1 92.62 72 GLU B C 1
ATOM 4169 O O . GLU B 1 72 ? 12.094 -32.188 -38.125 1 92.62 72 GLU B O 1
ATOM 4174 N N . ASP B 1 73 ? 13.094 -32.75 -40 1 92.88 73 ASP B N 1
ATOM 4175 C CA . ASP B 1 73 ? 12.633 -31.562 -40.688 1 92.88 73 ASP B CA 1
ATOM 4176 C C . ASP B 1 73 ? 11.109 -31.547 -40.812 1 92.88 73 ASP B C 1
ATOM 4178 O O . ASP B 1 73 ? 10.477 -30.5 -40.719 1 92.88 73 ASP B O 1
ATOM 4182 N N . MET B 1 74 ? 10.609 -32.688 -41.062 1 93.06 74 MET B N 1
ATOM 4183 C CA . MET B 1 74 ? 9.156 -32.844 -41.156 1 93.06 74 MET B CA 1
ATOM 4184 C C . MET B 1 74 ? 8.484 -32.5 -39.812 1 93.06 74 MET B C 1
ATOM 4186 O O . MET B 1 74 ? 7.488 -31.766 -39.781 1 93.06 74 MET B O 1
ATOM 4190 N N . LEU B 1 75 ? 9.055 -33.031 -38.812 1 95.25 75 LEU B N 1
ATOM 4191 C CA . LEU B 1 75 ? 8.531 -32.781 -37.469 1 95.25 75 LEU B CA 1
ATOM 4192 C C . LEU B 1 75 ? 8.477 -31.266 -37.188 1 95.25 75 LEU B C 1
ATOM 4194 O O . LEU B 1 75 ? 7.477 -30.75 -36.688 1 95.25 75 LEU B O 1
ATOM 4198 N N . CYS B 1 76 ? 9.5 -30.547 -37.562 1 94.88 76 CYS B N 1
ATOM 4199 C CA . CYS B 1 76 ? 9.586 -29.109 -37.344 1 94.88 76 CYS B CA 1
ATOM 4200 C C . CYS B 1 76 ? 8.547 -28.359 -38.156 1 94.88 76 CYS B C 1
ATOM 4202 O O . CYS B 1 76 ? 7.867 -27.469 -37.625 1 94.88 76 CYS B O 1
ATOM 4204 N N . SER B 1 77 ? 8.406 -28.75 -39.344 1 94.75 77 SER B N 1
ATOM 4205 C CA . SER B 1 77 ? 7.441 -28.094 -40.219 1 94.75 77 SER B CA 1
ATOM 4206 C C . SER B 1 77 ? 6.012 -28.328 -39.75 1 94.75 77 SER B C 1
ATOM 4208 O O . SER B 1 77 ? 5.191 -27.406 -39.75 1 94.75 77 SER B O 1
ATOM 4210 N N . VAL B 1 78 ? 5.789 -29.547 -39.375 1 96.38 78 VAL B N 1
ATOM 4211 C CA . VAL B 1 78 ? 4.453 -29.906 -38.906 1 96.38 78 VAL B CA 1
ATOM 4212 C C . VAL B 1 78 ? 4.141 -29.141 -37.625 1 96.38 78 VAL B C 1
ATOM 4214 O O . VAL B 1 78 ? 3.014 -28.688 -37.406 1 96.38 78 VAL B O 1
ATOM 4217 N N . SER B 1 79 ? 5.109 -29.062 -36.75 1 96.69 79 SER B N 1
ATOM 4218 C CA . SER B 1 79 ? 4.926 -28.359 -35.469 1 96.69 79 SER B CA 1
ATOM 4219 C C . SER B 1 79 ? 4.543 -26.906 -35.719 1 96.69 79 SER B C 1
ATOM 4221 O O . SER B 1 79 ? 3.625 -26.391 -35.062 1 96.69 79 SER B O 1
ATOM 4223 N N . ARG B 1 80 ? 5.148 -26.25 -36.594 1 94.56 80 ARG B N 1
ATOM 4224 C CA . ARG B 1 80 ? 4.879 -24.844 -36.906 1 94.56 80 ARG B CA 1
ATOM 4225 C C . ARG B 1 80 ? 3.477 -24.688 -37.469 1 94.56 80 ARG B C 1
ATOM 4227 O O . ARG B 1 80 ? 2.748 -23.766 -37.062 1 94.56 80 ARG B O 1
ATOM 4234 N N . ALA B 1 81 ? 3.209 -25.531 -38.375 1 95.44 81 ALA B N 1
ATOM 4235 C CA . ALA B 1 81 ? 1.885 -25.484 -38.969 1 95.44 81 ALA B CA 1
ATOM 4236 C C . ALA B 1 81 ? 0.792 -25.75 -37.938 1 95.44 81 ALA B C 1
ATOM 4238 O O . ALA B 1 81 ? -0.265 -25.109 -37.969 1 95.44 81 ALA B O 1
ATOM 4239 N N . PHE B 1 82 ? 1.05 -26.688 -37.125 1 96.56 82 PHE B N 1
ATOM 4240 C CA . PHE B 1 82 ? 0.101 -27.031 -36.094 1 96.56 82 PHE B CA 1
ATOM 4241 C C . PHE B 1 82 ? -0.137 -25.844 -35.156 1 96.56 82 PHE B C 1
ATOM 4243 O O . PHE B 1 82 ? -1.28 -25.547 -34.812 1 96.56 82 PHE B O 1
ATOM 4250 N N . ALA B 1 83 ? 0.927 -25.234 -34.75 1 95 83 ALA B N 1
ATOM 4251 C CA . ALA B 1 83 ? 0.835 -24.062 -33.875 1 95 83 ALA B CA 1
ATOM 4252 C C . ALA B 1 83 ? -0.053 -22.984 -34.5 1 95 83 ALA B C 1
ATOM 4254 O O . ALA B 1 83 ? -0.869 -22.359 -33.812 1 95 83 ALA B O 1
ATOM 4255 N N . ASN B 1 84 ? 0.048 -22.766 -35.719 1 92.12 84 ASN B N 1
ATOM 4256 C CA . ASN B 1 84 ? -0.75 -21.781 -36.438 1 92.12 84 ASN B CA 1
ATOM 4257 C C . ASN B 1 84 ? -2.227 -22.172 -36.469 1 92.12 84 ASN B C 1
ATOM 4259 O O . ASN B 1 84 ? -3.1 -21.297 -36.438 1 92.12 84 ASN B O 1
ATOM 4263 N N . CYS B 1 85 ? -2.434 -23.422 -36.469 1 93.56 85 CYS B N 1
ATOM 4264 C CA . CYS B 1 85 ? -3.807 -23.906 -36.531 1 93.56 85 CYS B CA 1
ATOM 4265 C C . CYS B 1 85 ? -4.516 -23.719 -35.188 1 93.56 85 CYS B C 1
ATOM 4267 O O . CYS B 1 85 ? -5.73 -23.516 -35.156 1 93.56 85 CYS B O 1
ATOM 4269 N N . ILE B 1 86 ? -3.713 -23.719 -34.125 1 92.56 86 ILE B N 1
ATOM 4270 C CA . ILE B 1 86 ? -4.391 -23.797 -32.844 1 92.56 86 ILE B CA 1
ATOM 4271 C C . ILE B 1 86 ? -4.262 -22.453 -32.094 1 92.56 86 ILE B C 1
ATOM 4273 O O . ILE B 1 86 ? -4.809 -22.297 -31.016 1 92.56 86 ILE B O 1
ATOM 4277 N N . ILE B 1 87 ? -3.68 -21.562 -32.656 1 87.5 87 ILE B N 1
ATOM 4278 C CA . ILE B 1 87 ? -3.381 -20.297 -31.984 1 87.5 87 ILE B CA 1
ATOM 4279 C C . ILE B 1 87 ? -4.68 -19.625 -31.547 1 87.5 87 ILE B C 1
ATOM 4281 O O . ILE B 1 87 ? -4.742 -19.016 -30.484 1 87.5 87 ILE B O 1
ATOM 4285 N N . ASP B 1 88 ? -5.695 -19.75 -32.25 1 83.88 88 ASP B N 1
ATOM 4286 C CA . ASP B 1 88 ? -6.957 -19.078 -31.969 1 83.88 88 ASP B CA 1
ATOM 4287 C C . ASP B 1 88 ? -7.73 -19.812 -30.875 1 83.88 88 ASP B C 1
ATOM 4289 O O . ASP B 1 88 ? -8.672 -19.25 -30.297 1 83.88 88 ASP B O 1
ATOM 4293 N N . ASP B 1 89 ? -7.34 -21.031 -30.656 1 83.06 89 ASP B N 1
ATOM 4294 C CA . ASP B 1 89 ? -7.977 -21.812 -29.594 1 83.06 89 ASP B CA 1
ATOM 4295 C C . ASP B 1 89 ? -7.527 -21.328 -28.219 1 83.06 89 ASP B C 1
ATOM 4297 O O . ASP B 1 89 ? -8.18 -21.609 -27.203 1 83.06 89 ASP B O 1
ATOM 4301 N N . LEU B 1 90 ? -6.445 -20.703 -28.125 1 78.38 90 LEU B N 1
ATOM 4302 C CA . LEU B 1 90 ? -5.809 -20.422 -26.844 1 78.38 90 LEU B CA 1
ATOM 4303 C C . LEU B 1 90 ? -5.992 -18.953 -26.469 1 78.38 90 LEU B C 1
ATOM 4305 O O . LEU B 1 90 ? -5.133 -18.359 -25.797 1 78.38 90 LEU B O 1
ATOM 4309 N N . PRO B 1 91 ? -7.172 -18.406 -26.859 1 63.38 91 PRO B N 1
ATOM 4310 C CA . PRO B 1 91 ? -7.285 -17.016 -26.438 1 63.38 91 PRO B CA 1
ATOM 4311 C C . PRO B 1 91 ? -7.18 -16.828 -24.938 1 63.38 91 PRO B C 1
ATOM 4313 O O . PRO B 1 91 ? -7.414 -17.766 -24.172 1 63.38 91 PRO B O 1
ATOM 4316 N N . SER B 1 92 ? -6.605 -15.672 -24.312 1 57.47 92 SER B N 1
ATOM 4317 C CA . SER B 1 92 ? -6.125 -15.258 -23 1 57.47 92 SER B CA 1
ATOM 4318 C C . SER B 1 92 ? -7.219 -15.398 -21.953 1 57.47 92 SER B C 1
ATOM 4320 O O . SER B 1 92 ? -6.941 -15.742 -20.797 1 57.47 92 SER B O 1
ATOM 4322 N N . ASP B 1 93 ? -8.438 -15.156 -22.297 1 56.94 93 ASP B N 1
ATOM 4323 C CA . ASP B 1 93 ? -9.516 -15.023 -21.328 1 56.94 93 ASP B CA 1
ATOM 4324 C C . ASP B 1 93 ? -10.406 -16.266 -21.328 1 56.94 93 ASP B C 1
ATOM 4326 O O . ASP B 1 93 ? -11.172 -16.484 -20.375 1 56.94 93 ASP B O 1
ATOM 4330 N N . LYS B 1 94 ? -10.016 -17.266 -22.188 1 64.69 94 LYS B N 1
ATOM 4331 C CA . LYS B 1 94 ? -11.062 -18.25 -22.422 1 64.69 94 LYS B CA 1
ATOM 4332 C C . LYS B 1 94 ? -10.641 -19.641 -21.953 1 64.69 94 LYS B C 1
ATOM 4334 O O . LYS B 1 94 ? -11.469 -20.531 -21.812 1 64.69 94 LYS B O 1
ATOM 4339 N N . VAL B 1 95 ? -9.422 -19.703 -21.5 1 78.25 95 VAL B N 1
ATOM 4340 C CA . VAL B 1 95 ? -9.07 -21.094 -21.188 1 78.25 95 VAL B CA 1
ATOM 4341 C C . VAL B 1 95 ? -9.375 -21.375 -19.719 1 78.25 95 VAL B C 1
ATOM 4343 O O . VAL B 1 95 ? -9.875 -22.453 -19.375 1 78.25 95 VAL B O 1
ATOM 4346 N N . PHE B 1 96 ? -9.195 -20.359 -18.875 1 87.44 96 PHE B N 1
ATOM 4347 C CA . PHE B 1 96 ? -9.406 -20.562 -17.453 1 87.44 96 PHE B CA 1
ATOM 4348 C C . PHE B 1 96 ? -10.852 -20.25 -17.062 1 87.44 96 PHE B C 1
ATOM 4350 O O . PHE B 1 96 ? -11.344 -19.156 -17.328 1 87.44 96 PHE B O 1
ATOM 4357 N N . PRO B 1 97 ? -11.445 -21.188 -16.469 1 87.19 97 PRO B N 1
ATOM 4358 C CA . PRO B 1 97 ? -12.875 -21 -16.203 1 87.19 97 PRO B CA 1
ATOM 4359 C C . PRO B 1 97 ? -13.141 -20.031 -15.062 1 87.19 97 PRO B C 1
ATOM 4361 O O . PRO B 1 97 ? -12.305 -19.859 -14.18 1 87.19 97 PRO B O 1
ATOM 4364 N N . ASP B 1 98 ? -14.375 -19.594 -15.039 1 82.56 98 ASP B N 1
ATOM 4365 C CA . ASP B 1 98 ? -14.789 -18.656 -14 1 82.56 98 ASP B CA 1
ATOM 4366 C C . ASP B 1 98 ? -15.125 -19.391 -12.703 1 82.56 98 ASP B C 1
ATOM 4368 O O . ASP B 1 98 ? -14.914 -18.844 -11.609 1 82.56 98 ASP B O 1
ATOM 4372 N N . VAL B 1 99 ? -15.633 -20.547 -12.984 1 81.94 99 VAL B N 1
ATOM 4373 C CA . VAL B 1 99 ? -15.961 -21.391 -11.844 1 81.94 99 VAL B CA 1
ATOM 4374 C C . VAL B 1 99 ? -15.055 -22.625 -11.844 1 81.94 99 VAL B C 1
ATOM 4376 O O . VAL B 1 99 ? -14.93 -23.312 -12.859 1 81.94 99 VAL B O 1
ATOM 4379 N N . LEU B 1 100 ? -14.477 -22.906 -10.758 1 84.38 100 LEU B N 1
ATOM 4380 C CA . LEU B 1 100 ? -13.469 -23.953 -10.688 1 84.38 100 LEU B CA 1
ATOM 4381 C C . LEU B 1 100 ? -14.102 -25.281 -10.266 1 84.38 100 LEU B C 1
ATOM 4383 O O . LEU B 1 100 ? -13.742 -25.828 -9.219 1 84.38 100 LEU B O 1
ATOM 4387 N N . SER B 1 101 ? -14.938 -25.688 -11.07 1 85.69 101 SER B N 1
ATOM 4388 C CA . SER B 1 101 ? -15.477 -27.031 -10.867 1 85.69 101 SER B CA 1
ATOM 4389 C C . SER B 1 101 ? -14.688 -28.078 -11.648 1 85.69 101 SER B C 1
ATOM 4391 O O . SER B 1 101 ? -14.023 -27.75 -12.633 1 85.69 101 SER B O 1
ATOM 4393 N N . GLN B 1 102 ? -14.812 -29.234 -11.219 1 88 102 GLN B N 1
ATOM 4394 C CA . GLN B 1 102 ? -14.086 -30.312 -11.883 1 88 102 GLN B CA 1
ATOM 4395 C C . GLN B 1 102 ? -14.5 -30.438 -13.344 1 88 102 GLN B C 1
ATOM 4397 O O . 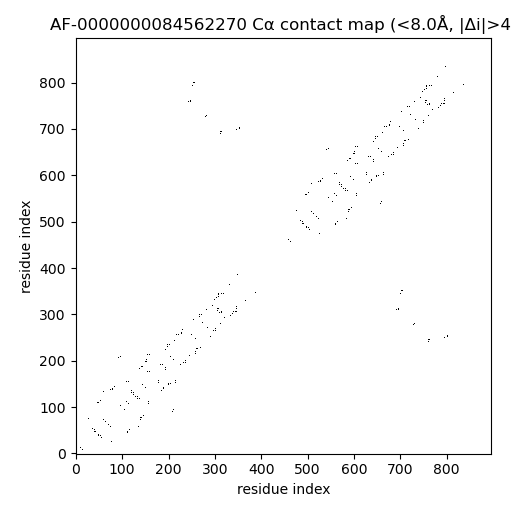GLN B 1 102 ? -13.648 -30.594 -14.227 1 88 102 GLN B O 1
ATOM 4402 N N . ASP B 1 103 ? -15.711 -30.328 -13.547 1 90.62 103 ASP B N 1
ATOM 4403 C CA . ASP B 1 103 ? -16.234 -30.469 -14.898 1 90.62 103 ASP B CA 1
ATOM 4404 C C . ASP B 1 103 ? -15.727 -29.344 -15.805 1 90.62 103 ASP B C 1
ATOM 4406 O O . ASP B 1 103 ? -15.312 -29.594 -16.938 1 90.62 103 ASP B O 1
ATOM 4410 N N . LYS B 1 104 ? -15.734 -28.266 -15.289 1 90.94 104 LYS B N 1
ATOM 4411 C CA . LYS B 1 104 ? -15.32 -27.109 -16.094 1 90.94 104 LYS B CA 1
ATOM 4412 C C . LYS B 1 104 ? -13.82 -27.125 -16.344 1 90.94 104 LYS B C 1
ATOM 4414 O O . LYS B 1 104 ? -13.367 -26.75 -17.422 1 90.94 104 LYS B O 1
ATOM 4419 N N . LEU B 1 105 ? -13.125 -27.516 -15.398 1 92.06 105 LEU B N 1
ATOM 4420 C CA . LEU B 1 105 ? -11.68 -27.625 -15.562 1 92.06 105 LEU B CA 1
ATOM 4421 C C . LEU B 1 105 ? -11.336 -28.688 -16.609 1 92.06 105 LEU B C 1
ATOM 4423 O O . LEU B 1 105 ? -10.492 -28.453 -17.484 1 92.06 105 LEU B O 1
ATOM 4427 N N . THR B 1 106 ? -12 -29.781 -16.531 1 91.81 106 THR B N 1
ATOM 4428 C CA . THR B 1 106 ? -11.781 -30.859 -17.5 1 91.81 106 THR B CA 1
ATOM 4429 C C . THR B 1 106 ? -12.164 -30.406 -18.906 1 91.81 106 THR B C 1
ATOM 4431 O O . THR B 1 106 ? -11.469 -30.719 -19.875 1 91.81 106 THR B O 1
ATOM 4434 N N . ASP B 1 107 ? -13.195 -29.719 -18.969 1 91 107 ASP B N 1
ATOM 4435 C CA . ASP B 1 107 ? -13.656 -29.219 -20.266 1 91 107 ASP B CA 1
ATOM 4436 C C . ASP B 1 107 ? -12.672 -28.188 -20.844 1 91 107 ASP B C 1
ATOM 4438 O O . ASP B 1 107 ? -12.508 -28.109 -22.062 1 91 107 ASP B O 1
ATOM 4442 N N . SER B 1 108 ? -12.07 -27.438 -20 1 91.56 108 SER B N 1
ATOM 4443 C CA . SER B 1 108 ? -11.164 -26.391 -20.422 1 91.56 108 SER B CA 1
ATOM 4444 C C . SER B 1 108 ? -9.922 -26.969 -21.094 1 91.56 108 SER B C 1
ATOM 4446 O O . SER B 1 108 ? -9.258 -26.266 -21.875 1 91.56 108 SER B O 1
ATOM 4448 N N . VAL B 1 109 ? -9.656 -28.234 -20.859 1 92.81 109 VAL B N 1
ATOM 4449 C CA . VAL B 1 109 ? -8.453 -28.844 -21.438 1 92.81 109 VAL B CA 1
ATOM 4450 C C . VAL B 1 109 ? -8.836 -29.812 -22.547 1 92.81 109 VAL B C 1
ATOM 4452 O O . VAL B 1 109 ? -8.07 -30.719 -22.875 1 92.81 109 VAL B O 1
ATOM 4455 N N . ARG B 1 110 ? -9.969 -29.641 -23.047 1 91.5 110 ARG B N 1
ATOM 4456 C CA . ARG B 1 110 ? -10.406 -30.438 -24.188 1 91.5 110 ARG B CA 1
ATOM 4457 C C . ARG B 1 110 ? -10.188 -29.688 -25.5 1 91.5 110 ARG B C 1
ATOM 4459 O O . ARG B 1 110 ? -11.141 -29.391 -26.219 1 91.5 110 ARG B O 1
ATOM 4466 N N . LYS B 1 111 ? -9.023 -29.453 -25.844 1 93.19 111 LYS B N 1
ATOM 4467 C CA . LYS B 1 111 ? -8.57 -28.781 -27.062 1 93.19 111 LYS B CA 1
ATOM 4468 C C . LYS B 1 111 ? -7.359 -29.484 -27.672 1 93.19 111 LYS B C 1
ATOM 4470 O O . LYS B 1 111 ? -6.68 -30.25 -27 1 93.19 111 LYS B O 1
ATOM 4475 N N . PRO B 1 112 ? -7.098 -29.188 -28.844 1 95.25 112 PRO B N 1
ATOM 4476 C CA . PRO B 1 112 ? -6.055 -29.922 -29.562 1 95.25 112 PRO B CA 1
ATOM 4477 C C . PRO B 1 112 ? -4.707 -29.891 -28.844 1 95.25 112 PRO B C 1
ATOM 4479 O O . PRO B 1 112 ? -4.043 -30.922 -28.734 1 95.25 112 PRO B O 1
ATOM 4482 N N . LEU B 1 113 ? -4.297 -28.781 -28.359 1 95.5 113 LEU B N 1
ATOM 4483 C CA . LEU B 1 113 ? -3.025 -28.688 -27.656 1 95.5 113 LEU B CA 1
ATOM 4484 C C . LEU B 1 113 ? -2.98 -29.672 -26.484 1 95.5 113 LEU B C 1
ATOM 4486 O O . LEU B 1 113 ? -1.979 -30.359 -26.297 1 95.5 113 LEU B O 1
ATOM 4490 N N . PHE B 1 114 ? -4.031 -29.766 -25.828 1 95.62 114 PHE B N 1
ATOM 4491 C CA . PHE B 1 114 ? -4.059 -30.531 -24.578 1 95.62 114 PHE B CA 1
ATOM 4492 C C . PHE B 1 114 ? -4.18 -32.031 -24.875 1 95.62 114 PHE B C 1
ATOM 4494 O O . PHE B 1 114 ? -3.85 -32.844 -24.016 1 95.62 114 PHE B O 1
ATOM 4501 N N . VAL B 1 115 ? -4.609 -32.344 -26.047 1 97.19 115 VAL B N 1
ATOM 4502 C CA . VAL B 1 115 ? -4.586 -33.75 -26.469 1 97.19 115 VAL B CA 1
ATOM 4503 C C . VAL B 1 115 ? -3.143 -34.25 -26.547 1 97.19 115 VAL B C 1
ATOM 4505 O O . VAL B 1 115 ? -2.842 -35.344 -26.125 1 97.19 115 VAL B O 1
ATOM 4508 N N . ILE B 1 116 ? -2.326 -33.438 -27.062 1 97.5 116 ILE B N 1
ATOM 4509 C CA . ILE B 1 116 ? -0.909 -33.75 -27.141 1 97.5 116 ILE B CA 1
ATOM 4510 C C . ILE B 1 116 ? -0.336 -33.938 -25.734 1 97.5 116 ILE B C 1
ATOM 4512 O O . ILE B 1 116 ? 0.364 -34.906 -25.453 1 97.5 116 ILE B O 1
ATOM 4516 N N . LEU B 1 117 ? -0.653 -33 -24.891 1 96.62 117 LEU B N 1
ATOM 4517 C CA . LEU B 1 117 ? -0.129 -33 -23.531 1 96.62 117 LEU B CA 1
ATOM 4518 C C . LEU B 1 117 ? -0.643 -34.219 -22.766 1 96.62 117 LEU B C 1
ATOM 4520 O O . LEU B 1 117 ? 0.099 -34.844 -22 1 96.62 117 LEU B O 1
ATOM 4524 N N . LYS B 1 118 ? -1.869 -34.5 -23 1 95.38 118 LYS B N 1
ATOM 4525 C CA . LYS B 1 118 ? -2.455 -35.688 -22.359 1 95.38 118 LYS B CA 1
ATOM 4526 C C . LYS B 1 118 ? -1.735 -36.969 -22.812 1 95.38 118 LYS B C 1
ATOM 4528 O O . LYS B 1 118 ? -1.492 -37.844 -22 1 95.38 118 LYS B O 1
ATOM 4533 N N . THR B 1 119 ? -1.443 -37.031 -24.031 1 96.19 119 THR B N 1
ATOM 4534 C CA . THR B 1 119 ? -0.741 -38.188 -24.578 1 96.19 119 THR B CA 1
ATOM 4535 C C . THR B 1 119 ? 0.665 -38.281 -24 1 96.19 119 THR B C 1
ATOM 4537 O O . THR B 1 119 ? 1.1 -39.375 -23.609 1 96.19 119 THR B O 1
ATOM 4540 N N . VAL B 1 120 ? 1.312 -37.156 -23.953 1 95.62 120 VAL B N 1
ATOM 4541 C CA . VAL B 1 120 ? 2.65 -37.125 -23.375 1 95.62 120 VAL B CA 1
ATOM 4542 C C . VAL B 1 120 ? 2.596 -37.594 -21.922 1 95.62 120 VAL B C 1
ATOM 4544 O O . VAL B 1 120 ? 3.443 -38.375 -21.469 1 95.62 120 VAL B O 1
ATOM 4547 N N . TYR B 1 121 ? 1.656 -37.062 -21.25 1 93.12 121 TYR B N 1
ATOM 4548 C CA . TYR B 1 121 ? 1.454 -37.438 -19.859 1 93.12 121 TYR B CA 1
ATOM 4549 C C . TYR B 1 121 ? 1.232 -38.938 -19.703 1 93.12 121 TYR B C 1
ATOM 4551 O O . TYR B 1 121 ? 1.785 -39.562 -18.797 1 93.12 121 TYR B O 1
ATOM 4559 N N . GLY B 1 122 ? 0.484 -39.5 -20.594 1 90.88 122 GLY B N 1
ATOM 4560 C CA . GLY B 1 122 ? 0.224 -40.906 -20.594 1 90.88 122 GLY B CA 1
ATOM 4561 C C . GLY B 1 122 ? 1.47 -41.75 -20.828 1 90.88 122 GLY B C 1
ATOM 4562 O O . GLY B 1 122 ? 1.629 -42.812 -20.234 1 90.88 122 GLY B O 1
ATOM 4563 N N . TYR B 1 123 ? 2.299 -41.281 -21.625 1 92.38 123 TYR B N 1
ATOM 4564 C CA . TYR B 1 123 ? 3.537 -41.969 -21.953 1 92.38 123 TYR B CA 1
ATOM 4565 C C . TYR B 1 123 ? 4.512 -41.938 -20.781 1 92.38 123 TYR B C 1
ATOM 4567 O O . TYR B 1 123 ? 5.426 -42.75 -20.688 1 92.38 123 TYR B O 1
ATOM 4575 N N . SER B 1 124 ? 4.406 -40.906 -19.906 1 86.44 124 SER B N 1
ATOM 4576 C CA . SER B 1 124 ? 5.316 -40.719 -18.781 1 86.44 124 SER B CA 1
ATOM 4577 C C . SER B 1 124 ? 5.129 -41.812 -17.75 1 86.44 124 SER B C 1
ATOM 4579 O O . SER B 1 124 ? 6.035 -42.094 -16.969 1 86.44 124 SER B O 1
ATOM 4581 N N . SER B 1 125 ? 3.98 -42.438 -17.781 1 77.69 125 SER B N 1
ATOM 4582 C CA . SER B 1 125 ? 3.678 -43.469 -16.812 1 77.69 125 SER B CA 1
ATOM 4583 C C . SER B 1 125 ? 4.137 -44.844 -17.328 1 77.69 125 SER B C 1
ATOM 4585 O O . SER B 1 125 ? 4.152 -45.812 -16.562 1 77.69 125 SER B O 1
ATOM 4587 N N . SER B 1 126 ? 4.508 -44.844 -18.594 1 80.75 126 SER B N 1
ATOM 4588 C CA . SER B 1 126 ? 4.887 -46.125 -19.188 1 80.75 126 SER B CA 1
ATOM 4589 C C . SER B 1 126 ? 6.352 -46.125 -19.625 1 80.75 126 SER B C 1
ATOM 4591 O O . SER B 1 126 ? 6.773 -45.25 -20.391 1 80.75 126 SER B O 1
ATOM 4593 N N . LYS B 1 127 ? 7.129 -47.062 -19.25 1 79.62 127 LYS B N 1
ATOM 4594 C CA . LYS B 1 127 ? 8.531 -47.188 -19.625 1 79.62 127 LYS B CA 1
ATOM 4595 C C . LYS B 1 127 ? 8.68 -47.531 -21.109 1 79.62 127 LYS B C 1
ATOM 4597 O O . LYS B 1 127 ? 9.648 -47.125 -21.75 1 79.62 127 LYS B O 1
ATOM 4602 N N . ASP B 1 128 ? 7.754 -48.094 -21.672 1 79.69 128 ASP B N 1
ATOM 4603 C CA . ASP B 1 128 ? 7.84 -48.625 -23.047 1 79.69 128 ASP B CA 1
ATOM 4604 C C . ASP B 1 128 ? 7.617 -47.5 -24.062 1 79.69 128 ASP B C 1
ATOM 4606 O O . ASP B 1 128 ? 8.008 -47.625 -25.219 1 79.69 128 ASP B O 1
ATOM 4610 N N . ASP B 1 129 ? 7.184 -46.438 -23.547 1 86.5 129 ASP B N 1
ATOM 4611 C CA . ASP B 1 129 ? 6.762 -45.406 -24.469 1 86.5 129 ASP B CA 1
ATOM 4612 C C . ASP B 1 129 ? 7.691 -44.188 -24.391 1 86.5 129 ASP B C 1
ATOM 4614 O O . ASP B 1 129 ? 7.328 -43.094 -24.797 1 86.5 129 ASP B O 1
ATOM 4618 N N . GLN B 1 130 ? 8.891 -44.406 -24.047 1 88.94 130 GLN B N 1
ATOM 4619 C CA . GLN B 1 130 ? 9.797 -43.312 -23.812 1 88.94 130 GLN B CA 1
ATOM 4620 C C . GLN B 1 130 ? 10.234 -42.656 -25.125 1 88.94 130 GLN B C 1
ATOM 4622 O O . GLN B 1 130 ? 10.398 -41.438 -25.203 1 88.94 130 GLN B O 1
ATOM 4627 N N . THR B 1 131 ? 10.406 -43.469 -26.047 1 90.44 131 THR B N 1
ATOM 4628 C CA . THR B 1 131 ? 10.805 -42.938 -27.359 1 90.44 131 THR B CA 1
ATOM 4629 C C . THR B 1 131 ? 9.688 -42.094 -27.953 1 90.44 131 THR B C 1
ATOM 4631 O O . THR B 1 131 ? 9.945 -41 -28.5 1 90.44 131 THR B O 1
ATOM 4634 N N . LYS B 1 132 ? 8.492 -42.625 -27.875 1 94.25 132 LYS B N 1
ATOM 4635 C CA . LYS B 1 132 ? 7.332 -41.875 -28.375 1 94.25 132 LYS B CA 1
ATOM 4636 C C . LYS B 1 132 ? 7.16 -40.562 -27.625 1 94.25 132 LYS B C 1
ATOM 4638 O O . LYS B 1 132 ? 6.859 -39.531 -28.234 1 94.25 132 LYS B O 1
ATOM 4643 N N . LYS B 1 133 ? 7.395 -40.625 -26.375 1 95.06 133 LYS B N 1
ATOM 4644 C CA . LYS B 1 133 ? 7.309 -39.438 -25.547 1 95.06 133 LYS B CA 1
ATOM 4645 C C . LYS B 1 133 ? 8.312 -38.375 -25.984 1 95.06 133 LYS B C 1
ATOM 4647 O O . LYS B 1 133 ? 7.977 -37.188 -26.094 1 95.06 133 LYS B O 1
ATOM 4652 N N . SER B 1 134 ? 9.484 -38.844 -26.219 1 93.75 134 SER B N 1
ATOM 4653 C CA . SER B 1 134 ? 10.562 -37.938 -26.609 1 93.75 134 SER B CA 1
ATOM 4654 C C . SER B 1 134 ? 10.242 -37.219 -27.906 1 93.75 134 SER B C 1
ATOM 4656 O O . SER B 1 134 ? 10.586 -36.031 -28.062 1 93.75 134 SER B O 1
ATOM 4658 N N . ILE B 1 135 ? 9.586 -37.844 -28.781 1 95.88 135 ILE B N 1
ATOM 4659 C CA . ILE B 1 135 ? 9.211 -37.25 -30.062 1 95.88 135 ILE B CA 1
ATOM 4660 C C . ILE B 1 135 ? 8.188 -36.156 -29.844 1 95.88 135 ILE B C 1
ATOM 4662 O O . ILE B 1 135 ? 8.305 -35.062 -30.422 1 95.88 135 ILE B O 1
ATOM 4666 N N . LEU B 1 136 ? 7.27 -36.406 -29.016 1 97.25 136 LEU B N 1
ATOM 4667 C CA . LEU B 1 136 ? 6.211 -35.438 -28.766 1 97.25 136 LEU B CA 1
ATOM 4668 C C . LEU B 1 136 ? 6.742 -34.25 -27.984 1 97.25 136 LEU B C 1
ATOM 4670 O O . LEU B 1 136 ? 6.305 -33.094 -28.203 1 97.25 136 LEU B O 1
ATOM 4674 N N . ILE B 1 137 ? 7.633 -34.5 -27.078 1 96.31 137 ILE B N 1
ATOM 4675 C CA . ILE B 1 137 ? 8.258 -33.406 -26.344 1 96.31 137 ILE B CA 1
ATOM 4676 C C . ILE B 1 137 ? 9.055 -32.531 -27.297 1 96.31 137 ILE B C 1
ATOM 4678 O O . ILE B 1 137 ? 9.031 -31.312 -27.188 1 96.31 137 ILE B O 1
ATOM 4682 N N . ARG B 1 138 ? 9.727 -33.156 -28.203 1 95.5 138 ARG B N 1
ATOM 4683 C CA . ARG B 1 138 ? 10.453 -32.406 -29.219 1 95.5 138 ARG B CA 1
ATOM 4684 C C . ARG B 1 138 ? 9.492 -31.594 -30.094 1 95.5 138 ARG B C 1
ATOM 4686 O O . ARG B 1 138 ? 9.805 -30.469 -30.5 1 95.5 138 ARG B O 1
ATOM 4693 N N . PHE B 1 139 ? 8.438 -32.219 -30.391 1 97.19 139 PHE B N 1
ATOM 4694 C CA . PHE B 1 139 ? 7.383 -31.547 -31.156 1 97.19 139 PHE B CA 1
ATOM 4695 C C . PHE B 1 139 ? 6.906 -30.297 -30.422 1 97.19 139 PHE B C 1
ATOM 4697 O O . PHE B 1 139 ? 6.789 -29.234 -31.031 1 97.19 139 PHE B O 1
ATOM 4704 N N . LEU B 1 140 ? 6.695 -30.375 -29.141 1 97.25 140 LEU B N 1
ATOM 4705 C CA . LEU B 1 140 ? 6.262 -29.25 -28.312 1 97.25 140 LEU B CA 1
ATOM 4706 C C . LEU B 1 140 ? 7.344 -28.188 -28.219 1 97.25 140 LEU B C 1
ATOM 4708 O O . LEU B 1 140 ? 7.047 -26.984 -28.25 1 97.25 140 LEU B O 1
ATOM 4712 N N . ALA B 1 141 ? 8.477 -28.609 -28.125 1 96.19 141 ALA B N 1
ATOM 4713 C CA . ALA B 1 141 ? 9.602 -27.672 -28.047 1 96.19 141 ALA B CA 1
ATOM 4714 C C . ALA B 1 141 ? 9.695 -26.812 -29.297 1 96.19 141 ALA B C 1
ATOM 4716 O O . ALA B 1 141 ? 9.953 -25.609 -29.219 1 96.19 141 ALA B O 1
ATOM 4717 N N . GLU B 1 142 ? 9.5 -27.469 -30.406 1 95.19 142 GLU B N 1
ATOM 4718 C CA . GLU B 1 142 ? 9.508 -26.734 -31.672 1 95.19 142 GLU B CA 1
ATOM 4719 C C . GLU B 1 142 ? 8.336 -25.75 -31.734 1 95.19 142 GLU B C 1
ATOM 4721 O O . GLU B 1 142 ? 8.461 -24.688 -32.344 1 95.19 142 GLU B O 1
ATOM 4726 N N . MET B 1 143 ? 7.258 -26.141 -31.203 1 95.69 143 MET B N 1
ATOM 4727 C CA . MET B 1 143 ? 6.055 -25.312 -31.188 1 95.69 143 MET B CA 1
ATOM 4728 C C . MET B 1 143 ? 6.266 -24.062 -30.344 1 95.69 143 MET B C 1
ATOM 4730 O O . MET B 1 143 ? 5.648 -23.016 -30.594 1 95.69 143 MET B O 1
ATOM 4734 N N . HIS B 1 144 ? 7.055 -24.109 -29.344 1 94.44 144 HIS B N 1
ATOM 4735 C CA . HIS B 1 144 ? 7.312 -23.031 -28.391 1 94.44 144 HIS B CA 1
ATOM 4736 C C . HIS B 1 144 ? 7.84 -21.797 -29.109 1 94.44 144 HIS B C 1
ATOM 4738 O O . HIS B 1 144 ? 7.566 -20.672 -28.672 1 94.44 144 HIS B O 1
ATOM 4744 N N . SER B 1 145 ? 8.5 -21.953 -30.156 1 90.25 145 SER B N 1
ATOM 4745 C CA . SER B 1 145 ? 9.031 -20.828 -30.922 1 90.25 145 SER B CA 1
ATOM 4746 C C . SER B 1 145 ? 7.914 -19.953 -31.484 1 90.25 145 SER B C 1
ATOM 4748 O O . SER B 1 145 ? 8.062 -18.734 -31.594 1 90.25 145 SER B O 1
ATOM 4750 N N . GLN B 1 146 ? 6.832 -20.594 -31.766 1 89.81 146 GLN B N 1
ATOM 4751 C CA . GLN B 1 146 ? 5.684 -19.891 -32.312 1 89.81 146 GLN B CA 1
ATOM 4752 C C . GLN B 1 146 ? 4.688 -19.516 -31.203 1 89.81 146 GLN B C 1
ATOM 4754 O O . GLN B 1 146 ? 3.92 -18.562 -31.359 1 89.81 146 GLN B O 1
ATOM 4759 N N . LEU B 1 147 ? 4.703 -20.312 -30.172 1 91.19 147 LEU B N 1
ATOM 4760 C CA . LEU B 1 147 ? 3.791 -20.125 -29.062 1 91.19 147 LEU B CA 1
ATOM 4761 C C . LEU B 1 147 ? 4.559 -20.031 -27.75 1 91.19 147 LEU B C 1
ATOM 4763 O O . LEU B 1 147 ? 4.535 -20.969 -26.938 1 91.19 147 LEU B O 1
ATOM 4767 N N . PRO B 1 148 ? 5 -18.859 -27.484 1 86.44 148 PRO B N 1
ATOM 4768 C CA . PRO B 1 148 ? 5.844 -18.719 -26.297 1 86.44 148 PRO B CA 1
ATOM 4769 C C . PRO B 1 148 ? 5.074 -18.953 -25 1 86.44 148 PRO B C 1
ATOM 4771 O O . PRO B 1 148 ? 5.68 -19.203 -23.953 1 86.44 148 PRO B O 1
ATOM 4774 N N . CYS B 1 149 ? 3.801 -19 -25.109 1 87.12 149 CYS B N 1
ATOM 4775 C CA . CYS B 1 149 ? 2.971 -19.203 -23.922 1 87.12 149 CYS B CA 1
ATOM 4776 C C . CYS B 1 149 ? 2.76 -20.672 -23.625 1 87.12 149 CYS B C 1
ATOM 4778 O O . CYS B 1 149 ? 2.049 -21.031 -22.688 1 87.12 149 CYS B O 1
ATOM 4780 N N . LEU B 1 150 ? 3.355 -21.484 -24.328 1 93.31 150 LEU B N 1
ATOM 4781 C CA . LEU B 1 150 ? 3.111 -22.922 -24.234 1 93.31 150 LEU B CA 1
ATOM 4782 C C . LEU B 1 150 ? 3.455 -23.453 -22.844 1 93.31 150 LEU B C 1
ATOM 4784 O O . LEU B 1 150 ? 2.773 -24.328 -22.328 1 93.31 150 LEU B O 1
ATOM 4788 N N . GLY B 1 151 ? 4.457 -22.891 -22.25 1 94.81 151 GLY B N 1
ATOM 4789 C CA . GLY B 1 151 ? 4.926 -23.375 -20.969 1 94.81 151 GLY B CA 1
ATOM 4790 C C . GLY B 1 151 ? 3.881 -23.281 -19.875 1 94.81 151 GLY B C 1
ATOM 4791 O O . GLY B 1 151 ? 3.689 -24.219 -19.094 1 94.81 151 GLY B O 1
ATOM 4792 N N . TYR B 1 152 ? 3.197 -22.188 -19.812 1 94.25 152 TYR B N 1
ATOM 4793 C CA . TYR B 1 152 ? 2.227 -22.078 -18.719 1 94.25 152 TYR B CA 1
ATOM 4794 C C . TYR B 1 152 ? 1.002 -22.953 -19.016 1 94.25 152 TYR B C 1
ATOM 4796 O O . TYR B 1 152 ? 0.291 -23.344 -18.078 1 94.25 152 TYR B O 1
ATOM 4804 N N . PHE B 1 153 ? 0.76 -23.266 -20.281 1 94.31 153 PHE B N 1
ATOM 4805 C CA . PHE B 1 153 ? -0.319 -24.188 -20.594 1 94.31 153 PHE B CA 1
ATOM 4806 C C . PHE B 1 153 ? 0.045 -25.609 -20.141 1 94.31 153 PHE B C 1
ATOM 4808 O O . PHE B 1 153 ? -0.823 -26.375 -19.734 1 94.31 153 PHE B O 1
ATOM 4815 N N . VAL B 1 154 ? 1.296 -25.906 -20.312 1 96 154 VAL B N 1
ATOM 4816 C CA . VAL B 1 154 ? 1.768 -27.203 -19.812 1 96 154 VAL B CA 1
ATOM 4817 C C . VAL B 1 154 ? 1.507 -27.297 -18.312 1 96 154 VAL B C 1
ATOM 4819 O O . VAL B 1 154 ? 0.958 -28.281 -17.828 1 96 154 VAL B O 1
ATOM 4822 N N . LEU B 1 155 ? 1.826 -26.219 -17.609 1 95.69 155 LEU B N 1
ATOM 4823 C CA . LEU B 1 155 ? 1.63 -26.188 -16.172 1 95.69 155 LEU B CA 1
ATOM 4824 C C . LEU B 1 155 ? 0.147 -26.25 -15.82 1 95.69 155 LEU B C 1
ATOM 4826 O O . LEU B 1 155 ? -0.243 -26.969 -14.891 1 95.69 155 LEU B O 1
ATOM 4830 N N . TYR B 1 156 ? -0.615 -25.516 -16.578 1 94.94 156 TYR B N 1
ATOM 4831 C CA . TYR B 1 156 ? -2.059 -25.516 -16.375 1 94.94 156 TYR B CA 1
ATOM 4832 C C . TYR B 1 156 ? -2.645 -26.906 -16.547 1 94.94 156 TYR B C 1
ATOM 4834 O O . TYR B 1 156 ? -3.383 -27.391 -15.68 1 94.94 156 TYR B O 1
ATOM 4842 N N . PHE B 1 157 ? -2.297 -27.547 -17.609 1 95.25 157 PHE B N 1
ATOM 4843 C CA . PHE B 1 157 ? -2.807 -28.875 -17.922 1 95.25 157 PHE B CA 1
ATOM 4844 C C . PHE B 1 157 ? -2.43 -29.875 -16.828 1 95.25 157 PHE B C 1
ATOM 4846 O O . PHE B 1 157 ? -3.268 -30.656 -16.375 1 95.25 157 PHE B O 1
ATOM 4853 N N . LEU B 1 158 ? -1.204 -29.828 -16.469 1 94.38 158 LEU B N 1
ATOM 4854 C CA . LEU B 1 158 ? -0.709 -30.781 -15.469 1 94.38 158 LEU B CA 1
ATOM 4855 C C . LEU B 1 158 ? -1.458 -30.625 -14.148 1 94.38 158 LEU B C 1
ATOM 4857 O O . LEU B 1 158 ? -1.773 -31.609 -13.484 1 94.38 158 LEU B O 1
ATOM 4861 N N . LYS B 1 159 ? -1.729 -29.375 -13.781 1 93.44 159 LYS B N 1
ATOM 4862 C CA . LYS B 1 159 ? -2.473 -29.141 -12.547 1 93.44 159 LYS B CA 1
ATOM 4863 C C . LYS B 1 159 ? -3.895 -29.688 -12.648 1 93.44 159 LYS B C 1
ATOM 4865 O O . LYS B 1 159 ? -4.387 -30.312 -11.711 1 93.44 159 LYS B O 1
ATOM 4870 N N . VAL B 1 160 ? -4.52 -29.453 -13.781 1 93.19 160 VAL B N 1
ATOM 4871 C CA . VAL B 1 160 ? -5.879 -29.938 -14 1 93.19 160 VAL B CA 1
ATOM 4872 C C . VAL B 1 160 ? -5.891 -31.469 -13.984 1 93.19 160 VAL B C 1
ATOM 4874 O O . VAL B 1 160 ? -6.746 -32.094 -13.344 1 93.19 160 VAL B O 1
ATOM 4877 N N . GLN B 1 161 ? -4.934 -32.062 -14.68 1 90.31 161 GLN B N 1
ATOM 4878 C CA . GLN B 1 161 ? -4.844 -33.531 -14.805 1 90.31 161 GLN B CA 1
ATOM 4879 C C . GLN B 1 161 ? -4.66 -34.188 -13.445 1 90.31 161 GLN B C 1
ATOM 4881 O O . GLN B 1 161 ? -5.32 -35.188 -13.141 1 90.31 161 GLN B O 1
ATOM 4886 N N . ILE B 1 162 ? -3.824 -33.656 -12.688 1 87.81 162 ILE B N 1
ATOM 4887 C CA . ILE B 1 162 ? -3.523 -34.219 -11.375 1 87.81 162 ILE B CA 1
ATOM 4888 C C . ILE B 1 162 ? -4.734 -34.062 -10.461 1 87.81 162 ILE B C 1
ATOM 4890 O O . ILE B 1 162 ? -5.051 -34.969 -9.68 1 87.81 162 ILE B O 1
ATOM 4894 N N . ARG B 1 163 ? -5.312 -32.969 -10.523 1 84.94 163 ARG B N 1
ATOM 4895 C CA . ARG B 1 163 ? -6.508 -32.719 -9.719 1 84.94 163 ARG B CA 1
ATOM 4896 C C . ARG B 1 163 ? -7.605 -33.719 -10.07 1 84.94 163 ARG B C 1
ATOM 4898 O O . ARG B 1 163 ? -8.32 -34.188 -9.188 1 84.94 163 ARG B O 1
ATOM 4905 N N . THR B 1 164 ? -7.688 -33.969 -11.289 1 79.44 164 THR B N 1
ATOM 4906 C CA . THR B 1 164 ? -8.742 -34.844 -11.766 1 79.44 164 THR B CA 1
ATOM 4907 C C . THR B 1 164 ? -8.406 -36.312 -11.43 1 79.44 164 THR B C 1
ATOM 4909 O O . THR B 1 164 ? -9.297 -37.094 -11.094 1 79.44 164 THR B O 1
ATOM 4912 N N . GLU B 1 165 ? -7.09 -36.656 -11.477 1 75.38 165 GLU B N 1
ATOM 4913 C CA . GLU B 1 165 ? -6.664 -38.031 -11.18 1 75.38 165 GLU B CA 1
ATOM 4914 C C . GLU B 1 165 ? -6.664 -38.281 -9.68 1 75.38 165 GLU B C 1
ATOM 4916 O O . GLU B 1 165 ? -6.945 -39.406 -9.242 1 75.38 165 GLU B O 1
ATOM 4921 N N . ASN B 1 166 ? -5.914 -37.438 -8.812 1 64.44 166 ASN B N 1
ATOM 4922 C CA . ASN B 1 166 ? -5.637 -37.594 -7.387 1 64.44 166 ASN B CA 1
ATOM 4923 C C . ASN B 1 166 ? -6.926 -37.719 -6.582 1 64.44 166 ASN B C 1
ATOM 4925 O O . ASN B 1 166 ? -6.883 -38.031 -5.387 1 64.44 166 ASN B O 1
ATOM 4929 N N . LYS B 1 167 ? -8.141 -37.344 -7.059 1 55.28 167 LYS B N 1
ATOM 4930 C CA . LYS B 1 167 ? -9.289 -37.875 -6.312 1 55.28 167 LYS B CA 1
ATOM 4931 C C . LYS B 1 167 ? -9.133 -39.375 -6.023 1 55.28 167 LYS B C 1
ATOM 4933 O O . LYS B 1 167 ? -9.727 -39.875 -5.074 1 55.28 167 LYS B O 1
ATOM 4938 N N . LYS B 1 168 ? -8.133 -40.125 -6.535 1 49.19 168 LYS B N 1
ATOM 4939 C CA . LYS B 1 168 ? -8.062 -41.562 -6.316 1 49.19 168 LYS B CA 1
ATOM 4940 C C . LYS B 1 168 ? -6.742 -41.938 -5.664 1 49.19 168 LYS B C 1
ATOM 4942 O O . LYS B 1 168 ? -6.711 -42.844 -4.816 1 49.19 168 LYS B O 1
ATOM 4947 N N . ASP B 1 169 ? -5.344 -41.438 -6.035 1 51.41 169 ASP B N 1
ATOM 4948 C CA . ASP B 1 169 ? -4.027 -41.969 -5.723 1 51.41 169 ASP B CA 1
ATOM 4949 C C . ASP B 1 169 ? -3.178 -40.969 -4.961 1 51.41 169 ASP B C 1
ATOM 4951 O O . ASP B 1 169 ? -3.598 -39.812 -4.758 1 51.41 169 ASP B O 1
ATOM 4955 N N . ASP B 1 170 ? -1.76 -41.281 -4.754 1 57.03 170 ASP B N 1
ATOM 4956 C CA . ASP B 1 170 ? -0.65 -40.719 -3.969 1 57.03 170 ASP B CA 1
ATOM 4957 C C . ASP B 1 170 ? -0.181 -39.375 -4.527 1 57.03 170 ASP B C 1
ATOM 4959 O O . ASP B 1 170 ? 0.372 -39.312 -5.625 1 57.03 170 ASP B O 1
ATOM 4963 N N . ASN B 1 171 ? -0.523 -38.125 -3.986 1 63.78 171 ASN B N 1
ATOM 4964 C CA . ASN B 1 171 ? -0.2 -36.75 -4.305 1 63.78 171 ASN B CA 1
ATOM 4965 C C . ASN B 1 171 ? 1.293 -36.562 -4.559 1 63.78 171 ASN B C 1
ATOM 4967 O O . ASN B 1 171 ? 1.689 -35.781 -5.41 1 63.78 171 ASN B O 1
ATOM 4971 N N . THR B 1 172 ? 2.037 -37.406 -4.012 1 72.81 172 THR B N 1
ATOM 4972 C CA . THR B 1 172 ? 3.482 -37.25 -4.133 1 72.81 172 THR B CA 1
ATOM 4973 C C . THR B 1 172 ? 3.955 -37.688 -5.512 1 72.81 172 THR B C 1
ATOM 4975 O O . THR B 1 172 ? 4.781 -37.031 -6.141 1 72.81 172 THR B O 1
ATOM 4978 N N . LYS B 1 173 ? 3.404 -38.812 -5.938 1 77.19 173 LYS B N 1
ATOM 4979 C CA . LYS B 1 173 ? 3.799 -39.344 -7.242 1 77.19 173 LYS B CA 1
ATOM 4980 C C . LYS B 1 173 ? 3.324 -38.406 -8.367 1 77.19 173 LYS B C 1
ATOM 4982 O O . LYS B 1 173 ? 4.055 -38.188 -9.336 1 77.19 173 LYS B O 1
ATOM 4987 N N . ALA B 1 174 ? 2.184 -37.906 -8.195 1 77.94 174 ALA B N 1
ATOM 4988 C CA . ALA B 1 174 ? 1.607 -37 -9.188 1 77.94 174 ALA B CA 1
ATOM 4989 C C . ALA B 1 174 ? 2.422 -35.719 -9.305 1 77.94 174 ALA B C 1
ATOM 4991 O O . ALA B 1 174 ? 2.654 -35.219 -10.406 1 77.94 174 ALA B O 1
ATOM 4992 N N . SER B 1 175 ? 2.881 -35.281 -8.195 1 80.69 175 SER B N 1
ATOM 4993 C CA . SER B 1 175 ? 3.691 -34.062 -8.195 1 80.69 175 SER B CA 1
ATOM 4994 C C . SER B 1 175 ? 5.055 -34.312 -8.836 1 80.69 175 SER B C 1
ATOM 4996 O O . SER B 1 175 ? 5.562 -33.438 -9.562 1 80.69 175 SER B O 1
ATOM 4998 N N . ALA B 1 176 ? 5.547 -35.438 -8.594 1 87.44 176 ALA B N 1
ATOM 4999 C CA . ALA B 1 176 ? 6.84 -35.781 -9.18 1 87.44 176 ALA B CA 1
ATOM 5000 C C . ALA B 1 176 ? 6.754 -35.875 -10.695 1 87.44 176 ALA B C 1
ATOM 5002 O O . ALA B 1 176 ? 7.676 -35.469 -11.406 1 87.44 176 ALA B O 1
ATOM 5003 N N . LEU B 1 177 ? 5.73 -36.438 -11.102 1 87 177 LEU B N 1
ATOM 5004 C CA . LEU B 1 177 ? 5.52 -36.562 -12.539 1 87 177 LEU B CA 1
ATOM 5005 C C . LEU B 1 177 ? 5.352 -35.188 -13.188 1 87 177 LEU B C 1
ATOM 5007 O O . LEU B 1 177 ? 5.875 -34.938 -14.273 1 87 177 LEU B O 1
ATOM 5011 N N . LYS B 1 178 ? 4.594 -34.344 -12.578 1 88.12 178 LYS B N 1
ATOM 5012 C CA . LYS B 1 178 ? 4.387 -32.969 -13.047 1 88.12 178 LYS B CA 1
ATOM 5013 C C . LYS B 1 178 ? 5.715 -32.25 -13.188 1 88.12 178 LYS B C 1
ATOM 5015 O O . LYS B 1 178 ? 5.984 -31.625 -14.227 1 88.12 178 LYS B O 1
ATOM 5020 N N . ILE B 1 179 ? 6.504 -32.344 -12.211 1 92 179 ILE B N 1
ATOM 5021 C CA . ILE B 1 179 ? 7.801 -31.672 -12.172 1 92 179 ILE B CA 1
ATOM 5022 C C . ILE B 1 179 ? 8.695 -32.219 -13.289 1 92 179 ILE B C 1
ATOM 5024 O O . ILE B 1 179 ? 9.32 -31.453 -14.016 1 92 179 ILE B O 1
ATOM 5028 N N . ALA B 1 180 ? 8.664 -33.531 -13.383 1 93.31 180 ALA B N 1
ATOM 5029 C CA . ALA B 1 180 ? 9.523 -34.188 -14.359 1 93.31 180 ALA B CA 1
ATOM 5030 C C . ALA B 1 180 ? 9.148 -33.781 -15.781 1 93.31 180 ALA B C 1
ATOM 5032 O O . ALA B 1 180 ? 10.023 -33.531 -16.609 1 93.31 180 ALA B O 1
ATOM 5033 N N . LEU B 1 181 ? 7.961 -33.75 -16.016 1 94.44 181 LEU B N 1
ATOM 5034 C CA . LEU B 1 181 ? 7.492 -33.469 -17.359 1 94.44 181 LEU B CA 1
ATOM 5035 C C . LEU B 1 181 ? 7.812 -32 -17.75 1 94.44 181 LEU B C 1
ATOM 5037 O O . LEU B 1 181 ? 8.281 -31.75 -18.859 1 94.44 181 LEU B O 1
ATOM 5041 N N . TYR B 1 182 ? 7.52 -31.078 -16.875 1 96.75 182 TYR B N 1
ATOM 5042 C CA . TYR B 1 182 ? 7.812 -29.672 -17.156 1 96.75 182 TYR B CA 1
ATOM 5043 C C . TYR B 1 182 ? 9.312 -29.453 -17.312 1 96.75 182 TYR B C 1
ATOM 5045 O O . TYR B 1 182 ? 9.742 -28.719 -18.203 1 96.75 182 TYR B O 1
ATOM 5053 N N . LYS B 1 183 ? 10.094 -30.094 -16.531 1 96.44 183 LYS B N 1
ATOM 5054 C CA . LYS B 1 183 ? 11.547 -30 -16.641 1 96.44 183 LYS B CA 1
ATOM 5055 C C . LYS B 1 183 ? 12.039 -30.531 -17.984 1 96.44 183 LYS B C 1
ATOM 5057 O O . LYS B 1 183 ? 12.93 -29.953 -18.594 1 96.44 183 LYS B O 1
ATOM 5062 N N . GLU B 1 184 ? 11.461 -31.656 -18.297 1 95.69 184 GLU B N 1
ATOM 5063 C CA . GLU B 1 184 ? 11.82 -32.25 -19.578 1 95.69 184 GLU B CA 1
ATOM 5064 C C . GLU B 1 184 ? 11.492 -31.297 -20.734 1 95.69 184 GLU B C 1
ATOM 5066 O O . GLU B 1 184 ? 12.266 -31.172 -21.688 1 95.69 184 GLU B O 1
ATOM 5071 N N . PHE B 1 185 ? 10.367 -30.703 -20.656 1 96.5 185 PHE B N 1
ATOM 5072 C CA . PHE B 1 185 ? 9.961 -29.719 -21.641 1 96.5 185 PHE B CA 1
ATOM 5073 C C . PHE B 1 185 ? 10.953 -28.562 -21.688 1 96.5 185 PHE B C 1
ATOM 5075 O O . PHE B 1 185 ? 11.414 -28.172 -22.766 1 96.5 185 PHE B O 1
ATOM 5082 N N . CYS B 1 186 ? 11.32 -28 -20.531 1 97.12 186 CYS B N 1
ATOM 5083 C CA . CYS B 1 186 ? 12.266 -26.906 -20.453 1 97.12 186 CYS B CA 1
ATOM 5084 C C . CYS B 1 186 ? 13.617 -27.281 -21.047 1 97.12 186 CYS B C 1
ATOM 5086 O O . CYS B 1 186 ? 14.227 -26.5 -21.766 1 97.12 186 CYS B O 1
ATOM 5088 N N . ASN B 1 187 ? 14 -28.484 -20.781 1 96.69 187 ASN B N 1
ATOM 5089 C CA . ASN B 1 187 ? 15.258 -28.969 -21.328 1 96.69 187 ASN B CA 1
ATOM 5090 C C . ASN B 1 187 ? 15.219 -29.047 -22.844 1 96.69 187 ASN B C 1
ATOM 5092 O O . ASN B 1 187 ? 16.219 -28.766 -23.516 1 96.69 187 ASN B O 1
ATOM 5096 N N . SER B 1 188 ? 14.109 -29.469 -23.281 1 95.5 188 SER B N 1
ATOM 5097 C CA . SER B 1 188 ? 13.953 -29.641 -24.734 1 95.5 188 SER B CA 1
ATOM 5098 C C . SER B 1 188 ? 14.008 -28.312 -25.453 1 95.5 188 SER B C 1
ATOM 5100 O O . SER B 1 188 ? 14.398 -28.25 -26.625 1 95.5 188 SER B O 1
ATOM 5102 N N . ILE B 1 189 ? 13.562 -27.266 -24.828 1 95.56 189 ILE B N 1
ATOM 5103 C CA . ILE B 1 189 ? 13.641 -25.953 -25.453 1 95.56 189 ILE B CA 1
ATOM 5104 C C . ILE B 1 189 ? 14.984 -25.297 -25.125 1 95.56 189 ILE B C 1
ATOM 5106 O O . ILE B 1 189 ? 15.195 -24.125 -25.422 1 95.56 189 ILE B O 1
ATOM 5110 N N . GLU B 1 190 ? 15.852 -25.938 -24.359 1 94.69 190 GLU B N 1
ATOM 5111 C CA . GLU B 1 190 ? 17.219 -25.547 -24.047 1 94.69 190 GLU B CA 1
ATOM 5112 C C . GLU B 1 190 ? 17.25 -24.281 -23.203 1 94.69 190 GLU B C 1
ATOM 5114 O O . GLU B 1 190 ? 18 -23.344 -23.484 1 94.69 190 GLU B O 1
ATOM 5119 N N . LYS B 1 191 ? 16.406 -24.219 -22.25 1 95.19 191 LYS B N 1
ATOM 5120 C CA . LYS B 1 191 ? 16.359 -23.109 -21.297 1 95.19 191 LYS B CA 1
ATOM 5121 C C . LYS B 1 191 ? 16.453 -23.625 -19.859 1 95.19 191 LYS B C 1
ATOM 5123 O O . LYS B 1 191 ? 15.961 -24.703 -19.547 1 95.19 191 LYS B O 1
ATOM 5128 N N . LYS B 1 192 ? 17.094 -22.797 -19.094 1 96.31 192 LYS B N 1
ATOM 5129 C CA . LYS B 1 192 ? 17.156 -23.141 -17.672 1 96.31 192 LYS B CA 1
ATOM 5130 C C . LYS B 1 192 ? 15.789 -23.078 -17.016 1 96.31 192 LYS B C 1
ATOM 5132 O O . LYS B 1 192 ? 14.961 -22.234 -17.391 1 96.31 192 LYS B O 1
ATOM 5137 N N . LEU B 1 193 ? 15.648 -23.891 -16.094 1 96.75 193 LEU B N 1
ATOM 5138 C CA . LEU B 1 193 ? 14.352 -24.047 -15.438 1 96.75 193 LEU B CA 1
ATOM 5139 C C . LEU B 1 193 ? 13.891 -22.719 -14.844 1 96.75 193 LEU B C 1
ATOM 5141 O O . LEU B 1 193 ? 12.719 -22.344 -14.984 1 96.75 193 LEU B O 1
ATOM 5145 N N . ASP B 1 194 ? 14.781 -22.031 -14.188 1 95.44 194 ASP B N 1
ATOM 5146 C CA . ASP B 1 194 ? 14.43 -20.781 -13.547 1 95.44 194 ASP B CA 1
ATOM 5147 C C . ASP B 1 194 ? 13.969 -19.75 -14.578 1 95.44 194 ASP B C 1
ATOM 5149 O O . ASP B 1 194 ? 13.016 -19 -14.328 1 95.44 194 ASP B O 1
ATOM 5153 N N . GLN B 1 195 ? 14.57 -19.781 -15.648 1 96.44 195 GLN B N 1
ATOM 5154 C CA . GLN B 1 195 ? 14.195 -18.859 -16.719 1 96.44 195 GLN B CA 1
ATOM 5155 C C . GLN B 1 195 ? 12.844 -19.219 -17.312 1 96.44 195 GLN B C 1
ATOM 5157 O O . GLN B 1 195 ? 12.047 -18.344 -17.656 1 96.44 195 GLN B O 1
ATOM 5162 N N . CYS B 1 196 ? 12.641 -20.484 -17.5 1 97.19 196 CYS B N 1
ATOM 5163 C CA . CYS B 1 196 ? 11.359 -20.938 -18.016 1 97.19 196 CYS B CA 1
ATOM 5164 C C . CYS B 1 196 ? 10.219 -20.531 -17.078 1 97.19 196 CYS B C 1
ATOM 5166 O O . CYS B 1 196 ? 9.188 -20.047 -17.547 1 97.19 196 CYS B O 1
ATOM 5168 N N . LEU B 1 197 ? 10.461 -20.672 -15.836 1 97.62 197 LEU B N 1
ATOM 5169 C CA . LEU B 1 197 ? 9.445 -20.328 -14.844 1 97.62 197 LEU B CA 1
ATOM 5170 C C . LEU B 1 197 ? 9.141 -18.828 -14.898 1 97.62 197 LEU B C 1
ATOM 5172 O O . LEU B 1 197 ? 7.977 -18.422 -14.883 1 97.62 197 LEU B O 1
ATOM 5176 N N . TYR B 1 198 ? 10.148 -18.125 -14.984 1 97.12 198 TYR B N 1
ATOM 5177 C CA . TYR B 1 198 ? 10 -16.672 -15.094 1 97.12 198 TYR B CA 1
ATOM 5178 C C . TYR B 1 198 ? 9.211 -16.297 -16.344 1 97.12 198 TYR B C 1
ATOM 5180 O O . TYR B 1 198 ? 8.227 -15.555 -16.266 1 97.12 198 TYR B O 1
ATOM 5188 N N . ASP B 1 199 ? 9.617 -16.812 -17.469 1 96.38 199 ASP B N 1
ATOM 5189 C CA . ASP B 1 199 ? 9 -16.5 -18.75 1 96.38 199 ASP B CA 1
ATOM 5190 C C . ASP B 1 199 ? 7.531 -16.922 -18.766 1 96.38 199 ASP B C 1
ATOM 5192 O O . ASP B 1 199 ? 6.676 -16.188 -19.281 1 96.38 199 ASP B O 1
ATOM 5196 N N . ASP B 1 200 ? 7.32 -18 -18.25 1 96.56 200 ASP B N 1
ATOM 5197 C CA . ASP B 1 200 ? 5.965 -18.547 -18.297 1 96.56 200 ASP B CA 1
ATOM 5198 C C . ASP B 1 200 ? 5.039 -17.781 -17.359 1 96.56 200 ASP B C 1
ATOM 5200 O O . ASP B 1 200 ? 3.879 -17.531 -17.688 1 96.56 200 ASP B O 1
ATOM 5204 N N . LEU B 1 201 ? 5.531 -17.406 -16.203 1 96.75 201 LEU B N 1
ATOM 5205 C CA . LEU B 1 201 ? 4.75 -16.562 -15.297 1 96.75 201 LEU B CA 1
ATOM 5206 C C . LEU B 1 201 ? 4.457 -15.211 -15.922 1 96.75 201 LEU B C 1
ATOM 5208 O O . LEU B 1 201 ? 3.332 -14.711 -15.828 1 96.75 201 LEU B O 1
ATOM 5212 N N . TYR B 1 202 ? 5.434 -14.727 -16.516 1 95.88 202 TYR B N 1
ATOM 5213 C CA . TYR B 1 202 ? 5.289 -13.43 -17.172 1 95.88 202 TYR B CA 1
ATOM 5214 C C . TYR B 1 202 ? 4.27 -13.492 -18.297 1 95.88 202 TYR B C 1
ATOM 5216 O O . TYR B 1 202 ? 3.389 -12.641 -18.391 1 95.88 202 TYR B O 1
ATOM 5224 N N . ALA B 1 203 ? 4.383 -14.516 -19.094 1 93.38 203 ALA B N 1
ATOM 5225 C CA . ALA B 1 203 ? 3.438 -14.695 -20.188 1 93.38 203 ALA B CA 1
ATOM 5226 C C . ALA B 1 203 ? 2.021 -14.914 -19.656 1 93.38 203 ALA B C 1
ATOM 5228 O O . ALA B 1 203 ? 1.056 -14.398 -20.234 1 93.38 203 ALA B O 1
ATOM 5229 N N . CYS B 1 204 ? 1.941 -15.602 -18.641 1 93.88 204 CYS B N 1
ATOM 5230 C CA . CYS B 1 204 ? 0.642 -15.953 -18.078 1 93.88 204 CYS B CA 1
ATOM 5231 C C . CYS B 1 204 ? -0.073 -14.727 -17.547 1 93.88 204 CYS B C 1
ATOM 5233 O O . CYS B 1 204 ? -1.254 -14.508 -17.828 1 93.88 204 CYS B O 1
ATOM 5235 N N . HIS B 1 205 ? 0.596 -13.914 -16.75 1 92.69 205 HIS B N 1
ATOM 5236 C CA . HIS B 1 205 ? -0.09 -12.781 -16.125 1 92.69 205 HIS B CA 1
ATOM 5237 C C . HIS B 1 205 ? -0.489 -11.742 -17.172 1 92.69 205 HIS B C 1
ATOM 5239 O O . HIS B 1 205 ? -1.487 -11.039 -17 1 92.69 205 HIS B O 1
ATOM 5245 N N . MET B 1 206 ? 0.2 -11.711 -18.312 1 90.81 206 MET B N 1
ATOM 5246 C CA . MET B 1 206 ? -0.125 -10.781 -19.391 1 90.81 206 MET B CA 1
ATOM 5247 C C . MET B 1 206 ? -1.462 -11.133 -20.031 1 90.81 206 MET B C 1
ATOM 5249 O O . MET B 1 206 ? -2.158 -10.258 -20.547 1 90.81 206 MET B O 1
ATOM 5253 N N . VAL B 1 207 ? -1.765 -12.344 -19.844 1 87.5 207 VAL B N 1
ATOM 5254 C CA . VAL B 1 207 ? -2.971 -12.82 -20.5 1 87.5 207 VAL B CA 1
ATOM 5255 C C . VAL B 1 207 ? -4.066 -13.078 -19.469 1 87.5 207 VAL B C 1
ATOM 5257 O O . VAL B 1 207 ? -5.223 -12.711 -19.672 1 87.5 207 VAL B O 1
ATOM 5260 N N . ASP B 1 208 ? -3.631 -13.703 -18.406 1 90.44 208 ASP B N 1
ATOM 5261 C CA . ASP B 1 208 ? -4.617 -14.125 -17.422 1 90.44 208 ASP B CA 1
ATOM 5262 C C . ASP B 1 208 ? -4.008 -14.164 -16.016 1 90.44 208 ASP B C 1
ATOM 5264 O O . ASP B 1 208 ? -3.436 -15.18 -15.609 1 90.44 208 ASP B O 1
ATOM 5268 N N . THR B 1 209 ? -4.355 -13.242 -15.25 1 92.81 209 THR B N 1
ATOM 5269 C CA . THR B 1 209 ? -3.809 -13.156 -13.898 1 92.81 209 THR B CA 1
ATOM 5270 C C . THR B 1 209 ? -4.477 -14.164 -12.977 1 92.81 209 THR B C 1
ATOM 5272 O O . THR B 1 209 ? -3.844 -14.695 -12.062 1 92.81 209 THR B O 1
ATOM 5275 N N . LYS B 1 210 ? -5.719 -14.469 -13.266 1 92.25 210 LYS B N 1
ATOM 5276 C CA . LYS B 1 210 ? -6.43 -15.453 -12.453 1 92.25 210 LYS B CA 1
ATOM 5277 C C . LYS B 1 210 ? -5.801 -16.828 -12.578 1 92.25 210 LYS B C 1
ATOM 5279 O O . LYS B 1 210 ? -5.66 -17.547 -11.586 1 92.25 210 LYS B O 1
ATOM 5284 N N . LEU B 1 211 ? -5.512 -17.125 -13.766 1 93.75 211 LEU B N 1
ATOM 5285 C CA . LEU B 1 211 ? -4.844 -18.391 -14 1 93.75 211 LEU B CA 1
ATOM 5286 C C . LEU B 1 211 ? -3.482 -18.438 -13.312 1 93.75 211 LEU B C 1
ATOM 5288 O O . LEU B 1 211 ? -3.121 -19.438 -12.688 1 93.75 211 LEU B O 1
ATOM 5292 N N . MET B 1 212 ? -2.752 -17.344 -13.43 1 95.25 212 MET B N 1
ATOM 5293 C CA . MET B 1 212 ? -1.455 -17.266 -12.758 1 95.25 212 MET B CA 1
ATOM 5294 C C . MET B 1 212 ? -1.602 -17.516 -11.266 1 95.25 212 MET B C 1
ATOM 5296 O O . MET B 1 212 ? -0.88 -18.328 -10.688 1 95.25 212 MET B O 1
ATOM 5300 N N . MET B 1 213 ? -2.568 -16.875 -10.711 1 95.25 213 MET B N 1
ATOM 5301 C CA . MET B 1 213 ? -2.814 -16.984 -9.273 1 95.25 213 MET B CA 1
ATOM 5302 C C . MET B 1 213 ? -3.148 -18.422 -8.891 1 95.25 213 MET B C 1
ATOM 5304 O O . MET B 1 213 ? -2.814 -18.875 -7.797 1 95.25 213 MET B O 1
ATOM 5308 N N . TRP B 1 214 ? -3.762 -19.078 -9.789 1 94.75 214 TRP B N 1
ATOM 5309 C CA . TRP B 1 214 ? -4.176 -20.453 -9.539 1 94.75 214 TRP B CA 1
ATOM 5310 C C . TRP B 1 214 ? -2.979 -21.391 -9.586 1 94.75 214 TRP B C 1
ATOM 5312 O O . TRP B 1 214 ? -2.949 -22.406 -8.867 1 94.75 214 TRP B O 1
ATOM 5322 N N . ILE B 1 215 ? -1.972 -21.109 -10.328 1 95.56 215 ILE B N 1
ATOM 5323 C CA . ILE B 1 215 ? -0.863 -22.031 -10.508 1 95.56 215 ILE B CA 1
ATOM 5324 C C . ILE B 1 215 ? 0.271 -21.672 -9.547 1 95.56 215 ILE B C 1
ATOM 5326 O O . ILE B 1 215 ? 1.127 -22.516 -9.25 1 95.56 215 ILE B O 1
ATOM 5330 N N . VAL B 1 216 ? 0.363 -20.5 -8.977 1 97.62 216 VAL B N 1
ATOM 5331 C CA . VAL B 1 216 ? 1.479 -19.953 -8.219 1 97.62 216 VAL B CA 1
ATOM 5332 C C . VAL B 1 216 ? 1.744 -20.812 -6.992 1 97.62 216 VAL B C 1
ATOM 5334 O O . VAL B 1 216 ? 2.885 -21.219 -6.738 1 97.62 216 VAL B O 1
ATOM 5337 N N . PRO B 1 217 ? 0.749 -21.188 -6.25 1 96.62 217 PRO B N 1
ATOM 5338 C CA . PRO B 1 217 ? 1.04 -22 -5.078 1 96.62 217 PRO B CA 1
ATOM 5339 C C . PRO B 1 217 ? 1.723 -23.328 -5.434 1 96.62 217 PRO B C 1
ATOM 5341 O O . PRO B 1 217 ? 2.637 -23.766 -4.73 1 96.62 217 PRO B O 1
ATOM 5344 N N . ASP B 1 218 ? 1.359 -23.906 -6.539 1 94.94 218 ASP B N 1
ATOM 5345 C CA . ASP B 1 218 ? 1.972 -25.156 -6.984 1 94.94 218 ASP B CA 1
ATOM 5346 C C . ASP B 1 218 ? 3.43 -24.938 -7.379 1 94.94 218 ASP B C 1
ATOM 5348 O O . ASP B 1 218 ? 4.277 -25.812 -7.148 1 94.94 218 ASP B O 1
ATOM 5352 N N . LEU B 1 219 ? 3.615 -23.844 -8.023 1 97.25 219 LEU B N 1
ATOM 5353 C CA . LEU B 1 219 ? 4.984 -23.547 -8.43 1 97.25 219 LEU B CA 1
ATOM 5354 C C . LEU B 1 219 ? 5.906 -23.453 -7.223 1 97.25 219 LEU B C 1
ATOM 5356 O O . LEU B 1 219 ? 7.02 -23.969 -7.238 1 97.25 219 LEU B O 1
ATOM 5360 N N . TYR B 1 220 ? 5.449 -22.828 -6.172 1 97.56 220 TYR B N 1
ATOM 5361 C CA . TYR B 1 220 ? 6.258 -22.672 -4.969 1 97.56 220 TYR B CA 1
ATOM 5362 C C . TYR B 1 220 ? 6.418 -24.016 -4.242 1 97.56 220 TYR B C 1
ATOM 5364 O O . TYR B 1 220 ? 7.418 -24.234 -3.559 1 97.56 220 TYR B O 1
ATOM 5372 N N . ARG B 1 221 ? 5.527 -24.891 -4.434 1 94.88 221 ARG B N 1
ATOM 5373 C CA . ARG B 1 221 ? 5.598 -26.203 -3.807 1 94.88 221 ARG B CA 1
ATOM 5374 C C . ARG B 1 221 ? 6.504 -27.141 -4.602 1 94.88 221 ARG B C 1
ATOM 5376 O O . ARG B 1 221 ? 7.391 -27.781 -4.031 1 94.88 221 ARG B O 1
ATOM 5383 N N . ASP B 1 222 ? 6.32 -27.141 -5.867 1 94.12 222 ASP B N 1
ATOM 5384 C CA . ASP B 1 222 ? 6.961 -28.109 -6.738 1 94.12 222 ASP B CA 1
ATOM 5385 C C . ASP B 1 222 ? 8.375 -27.672 -7.113 1 94.12 222 ASP B C 1
ATOM 5387 O O . ASP B 1 222 ? 9.258 -28.516 -7.316 1 94.12 222 ASP B O 1
ATOM 5391 N N . PHE B 1 223 ? 8.547 -26.391 -7.211 1 96.75 223 PHE B N 1
ATOM 5392 C CA . PHE B 1 223 ? 9.836 -25.859 -7.648 1 96.75 223 PHE B CA 1
ATOM 5393 C C . PHE B 1 223 ? 10.422 -24.922 -6.598 1 96.75 223 PHE B C 1
ATOM 5395 O O . PHE B 1 223 ? 10.883 -23.828 -6.922 1 96.75 223 PHE B O 1
ATOM 5402 N N . LYS B 1 224 ? 10.383 -25.344 -5.406 1 95.5 224 LYS B N 1
ATOM 5403 C CA . LYS B 1 224 ? 10.773 -24.562 -4.242 1 95.5 224 LYS B CA 1
ATOM 5404 C C . LYS B 1 224 ? 12.172 -23.984 -4.414 1 95.5 224 LYS B C 1
ATOM 5406 O O . LYS B 1 224 ? 12.414 -22.812 -4.102 1 95.5 224 LYS B O 1
ATOM 5411 N N . GLN B 1 225 ? 13.039 -24.75 -4.969 1 95.19 225 GLN B N 1
ATOM 5412 C CA . GLN B 1 225 ? 14.438 -24.359 -5.098 1 95.19 225 GLN B CA 1
ATOM 5413 C C . GLN B 1 225 ? 14.594 -23.172 -6.043 1 95.19 225 GLN B C 1
ATOM 5415 O O . GLN B 1 225 ? 15.516 -22.359 -5.895 1 95.19 225 GLN B O 1
ATOM 5420 N N . HIS B 1 226 ? 13.68 -23.094 -6.926 1 96.88 226 HIS B N 1
ATOM 5421 C CA . HIS B 1 226 ? 13.789 -22.062 -7.953 1 96.88 226 HIS B CA 1
ATOM 5422 C C . HIS B 1 226 ? 12.875 -20.875 -7.652 1 96.88 226 HIS B C 1
ATOM 5424 O O . HIS B 1 226 ? 13.117 -19.766 -8.133 1 96.88 226 HIS B O 1
ATOM 5430 N N . MET B 1 227 ? 11.859 -21.125 -6.824 1 97.75 227 MET B N 1
ATOM 5431 C CA . MET B 1 227 ? 10.828 -20.109 -6.637 1 97.75 227 MET B CA 1
ATOM 5432 C C . MET B 1 227 ? 11.055 -19.328 -5.344 1 97.75 227 MET B C 1
ATOM 5434 O O . MET B 1 227 ? 10.914 -18.109 -5.32 1 97.75 227 MET B O 1
ATOM 5438 N N . VAL B 1 228 ? 11.43 -19.969 -4.281 1 98.19 228 VAL B N 1
ATOM 5439 C CA . VAL B 1 228 ? 11.508 -19.375 -2.953 1 98.19 228 VAL B CA 1
ATOM 5440 C C . VAL B 1 228 ? 12.641 -18.359 -2.91 1 98.19 228 VAL B C 1
ATOM 5442 O O . VAL B 1 228 ? 13.75 -18.625 -3.391 1 98.19 228 VAL B O 1
ATOM 5445 N N . ASN B 1 229 ? 12.383 -17.203 -2.414 1 97.62 229 ASN B N 1
ATOM 5446 C CA . ASN B 1 229 ? 13.32 -16.109 -2.248 1 97.62 229 ASN B CA 1
ATOM 5447 C C . ASN B 1 229 ? 13.836 -15.594 -3.594 1 97.62 229 ASN B C 1
ATOM 5449 O O . ASN B 1 229 ? 14.859 -14.914 -3.656 1 97.62 229 ASN B O 1
ATOM 5453 N N . ASN B 1 230 ? 13.148 -15.969 -4.691 1 97.62 230 ASN B N 1
ATOM 5454 C CA . ASN B 1 230 ? 13.562 -15.516 -6.012 1 97.62 230 ASN B CA 1
ATOM 5455 C C . ASN B 1 230 ? 12.953 -14.156 -6.355 1 97.62 230 ASN B C 1
ATOM 5457 O O . ASN B 1 230 ? 11.758 -14.062 -6.629 1 97.62 230 ASN B O 1
ATOM 5461 N N . ALA B 1 231 ? 13.789 -13.195 -6.465 1 97.56 231 ALA B N 1
ATOM 5462 C CA . ALA B 1 231 ? 13.344 -11.812 -6.633 1 97.56 231 ALA B CA 1
ATOM 5463 C C . ALA B 1 231 ? 12.672 -11.617 -7.988 1 97.56 231 ALA B C 1
ATOM 5465 O O . ALA B 1 231 ? 11.688 -10.883 -8.102 1 97.56 231 ALA B O 1
ATOM 5466 N N . GLN B 1 232 ? 13.148 -12.258 -8.969 1 97 232 GLN B N 1
ATOM 5467 C CA . GLN B 1 232 ? 12.648 -12.047 -10.328 1 97 232 GLN B CA 1
ATOM 5468 C C . GLN B 1 232 ? 11.234 -12.602 -10.477 1 97 232 GLN B C 1
ATOM 5470 O O . GLN B 1 232 ? 10.336 -11.898 -10.953 1 97 232 GLN B O 1
ATOM 5475 N N . THR B 1 233 ? 11.078 -13.789 -10.062 1 97.62 233 THR B N 1
ATOM 5476 C CA . THR B 1 233 ? 9.758 -14.406 -10.172 1 97.62 233 THR B CA 1
ATOM 5477 C C . THR B 1 233 ? 8.758 -13.719 -9.25 1 97.62 233 THR B C 1
ATOM 5479 O O . THR B 1 233 ? 7.598 -13.523 -9.609 1 97.62 233 THR B O 1
ATOM 5482 N N . LEU B 1 234 ? 9.219 -13.359 -8.086 1 98.44 234 LEU B N 1
ATOM 5483 C CA . LEU B 1 234 ? 8.359 -12.656 -7.145 1 98.44 234 LEU B CA 1
ATOM 5484 C C . LEU B 1 234 ? 7.902 -11.312 -7.719 1 98.44 234 LEU B C 1
ATOM 5486 O O . LEU B 1 234 ? 6.746 -10.922 -7.543 1 98.44 234 LEU B O 1
ATOM 5490 N N . LYS B 1 235 ? 8.797 -10.656 -8.375 1 98.06 235 LYS B N 1
ATOM 5491 C CA . LYS B 1 235 ? 8.477 -9.367 -8.969 1 98.06 235 LYS B CA 1
ATOM 5492 C C . LYS B 1 235 ? 7.359 -9.5 -10.008 1 98.06 235 LYS B C 1
ATOM 5494 O O . LYS B 1 235 ? 6.457 -8.664 -10.07 1 98.06 235 LYS B O 1
ATOM 5499 N N . VAL B 1 236 ? 7.379 -10.57 -10.742 1 97.94 236 VAL B N 1
ATOM 5500 C CA . VAL B 1 236 ? 6.34 -10.812 -11.734 1 97.94 236 VAL B CA 1
ATOM 5501 C C . VAL B 1 236 ? 4.988 -10.969 -11.039 1 97.94 236 VAL B C 1
ATOM 5503 O O . VAL B 1 236 ? 3.998 -10.359 -11.453 1 97.94 236 VAL B O 1
ATOM 5506 N N . ILE B 1 237 ? 5 -11.672 -9.992 1 98.56 237 ILE B N 1
ATOM 5507 C CA . ILE B 1 237 ? 3.768 -11.961 -9.266 1 98.56 237 ILE B CA 1
ATOM 5508 C C . ILE B 1 237 ? 3.24 -10.68 -8.617 1 98.56 237 ILE B C 1
ATOM 5510 O O . ILE B 1 237 ? 2.094 -10.289 -8.844 1 98.56 237 ILE B O 1
ATOM 5514 N N . ILE B 1 238 ? 4.07 -10.023 -7.934 1 98.38 238 ILE B N 1
ATOM 5515 C CA . ILE B 1 238 ? 3.68 -8.883 -7.121 1 98.38 238 ILE B CA 1
ATOM 5516 C C . ILE B 1 238 ? 3.244 -7.727 -8.023 1 98.38 238 ILE B C 1
ATOM 5518 O O . ILE B 1 238 ? 2.314 -6.988 -7.691 1 98.38 238 ILE B O 1
ATOM 5522 N N . SER B 1 239 ? 3.885 -7.57 -9.117 1 97.62 239 SER B N 1
ATOM 5523 C CA . SER B 1 239 ? 3.564 -6.473 -10.023 1 97.62 239 SER B CA 1
ATOM 5524 C C . SER B 1 239 ? 2.242 -6.719 -10.742 1 97.62 239 SER B C 1
ATOM 5526 O O . SER B 1 239 ? 1.622 -5.781 -11.25 1 97.62 239 SER B O 1
ATOM 5528 N N . ALA B 1 240 ? 1.812 -7.941 -10.758 1 97.06 240 ALA B N 1
ATOM 5529 C CA . ALA B 1 240 ? 0.648 -8.312 -11.555 1 97.06 240 ALA B CA 1
ATOM 5530 C C . ALA B 1 240 ? -0.621 -8.32 -10.711 1 97.06 240 ALA B C 1
ATOM 5532 O O . ALA B 1 240 ? -1.73 -8.25 -11.242 1 97.06 240 ALA B O 1
ATOM 5533 N N . ILE B 1 241 ? -0.492 -8.312 -9.43 1 97.5 241 ILE B N 1
ATOM 5534 C CA . ILE B 1 241 ? -1.66 -8.617 -8.609 1 97.5 241 ILE B CA 1
ATOM 5535 C C . ILE B 1 241 ? -2.234 -7.32 -8.031 1 97.5 241 ILE B C 1
ATOM 5537 O O . ILE B 1 241 ? -1.541 -6.305 -7.969 1 97.5 241 ILE B O 1
ATOM 5541 N N . ASP B 1 242 ? -3.51 -7.438 -7.684 1 96.62 242 ASP B N 1
ATOM 5542 C CA . ASP B 1 242 ? -4.188 -6.375 -6.953 1 96.62 242 ASP B CA 1
ATOM 5543 C C . ASP B 1 242 ? -4.395 -6.762 -5.488 1 96.62 242 ASP B C 1
ATOM 5545 O O . ASP B 1 242 ? -3.861 -7.77 -5.027 1 96.62 242 ASP B O 1
ATOM 5549 N N . ALA B 1 243 ? -5.137 -5.953 -4.789 1 97.56 243 ALA B N 1
ATOM 5550 C CA . ALA B 1 243 ? -5.301 -6.141 -3.35 1 97.56 243 ALA B CA 1
ATOM 5551 C C . ALA B 1 243 ? -6.055 -7.43 -3.047 1 97.56 243 ALA B C 1
ATOM 5553 O O . ALA B 1 243 ? -5.777 -8.102 -2.051 1 97.56 243 ALA B O 1
ATOM 5554 N N . LYS B 1 244 ? -7.027 -7.746 -3.885 1 96.44 244 LYS B N 1
ATOM 5555 C CA . LYS B 1 244 ? -7.793 -8.969 -3.693 1 96.44 244 LYS B CA 1
ATOM 5556 C C . LYS B 1 244 ? -6.906 -10.203 -3.859 1 96.44 244 LYS B C 1
ATOM 5558 O O . LYS B 1 244 ? -6.984 -11.141 -3.064 1 96.44 244 LYS B O 1
ATOM 5563 N N . GLN B 1 245 ? -6.168 -10.156 -4.871 1 97.06 245 GLN B N 1
ATOM 5564 C CA . GLN B 1 245 ? -5.258 -11.273 -5.121 1 97.06 245 GLN B CA 1
ATOM 5565 C C . GLN B 1 245 ? -4.18 -11.352 -4.043 1 97.06 245 GLN B C 1
ATOM 5567 O O . GLN B 1 245 ? -3.756 -12.445 -3.658 1 97.06 245 GLN B O 1
ATOM 5572 N N . LEU B 1 246 ? -3.707 -10.195 -3.514 1 98.38 246 LEU B N 1
ATOM 5573 C CA . LEU B 1 246 ? -2.803 -10.195 -2.371 1 98.38 246 LEU B CA 1
ATOM 5574 C C . LEU B 1 246 ? -3.447 -10.867 -1.165 1 98.38 246 LEU B C 1
ATOM 5576 O O . LEU B 1 246 ? -2.803 -11.656 -0.473 1 98.38 246 LEU B O 1
ATOM 5580 N N . GLN B 1 247 ? -4.656 -10.516 -0.94 1 97.88 247 GLN B N 1
ATOM 5581 C CA . GLN B 1 247 ? -5.41 -11.141 0.142 1 97.88 247 GLN B CA 1
ATOM 5582 C C . GLN B 1 247 ? -5.402 -12.664 0.01 1 97.88 247 GLN B C 1
ATOM 5584 O O . GLN B 1 247 ? -5.227 -13.375 0.999 1 97.88 247 GLN B O 1
ATOM 5589 N N . THR B 1 248 ? -5.551 -13.094 -1.199 1 96.81 248 THR B N 1
ATOM 5590 C CA . THR B 1 248 ? -5.551 -14.531 -1.479 1 96.81 248 THR B CA 1
ATOM 5591 C C . THR B 1 248 ? -4.195 -15.148 -1.145 1 96.81 248 THR B C 1
ATOM 5593 O O . THR B 1 248 ? -4.129 -16.203 -0.506 1 96.81 248 THR B O 1
ATOM 5596 N N . LEU B 1 249 ? -3.166 -14.531 -1.562 1 98.19 249 LEU B N 1
ATOM 5597 C CA . LEU B 1 249 ? -1.828 -15.047 -1.294 1 98.19 249 LEU B CA 1
ATOM 5598 C C . LEU B 1 249 ? -1.54 -15.055 0.204 1 98.19 249 LEU B C 1
ATOM 5600 O O . LEU B 1 249 ? -1.022 -16.047 0.734 1 98.19 249 LEU B O 1
ATOM 5604 N N . VAL B 1 250 ? -1.893 -14 0.878 1 98.44 250 VAL B N 1
ATOM 5605 C CA . VAL B 1 250 ? -1.705 -13.914 2.322 1 98.44 250 VAL B CA 1
ATOM 5606 C C . VAL B 1 250 ? -2.494 -15.023 3.014 1 98.44 250 VAL B C 1
ATOM 5608 O O . VAL B 1 250 ? -1.982 -15.688 3.916 1 98.44 250 VAL B O 1
ATOM 5611 N N . GLY B 1 251 ? -3.723 -15.195 2.555 1 97.12 251 GLY B N 1
ATOM 5612 C CA . GLY B 1 251 ? -4.539 -16.281 3.084 1 97.12 251 GLY B CA 1
ATOM 5613 C C . GLY B 1 251 ? -3.898 -17.641 2.912 1 97.12 251 GLY B C 1
ATOM 5614 O O . GLY B 1 251 ? -3.865 -18.438 3.854 1 97.12 251 GLY B O 1
ATOM 5615 N N . LYS B 1 252 ? -3.344 -17.891 1.762 1 97.25 252 LYS B N 1
ATOM 5616 C CA . LYS B 1 252 ? -2.711 -19.172 1.479 1 97.25 252 LYS B CA 1
ATOM 5617 C C . LYS B 1 252 ? -1.483 -19.391 2.357 1 97.25 252 LYS B C 1
ATOM 5619 O O . LYS B 1 252 ? -1.202 -20.516 2.777 1 97.25 252 LYS B O 1
ATOM 5624 N N . VAL B 1 253 ? -0.769 -18.328 2.641 1 98.06 253 VAL B N 1
ATOM 5625 C CA . VAL B 1 253 ? 0.393 -18.406 3.521 1 98.06 253 VAL B CA 1
ATOM 5626 C C . VAL B 1 253 ? -0.056 -18.766 4.938 1 98.06 253 VAL B C 1
ATOM 5628 O O . VAL B 1 253 ? 0.48 -19.688 5.555 1 98.06 253 VAL B O 1
ATOM 5631 N N . LEU B 1 254 ? -1.038 -18.109 5.379 1 97.44 254 LEU B N 1
ATOM 5632 C CA . LEU B 1 254 ? -1.515 -18.297 6.746 1 97.44 254 LEU B CA 1
ATOM 5633 C C . LEU B 1 254 ? -2.137 -19.688 6.91 1 97.44 254 LEU B C 1
ATOM 5635 O O . LEU B 1 254 ? -2.07 -20.281 7.992 1 97.44 254 LEU B O 1
ATOM 5639 N N . GLN B 1 255 ? -2.635 -20.172 5.832 1 94.31 255 GLN B N 1
ATOM 5640 C CA . GLN B 1 255 ? -3.227 -21.516 5.84 1 94.31 255 GLN B CA 1
ATOM 5641 C C . GLN B 1 255 ? -2.15 -22.594 5.797 1 94.31 255 GLN B C 1
ATOM 5643 O O . GLN B 1 255 ? -2.438 -23.766 6.008 1 94.31 255 GLN B O 1
ATOM 5648 N N . GLY B 1 256 ? -0.968 -22.203 5.441 1 94.12 256 GLY B N 1
ATOM 5649 C CA . GLY B 1 256 ? 0.122 -23.156 5.324 1 94.12 256 GLY B CA 1
ATOM 5650 C C . GLY B 1 256 ? 0.235 -23.766 3.939 1 94.12 256 GLY B C 1
ATOM 5651 O O . GLY B 1 256 ? 0.963 -24.734 3.742 1 94.12 256 GLY B O 1
ATOM 5652 N N . HIS B 1 257 ? -0.406 -23.156 2.975 1 94.12 257 HIS B N 1
ATOM 5653 C CA . HIS B 1 257 ? -0.456 -23.734 1.633 1 94.12 257 HIS B CA 1
ATOM 5654 C C . HIS B 1 257 ? 0.559 -23.062 0.712 1 94.12 257 HIS B C 1
ATOM 5656 O O . HIS B 1 257 ? 0.749 -23.484 -0.428 1 94.12 257 HIS B O 1
ATOM 5662 N N . LEU B 1 258 ? 1.15 -22.094 1.22 1 97.44 258 LEU B N 1
ATOM 5663 C CA . LEU B 1 258 ? 2.076 -21.328 0.393 1 97.44 258 LEU B CA 1
ATOM 5664 C C . LEU B 1 258 ? 3.258 -20.828 1.219 1 97.44 258 LEU B C 1
ATOM 5666 O O . LEU B 1 258 ? 3.068 -20.172 2.25 1 97.44 258 LEU B O 1
ATOM 5670 N N . VAL B 1 259 ? 4.398 -21.188 0.829 1 98 259 VAL B N 1
ATOM 5671 C CA . VAL B 1 259 ? 5.637 -20.688 1.417 1 98 259 VAL B CA 1
ATOM 5672 C C . VAL B 1 259 ? 6.477 -19.984 0.345 1 98 259 VAL B C 1
ATOM 5674 O O . VAL B 1 259 ? 6.992 -20.641 -0.565 1 98 259 VAL B O 1
ATOM 5677 N N . MET B 1 260 ? 6.605 -18.719 0.492 1 98.25 260 MET B N 1
ATOM 5678 C CA . MET B 1 260 ? 7.273 -17.953 -0.551 1 98.25 260 MET B CA 1
ATOM 5679 C C . MET B 1 260 ? 8.68 -17.547 -0.117 1 98.25 260 MET B C 1
ATOM 5681 O O . MET B 1 260 ? 9.531 -17.25 -0.956 1 98.25 260 MET B O 1
ATOM 5685 N N . PHE B 1 261 ? 8.898 -17.516 1.18 1 98.12 261 PHE B N 1
ATOM 5686 C CA . PHE B 1 261 ? 10.148 -17 1.725 1 98.12 261 PHE B CA 1
ATOM 5687 C C . PHE B 1 261 ? 10.727 -17.953 2.758 1 98.12 261 PHE B C 1
ATOM 5689 O O . PHE B 1 261 ? 9.984 -18.641 3.457 1 98.12 261 PHE B O 1
ATOM 5696 N N . LYS B 1 262 ? 11.961 -17.969 2.785 1 96.38 262 LYS B N 1
ATOM 5697 C CA . LYS B 1 262 ? 12.742 -18.625 3.836 1 96.38 262 LYS B CA 1
ATOM 5698 C C . LYS B 1 262 ? 13.852 -17.703 4.344 1 96.38 262 LYS B C 1
ATOM 5700 O O . LYS B 1 262 ? 14.266 -16.781 3.645 1 96.38 262 LYS B O 1
ATOM 5705 N N . THR B 1 263 ? 14.281 -17.891 5.504 1 94.94 263 THR B N 1
ATOM 5706 C CA . THR B 1 263 ? 15.258 -17.016 6.152 1 94.94 263 THR B CA 1
ATOM 5707 C C . THR B 1 263 ? 16.578 -17.031 5.391 1 94.94 263 THR B C 1
ATOM 5709 O O . THR B 1 263 ? 17.234 -16 5.27 1 94.94 263 THR B O 1
ATOM 5712 N N . GLU B 1 264 ? 16.781 -18.219 4.844 1 91.5 264 GLU B N 1
ATOM 5713 C CA . GLU B 1 264 ? 18.016 -18.344 4.086 1 91.5 264 GLU B CA 1
ATOM 5714 C C . GLU B 1 264 ? 17.984 -17.5 2.824 1 91.5 264 GLU B C 1
ATOM 5716 O O . GLU B 1 264 ? 17.016 -17.531 2.07 1 91.5 264 GLU B O 1
ATOM 5721 N N . ASN B 1 265 ? 18.938 -16.672 2.666 1 90.31 265 ASN B N 1
ATOM 5722 C CA . ASN B 1 265 ? 19.109 -15.844 1.476 1 90.31 265 ASN B CA 1
ATOM 5723 C C . ASN B 1 265 ? 18.016 -14.781 1.359 1 90.31 265 ASN B C 1
ATOM 5725 O O . ASN B 1 265 ? 17.797 -14.234 0.281 1 90.31 265 ASN B O 1
ATOM 5729 N N . LEU B 1 266 ? 17.312 -14.516 2.432 1 96.25 266 LEU B N 1
ATOM 5730 C CA . LEU B 1 266 ? 16.234 -13.523 2.418 1 96.25 266 LEU B CA 1
ATOM 5731 C C . LEU B 1 266 ? 16.797 -12.125 2.236 1 96.25 266 LEU B C 1
ATOM 5733 O O . LEU B 1 266 ? 16.156 -11.266 1.619 1 96.25 266 LEU B O 1
ATOM 5737 N N . HIS B 1 267 ? 17.969 -11.867 2.699 1 95.56 267 HIS B N 1
ATOM 5738 C CA . HIS B 1 267 ? 18.594 -10.547 2.67 1 95.56 267 HIS B CA 1
ATOM 5739 C C . HIS B 1 267 ? 18.75 -10.047 1.24 1 95.56 267 HIS B C 1
ATOM 5741 O O . HIS B 1 267 ? 18.5 -8.875 0.956 1 95.56 267 HIS B O 1
ATOM 5747 N N . SER B 1 268 ? 19.188 -10.922 0.415 1 96.06 268 SER B N 1
ATOM 5748 C CA . SER B 1 268 ? 19.359 -10.555 -0.987 1 96.06 268 SER B CA 1
ATOM 5749 C C . SER B 1 268 ? 18.031 -10.164 -1.628 1 96.06 268 SER B C 1
ATOM 5751 O O . SER B 1 268 ? 17.984 -9.242 -2.441 1 96.06 268 SER B O 1
ATOM 5753 N N . LEU B 1 269 ? 17.062 -10.883 -1.282 1 97.62 269 LEU B N 1
ATOM 5754 C CA . LEU B 1 269 ? 15.734 -10.562 -1.787 1 97.62 269 LEU B CA 1
ATOM 5755 C C . LEU B 1 269 ? 15.266 -9.211 -1.271 1 97.62 269 LEU B C 1
ATOM 5757 O O . LEU B 1 269 ? 14.766 -8.383 -2.041 1 97.62 269 LEU B O 1
ATOM 5761 N N . LEU B 1 270 ? 15.445 -8.969 -0.008 1 98.06 270 LEU B N 1
ATOM 5762 C CA . LEU B 1 270 ? 15.062 -7.695 0.6 1 98.06 270 LEU B CA 1
ATOM 5763 C C . LEU B 1 270 ? 15.734 -6.527 -0.112 1 98.06 270 LEU B C 1
ATOM 5765 O O . LEU B 1 270 ? 15.086 -5.527 -0.419 1 98.06 270 LEU B O 1
ATOM 5769 N N . LYS B 1 271 ? 16.938 -6.664 -0.375 1 97.56 271 LYS B N 1
ATOM 5770 C CA . LYS B 1 271 ? 17.703 -5.625 -1.067 1 97.56 271 LYS B CA 1
ATOM 5771 C C . LYS B 1 271 ? 17.141 -5.379 -2.467 1 97.56 271 LYS B C 1
ATOM 5773 O O . LYS B 1 271 ? 17.016 -4.23 -2.895 1 97.56 271 LYS B O 1
ATOM 5778 N N . ALA B 1 272 ? 16.797 -6.418 -3.092 1 97.69 272 ALA B N 1
ATOM 5779 C CA . ALA B 1 272 ? 16.281 -6.324 -4.457 1 97.69 272 ALA B CA 1
ATOM 5780 C C . ALA B 1 272 ? 14.953 -5.57 -4.496 1 97.69 272 ALA B C 1
ATOM 5782 O O . ALA B 1 272 ? 14.656 -4.875 -5.473 1 97.69 272 ALA B O 1
ATOM 5783 N N . THR B 1 273 ? 1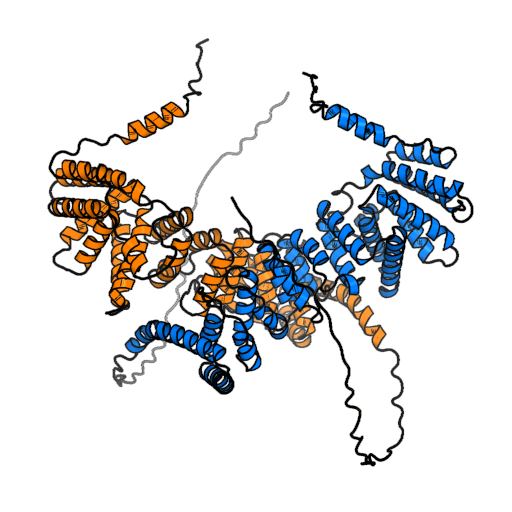4.133 -5.629 -3.488 1 97.94 273 THR B N 1
ATOM 5784 C CA . THR B 1 273 ? 12.789 -5.059 -3.482 1 97.94 273 THR B CA 1
ATOM 5785 C C . THR B 1 273 ? 12.852 -3.543 -3.293 1 97.94 273 THR B C 1
ATOM 5787 O O . THR B 1 273 ? 11.859 -2.846 -3.533 1 97.94 273 THR B O 1
ATOM 5790 N N . LEU B 1 274 ? 13.984 -3.008 -2.861 1 97.81 274 LEU B N 1
ATOM 5791 C CA . LEU B 1 274 ? 14.117 -1.597 -2.512 1 97.81 274 LEU B CA 1
ATOM 5792 C C . LEU B 1 274 ? 13.891 -0.71 -3.73 1 97.81 274 LEU B C 1
ATOM 5794 O O . LEU B 1 274 ? 13.594 0.477 -3.594 1 97.81 274 LEU B O 1
ATOM 5798 N N . CYS B 1 275 ? 14.008 -1.258 -4.914 1 97.31 275 CYS B N 1
ATOM 5799 C CA . CYS B 1 275 ? 13.883 -0.466 -6.133 1 97.31 275 CYS B CA 1
ATOM 5800 C C . CYS B 1 275 ? 12.5 -0.636 -6.758 1 97.31 275 CYS B C 1
ATOM 5802 O O . CYS B 1 275 ? 12.211 -0.053 -7.805 1 97.31 275 CYS B O 1
ATOM 5804 N N . TRP B 1 276 ? 11.656 -1.445 -6.109 1 98.12 276 TRP B N 1
ATOM 5805 C CA . TRP B 1 276 ? 10.312 -1.665 -6.629 1 98.12 276 TRP B CA 1
ATOM 5806 C C . TRP B 1 276 ? 9.43 -0.444 -6.391 1 98.12 276 TRP B C 1
ATOM 5808 O O . TRP B 1 276 ? 9.781 0.439 -5.602 1 98.12 276 TRP B O 1
ATOM 5818 N N . GLU B 1 277 ? 8.297 -0.385 -7.043 1 97.19 277 GLU B N 1
ATOM 5819 C CA . GLU B 1 277 ? 7.316 0.665 -6.793 1 97.19 277 GLU B CA 1
ATOM 5820 C C . GLU B 1 277 ? 6.734 0.552 -5.387 1 97.19 277 GLU B C 1
ATOM 5822 O O . GLU B 1 277 ? 6.73 -0.53 -4.797 1 97.19 277 GLU B O 1
ATOM 5827 N N . SER B 1 278 ? 6.184 1.562 -4.891 1 96.94 278 SER B N 1
ATOM 5828 C CA . SER B 1 278 ? 5.711 1.62 -3.512 1 96.94 278 SER B CA 1
ATOM 5829 C C . SER B 1 278 ? 4.652 0.558 -3.242 1 96.94 278 SER B C 1
ATOM 5831 O O . SER B 1 278 ? 4.746 -0.187 -2.264 1 96.94 278 SER B O 1
ATOM 5833 N N . ILE B 1 279 ? 3.699 0.489 -4.113 1 97.25 279 ILE B N 1
ATOM 5834 C CA . ILE B 1 279 ? 2.604 -0.443 -3.873 1 97.25 279 ILE B CA 1
ATOM 5835 C C . ILE B 1 279 ? 3.135 -1.874 -3.861 1 97.25 279 ILE B C 1
ATOM 5837 O O . ILE B 1 279 ? 2.664 -2.711 -3.088 1 97.25 279 ILE B O 1
ATOM 5841 N N . GLU B 1 280 ? 4.102 -2.148 -4.738 1 98.12 280 GLU B N 1
ATOM 5842 C CA . GLU B 1 280 ? 4.723 -3.471 -4.773 1 98.12 280 GLU B CA 1
ATOM 5843 C C . GLU B 1 280 ? 5.449 -3.773 -3.467 1 98.12 280 GLU B C 1
ATOM 5845 O O . GLU B 1 280 ? 5.367 -4.891 -2.949 1 98.12 280 GLU B O 1
ATOM 5850 N N . GLN B 1 281 ? 6.082 -2.77 -2.984 1 98.38 281 GLN B N 1
ATOM 5851 C CA . GLN B 1 281 ? 6.789 -2.939 -1.72 1 98.38 281 GLN B CA 1
ATOM 5852 C C . GLN B 1 281 ? 5.812 -3.156 -0.568 1 98.38 281 GLN B C 1
ATOM 5854 O O . GLN B 1 281 ? 6.07 -3.961 0.33 1 98.38 281 GLN B O 1
ATOM 5859 N N . PHE B 1 282 ? 4.73 -2.475 -0.628 1 98.06 282 PHE B N 1
ATOM 5860 C CA . PHE B 1 282 ? 3.713 -2.684 0.394 1 98.06 282 PHE B CA 1
ATOM 5861 C C . PHE B 1 282 ? 3.186 -4.113 0.348 1 98.06 282 PHE B C 1
ATOM 5863 O O . PHE B 1 282 ? 3.018 -4.75 1.39 1 98.06 282 PHE B O 1
ATOM 5870 N N . PHE B 1 283 ? 2.92 -4.602 -0.834 1 98.62 283 PHE B N 1
ATOM 5871 C CA . PHE B 1 283 ? 2.477 -5.98 -0.994 1 98.62 283 PHE B CA 1
ATOM 5872 C C . PHE B 1 283 ? 3.523 -6.949 -0.461 1 98.62 283 PHE B C 1
ATOM 5874 O O . PHE B 1 283 ? 3.195 -7.887 0.271 1 98.62 283 PHE B O 1
ATOM 5881 N N . PHE B 1 284 ? 4.762 -6.699 -0.811 1 98.44 284 PHE B N 1
ATOM 5882 C CA . PHE B 1 284 ? 5.879 -7.535 -0.384 1 98.44 284 PHE B CA 1
ATOM 5883 C C . PHE B 1 284 ? 5.941 -7.617 1.137 1 98.44 284 PHE B C 1
ATOM 5885 O O . PHE B 1 284 ? 6.035 -8.711 1.702 1 98.44 284 PHE B O 1
ATOM 5892 N N . TRP B 1 285 ? 5.84 -6.488 1.825 1 98 285 TRP B N 1
ATOM 5893 C CA . TRP B 1 285 ? 5.973 -6.449 3.277 1 98 285 TRP B CA 1
ATOM 5894 C C . TRP B 1 285 ? 4.781 -7.113 3.953 1 98 285 TRP B C 1
ATOM 5896 O O . TRP B 1 285 ? 4.914 -7.691 5.035 1 98 285 TRP B O 1
ATOM 5906 N N . GLN B 1 286 ? 3.6 -7.082 3.344 1 97.69 286 GLN B N 1
ATOM 5907 C CA . GLN B 1 286 ? 2.457 -7.824 3.865 1 97.69 286 GLN B CA 1
ATOM 5908 C C . GLN B 1 286 ? 2.703 -9.328 3.803 1 97.69 286 GLN B C 1
ATOM 5910 O O . GLN B 1 286 ? 2.338 -10.062 4.723 1 97.69 286 GLN B O 1
ATOM 5915 N N . LEU B 1 287 ? 3.307 -9.719 2.744 1 98.44 287 LEU B N 1
ATOM 5916 C CA . LEU B 1 287 ? 3.627 -11.133 2.6 1 98.44 287 LEU B CA 1
ATOM 5917 C C . LEU B 1 287 ? 4.715 -11.547 3.584 1 98.44 287 LEU B C 1
ATOM 5919 O O . LEU B 1 287 ? 4.672 -12.648 4.137 1 98.44 287 LEU B O 1
ATOM 5923 N N . ILE B 1 288 ? 5.684 -10.688 3.838 1 97.75 288 ILE B N 1
ATOM 5924 C CA . ILE B 1 288 ? 6.699 -10.93 4.852 1 97.75 288 ILE B CA 1
ATOM 5925 C C . ILE B 1 288 ? 6.039 -11.086 6.223 1 97.75 288 ILE B C 1
ATOM 5927 O O . ILE B 1 288 ? 6.363 -12.008 6.977 1 97.75 288 ILE B O 1
ATOM 5931 N N . ASN B 1 289 ? 5.152 -10.172 6.473 1 96.56 289 ASN B N 1
ATOM 5932 C CA . ASN B 1 289 ? 4.422 -10.227 7.734 1 96.56 289 ASN B CA 1
ATOM 5933 C C . ASN B 1 289 ? 3.633 -11.523 7.867 1 96.56 289 ASN B C 1
ATOM 5935 O O . ASN B 1 289 ? 3.605 -12.133 8.938 1 96.56 289 ASN B O 1
ATOM 5939 N N . ALA B 1 290 ? 3.037 -11.953 6.812 1 97.75 290 ALA B N 1
ATOM 5940 C CA . ALA B 1 290 ? 2.26 -13.188 6.816 1 97.75 290 ALA B CA 1
ATOM 5941 C C . ALA B 1 290 ? 3.137 -14.383 7.156 1 97.75 290 ALA B C 1
ATOM 5943 O O . ALA B 1 290 ? 2.682 -15.328 7.812 1 97.75 290 ALA B O 1
ATOM 5944 N N . HIS B 1 291 ? 4.387 -14.414 6.75 1 96.75 291 HIS B N 1
ATOM 5945 C CA . HIS B 1 291 ? 5.309 -15.523 6.961 1 96.75 291 HIS B CA 1
ATOM 5946 C C . HIS B 1 291 ? 5.906 -15.484 8.359 1 96.75 291 HIS B C 1
ATOM 5948 O O . HIS B 1 291 ? 6.762 -16.312 8.703 1 96.75 291 HIS B O 1
ATOM 5954 N N . ASP B 1 292 ? 5.562 -14.516 9.156 1 91.06 292 ASP B N 1
ATOM 5955 C CA . ASP B 1 292 ? 5.879 -14.422 10.578 1 91.06 292 ASP B CA 1
ATOM 5956 C C . ASP B 1 292 ? 7.387 -14.336 10.805 1 91.06 292 ASP B C 1
ATOM 5958 O O . ASP B 1 292 ? 7.938 -15.062 11.633 1 91.06 292 ASP B O 1
ATOM 5962 N N . PHE B 1 293 ? 8.031 -13.68 10.008 1 92.38 293 PHE B N 1
ATOM 5963 C CA . PHE B 1 293 ? 9.453 -13.438 10.219 1 92.38 293 PHE B CA 1
ATOM 5964 C C . PHE B 1 293 ? 9.68 -12.516 11.406 1 92.38 293 PHE B C 1
ATOM 5966 O O . PHE B 1 293 ? 8.93 -11.562 11.609 1 92.38 293 PHE B O 1
ATOM 5973 N N . ASN B 1 294 ? 10.672 -12.859 12.141 1 89.56 294 ASN B N 1
ATOM 5974 C CA . ASN B 1 294 ? 11.094 -12 13.242 1 89.56 294 ASN B CA 1
ATOM 5975 C C . ASN B 1 294 ? 11.867 -10.789 12.742 1 89.56 294 ASN B C 1
ATOM 5977 O O . ASN B 1 294 ? 12.461 -10.836 11.664 1 89.56 294 ASN B O 1
ATOM 5981 N N . ILE B 1 295 ? 11.883 -9.766 13.516 1 94.88 295 ILE B N 1
ATOM 5982 C CA . ILE B 1 295 ? 12.578 -8.531 13.172 1 94.88 295 ILE B CA 1
ATOM 5983 C C . ILE B 1 295 ? 14.07 -8.82 12.984 1 94.88 295 ILE B C 1
ATOM 5985 O O . ILE B 1 295 ? 14.734 -8.172 12.172 1 94.88 295 ILE B O 1
ATOM 5989 N N . ASP B 1 296 ? 14.562 -9.859 13.539 1 93.12 296 ASP B N 1
ATOM 5990 C CA . ASP B 1 296 ? 15.969 -10.227 13.445 1 93.12 296 ASP B CA 1
ATOM 5991 C C . ASP B 1 296 ? 16.359 -10.578 12.016 1 93.12 296 ASP B C 1
ATOM 5993 O O . ASP B 1 296 ? 17.5 -10.359 11.602 1 93.12 296 ASP B O 1
ATOM 5997 N N . THR B 1 297 ? 15.367 -11.047 11.398 1 93.19 297 THR B N 1
ATOM 5998 C CA . THR B 1 297 ? 15.609 -11.523 10.039 1 93.19 297 THR B CA 1
ATOM 5999 C C . THR B 1 297 ? 15.734 -10.352 9.07 1 93.19 297 THR B C 1
ATOM 6001 O O . THR B 1 297 ? 16.469 -10.43 8.086 1 93.19 297 THR B O 1
ATOM 6004 N N . VAL B 1 298 ? 15.102 -9.203 9.375 1 95.81 298 VAL B N 1
ATOM 6005 C CA . VAL B 1 298 ? 15.039 -8.125 8.391 1 95.81 298 VAL B CA 1
ATOM 6006 C C . VAL B 1 298 ? 15.875 -6.941 8.875 1 95.81 298 VAL B C 1
ATOM 6008 O O . VAL B 1 298 ? 16.234 -6.07 8.078 1 95.81 298 VAL B O 1
ATOM 6011 N N . LEU B 1 299 ? 16.219 -6.859 10.086 1 95.38 299 LEU B N 1
ATOM 6012 C CA . LEU B 1 299 ? 16.844 -5.703 10.727 1 95.38 299 LEU B CA 1
ATOM 6013 C C . LEU B 1 299 ? 18.188 -5.398 10.086 1 95.38 299 LEU B C 1
ATOM 6015 O O . LEU B 1 299 ? 18.531 -4.234 9.867 1 95.38 299 LEU B O 1
ATOM 6019 N N . PRO B 1 300 ? 18.922 -6.379 9.68 1 93.12 300 PRO B N 1
ATOM 6020 C CA . PRO B 1 300 ? 20.234 -6.098 9.078 1 93.12 300 PRO B CA 1
ATOM 6021 C C . PRO B 1 300 ? 20.125 -5.262 7.805 1 93.12 300 PRO B C 1
ATOM 6023 O O . PRO B 1 300 ? 21.094 -4.633 7.387 1 93.12 300 PRO B O 1
ATOM 6026 N N . LEU B 1 301 ? 19 -5.199 7.234 1 95.88 301 LEU B N 1
ATOM 6027 C CA . LEU B 1 301 ? 18.766 -4.441 6.012 1 95.88 301 LEU B CA 1
ATOM 6028 C C . LEU B 1 301 ? 18.969 -2.951 6.246 1 95.88 301 LEU B C 1
ATOM 6030 O O . LEU B 1 301 ? 19.188 -2.193 5.297 1 95.88 301 LEU B O 1
ATOM 6034 N N . ILE B 1 302 ? 18.938 -2.455 7.477 1 94.81 302 ILE B N 1
ATOM 6035 C CA . ILE B 1 302 ? 18.875 -1.034 7.801 1 94.81 302 ILE B CA 1
ATOM 6036 C C . ILE B 1 302 ? 20.172 -0.355 7.375 1 94.81 302 ILE B C 1
ATOM 6038 O O . ILE B 1 302 ? 20.188 0.843 7.082 1 94.81 302 ILE B O 1
ATOM 6042 N N . THR B 1 303 ? 21.234 -1.082 7.305 1 92 303 THR B N 1
ATOM 6043 C CA . THR B 1 303 ? 22.531 -0.514 6.926 1 92 303 THR B CA 1
ATOM 6044 C C . THR B 1 303 ? 22.547 -0.152 5.445 1 92 303 THR B C 1
ATOM 6046 O O . THR B 1 303 ? 23.359 0.659 5.008 1 92 303 THR B O 1
ATOM 6049 N N . GLU B 1 304 ? 21.625 -0.723 4.723 1 93.31 304 GLU B N 1
ATOM 6050 C CA . GLU B 1 304 ? 21.547 -0.477 3.287 1 93.31 304 GLU B CA 1
ATOM 6051 C C . GLU B 1 304 ? 20.484 0.563 2.957 1 93.31 304 GLU B C 1
ATOM 6053 O O . GLU B 1 304 ? 20.375 1.005 1.812 1 93.31 304 GLU B O 1
ATOM 6058 N N . LEU B 1 305 ? 19.797 1.005 3.949 1 95.12 305 LEU B N 1
ATOM 6059 C CA . LEU B 1 305 ? 18.625 1.838 3.699 1 95.12 305 LEU B CA 1
ATOM 6060 C C . LEU B 1 305 ? 18.969 3.318 3.783 1 95.12 305 LEU B C 1
ATOM 6062 O O . LEU B 1 305 ? 19.703 3.736 4.691 1 95.12 305 LEU B O 1
ATOM 6066 N N . ASP B 1 306 ? 18.531 4.004 2.766 1 93.75 306 ASP B N 1
ATOM 6067 C CA . ASP B 1 306 ? 18.578 5.465 2.756 1 93.75 306 ASP B CA 1
ATOM 6068 C C . ASP B 1 306 ? 17.266 6.059 3.238 1 93.75 306 ASP B C 1
ATOM 6070 O O . ASP B 1 306 ? 16.188 5.641 2.803 1 93.75 306 ASP B O 1
ATOM 6074 N N . TYR B 1 307 ? 17.328 7.066 4.066 1 92.5 307 TYR B N 1
ATOM 6075 C CA . TYR B 1 307 ? 16.172 7.637 4.734 1 92.5 307 TYR B CA 1
ATOM 6076 C C . TYR B 1 307 ? 15.188 8.203 3.721 1 92.5 307 TYR B C 1
ATOM 6078 O O . TYR B 1 307 ? 13.969 8.094 3.895 1 92.5 307 TYR B O 1
ATOM 6086 N N . ASP B 1 308 ? 15.648 8.789 2.693 1 91.69 308 ASP B N 1
ATOM 6087 C CA . ASP B 1 308 ? 14.805 9.477 1.717 1 91.69 308 ASP B CA 1
ATOM 6088 C C . ASP B 1 308 ? 14.406 8.531 0.584 1 91.69 308 ASP B C 1
ATOM 6090 O O . ASP B 1 308 ? 13.328 8.68 -0.001 1 91.69 308 ASP B O 1
ATOM 6094 N N . LEU B 1 309 ? 15.219 7.539 0.339 1 94.56 309 LEU B N 1
ATOM 6095 C CA . LEU B 1 309 ? 15.031 6.73 -0.861 1 94.56 309 LEU B CA 1
ATOM 6096 C C . LEU B 1 309 ? 14.242 5.469 -0.548 1 94.56 309 LEU B C 1
ATOM 6098 O O . LEU B 1 309 ? 13.641 4.867 -1.444 1 94.56 309 LEU B O 1
ATOM 6102 N N . HIS B 1 310 ? 14.25 5.082 0.708 1 96.88 310 HIS B N 1
ATOM 6103 C CA . HIS B 1 310 ? 13.648 3.793 1.03 1 96.88 310 HIS B CA 1
ATOM 6104 C C . HIS B 1 310 ? 12.633 3.924 2.156 1 96.88 310 HIS B C 1
ATOM 6106 O O . HIS B 1 310 ? 12.695 3.189 3.146 1 96.88 310 HIS B O 1
ATOM 6112 N N . PRO B 1 311 ? 11.656 4.75 1.984 1 97.69 311 PRO B N 1
ATOM 6113 C CA . PRO B 1 311 ? 10.688 5.004 3.055 1 97.69 311 PRO B CA 1
ATOM 6114 C C . PRO B 1 311 ? 9.812 3.791 3.355 1 97.69 311 PRO B C 1
ATOM 6116 O O . PRO B 1 311 ? 9.445 3.559 4.512 1 97.69 311 PRO B O 1
ATOM 6119 N N . GLU B 1 312 ? 9.461 2.982 2.312 1 98.19 312 GLU B N 1
ATOM 6120 C CA . GLU B 1 312 ? 8.602 1.824 2.533 1 98.19 312 GLU B CA 1
ATOM 6121 C C . GLU B 1 312 ? 9.25 0.826 3.486 1 98.19 312 GLU B C 1
ATOM 6123 O O . GLU B 1 312 ? 8.617 0.38 4.449 1 98.19 312 GLU B O 1
ATOM 6128 N N . ALA B 1 313 ? 10.469 0.534 3.189 1 98.25 313 ALA B N 1
ATOM 6129 C CA . ALA B 1 313 ? 11.195 -0.438 3.998 1 98.25 313 ALA B CA 1
ATOM 6130 C C . ALA B 1 313 ? 11.43 0.089 5.41 1 98.25 313 ALA B C 1
ATOM 6132 O O . ALA B 1 313 ? 11.242 -0.636 6.391 1 98.25 313 ALA B O 1
ATOM 6133 N N . LEU B 1 314 ? 11.828 1.318 5.523 1 97.62 314 LEU B N 1
ATOM 6134 C CA . LEU B 1 314 ? 12.102 1.916 6.824 1 97.62 314 LEU B CA 1
ATOM 6135 C C . LEU B 1 314 ? 10.836 1.941 7.684 1 97.62 314 LEU B C 1
ATOM 6137 O O . LEU B 1 314 ? 10.891 1.648 8.883 1 97.62 314 LEU B O 1
ATOM 6141 N N . THR B 1 315 ? 9.742 2.301 7.066 1 98.31 315 THR B N 1
ATOM 6142 C CA . THR B 1 315 ? 8.477 2.336 7.793 1 98.31 315 THR B CA 1
ATOM 6143 C C . THR B 1 315 ? 8.094 0.942 8.281 1 98.31 315 THR B C 1
ATOM 6145 O O . THR B 1 315 ? 7.68 0.772 9.43 1 98.31 315 THR B O 1
ATOM 6148 N N . ALA B 1 316 ? 8.219 -0.067 7.402 1 97.75 316 ALA B N 1
ATOM 6149 C CA . ALA B 1 316 ? 7.91 -1.444 7.777 1 97.75 316 ALA B CA 1
ATOM 6150 C C . ALA B 1 316 ? 8.766 -1.898 8.961 1 97.75 316 ALA B C 1
ATOM 6152 O O . ALA B 1 316 ? 8.25 -2.477 9.922 1 97.75 316 ALA B O 1
ATOM 6153 N N . ILE B 1 317 ? 10.016 -1.606 8.914 1 97.56 317 ILE B N 1
ATOM 6154 C CA . ILE B 1 317 ? 10.953 -2.025 9.953 1 97.56 317 ILE B CA 1
ATOM 6155 C C . ILE B 1 317 ? 10.648 -1.278 11.25 1 97.56 317 ILE B C 1
ATOM 6157 O O . ILE B 1 317 ? 10.688 -1.864 12.336 1 97.56 317 ILE B O 1
ATOM 6161 N N . MET B 1 318 ? 10.328 0.022 11.133 1 97.12 318 MET B N 1
ATOM 6162 C CA . MET B 1 318 ? 9.953 0.814 12.297 1 97.12 318 MET B CA 1
ATOM 6163 C C . MET B 1 318 ? 8.758 0.188 13.016 1 97.12 318 MET B C 1
ATOM 6165 O O . MET B 1 318 ? 8.766 0.052 14.242 1 97.12 318 MET B O 1
ATOM 6169 N N . LEU B 1 319 ? 7.797 -0.212 12.242 1 96.75 319 LEU B N 1
ATOM 6170 C CA . LEU B 1 319 ? 6.566 -0.765 12.797 1 96.75 319 LEU B CA 1
ATOM 6171 C C . LEU B 1 319 ? 6.812 -2.148 13.391 1 96.75 319 LEU B C 1
ATOM 6173 O O . LEU B 1 319 ? 6.172 -2.531 14.375 1 96.75 319 LEU B O 1
ATOM 6177 N N . MET B 1 320 ? 7.766 -2.879 12.844 1 96.06 320 MET B N 1
ATOM 6178 C CA . MET B 1 320 ? 8.141 -4.172 13.414 1 96.06 320 MET B CA 1
ATOM 6179 C C . MET B 1 320 ? 8.891 -3.99 14.727 1 96.06 320 MET B C 1
ATOM 6181 O O . MET B 1 320 ? 8.633 -4.707 15.695 1 96.06 320 MET B O 1
ATOM 6185 N N . LEU B 1 321 ? 9.75 -3.02 14.781 1 96.69 321 LEU B N 1
ATOM 6186 C CA . LEU B 1 321 ? 10.562 -2.773 15.961 1 96.69 321 LEU B CA 1
ATOM 6187 C C . LEU B 1 321 ? 9.703 -2.309 17.141 1 96.69 321 LEU B C 1
ATOM 6189 O O . LEU B 1 321 ? 10 -2.621 18.297 1 96.69 321 LEU B O 1
ATOM 6193 N N . LYS B 1 322 ? 8.703 -1.562 16.812 1 95.12 322 LYS B N 1
ATOM 6194 C CA . LYS B 1 322 ? 7.84 -1.046 17.875 1 95.12 322 LYS B CA 1
ATOM 6195 C C . LYS B 1 322 ? 7.184 -2.184 18.656 1 95.12 322 LYS B C 1
ATOM 6197 O O . LYS B 1 322 ? 6.805 -2.012 19.812 1 95.12 322 LYS B O 1
ATOM 6202 N N . GLN B 1 323 ? 7.109 -3.371 18.031 1 92.5 323 GLN B N 1
ATOM 6203 C CA . GLN B 1 323 ? 6.449 -4.52 18.641 1 92.5 323 GLN B CA 1
ATOM 6204 C C . GLN B 1 323 ? 7.414 -5.293 19.531 1 92.5 323 GLN B C 1
ATOM 6206 O O . GLN B 1 323 ? 7.008 -6.223 20.234 1 92.5 323 GLN B O 1
ATOM 6211 N N . GLU B 1 324 ? 8.68 -4.859 19.547 1 94.62 324 GLU B N 1
ATOM 6212 C CA . GLU B 1 324 ? 9.703 -5.602 20.281 1 94.62 324 GLU B CA 1
ATOM 6213 C C . GLU B 1 324 ? 10.227 -4.797 21.469 1 94.62 324 GLU B C 1
ATOM 6215 O O . GLU B 1 324 ? 10.188 -3.564 21.453 1 94.62 324 GLU B O 1
ATOM 6220 N N . LYS B 1 325 ? 10.703 -5.504 22.406 1 95.94 325 LYS B N 1
ATOM 6221 C CA . LYS B 1 325 ? 11.469 -4.875 23.484 1 95.94 325 LYS B CA 1
ATOM 6222 C C . LYS B 1 325 ? 12.906 -4.617 23.062 1 95.94 325 LYS B C 1
ATOM 6224 O O . LYS B 1 325 ? 13.516 -5.441 22.375 1 95.94 325 LYS B O 1
ATOM 6229 N N . PRO B 1 326 ? 13.375 -3.436 23.5 1 96.25 326 PRO B N 1
ATOM 6230 C CA . PRO B 1 326 ? 14.773 -3.168 23.156 1 96.25 326 PRO B CA 1
ATOM 6231 C C . PRO B 1 326 ? 15.734 -4.199 23.734 1 96.25 326 PRO B C 1
ATOM 6233 O O . PRO B 1 326 ? 15.523 -4.68 24.859 1 96.25 326 PRO B O 1
ATOM 6236 N N . ASN B 1 327 ? 16.656 -4.59 23.031 1 95.5 327 ASN B N 1
ATOM 6237 C CA . ASN B 1 327 ? 17.734 -5.457 23.484 1 95.5 327 ASN B CA 1
ATOM 6238 C C . ASN B 1 327 ? 19.078 -5.051 22.875 1 95.5 327 ASN B C 1
ATOM 6240 O O . ASN B 1 327 ? 19.141 -4.133 22.062 1 95.5 327 ASN B O 1
ATOM 6244 N N . ALA B 1 328 ? 20.125 -5.637 23.312 1 93.88 328 ALA B N 1
ATOM 6245 C CA . ALA B 1 328 ? 21.484 -5.227 22.938 1 93.88 328 ALA B CA 1
ATOM 6246 C C . ALA B 1 328 ? 21.719 -5.41 21.438 1 93.88 328 ALA B C 1
ATOM 6248 O O . ALA B 1 328 ? 22.359 -4.574 20.797 1 93.88 328 ALA B O 1
ATOM 6249 N N . ASP B 1 329 ? 21.172 -6.418 20.906 1 94.31 329 ASP B N 1
ATOM 6250 C CA . ASP B 1 329 ? 21.375 -6.715 19.484 1 94.31 329 ASP B CA 1
ATOM 6251 C C . ASP B 1 329 ? 20.719 -5.668 18.609 1 94.31 329 ASP B C 1
ATOM 6253 O O . ASP B 1 329 ? 21.297 -5.227 17.609 1 94.31 329 ASP B O 1
ATOM 6257 N N . TYR B 1 330 ? 19.469 -5.316 18.969 1 95.38 330 TYR B N 1
ATOM 6258 C CA . TYR B 1 330 ? 18.734 -4.309 18.203 1 95.38 330 TYR B CA 1
ATOM 6259 C C . TYR B 1 330 ? 19.469 -2.969 18.25 1 95.38 330 TYR B C 1
ATOM 6261 O O . TYR B 1 330 ? 19.609 -2.305 17.219 1 95.38 330 TYR B O 1
ATOM 6269 N N . ILE B 1 331 ? 19.906 -2.605 19.391 1 92.75 331 ILE B N 1
ATOM 6270 C CA . ILE B 1 331 ? 20.578 -1.322 19.578 1 92.75 331 ILE B CA 1
ATOM 6271 C C . ILE B 1 331 ? 21.875 -1.303 18.766 1 92.75 331 ILE B C 1
ATOM 6273 O O . ILE B 1 331 ? 22.172 -0.321 18.078 1 92.75 331 ILE B O 1
ATOM 6277 N N . LYS B 1 332 ? 22.562 -2.348 18.859 1 90.69 332 LYS B N 1
ATOM 6278 C CA . LYS B 1 332 ? 23.797 -2.455 18.094 1 90.69 332 LYS B CA 1
ATOM 6279 C C . LYS B 1 332 ? 23.531 -2.316 16.594 1 90.69 332 LYS B C 1
ATOM 6281 O O . LYS B 1 332 ? 24.266 -1.622 15.883 1 90.69 332 LYS B O 1
ATOM 6286 N N . CYS B 1 333 ? 22.531 -2.988 16.156 1 92.31 333 CYS B N 1
ATOM 6287 C CA . CYS B 1 333 ? 22.172 -2.939 14.742 1 92.31 333 CYS B CA 1
ATOM 6288 C C . CYS B 1 333 ? 21.766 -1.529 14.328 1 92.31 333 CYS B C 1
ATOM 6290 O O . CYS B 1 333 ? 22.188 -1.043 13.273 1 92.31 333 CYS B O 1
ATOM 6292 N N . LEU B 1 334 ? 21 -0.871 15.125 1 92.69 334 LEU B N 1
ATOM 6293 C CA . LEU B 1 334 ? 20.516 0.477 14.836 1 92.69 334 LEU B CA 1
ATOM 6294 C C . LEU B 1 334 ? 21.688 1.448 14.695 1 92.69 334 LEU B C 1
ATOM 6296 O O . LEU B 1 334 ? 21.719 2.242 13.75 1 92.69 334 LEU B O 1
ATOM 6300 N N . PHE B 1 335 ? 22.609 1.298 15.477 1 88.31 335 PHE B N 1
ATOM 6301 C CA . PHE B 1 335 ? 23.703 2.273 15.516 1 88.31 335 PHE B CA 1
ATOM 6302 C C . PHE B 1 335 ? 24.812 1.893 14.547 1 88.31 335 PHE B C 1
ATOM 6304 O O . PHE B 1 335 ? 25.797 2.621 14.398 1 88.31 335 PHE B O 1
ATOM 6311 N N . SER B 1 336 ? 24.625 0.813 13.875 1 86.44 336 SER B N 1
ATOM 6312 C CA . SER B 1 336 ? 25.547 0.438 12.797 1 86.44 336 SER B CA 1
ATOM 6313 C C . SER B 1 336 ? 25.188 1.146 11.492 1 86.44 336 SER B C 1
ATOM 6315 O O . SER B 1 336 ? 25.938 1.094 10.516 1 86.44 336 SER B O 1
ATOM 6317 N N . ARG B 1 337 ? 24.062 1.747 11.547 1 86.81 337 ARG B N 1
ATOM 6318 C CA . ARG B 1 337 ? 23.594 2.469 10.375 1 86.81 337 ARG B CA 1
ATOM 6319 C C . ARG B 1 337 ? 24.312 3.807 10.227 1 86.81 337 ARG B C 1
ATOM 6321 O O . ARG B 1 337 ? 24.562 4.488 11.219 1 86.81 337 ARG B O 1
ATOM 6328 N N . ASP B 1 338 ? 24.656 4.133 8.961 1 76.12 338 ASP B N 1
ATOM 6329 C CA . ASP B 1 338 ? 25.25 5.438 8.68 1 76.12 338 ASP B CA 1
ATOM 6330 C C . ASP B 1 338 ? 24.188 6.531 8.648 1 76.12 338 ASP B C 1
ATOM 6332 O O . ASP B 1 338 ? 23.219 6.434 7.906 1 76.12 338 ASP B O 1
ATOM 6336 N N . ILE B 1 339 ? 24.203 7.359 9.664 1 67.56 339 ILE B N 1
ATOM 6337 C CA . ILE B 1 339 ? 23.188 8.414 9.719 1 67.56 339 ILE B CA 1
ATOM 6338 C C . ILE B 1 339 ? 23.578 9.539 8.766 1 67.56 339 ILE B C 1
ATOM 6340 O O . ILE B 1 339 ? 24.719 10.008 8.773 1 67.56 339 ILE B O 1
ATOM 6344 N N . CYS B 1 340 ? 22.844 9.602 7.832 1 60.22 340 CYS B N 1
ATOM 6345 C CA . CYS B 1 340 ? 23.047 10.711 6.906 1 60.22 340 CYS B CA 1
ATOM 6346 C C . CYS B 1 340 ? 22.594 12.023 7.52 1 60.22 340 CYS B C 1
ATOM 6348 O O . CYS B 1 340 ? 21.734 12.031 8.414 1 60.22 340 CYS B O 1
ATOM 6350 N N . ASP B 1 341 ? 23.344 13.125 7.402 1 59.12 341 ASP B N 1
ATOM 6351 C CA . ASP B 1 341 ? 23.203 14.484 7.93 1 59.12 341 ASP B CA 1
ATOM 6352 C C . ASP B 1 341 ? 21.75 14.961 7.82 1 59.12 341 ASP B C 1
ATOM 6354 O O . ASP B 1 341 ? 21.266 15.672 8.695 1 59.12 341 ASP B O 1
ATOM 6358 N N . ASN B 1 342 ? 21.078 14.531 6.887 1 59.38 342 ASN B N 1
ATOM 6359 C CA . ASN B 1 342 ? 19.984 15.312 6.301 1 59.38 342 ASN B CA 1
ATOM 6360 C C . ASN B 1 342 ? 18.641 14.93 6.898 1 59.38 342 ASN B C 1
ATOM 6362 O O . ASN B 1 342 ? 17.688 14.648 6.16 1 59.38 342 ASN B O 1
ATOM 6366 N N . GLY B 1 343 ? 18.562 14.914 8.352 1 74.75 343 GLY B N 1
ATOM 6367 C CA . GLY B 1 343 ? 17.188 14.812 8.812 1 74.75 343 GLY B CA 1
ATOM 6368 C C . GLY B 1 343 ? 16.719 13.383 9.016 1 74.75 343 GLY B C 1
ATOM 6369 O O . GLY B 1 343 ? 15.516 13.117 9.078 1 74.75 343 GLY B O 1
ATOM 6370 N N . ASP B 1 344 ? 17.625 12.516 8.977 1 86.69 344 ASP B N 1
ATOM 6371 C CA . ASP B 1 344 ? 17.312 11.117 9.219 1 86.69 344 ASP B CA 1
ATOM 6372 C C . ASP B 1 344 ? 16.891 10.883 10.664 1 86.69 344 ASP B C 1
ATOM 6374 O O . ASP B 1 344 ? 17.719 10.938 11.57 1 86.69 344 ASP B O 1
ATOM 6378 N N . LEU B 1 345 ? 15.625 10.594 10.852 1 89.81 345 LEU B N 1
ATOM 6379 C CA . LEU B 1 345 ? 15.086 10.492 12.203 1 89.81 345 LEU B CA 1
ATOM 6380 C C . LEU B 1 345 ? 14.75 9.047 12.547 1 89.81 345 LEU B C 1
ATOM 6382 O O . LEU B 1 345 ? 14.094 8.781 13.562 1 89.81 345 LEU B O 1
ATOM 6386 N N . PHE B 1 346 ? 15.273 8.102 11.789 1 93.81 346 PHE B N 1
ATOM 6387 C CA . PHE B 1 346 ? 14.875 6.715 11.953 1 93.81 346 PHE B CA 1
ATOM 6388 C C . PHE B 1 346 ? 15.281 6.188 13.328 1 93.81 346 PHE B C 1
ATOM 6390 O O . PHE B 1 346 ? 14.445 5.703 14.086 1 93.81 346 PHE B O 1
ATOM 6397 N N . ILE B 1 347 ? 16.516 6.293 13.641 1 91.75 347 ILE B N 1
ATOM 6398 C CA . ILE B 1 347 ? 17.031 5.777 14.906 1 91.75 347 ILE B CA 1
ATOM 6399 C C . ILE B 1 347 ? 16.406 6.539 16.062 1 91.75 347 ILE B C 1
ATOM 6401 O O . ILE B 1 347 ? 15.961 5.934 17.047 1 91.75 347 ILE B O 1
ATOM 6405 N N . PHE B 1 348 ? 16.344 7.801 15.914 1 91.12 348 PHE B N 1
ATOM 6406 C CA . PHE B 1 348 ? 15.734 8.641 16.938 1 91.12 348 PHE B CA 1
ATOM 6407 C C . PHE B 1 348 ? 14.32 8.18 17.234 1 91.12 348 PHE B C 1
ATOM 6409 O O . PHE B 1 348 ? 13.93 8.07 18.406 1 91.12 348 PHE B O 1
ATOM 6416 N N . THR B 1 349 ? 13.508 7.965 16.219 1 94.94 349 THR B N 1
ATOM 6417 C CA . THR B 1 349 ? 12.109 7.586 16.359 1 94.94 349 THR B CA 1
ATOM 6418 C C . THR B 1 349 ? 11.969 6.277 17.125 1 94.94 349 THR B C 1
ATOM 6420 O O . THR B 1 349 ? 11.156 6.176 18.047 1 94.94 349 THR B O 1
ATOM 6423 N N . VAL B 1 350 ? 12.766 5.316 16.75 1 95.88 350 VAL B N 1
ATOM 6424 C CA . VAL B 1 350 ? 12.68 4 17.391 1 95.88 350 VAL B CA 1
ATOM 6425 C C . VAL B 1 350 ? 13.078 4.105 18.859 1 95.88 350 VAL B C 1
ATOM 6427 O O . VAL B 1 350 ? 12.375 3.594 19.734 1 95.88 350 VAL B O 1
ATOM 6430 N N . ILE B 1 351 ? 14.133 4.805 19.125 1 93.56 351 ILE B N 1
ATOM 6431 C CA . ILE B 1 351 ? 14.633 4.949 20.484 1 93.56 351 ILE B CA 1
ATOM 6432 C C . ILE B 1 351 ? 13.625 5.727 21.328 1 93.56 351 ILE B C 1
ATOM 6434 O O . ILE B 1 351 ? 13.344 5.359 22.469 1 93.56 351 ILE B O 1
ATOM 6438 N N . LYS B 1 352 ? 13.172 6.781 20.75 1 93.75 352 LYS B N 1
ATOM 6439 C CA . LYS B 1 352 ? 12.18 7.59 21.453 1 93.75 352 LYS B CA 1
ATOM 6440 C C . LYS B 1 352 ? 10.953 6.758 21.828 1 93.75 352 LYS B C 1
ATOM 6442 O O . LYS B 1 352 ? 10.422 6.879 22.922 1 93.75 352 LYS B O 1
ATOM 6447 N N . TYR B 1 353 ? 10.477 5.98 20.938 1 96.19 353 TYR B N 1
ATOM 6448 C CA . TYR B 1 353 ? 9.328 5.121 21.188 1 96.19 353 TYR B CA 1
ATOM 6449 C C . TYR B 1 353 ? 9.617 4.152 22.328 1 96.19 353 TYR B C 1
ATOM 6451 O O . TYR B 1 353 ? 8.805 4 23.25 1 96.19 353 TYR B O 1
ATOM 6459 N N . TRP B 1 354 ? 10.789 3.549 22.25 1 95.62 354 TRP B N 1
ATOM 6460 C CA . TRP B 1 354 ? 11.172 2.582 23.281 1 95.62 354 TRP B CA 1
ATOM 6461 C C . TRP B 1 354 ? 11.305 3.256 24.641 1 95.62 354 TRP B C 1
ATOM 6463 O O . TRP B 1 354 ? 10.992 2.652 25.672 1 95.62 354 TRP B O 1
ATOM 6473 N N . CYS B 1 355 ? 11.68 4.426 24.688 1 92.94 355 CYS B N 1
ATOM 6474 C CA . CYS B 1 355 ? 11.898 5.148 25.922 1 92.94 355 CYS B CA 1
ATOM 6475 C C . CYS B 1 355 ? 10.578 5.387 26.656 1 92.94 355 CYS B C 1
ATOM 6477 O O . CYS B 1 355 ? 10.562 5.547 27.875 1 92.94 355 CYS B O 1
ATOM 6479 N N . ASP B 1 356 ? 9.539 5.465 25.953 1 92 356 ASP B N 1
ATOM 6480 C CA . ASP B 1 356 ? 8.242 5.699 26.578 1 92 356 ASP B CA 1
ATOM 6481 C C . ASP B 1 356 ? 7.898 4.594 27.578 1 92 356 ASP B C 1
ATOM 6483 O O . ASP B 1 356 ? 7.312 4.859 28.625 1 92 356 ASP B O 1
ATOM 6487 N N . GLU B 1 357 ? 8.328 3.35 27.281 1 91.94 357 GLU B N 1
ATOM 6488 C CA . GLU B 1 357 ? 7.977 2.227 28.141 1 91.94 357 GLU B CA 1
ATOM 6489 C C . GLU B 1 357 ? 9.219 1.605 28.781 1 91.94 357 GLU B C 1
ATOM 6491 O O . GLU B 1 357 ? 9.141 1.011 29.859 1 91.94 357 GLU B O 1
ATOM 6496 N N . TYR B 1 358 ? 10.383 1.83 28.094 1 94.62 358 TYR B N 1
ATOM 6497 C CA . TYR B 1 358 ? 11.562 1.093 28.531 1 94.62 358 TYR B CA 1
ATOM 6498 C C . TYR B 1 358 ? 12.734 2.033 28.766 1 94.62 358 TYR B C 1
ATOM 6500 O O . TYR B 1 358 ? 13.867 1.735 28.375 1 94.62 358 TYR B O 1
ATOM 6508 N N . ILE B 1 359 ? 12.516 3.104 29.328 1 91.88 359 ILE B N 1
ATOM 6509 C CA . ILE B 1 359 ? 13.531 4.148 29.453 1 91.88 359 ILE B CA 1
ATOM 6510 C C . ILE B 1 359 ? 14.758 3.6 30.172 1 91.88 359 ILE B C 1
ATOM 6512 O O . ILE B 1 359 ? 15.891 3.818 29.734 1 91.88 359 ILE B O 1
ATOM 6516 N N . ASP B 1 360 ? 14.578 2.848 31.25 1 93.19 360 ASP B N 1
ATOM 6517 C CA . ASP B 1 360 ? 15.695 2.324 32.031 1 93.19 360 ASP B CA 1
ATOM 6518 C C . ASP B 1 360 ? 16.5 1.306 31.234 1 93.19 360 ASP B C 1
ATOM 6520 O O . ASP B 1 360 ? 17.734 1.334 31.234 1 93.19 360 ASP B O 1
ATOM 6524 N N . LYS B 1 361 ? 15.758 0.504 30.562 1 94.81 361 LYS B N 1
ATOM 6525 C CA . LYS B 1 361 ? 16.422 -0.526 29.766 1 94.81 361 LYS B CA 1
ATOM 6526 C C . LYS B 1 361 ? 17.203 0.092 28.609 1 94.81 361 LYS B C 1
ATOM 6528 O O . LYS B 1 361 ? 18.344 -0.315 28.328 1 94.81 361 LYS B O 1
ATOM 6533 N N . VAL B 1 362 ? 16.641 1.043 27.938 1 93.69 362 VAL B N 1
ATOM 6534 C CA . VAL B 1 362 ? 17.297 1.722 26.828 1 93.69 362 VAL B CA 1
ATOM 6535 C C . VAL B 1 362 ? 18.547 2.434 27.312 1 93.69 362 VAL B C 1
ATOM 6537 O O . VAL B 1 362 ? 19.594 2.361 26.656 1 93.69 362 VAL B O 1
ATOM 6540 N N . ALA B 1 363 ? 18.422 3.07 28.438 1 90.06 363 ALA B N 1
ATOM 6541 C CA . ALA B 1 363 ? 19.562 3.783 29.016 1 90.06 363 ALA B CA 1
ATOM 6542 C C . ALA B 1 363 ? 20.703 2.826 29.312 1 90.06 363 ALA B C 1
ATOM 6544 O O . ALA B 1 363 ? 21.875 3.135 29.047 1 90.06 363 ALA B O 1
ATOM 6545 N N . GLU B 1 364 ? 20.344 1.755 29.859 1 93.25 364 GLU B N 1
ATOM 6546 C CA . GLU B 1 364 ? 21.344 0.739 30.188 1 93.25 364 GLU B CA 1
ATOM 6547 C C . GLU B 1 364 ? 22.047 0.232 28.922 1 93.25 364 GLU B C 1
ATOM 6549 O O . GLU B 1 364 ? 23.266 0.112 28.891 1 93.25 364 GLU B O 1
ATOM 6554 N N . LEU B 1 365 ? 21.25 -0.039 27.938 1 92.44 365 LEU B N 1
ATOM 6555 C CA . LEU B 1 365 ? 21.781 -0.588 26.688 1 92.44 365 LEU B CA 1
ATOM 6556 C C . LEU B 1 365 ? 22.656 0.427 25.969 1 92.44 365 LEU B C 1
ATOM 6558 O O . LEU B 1 365 ? 23.719 0.073 25.453 1 92.44 365 LEU B O 1
ATOM 6562 N N . ILE B 1 366 ? 22.312 1.625 25.938 1 88.62 366 ILE B N 1
ATOM 6563 C CA . ILE B 1 366 ? 23.047 2.682 25.266 1 88.62 366 ILE B CA 1
ATOM 6564 C C . ILE B 1 366 ? 24.344 2.967 26.016 1 88.62 366 ILE B C 1
ATOM 6566 O O . ILE B 1 366 ? 25.406 3.17 25.406 1 88.62 366 ILE B O 1
ATOM 6570 N N . SER B 1 367 ? 24.25 2.98 27.359 1 87.5 367 SER B N 1
ATOM 6571 C CA . SER B 1 367 ? 25.438 3.174 28.172 1 87.5 367 SER B CA 1
ATOM 6572 C C . SER B 1 367 ? 26.469 2.086 27.922 1 87.5 367 SER B C 1
ATOM 6574 O O . SER B 1 367 ? 27.672 2.367 27.828 1 87.5 367 SER B O 1
ATOM 6576 N N . ALA B 1 368 ? 25.969 0.968 27.828 1 88.38 368 ALA B N 1
ATOM 6577 C CA . ALA B 1 368 ? 26.859 -0.159 27.547 1 88.38 368 ALA B CA 1
ATOM 6578 C C . ALA B 1 368 ? 27.531 -0.016 26.188 1 88.38 368 ALA B C 1
ATOM 6580 O O . ALA B 1 368 ? 28.703 -0.329 26.031 1 88.38 368 ALA B O 1
ATOM 6581 N N . LEU B 1 369 ? 26.812 0.437 25.219 1 85.25 369 LEU B N 1
ATOM 6582 C CA . LEU B 1 369 ? 27.328 0.602 23.859 1 85.25 369 LEU B CA 1
ATOM 6583 C C . LEU B 1 369 ? 28.328 1.755 23.797 1 85.25 369 LEU B C 1
ATOM 6585 O O . LEU B 1 369 ? 29.312 1.679 23.062 1 85.25 369 LEU B O 1
ATOM 6589 N N . LEU B 1 370 ? 28.078 2.85 24.484 1 83 370 LEU B N 1
ATOM 6590 C CA . LEU B 1 370 ? 28.922 4.035 24.516 1 83 370 LEU B CA 1
ATOM 6591 C C . LEU B 1 370 ? 30.281 3.717 25.125 1 83 370 LEU B C 1
ATOM 6593 O O . LEU B 1 370 ? 31.297 4.281 24.734 1 83 370 LEU B O 1
ATOM 6597 N N . SER B 1 371 ? 30.234 2.869 26.094 1 82.38 371 SER B N 1
ATOM 6598 C CA . SER B 1 371 ? 31.469 2.488 26.766 1 82.38 371 SER B CA 1
ATOM 6599 C C . SER B 1 371 ? 32.406 1.734 25.812 1 82.38 371 SER B C 1
ATOM 6601 O O . SER B 1 371 ? 33.625 1.718 26.016 1 82.38 371 SER B O 1
ATOM 6603 N N . THR B 1 372 ? 31.812 1.236 24.75 1 77.88 372 THR B N 1
ATOM 6604 C CA . THR B 1 372 ? 32.594 0.437 23.828 1 77.88 372 THR B CA 1
ATOM 6605 C C . THR B 1 372 ? 32.688 1.116 22.453 1 77.88 372 THR B C 1
ATOM 6607 O O . THR B 1 372 ? 33.281 0.575 21.531 1 77.88 372 THR B O 1
ATOM 6610 N N . SER B 1 373 ? 32.125 2.297 22.375 1 72.56 373 SER B N 1
ATOM 6611 C CA . SER B 1 373 ? 31.875 2.881 21.062 1 72.56 373 SER B CA 1
ATOM 6612 C C . SER B 1 373 ? 33.062 3.719 20.578 1 72.56 373 SER B C 1
ATOM 6614 O O . SER B 1 373 ? 33.844 4.223 21.391 1 72.56 373 SER B O 1
ATOM 6616 N N . ASN B 1 374 ? 33.156 3.695 19.312 1 73.56 374 ASN B N 1
ATOM 6617 C CA . ASN B 1 374 ? 34.125 4.566 18.656 1 73.56 374 ASN B CA 1
ATOM 6618 C C . ASN B 1 374 ? 33.594 6 18.562 1 73.56 374 ASN B C 1
ATOM 6620 O O . ASN B 1 374 ? 32.5 6.305 19.016 1 73.56 374 ASN B O 1
ATOM 6624 N N . ASP B 1 375 ? 34.438 6.934 18.094 1 72.94 375 ASP B N 1
ATOM 6625 C CA . ASP B 1 375 ? 34.188 8.367 18.062 1 72.94 375 ASP B CA 1
ATOM 6626 C C . ASP B 1 375 ? 32.938 8.664 17.188 1 72.94 375 ASP B C 1
ATOM 6628 O O . ASP B 1 375 ? 32.125 9.531 17.531 1 72.94 375 ASP B O 1
ATOM 6632 N N . SER B 1 376 ? 32.812 7.973 16.188 1 70.31 376 SER B N 1
ATOM 6633 C CA . SER B 1 376 ? 31.703 8.211 15.281 1 70.31 376 SER B CA 1
ATOM 6634 C C . SER B 1 376 ? 30.375 7.875 15.945 1 70.31 376 SER B C 1
ATOM 6636 O O . SER B 1 376 ? 29.391 8.617 15.812 1 70.31 376 SER B O 1
ATOM 6638 N N . GLN B 1 377 ? 30.422 6.855 16.688 1 71.94 377 GLN B N 1
ATOM 6639 C CA . GLN B 1 377 ? 29.203 6.434 17.406 1 71.94 377 GLN B CA 1
ATOM 6640 C C . GLN B 1 377 ? 28.859 7.406 18.516 1 71.94 377 GLN B C 1
ATOM 6642 O O . GLN B 1 377 ? 27.688 7.699 18.75 1 71.94 377 GLN B O 1
ATOM 6647 N N . ARG B 1 378 ? 29.797 7.926 19.125 1 75 378 ARG B N 1
ATOM 6648 C CA . ARG B 1 378 ? 29.578 8.891 20.203 1 75 378 ARG B CA 1
ATOM 6649 C C . ARG B 1 378 ? 28.922 10.164 19.672 1 75 378 ARG B C 1
ATOM 6651 O O . ARG B 1 378 ? 28.047 10.734 20.328 1 75 378 ARG B O 1
ATOM 6658 N N . LYS B 1 379 ? 29.328 10.531 18.531 1 74.88 379 LYS B N 1
ATOM 6659 C CA . LYS B 1 379 ? 28.719 11.695 17.891 1 74.88 379 LYS B CA 1
ATOM 6660 C C . LYS B 1 379 ? 27.234 11.445 17.594 1 74.88 379 LYS B C 1
ATOM 6662 O O . LYS B 1 379 ? 26.406 12.32 17.812 1 74.88 379 LYS B O 1
ATOM 6667 N N . LEU B 1 380 ? 27.062 10.289 17.156 1 73.56 380 LEU B N 1
ATOM 6668 C CA . LEU B 1 380 ? 25.688 9.914 16.844 1 73.56 380 LEU B CA 1
ATOM 6669 C C . LEU B 1 380 ? 24.828 9.938 18.109 1 73.56 380 LEU B C 1
ATOM 6671 O O . LEU B 1 380 ? 23.688 10.43 18.094 1 73.56 380 LEU B O 1
ATOM 6675 N N . PHE B 1 381 ? 25.375 9.477 19.125 1 73.19 381 PHE B N 1
ATOM 6676 C CA . PHE B 1 381 ? 24.672 9.484 20.406 1 73.19 381 PHE B CA 1
ATOM 6677 C C . PHE B 1 381 ? 24.422 10.914 20.875 1 73.19 381 PHE B C 1
ATOM 6679 O O . PHE B 1 381 ? 23.328 11.219 21.391 1 73.19 381 PHE B O 1
ATOM 6686 N N . GLY B 1 382 ? 25.375 11.664 20.688 1 74.31 382 GLY B N 1
ATOM 6687 C CA . GLY B 1 382 ? 25.219 13.062 21.047 1 74.31 382 GLY B CA 1
ATOM 6688 C C . GLY B 1 382 ? 24.094 13.75 20.297 1 74.31 382 GLY B C 1
ATOM 6689 O O . GLY B 1 382 ? 23.297 14.477 20.906 1 74.31 382 GLY B O 1
ATOM 6690 N N . GLU B 1 383 ? 24 13.516 19.125 1 74.56 383 GLU B N 1
ATOM 6691 C CA . GLU B 1 383 ? 22.953 14.094 18.297 1 74.56 383 GLU B CA 1
ATOM 6692 C C . GLU B 1 383 ? 21.578 13.562 18.703 1 74.56 383 GLU B C 1
ATOM 6694 O O . GLU B 1 383 ? 20.594 14.32 18.734 1 74.56 383 GLU B O 1
ATOM 6699 N N . LEU B 1 384 ? 21.547 12.297 18.922 1 74.56 384 LEU B N 1
ATOM 6700 C CA . LEU B 1 384 ? 20.297 11.672 19.344 1 74.56 384 LEU B CA 1
ATOM 6701 C C . LEU B 1 384 ? 19.812 12.281 20.656 1 74.56 384 LEU B C 1
ATOM 6703 O O . LEU B 1 384 ? 18.625 12.602 20.797 1 74.56 384 LEU B O 1
ATOM 6707 N N . PHE B 1 385 ? 20.734 12.5 21.562 1 72.94 385 PHE B N 1
ATOM 6708 C CA . PHE B 1 385 ? 20.375 13.047 22.859 1 72.94 385 PHE B CA 1
ATOM 6709 C C . PHE B 1 385 ? 19.953 14.508 22.75 1 72.94 385 PHE B C 1
ATOM 6711 O O . PHE B 1 385 ? 19.062 14.961 23.453 1 72.94 385 PHE B O 1
ATOM 6718 N N . ALA B 1 386 ? 20.578 15.148 21.859 1 72.44 386 ALA B N 1
ATOM 6719 C CA . ALA B 1 386 ? 20.203 16.531 21.594 1 72.44 386 ALA B CA 1
ATOM 6720 C C . ALA B 1 386 ? 18.766 16.625 21.078 1 72.44 386 ALA B C 1
ATOM 6722 O O . ALA B 1 386 ? 18 17.5 21.5 1 72.44 386 ALA B O 1
ATOM 6723 N N . LEU B 1 387 ? 18.422 15.75 20.266 1 69.31 387 LEU B N 1
ATOM 6724 C CA . LEU B 1 387 ? 17.078 15.719 19.703 1 69.31 387 LEU B CA 1
ATOM 6725 C C . LEU B 1 387 ? 16.047 15.359 20.766 1 69.31 387 LEU B C 1
ATOM 6727 O O . LEU B 1 387 ? 14.953 15.922 20.781 1 69.31 387 LEU B O 1
ATOM 6731 N N . MET B 1 388 ? 16.438 14.508 21.609 1 70.88 388 MET B N 1
ATOM 6732 C CA . MET B 1 388 ? 15.531 14.055 22.656 1 70.88 388 MET B CA 1
ATOM 6733 C C . MET B 1 388 ? 15.312 15.156 23.688 1 70.88 388 MET B C 1
ATOM 6735 O O . MET B 1 388 ? 14.203 15.32 24.203 1 70.88 388 MET B O 1
ATOM 6739 N N . GLU B 1 389 ? 16.359 15.883 23.953 1 63.81 389 GLU B N 1
ATOM 6740 C CA . GLU B 1 389 ? 16.281 17 24.891 1 63.81 389 GLU B CA 1
ATOM 6741 C C . GLU B 1 389 ? 15.414 18.125 24.328 1 63.81 389 GLU B C 1
ATOM 6743 O O . GLU B 1 389 ? 14.625 18.734 25.062 1 63.81 389 GLU B O 1
ATOM 6748 N N . GLU B 1 390 ? 15.672 18.359 23.172 1 58.88 390 GLU B N 1
ATOM 6749 C CA . GLU B 1 390 ? 14.859 19.391 22.516 1 58.88 390 GLU B CA 1
ATOM 6750 C C . GLU B 1 390 ? 13.375 19.031 22.578 1 58.88 390 GLU B C 1
ATOM 6752 O O . GLU B 1 390 ? 12.539 19.906 22.781 1 58.88 390 GLU B O 1
ATOM 6757 N N . GLU B 1 391 ? 13.164 17.781 22.531 1 57.72 391 GLU B N 1
ATOM 6758 C CA . GLU B 1 391 ? 11.781 17.312 22.531 1 57.72 391 GLU B CA 1
ATOM 6759 C C . GLU B 1 391 ? 11.211 17.281 23.953 1 57.72 391 GLU B C 1
ATOM 6761 O O . GLU B 1 391 ? 10.031 17.578 24.156 1 57.72 391 GLU B O 1
ATOM 6766 N N . GLU B 1 392 ? 12.008 16.781 24.875 1 53.31 392 GLU B N 1
ATOM 6767 C CA . GLU B 1 392 ? 11.586 16.797 26.281 1 53.31 392 GLU B CA 1
ATOM 6768 C C . GLU B 1 392 ? 11.305 18.219 26.75 1 53.31 392 GLU B C 1
ATOM 6770 O O . GLU B 1 392 ? 10.391 18.438 27.547 1 53.31 392 GLU B O 1
ATOM 6775 N N . GLU B 1 393 ? 12.102 18.969 26.312 1 45.66 393 GLU B N 1
ATOM 6776 C CA . GLU B 1 393 ? 11.82 20.359 26.625 1 45.66 393 GLU B CA 1
ATOM 6777 C C . GLU B 1 393 ? 10.469 20.797 26.062 1 45.66 393 GLU B C 1
ATOM 6779 O O . GLU B 1 393 ? 9.719 21.516 26.719 1 45.66 393 GLU B O 1
ATOM 6784 N N . ILE B 1 394 ? 10.195 20.156 25.047 1 47.94 394 ILE B N 1
ATOM 6785 C CA . ILE B 1 394 ? 8.898 20.453 24.469 1 47.94 394 ILE B CA 1
ATOM 6786 C C . ILE B 1 394 ? 7.801 19.719 25.234 1 47.94 394 ILE B C 1
ATOM 6788 O O . ILE B 1 394 ? 6.75 20.297 25.531 1 47.94 394 ILE B O 1
ATOM 6792 N N . SER B 1 395 ? 8.07 18.391 25.641 1 46.84 395 SER B N 1
ATOM 6793 C CA . SER B 1 395 ? 7.113 17.562 26.391 1 46.84 395 SER B CA 1
ATOM 6794 C C . SER B 1 395 ? 7.082 17.953 27.859 1 46.84 395 SER B C 1
ATOM 6796 O O . SER B 1 395 ? 6.027 17.922 28.5 1 46.84 395 SER B O 1
ATOM 6798 N N . ALA B 1 396 ? 8.219 18.219 28.688 1 45.06 396 ALA B N 1
ATOM 6799 C CA . ALA B 1 396 ? 8.312 18.594 30.094 1 45.06 396 ALA B CA 1
ATOM 6800 C C . ALA B 1 396 ? 7.582 19.906 30.359 1 45.06 396 ALA B C 1
ATOM 6802 O O . ALA B 1 396 ? 7.016 20.094 31.453 1 45.06 396 ALA B O 1
ATOM 6803 N N . THR B 1 397 ? 7.562 20.625 29.531 1 38.75 397 THR B N 1
ATOM 6804 C CA . THR B 1 397 ? 6.77 21.828 29.766 1 38.75 397 THR B CA 1
ATOM 6805 C C . THR B 1 397 ? 5.285 21.484 29.875 1 38.75 397 THR B C 1
ATOM 6807 O O . THR B 1 397 ? 4.539 22.156 30.594 1 38.75 397 THR B O 1
ATOM 6810 N N . LYS B 1 398 ? 4.812 20.375 29.391 1 38.53 398 LYS B N 1
ATOM 6811 C CA . LYS B 1 398 ? 3.43 19.922 29.531 1 38.53 398 LYS B CA 1
ATOM 6812 C C . LYS B 1 398 ? 3.213 19.203 30.859 1 38.53 398 LYS B C 1
ATOM 6814 O O . LYS B 1 398 ? 2.152 19.328 31.484 1 38.53 398 LYS B O 1
ATOM 6819 N N . SER B 1 399 ? 4.121 18.359 31.375 1 36.03 399 SER B N 1
ATOM 6820 C CA . SER B 1 399 ? 3.924 17.578 32.594 1 36.03 399 SER B CA 1
ATOM 6821 C C . SER B 1 399 ? 4.059 18.438 33.844 1 36.03 399 SER B C 1
ATOM 6823 O O . SER B 1 399 ? 3.508 18.094 34.875 1 36.03 399 SER B O 1
ATOM 6825 N N . SER B 1 400 ? 4.895 19.453 33.812 1 33.44 400 SER B N 1
ATOM 6826 C CA . SER B 1 400 ? 5.078 20.094 35.094 1 33.44 400 SER B CA 1
ATOM 6827 C C . SER B 1 400 ? 3.797 20.781 35.562 1 33.44 400 SER B C 1
ATOM 6829 O O . SER B 1 400 ? 3.734 21.312 36.688 1 33.44 400 SER B O 1
ATOM 6831 N N . ARG B 1 401 ? 2.916 21.156 34.562 1 34.16 401 ARG B N 1
ATOM 6832 C CA . ARG B 1 401 ? 1.802 21.906 35.125 1 34.16 401 ARG B CA 1
ATOM 6833 C C . ARG B 1 401 ? 0.871 20.969 35.906 1 34.16 401 ARG B C 1
ATOM 6835 O O . ARG B 1 401 ? -0.107 21.422 36.5 1 34.16 401 ARG B O 1
ATOM 6842 N N . LEU B 1 402 ? 0.866 19.703 35.625 1 30.53 402 LEU B N 1
ATOM 6843 C CA . LEU B 1 402 ? -0.198 18.984 36.312 1 30.53 402 LEU B CA 1
ATOM 6844 C C . LEU B 1 402 ? 0.129 18.812 37.781 1 30.53 402 LEU B C 1
ATOM 6846 O O . LEU B 1 402 ? -0.627 18.188 38.531 1 30.53 402 LEU B O 1
ATOM 6850 N N . GLN B 1 403 ? 1.314 19.047 38.156 1 29.64 403 GLN B N 1
ATOM 6851 C CA . GLN B 1 403 ? 1.551 18.703 39.562 1 29.64 403 GLN B CA 1
ATOM 6852 C C . GLN B 1 403 ? 0.976 19.766 40.469 1 29.64 403 GLN B C 1
ATOM 6854 O O . GLN B 1 403 ? 1.717 20.422 41.219 1 29.64 403 GLN B O 1
ATOM 6859 N N . GLY B 1 404 ? 0.055 20.656 39.844 1 25.09 404 GLY B N 1
ATOM 6860 C CA . GLY B 1 404 ? -0.322 21.656 40.812 1 25.09 404 GLY B CA 1
ATOM 6861 C C . GLY B 1 404 ? -0.727 21.062 42.156 1 25.09 404 GLY B C 1
ATOM 6862 O O . GLY B 1 404 ? 0.035 21.125 43.125 1 25.09 404 GLY B O 1
ATOM 6863 N N . ARG B 1 405 ? -2.127 21.25 42.438 1 25.67 405 ARG B N 1
ATOM 6864 C CA . ARG B 1 405 ? -2.738 21.547 43.75 1 25.67 405 ARG B CA 1
ATOM 6865 C C . ARG B 1 405 ? -2.855 20.281 44.594 1 25.67 405 ARG B C 1
ATOM 6867 O O . ARG B 1 405 ? -3.629 19.375 44.25 1 25.67 405 ARG B O 1
ATOM 6874 N N . GLY B 1 406 ? -1.765 19.766 45.031 1 23.91 406 GLY B N 1
ATOM 6875 C CA . GLY B 1 406 ? -1.808 18.75 46.094 1 23.91 406 GLY B CA 1
ATOM 6876 C C . GLY B 1 406 ? -2.768 19.109 47.219 1 23.91 406 GLY B C 1
ATOM 6877 O O . GLY B 1 406 ? -2.479 19.969 48.031 1 23.91 406 GLY B O 1
ATOM 6878 N N . ARG B 1 407 ? -4.07 19.328 46.812 1 24.17 407 ARG B N 1
ATOM 6879 C CA . ARG B 1 407 ? -4.98 19.531 47.938 1 24.17 407 ARG B CA 1
ATOM 6880 C C . ARG B 1 407 ? -4.789 18.453 48.969 1 24.17 407 ARG B C 1
ATOM 6882 O O . ARG B 1 407 ? -4.48 17.297 48.656 1 24.17 407 ARG B O 1
ATOM 6889 N N . LYS B 1 408 ? -4.695 18.875 50.25 1 23.58 408 LYS B N 1
ATOM 6890 C CA . LYS B 1 408 ? -4.57 18.156 51.5 1 23.58 408 LYS B CA 1
ATOM 6891 C C . LYS B 1 408 ? -5.68 17.125 51.656 1 23.58 408 LYS B C 1
ATOM 6893 O O . LYS B 1 408 ? -6.844 17.406 51.344 1 23.58 408 LYS B O 1
ATOM 6898 N N . PRO B 1 409 ? -5.438 15.875 51.531 1 22.91 409 PRO B N 1
ATOM 6899 C CA . PRO B 1 409 ? -6.379 14.789 51.844 1 22.91 409 PRO B CA 1
ATOM 6900 C C . PRO B 1 409 ? -7.16 15.031 53.125 1 22.91 409 PRO B C 1
ATOM 6902 O O . PRO B 1 409 ? -6.57 15.359 54.156 1 22.91 409 PRO B O 1
ATOM 6905 N N . ALA B 1 410 ? -8.328 15.75 53.031 1 22 410 ALA B N 1
ATOM 6906 C CA . ALA B 1 410 ? -9.203 15.883 54.188 1 22 410 ALA B CA 1
ATOM 6907 C C . ALA B 1 410 ? -9.289 14.57 54.969 1 22 410 ALA B C 1
ATOM 6909 O O . ALA B 1 410 ? -9.266 13.484 54.344 1 22 410 ALA B O 1
ATOM 6910 N N . SER B 1 411 ? -9.188 14.586 56.25 1 19.89 411 SER B N 1
ATO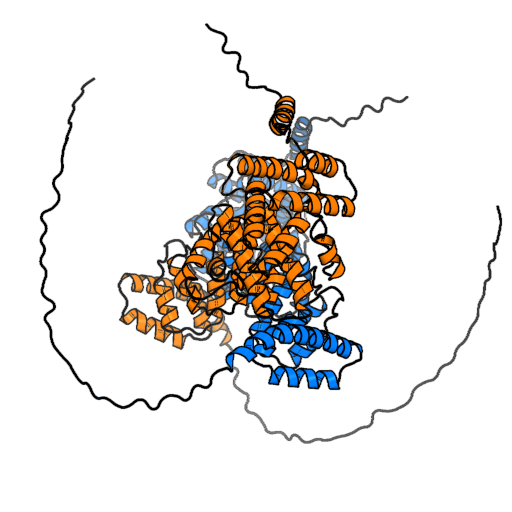M 6911 C CA . SER B 1 411 ? -9.094 13.594 57.312 1 19.89 411 SER B CA 1
ATOM 6912 C C . SER B 1 411 ? -10.359 12.742 57.375 1 19.89 411 SER B C 1
ATOM 6914 O O . SER B 1 411 ? -10.289 11.539 57.625 1 19.89 411 SER B O 1
ATOM 6916 N N . SER B 1 412 ? -11.586 13.492 57.312 1 18.91 412 SER B N 1
ATOM 6917 C CA . SER B 1 412 ? -12.375 13.109 58.5 1 18.91 412 SER B CA 1
ATOM 6918 C C . SER B 1 412 ? -12.875 11.672 58.375 1 18.91 412 SER B C 1
ATOM 6920 O O . SER B 1 412 ? -12.789 11.062 57.312 1 18.91 412 SER B O 1
ATOM 6922 N N . SER B 1 413 ? -14.094 11.461 59.062 1 18.12 413 SER B N 1
ATOM 6923 C CA . SER B 1 413 ? -14.773 10.578 60 1 18.12 413 SER B CA 1
ATOM 6924 C C . SER B 1 413 ? -15.539 9.477 59.281 1 18.12 413 SER B C 1
ATOM 6926 O O . SER B 1 413 ? -15.867 9.617 58.094 1 18.12 413 SER B O 1
ATOM 6928 N N . LYS B 1 414 ? -15.727 8.383 60.094 1 19.92 414 LYS B N 1
ATOM 6929 C CA . LYS B 1 414 ? -16 6.961 59.906 1 19.92 414 LYS B CA 1
ATOM 6930 C C . LYS B 1 414 ? -17.344 6.75 59.188 1 19.92 414 LYS B C 1
ATOM 6932 O O . LYS B 1 414 ? -17.594 5.691 58.625 1 19.92 414 LYS B O 1
ATOM 6937 N N . PRO B 1 415 ? -18.422 7.762 58.906 1 20.23 415 PRO B N 1
ATOM 6938 C CA . PRO B 1 415 ? -19.562 7.117 59.562 1 20.23 415 PRO B CA 1
ATOM 6939 C C . PRO B 1 415 ? -20.047 5.879 58.781 1 20.23 415 PRO B C 1
ATOM 6941 O O . PRO B 1 415 ? -19.734 5.723 57.625 1 20.23 415 PRO B O 1
ATOM 6944 N N . PRO B 1 416 ? -21 5.031 59.469 1 19.66 416 PRO B N 1
ATOM 6945 C CA . PRO B 1 416 ? -21.516 3.66 59.406 1 19.66 416 PRO B CA 1
ATOM 6946 C C . PRO B 1 416 ? -22.375 3.414 58.188 1 19.66 416 PRO B C 1
ATOM 6948 O O . PRO B 1 416 ? -22.938 4.359 57.625 1 19.66 416 PRO B O 1
ATOM 6951 N N . VAL B 1 417 ? -22.188 2.373 57.469 1 18.45 417 VAL B N 1
ATOM 6952 C CA . VAL B 1 417 ? -22.641 1.715 56.25 1 18.45 417 VAL B CA 1
ATOM 6953 C C . VAL B 1 417 ? -24.141 1.473 56.312 1 18.45 417 VAL B C 1
ATOM 6955 O O . VAL B 1 417 ? -24.734 0.911 55.406 1 18.45 417 VAL B O 1
ATOM 6958 N N . ALA B 1 418 ? -24.875 1.873 57.469 1 17.03 418 ALA B N 1
ATOM 6959 C CA . ALA B 1 418 ? -25.797 0.746 57.625 1 17.03 418 ALA B CA 1
ATOM 6960 C C . ALA B 1 418 ? -26.672 0.582 56.375 1 17.03 418 ALA B C 1
ATOM 6962 O O . ALA B 1 418 ? -26.797 -0.521 55.844 1 17.03 418 ALA B O 1
ATOM 6963 N N . THR B 1 419 ? -27.672 1.549 56.125 1 16.67 419 THR B N 1
ATOM 6964 C CA . THR B 1 419 ? -29.031 1.044 56.281 1 16.67 419 THR B CA 1
ATOM 6965 C C . THR B 1 419 ? -29.547 0.47 54.969 1 16.67 419 THR B C 1
ATOM 6967 O O . THR B 1 419 ? -29.125 0.904 53.875 1 16.67 419 THR B O 1
ATOM 6970 N N . VAL B 1 420 ? -30.406 -0.686 55 1 17.81 420 VAL B N 1
ATOM 6971 C CA . VAL B 1 420 ? -31 -1.831 54.344 1 17.81 420 VAL B CA 1
ATOM 6972 C C . VAL B 1 420 ? -32.031 -1.35 53.312 1 17.81 420 VAL B C 1
ATOM 6974 O O . VAL B 1 420 ? -32.188 -1.932 52.25 1 17.81 420 VAL B O 1
ATOM 6977 N N . SER B 1 421 ? -32.875 -0.175 53.594 1 16.03 421 SER B N 1
ATOM 6978 C CA . SER B 1 421 ? -34.281 -0.611 53.594 1 16.03 421 SER B CA 1
ATOM 6979 C C . SER B 1 421 ? -34.75 -0.913 52.188 1 16.03 421 SER B C 1
ATOM 6981 O O . SER B 1 421 ? -34.062 -0.615 51.188 1 16.03 421 SER B O 1
ATOM 6983 N N . SER B 1 422 ? -36.094 -0.47 51.906 1 16.19 422 SER B N 1
ATOM 6984 C CA . SER B 1 422 ? -37.406 -1.058 51.75 1 16.19 422 SER B CA 1
ATOM 6985 C C . SER B 1 422 ? -37.781 -1.159 50.25 1 16.19 422 SER B C 1
ATOM 6987 O O . SER B 1 422 ? -38.125 -2.242 49.781 1 16.19 422 SER B O 1
ATOM 6989 N N . SER B 1 423 ? -38.844 -0.352 49.812 1 15.97 423 SER B N 1
ATOM 6990 C CA . SER B 1 423 ? -40.188 -0.715 49.469 1 15.97 423 SER B CA 1
ATOM 6991 C C . SER B 1 423 ? -40.375 -0.886 47.969 1 15.97 423 SER B C 1
ATOM 6993 O O . SER B 1 423 ? -39.562 -0.355 47.188 1 15.97 423 SER B O 1
ATOM 6995 N N . LYS B 1 424 ? -41.531 -1.665 47.562 1 16.69 424 LYS B N 1
ATOM 6996 C CA . LYS B 1 424 ? -42.344 -2.461 46.625 1 16.69 424 LYS B CA 1
ATOM 6997 C C . LYS B 1 424 ? -42.906 -1.594 45.5 1 16.69 424 LYS B C 1
ATOM 6999 O O . LYS B 1 424 ? -43.906 -0.903 45.719 1 16.69 424 LYS B O 1
ATOM 7004 N N . ARG B 1 425 ? -42.25 -0.803 44.781 1 16.2 425 ARG B N 1
ATOM 7005 C CA . ARG B 1 425 ? -43.125 0.061 44 1 16.2 425 ARG B CA 1
ATOM 7006 C C . ARG B 1 425 ? -44.062 -0.761 43.156 1 16.2 425 ARG B C 1
ATOM 7008 O O . ARG B 1 425 ? -43.688 -1.761 42.531 1 16.2 425 ARG B O 1
ATOM 7015 N N . GLN B 1 426 ? -45.438 -0.325 43.062 1 15.62 426 GLN B N 1
ATOM 7016 C CA . GLN B 1 426 ? -46.812 -0.6 42.688 1 15.62 426 GLN B CA 1
ATOM 7017 C C . GLN B 1 426 ? -46.969 -0.822 41.188 1 15.62 426 GLN B C 1
ATOM 7019 O O . GLN B 1 426 ? -46.125 -0.346 40.406 1 15.62 426 GLN B O 1
ATOM 7024 N N . ALA B 1 427 ? -48.281 -1.436 40.781 1 16.28 427 ALA B N 1
ATOM 7025 C CA . ALA B 1 427 ? -49.156 -2.291 40 1 16.28 427 ALA B CA 1
ATOM 7026 C C . ALA B 1 427 ? -49.531 -1.648 38.688 1 16.28 427 ALA B C 1
ATOM 7028 O O . ALA B 1 427 ? -49.406 -2.287 37.625 1 16.28 427 ALA B O 1
ATOM 7029 N N . VAL B 1 428 ? -50.531 -0.621 38.562 1 14.8 428 VAL B N 1
ATOM 7030 C CA . VAL B 1 428 ? -51.875 -0.901 38.062 1 14.8 428 VAL B CA 1
ATOM 7031 C C . VAL B 1 428 ? -51.969 -0.557 36.594 1 14.8 428 VAL B C 1
ATOM 7033 O O . VAL B 1 428 ? -52.531 -1.325 35.781 1 14.8 428 VAL B O 1
ATOM 7036 N N . ARG B 1 429 ? -51.812 0.681 35.969 1 15.79 429 ARG B N 1
ATOM 7037 C CA . ARG B 1 429 ? -53.062 1.219 35.438 1 15.79 429 ARG B CA 1
ATOM 7038 C C . ARG B 1 429 ? -53.469 0.513 34.156 1 15.79 429 ARG B C 1
ATOM 7040 O O . ARG B 1 429 ? -52.656 -0.123 33.5 1 15.79 429 ARG B O 1
ATOM 7047 N N . ASP B 1 430 ? -54.375 1.321 33.281 1 15.56 430 ASP B N 1
ATOM 7048 C CA . ASP B 1 430 ? -55.688 1.403 32.656 1 15.56 430 ASP B CA 1
ATOM 7049 C C . ASP B 1 430 ? -55.656 0.962 31.203 1 15.56 430 ASP B C 1
ATOM 7051 O O . ASP B 1 430 ? -54.688 1.196 30.5 1 15.56 430 ASP B O 1
ATOM 7055 N N . LEU B 1 431 ? -56.75 0.251 30.672 1 16.11 431 LEU B N 1
ATOM 7056 C CA . LEU B 1 431 ? -57.438 -0.61 29.703 1 16.11 431 LEU B CA 1
ATOM 7057 C C . LEU B 1 431 ? -57.75 0.149 28.422 1 16.11 431 LEU B C 1
ATOM 7059 O O . LEU B 1 431 ? -58.125 -0.455 27.406 1 16.11 431 LEU B O 1
ATOM 7063 N N . THR B 1 432 ? -57.844 1.521 28.281 1 15.66 432 THR B N 1
ATOM 7064 C CA . THR B 1 432 ? -59.094 1.88 27.562 1 15.66 432 THR B CA 1
ATOM 7065 C C . THR B 1 432 ? -59.031 1.406 26.125 1 15.66 432 THR B C 1
ATOM 7067 O O . THR B 1 432 ? -57.938 1.234 25.562 1 15.66 432 THR B O 1
ATOM 7070 N N . ASP B 1 433 ? -60.281 1.577 25.25 1 15.67 433 ASP B N 1
ATOM 7071 C CA . ASP B 1 433 ? -61.375 1.063 24.438 1 15.67 433 ASP B CA 1
ATOM 7072 C C . ASP B 1 433 ? -61.156 1.368 22.953 1 15.67 433 ASP B C 1
ATOM 7074 O O . ASP B 1 433 ? -61.344 0.505 22.109 1 15.67 433 ASP B O 1
ATOM 7078 N N . SER B 1 434 ? -61.188 2.688 22.422 1 15.69 434 SER B N 1
ATOM 7079 C CA . SER B 1 434 ? -62.312 3.008 21.531 1 15.69 434 SER B CA 1
ATOM 7080 C C . SER B 1 434 ? -62.094 2.449 20.141 1 15.69 434 SER B C 1
ATOM 7082 O O . SER B 1 434 ? -60.969 2.123 19.766 1 15.69 434 SER B O 1
ATOM 7084 N N . SER B 1 435 ? -62.875 3.127 19.031 1 15.52 435 SER B N 1
ATOM 7085 C CA . SER B 1 435 ? -63.938 2.879 18.062 1 15.52 435 SER B CA 1
ATOM 7086 C C . SER B 1 435 ? -63.344 2.621 16.672 1 15.52 435 SER B C 1
ATOM 7088 O O . SER B 1 435 ? -63.594 1.563 16.094 1 15.52 435 SER B O 1
ATOM 7090 N N . ASP B 1 436 ? -63.625 3.59 15.57 1 15.78 436 ASP B N 1
ATOM 7091 C CA . ASP B 1 436 ? -64.625 3.502 14.516 1 15.78 436 ASP B CA 1
ATOM 7092 C C . ASP B 1 436 ? -64 2.992 13.211 1 15.78 436 ASP B C 1
ATOM 7094 O O . ASP B 1 436 ? -62.812 3.01 13.039 1 15.78 436 ASP B O 1
ATOM 7098 N N . ASP B 1 437 ? -64.562 3.543 11.836 1 16.05 437 ASP B N 1
ATOM 7099 C CA . ASP B 1 437 ? -65.438 3.1 10.734 1 16.05 437 ASP B CA 1
ATOM 7100 C C . ASP B 1 437 ? -64.625 2.91 9.461 1 16.05 437 ASP B C 1
ATOM 7102 O O . ASP B 1 437 ? -64.688 1.855 8.82 1 16.05 437 ASP B O 1
ATOM 7106 N N . SER B 1 438 ? -64.438 4.008 8.461 1 16.17 438 SER B N 1
ATOM 7107 C CA . SER B 1 438 ? -65.188 4.059 7.215 1 16.17 438 SER B CA 1
ATOM 7108 C C . SER B 1 438 ? -64.5 3.305 6.102 1 16.17 438 SER B C 1
ATOM 7110 O O . SER B 1 438 ? -63.281 3.035 6.199 1 16.17 438 SER B O 1
ATOM 7112 N N . SER B 1 439 ? -64.688 3.779 4.559 1 16.14 439 SER B N 1
ATOM 7113 C CA . SER B 1 439 ? -65.375 3.328 3.373 1 16.14 439 SER B CA 1
ATOM 7114 C C . SER B 1 439 ? -64.438 2.777 2.318 1 16.14 439 SER B C 1
ATOM 7116 O O . SER B 1 439 ? -64.562 1.606 1.944 1 16.14 439 SER B O 1
ATOM 7118 N N . GLU B 1 440 ? -64.188 3.553 0.944 1 17.12 440 GLU B N 1
ATOM 7119 C CA . GLU B 1 440 ? -64.75 3.279 -0.366 1 17.12 440 GLU B CA 1
ATOM 7120 C C . GLU B 1 440 ? -63.844 2.404 -1.21 1 17.12 440 GLU B C 1
ATOM 7122 O O . GLU B 1 440 ? -62.625 2.377 -0.988 1 17.12 440 GLU B O 1
ATOM 7127 N N . VAL B 1 441 ? -64.375 1.838 -2.619 1 18.66 441 VAL B N 1
ATOM 7128 C CA . VAL B 1 441 ? -64.688 0.756 -3.549 1 18.66 441 VAL B CA 1
ATOM 7129 C C . VAL B 1 441 ? -63.75 0.849 -4.77 1 18.66 441 VAL B C 1
ATOM 7131 O O . VAL B 1 441 ? -63.25 -0.167 -5.258 1 18.66 441 VAL B O 1
ATOM 7134 N N . GLY B 1 442 ? -63.469 1.989 -5.543 1 18.45 442 GLY B N 1
ATOM 7135 C CA . GLY B 1 442 ? -63.875 1.938 -6.938 1 18.45 442 GLY B CA 1
ATOM 7136 C C . GLY B 1 442 ? -63.062 0.937 -7.754 1 18.45 442 GLY B C 1
ATOM 7137 O O . GLY B 1 442 ? -61.969 0.55 -7.367 1 18.45 442 GLY B O 1
ATOM 7138 N N . ILE B 1 443 ? -63.562 0.51 -9.133 1 18.56 443 ILE B N 1
ATOM 7139 C CA . ILE B 1 443 ? -64 -0.479 -10.117 1 18.56 443 ILE B CA 1
ATOM 7140 C C . ILE B 1 443 ? -62.938 -0.643 -11.195 1 18.56 443 ILE B C 1
ATOM 7142 O O . ILE B 1 443 ? -62.531 -1.765 -11.516 1 18.56 443 ILE B O 1
ATOM 7146 N N . ASN B 1 444 ? -62.562 0.364 -12.133 1 20.3 444 ASN B N 1
ATOM 7147 C CA . ASN B 1 444 ? -62.844 0.172 -13.555 1 20.3 444 ASN B CA 1
ATOM 7148 C C . ASN B 1 444 ? -61.875 -0.828 -14.188 1 20.3 444 ASN B C 1
ATOM 7150 O O . ASN B 1 444 ? -60.656 -0.807 -13.898 1 20.3 444 ASN B O 1
ATOM 7154 N N . TYR B 1 445 ? -62.406 -1.885 -14.938 1 18.75 445 TYR B N 1
ATOM 7155 C CA . TYR B 1 445 ? -62.281 -3.127 -15.688 1 18.75 445 TYR B CA 1
ATOM 7156 C C . TYR B 1 445 ? -61.5 -2.908 -16.969 1 18.75 445 TYR B C 1
ATOM 7158 O O . TYR B 1 445 ? -60.688 -3.754 -17.359 1 18.75 445 TYR B O 1
ATOM 7166 N N . TYR B 1 446 ? -62.062 -1.943 -17.828 1 18.45 446 TYR B N 1
ATOM 7167 C CA . TYR B 1 446 ? -62.406 -2.305 -19.188 1 18.45 446 TYR B CA 1
ATOM 7168 C C . TYR B 1 446 ? -61.219 -2.857 -19.953 1 18.45 446 TYR B C 1
ATOM 7170 O O . TYR B 1 446 ? -60.062 -2.715 -19.516 1 18.45 446 TYR B O 1
ATOM 7178 N N . HIS B 1 447 ? -61.344 -2.465 -21.359 1 19.59 447 HIS B N 1
ATOM 7179 C CA . HIS B 1 447 ? -61.531 -2.973 -22.719 1 19.59 447 HIS B CA 1
ATOM 7180 C C . HIS B 1 447 ? -60.188 -3.328 -23.344 1 19.59 447 HIS B C 1
ATOM 7182 O O . HIS B 1 447 ? -59.969 -4.469 -23.766 1 19.59 447 HIS B O 1
ATOM 7188 N N . ARG B 1 448 ? -60.125 -2.668 -24.875 1 20.11 448 ARG B N 1
ATOM 7189 C CA . ARG B 1 448 ? -59.719 -2.969 -26.234 1 20.11 448 ARG B CA 1
ATOM 7190 C C . ARG B 1 448 ? -58.188 -2.85 -26.359 1 20.11 448 ARG B C 1
ATOM 7192 O O . ARG B 1 448 ? -57.594 -1.941 -25.797 1 20.11 448 ARG B O 1
#

pLDDT: mean 78.94, std 26.52, range [14.8, 98.62]

Nearest PDB structures (foldseek):
  8hpp-assembly1_A  TM=8.889E-01  e=1.166E-15  Homo sapiens
  8hpp-assembly1_B  TM=8.860E-01  e=1.166E-15  Homo sapiens
  7bv7-assembly1_B  TM=9.143E-01  e=9.102E-13  Homo sapiens
  7bv7-assembly1_A  TM=8.817E-01  e=1.473E-12  Homo sapiens
  6wlg-assembly1_B-2  TM=8.816E-01  e=7.043E-12  Homo sapiens

Radius of gyration: 38.97 Å; Cα contacts (8 Å, |Δi|>4): 737; chains: 2; bounding box: 123×108×116 Å